Protein 3DRW (pdb70)

Radius of gyration: 32.09 Å; Cα contacts (8 Å, |Δi|>4): 1845; chains: 2; bounding box: 100×79×77 Å

InterPro domains:
  IPR007666 ADP-specific phosphofructokinase/glucokinase [PF04587] (7-441)
  IPR007666 ADP-specific phosphofructokinase/glucokinase [PS51255] (1-449)
  IPR007666 ADP-specific phosphofructokinase/glucokinase [PTHR21208] (8-442)
  IPR011790 ADP-specific phosphofructokinase, archaeal [MF_00561] (1-450)
  IPR011790 ADP-specific phosphofructokinase, archaeal [TIGR02045] (7-450)
  IPR015990 ADP-specific phosphofructokinase/glucokinase, archaeal [PIRSF015883] (6-450)
  IPR029056 Ribokinase-like [G3DSA:3.40.1190.20] (10-441)
  IPR029056 Ribokinase-like [SSF53613] (3-449)

Structure (mmCIF, N/CA/C/O backbone):
data_3DRW
#
_entry.id   3DRW
#
_cell.length_a   68.464
_cell.length_b   104.190
_cell.length_c   70.844
_cell.angle_alpha   90.00
_cell.angle_beta   105.09
_cell.angle_gamma   90.00
#
_symmetry.space_group_name_H-M   'P 1 21 1'
#
loop_
_entity.id
_entity.type
_entity.pdbx_description
1 polymer 'ADP-specific phosphofructokinase'
2 non-polymer 'ADENOSINE MONOPHOSPHATE'
3 non-polymer 'SODIUM ION'
4 water water
#
loop_
_atom_site.group_PDB
_atom_site.id
_atom_site.type_symbol
_atom_site.label_atom_id
_atom_site.label_alt_id
_atom_site.label_comp_id
_atom_site.label_asym_id
_atom_site.label_entity_id
_atom_site.label_seq_id
_atom_site.pdbx_PDB_ins_code
_atom_site.Cartn_x
_atom_site.Cartn_y
_atom_site.Cartn_z
_atom_site.occupancy
_atom_site.B_iso_or_equiv
_atom_site.auth_seq_id
_atom_site.auth_comp_id
_atom_site.auth_asym_id
_atom_site.auth_atom_id
_atom_site.pdbx_PDB_model_num
ATOM 1 N N . SER A 1 12 ? 4.931 12.030 11.608 1.00 53.64 -10 SER A N 1
ATOM 2 C CA . SER A 1 12 ? 4.732 12.193 10.138 1.00 53.92 -10 SER A CA 1
ATOM 3 C C . SER A 1 12 ? 4.776 13.676 9.761 1.00 53.38 -10 SER A C 1
ATOM 4 O O . SER A 1 12 ? 4.172 14.513 10.434 1.00 53.07 -10 SER A O 1
ATOM 7 N N . GLY A 1 13 ? 5.511 13.988 8.692 1.00 52.85 -9 GLY A N 1
ATOM 8 C CA . GLY A 1 13 ? 5.644 15.366 8.199 1.00 51.72 -9 GLY A CA 1
ATOM 9 C C . GLY A 1 13 ? 4.285 15.944 7.848 1.00 50.59 -9 GLY A C 1
ATOM 10 O O . GLY A 1 13 ? 4.004 17.109 8.145 1.00 49.84 -9 GLY A O 1
ATOM 11 N N . ARG A 1 14 ? 3.448 15.081 7.262 1.00 49.42 -8 ARG A N 1
ATOM 12 C CA . ARG A 1 14 ? 2.132 15.415 6.668 1.00 48.66 -8 ARG A CA 1
ATOM 13 C C . ARG A 1 14 ? 2.190 15.939 5.241 1.00 47.62 -8 ARG A C 1
ATOM 14 O O . ARG A 1 14 ? 1.153 16.334 4.673 1.00 47.26 -8 ARG A O 1
ATOM 16 N N . GLU A 1 15 ? 3.381 15.926 4.645 1.00 46.20 -7 GLU A N 1
ATOM 17 C CA . GLU A 1 15 ? 3.477 16.183 3.217 1.00 45.51 -7 GLU A CA 1
ATOM 18 C C . GLU A 1 15 ? 3.092 14.956 2.369 1.00 44.37 -7 GLU A C 1
ATOM 19 O O . GLU A 1 15 ? 3.169 15.016 1.141 1.00 43.24 -7 GLU A O 1
ATOM 25 N N . ASN A 1 16 ? 2.671 13.865 3.041 1.00 42.98 -6 ASN A N 1
ATOM 26 C CA . ASN A 1 16 ? 2.319 12.579 2.419 1.00 42.55 -6 ASN A CA 1
ATOM 27 C C . ASN A 1 16 ? 1.140 12.734 1.477 1.00 40.44 -6 ASN A C 1
ATOM 28 O O . ASN A 1 16 ? 0.085 13.228 1.881 1.00 39.03 -6 ASN A O 1
ATOM 33 N N . LEU A 1 17 ? 1.303 12.310 0.226 1.00 38.74 -5 LEU A N 1
ATOM 34 C CA . LEU A 1 17 ? 0.213 12.469 -0.740 1.00 37.26 -5 LEU A CA 1
ATOM 35 C C . LEU A 1 17 ? -0.255 11.116 -1.295 1.00 37.31 -5 LEU A C 1
ATOM 36 O O . LEU A 1 17 ? 0.543 10.381 -1.876 1.00 35.75 -5 LEU A O 1
ATOM 41 N N . TYR A 1 18 ? -1.534 10.799 -1.103 1.00 37.42 -4 TYR A N 1
ATOM 42 C CA . TYR A 1 18 ? -2.098 9.562 -1.656 1.00 38.92 -4 TYR A CA 1
ATOM 43 C C . TYR A 1 18 ? -1.853 9.421 -3.153 1.00 39.88 -4 TYR A C 1
ATOM 44 O O . TYR A 1 18 ? -1.510 8.325 -3.611 1.00 40.03 -4 TYR A O 1
ATOM 46 N N . PHE A 1 19 ? -1.980 10.516 -3.921 1.00 39.49 -3 PHE A N 1
ATOM 47 C CA . PHE A 1 19 ? -1.809 10.414 -5.381 1.00 39.62 -3 PHE A CA 1
ATOM 48 C C . PHE A 1 19 ? -0.340 10.220 -5.814 1.00 39.94 -3 PHE A C 1
ATOM 49 O O . PHE A 1 19 ? -0.089 9.766 -6.913 1.00 38.57 -3 PHE A O 1
ATOM 57 N N . GLN A 1 20 ? 0.619 10.593 -4.959 1.00 40.95 -2 GLN A N 1
ATOM 58 C CA . GLN A 1 20 ? 2.041 10.659 -5.327 1.00 42.53 -2 GLN A CA 1
ATOM 59 C C . GLN A 1 20 ? 2.919 9.561 -4.697 1.00 44.58 -2 GLN A C 1
ATOM 60 O O . GLN A 1 20 ? 4.055 9.312 -5.156 1.00 44.94 -2 GLN A O 1
ATOM 66 N N . GLY A 1 21 ? 2.417 8.894 -3.664 1.00 45.42 -1 GLY A N 1
ATOM 67 C CA . GLY A 1 21 ? 3.270 7.953 -2.944 1.00 47.50 -1 GLY A CA 1
ATOM 68 C C . GLY A 1 21 ? 2.489 7.019 -2.055 1.00 48.95 -1 GLY A C 1
ATOM 69 O O . GLY A 1 21 ? 1.273 7.192 -1.890 1.00 50.70 -1 GLY A O 1
ATOM 70 N N . MET A 1 23 ? 3.552 3.337 -3.825 1.00 46.66 1 MET A N 1
ATOM 71 C CA . MET A 1 23 ? 3.571 1.849 -3.889 1.00 46.69 1 MET A CA 1
ATOM 72 C C . MET A 1 23 ? 4.685 1.151 -3.046 1.00 44.88 1 MET A C 1
ATOM 73 O O . MET A 1 23 ? 4.488 0.042 -2.527 1.00 45.69 1 MET A O 1
ATOM 78 N N . ILE A 1 24 ? 5.833 1.799 -2.897 1.00 42.01 2 ILE A N 1
ATOM 79 C CA . ILE A 1 24 ? 6.821 1.382 -1.900 1.00 39.64 2 ILE A CA 1
ATOM 80 C C . ILE A 1 24 ? 6.333 1.698 -0.471 1.00 38.62 2 ILE A C 1
ATOM 81 O O . ILE A 1 24 ? 6.060 2.863 -0.161 1.00 36.81 2 ILE A O 1
ATOM 86 N N . PRO A 1 25 ? 6.235 0.667 0.405 1.00 37.51 3 PRO A N 1
ATOM 87 C CA . PRO A 1 25 ? 5.873 0.786 1.829 1.00 37.18 3 PRO A CA 1
ATOM 88 C C . PRO A 1 25 ? 6.964 1.448 2.742 1.00 36.39 3 PRO A C 1
ATOM 89 O O . PRO A 1 25 ? 7.619 0.790 3.583 1.00 35.13 3 PRO A O 1
ATOM 93 N N . GLU A 1 26 ? 7.107 2.754 2.584 1.00 35.00 4 GLU A N 1
ATOM 94 C CA . GLU A 1 26 ? 8.180 3.507 3.193 1.00 34.26 4 GLU A CA 1
ATOM 95 C C . GLU A 1 26 ? 8.121 3.461 4.697 1.00 32.69 4 GLU A C 1
ATOM 96 O O . GLU A 1 26 ? 9.130 3.639 5.334 1.00 32.89 4 GLU A O 1
ATOM 102 N N . HIS A 1 27 ? 6.943 3.274 5.276 1.00 31.44 5 HIS A N 1
ATOM 103 C CA . HIS A 1 27 ? 6.790 3.470 6.720 1.00 32.28 5 HIS A CA 1
ATOM 104 C C . HIS A 1 27 ? 7.133 2.208 7.547 1.00 30.79 5 HIS A C 1
ATOM 105 O O . HIS A 1 27 ? 7.103 2.238 8.765 1.00 31.70 5 HIS A O 1
ATOM 112 N N . LEU A 1 28 ? 7.485 1.120 6.879 1.00 27.72 6 LEU A N 1
ATOM 113 C CA . LEU A 1 28 ? 7.701 -0.158 7.572 1.00 26.03 6 LEU A CA 1
ATOM 114 C C . LEU A 1 28 ? 9.106 -0.305 8.130 1.00 24.31 6 LEU A C 1
ATOM 115 O O . LEU A 1 28 ? 10.088 0.216 7.565 1.00 21.52 6 LEU A O 1
ATOM 120 N N . SER A 1 29 ? 9.208 -1.052 9.240 1.00 23.09 7 SER A N 1
ATOM 121 C CA . SER A 1 29 ? 10.486 -1.384 9.840 1.00 22.14 7 SER A CA 1
ATOM 122 C C . SER A 1 29 ? 10.604 -2.919 9.825 1.00 21.02 7 SER A C 1
ATOM 123 O O . SER A 1 29 ? 9.679 -3.582 10.227 1.00 20.48 7 SER A O 1
ATOM 126 N N . ILE A 1 30 ? 11.766 -3.405 9.427 1.00 20.30 8 ILE A N 1
ATOM 127 C CA . ILE A 1 30 ? 11.965 -4.837 9.148 1.00 19.72 8 ILE A CA 1
ATOM 128 C C . ILE A 1 30 ? 13.275 -5.339 9.744 1.00 18.97 8 ILE A C 1
ATOM 129 O O . ILE A 1 30 ? 14.323 -4.696 9.609 1.00 18.48 8 ILE A O 1
ATOM 134 N N . TYR A 1 31 ? 13.215 -6.559 10.310 1.00 17.42 9 TYR A N 1
ATOM 135 C CA . TYR A 1 31 ? 14.356 -7.205 10.884 1.00 17.70 9 TYR A CA 1
ATOM 136 C C . TYR A 1 31 ? 14.637 -8.382 9.948 1.00 18.03 9 TYR A C 1
ATOM 137 O O . TYR A 1 31 ? 13.674 -9.052 9.561 1.00 18.00 9 TYR A O 1
ATOM 146 N N . THR A 1 32 ? 15.903 -8.621 9.634 1.00 18.63 10 THR A N 1
ATOM 147 C CA . THR A 1 32 ? 16.302 -9.805 8.790 1.00 19.32 10 THR A CA 1
ATOM 148 C C . THR A 1 32 ? 17.371 -10.608 9.515 1.00 19.70 10 THR A C 1
ATOM 149 O O . THR A 1 32 ? 18.224 -10.050 10.186 1.00 20.74 10 THR A O 1
ATOM 153 N N . ALA A 1 33 ? 17.372 -11.927 9.344 1.00 17.96 11 ALA A N 1
ATOM 154 C CA . ALA A 1 33 ? 18.357 -12.797 9.970 1.00 18.59 11 ALA A CA 1
ATOM 155 C C . ALA A 1 33 ? 18.270 -14.119 9.151 1.00 17.95 11 ALA A C 1
ATOM 156 O O . ALA A 1 33 ? 17.246 -14.335 8.530 1.00 17.74 11 ALA A O 1
ATOM 158 N N . TYR A 1 34 ? 19.273 -14.982 9.144 1.00 19.62 12 TYR A N 1
ATOM 159 C CA . TYR A 1 34 ? 20.464 -14.956 9.992 1.00 20.54 12 TYR A CA 1
ATOM 160 C C . TYR A 1 34 ? 21.689 -14.964 9.127 1.00 22.10 12 TYR A C 1
ATOM 161 O O . TYR A 1 34 ? 22.821 -14.930 9.654 1.00 22.31 12 TYR A O 1
ATOM 170 N N . ASN A 1 35 ? 21.511 -15.066 7.824 1.00 20.99 13 ASN A N 1
ATOM 171 C CA . ASN A 1 35 ? 22.640 -15.384 6.964 1.00 21.41 13 ASN A CA 1
ATOM 172 C C . ASN A 1 35 ? 23.162 -14.240 6.077 1.00 21.51 13 ASN A C 1
ATOM 173 O O . ASN A 1 35 ? 22.425 -13.691 5.261 1.00 21.38 13 ASN A O 1
ATOM 178 N N . ALA A 1 36 ? 24.441 -13.888 6.271 1.00 21.72 14 ALA A N 1
ATOM 179 C CA . ALA A 1 36 ? 25.100 -12.863 5.471 1.00 22.84 14 ALA A CA 1
ATOM 180 C C . ALA A 1 36 ? 26.545 -13.335 5.296 1.00 22.88 14 ALA A C 1
ATOM 181 O O . ALA A 1 36 ? 27.145 -13.946 6.240 1.00 23.50 14 ALA A O 1
ATOM 183 N N . ASN A 1 37 ? 27.085 -13.171 4.103 1.00 21.30 15 ASN A N 1
ATOM 184 C CA . ASN A 1 37 ? 28.456 -13.625 3.900 1.00 24.03 15 ASN A CA 1
ATOM 185 C C . ASN A 1 37 ? 29.127 -12.771 2.847 1.00 23.94 15 ASN A C 1
ATOM 186 O O . ASN A 1 37 ? 28.481 -11.879 2.270 1.00 23.25 15 ASN A O 1
ATOM 191 N N . ILE A 1 38 ? 30.417 -13.041 2.596 1.00 24.00 16 ILE A N 1
ATOM 192 C CA . ILE A 1 38 ? 31.142 -12.342 1.526 1.00 26.13 16 ILE A CA 1
ATOM 193 C C . ILE A 1 38 ? 31.123 -13.224 0.291 1.00 26.56 16 ILE A C 1
ATOM 194 O O . ILE A 1 38 ? 31.383 -14.418 0.419 1.00 26.31 16 ILE A O 1
ATOM 199 N N . ALA A 1 39 ? 30.780 -12.647 -0.874 1.00 26.43 17 ALA A N 1
ATOM 200 C CA . ALA A 1 39 ? 30.869 -13.311 -2.164 1.00 28.09 17 ALA A CA 1
ATOM 201 C C . ALA A 1 39 ? 32.048 -12.664 -2.882 1.00 29.87 17 ALA A C 1
ATOM 202 O O . ALA A 1 39 ? 32.024 -11.432 -3.208 1.00 28.38 17 ALA A O 1
ATOM 204 N N . ALA A 1 40 ? 33.117 -13.451 -3.062 1.00 28.42 18 ALA A N 1
ATOM 205 C CA . ALA A 1 40 ? 34.334 -12.896 -3.624 1.00 30.26 18 ALA A CA 1
ATOM 206 C C . ALA A 1 40 ? 34.638 -13.549 -4.961 1.00 30.72 18 ALA A C 1
ATOM 207 O O . ALA A 1 40 ? 34.290 -14.728 -5.174 1.00 31.21 18 ALA A O 1
ATOM 209 N N . ILE A 1 41 ? 35.181 -12.771 -5.893 1.00 30.17 19 ILE A N 1
ATOM 210 C CA . ILE A 1 41 ? 35.443 -13.318 -7.231 1.00 31.42 19 ILE A CA 1
ATOM 211 C C . ILE A 1 41 ? 36.929 -13.181 -7.505 1.00 30.10 19 ILE A C 1
ATOM 212 O O . ILE A 1 41 ? 37.526 -12.178 -7.172 1.00 29.19 19 ILE A O 1
ATOM 217 N N . VAL A 1 42 ? 37.506 -14.216 -8.109 1.00 29.56 20 VAL A N 1
ATOM 218 C CA . VAL A 1 42 ? 38.912 -14.200 -8.501 1.00 28.14 20 VAL A CA 1
ATOM 219 C C . VAL A 1 42 ? 38.946 -14.490 -9.990 1.00 28.74 20 VAL A C 1
ATOM 220 O O . VAL A 1 42 ? 38.364 -15.475 -10.438 1.00 27.86 20 VAL A O 1
ATOM 224 N N . LYS A 1 43 ? 39.617 -13.620 -10.744 1.00 29.12 21 LYS A N 1
ATOM 225 C CA . LYS A 1 43 ? 39.871 -13.844 -12.196 1.00 31.43 21 LYS A CA 1
ATOM 226 C C . LYS A 1 43 ? 41.131 -14.642 -12.358 1.00 30.60 21 LYS A C 1
ATOM 227 O O . LYS A 1 43 ? 42.201 -14.181 -11.993 1.00 32.77 21 LYS A O 1
ATOM 233 N N . LEU A 1 44 ? 41.008 -15.830 -12.915 1.00 30.51 22 LEU A N 1
ATOM 234 C CA . LEU A 1 44 ? 42.167 -16.701 -13.147 1.00 30.22 22 LEU A CA 1
ATOM 235 C C . LEU A 1 44 ? 42.786 -16.448 -14.508 1.00 30.91 22 LEU A C 1
ATOM 236 O O . LEU A 1 44 ? 42.425 -17.090 -15.498 1.00 32.08 22 LEU A O 1
ATOM 241 N N . ASN A 1 45 ? 43.733 -15.535 -14.573 1.00 30.34 23 ASN A N 1
ATOM 242 C CA . ASN A 1 45 ? 44.433 -15.381 -15.818 1.00 31.15 23 ASN A CA 1
ATOM 243 C C . ASN A 1 45 ? 45.634 -16.324 -15.870 1.00 30.48 23 ASN A C 1
ATOM 244 O O . ASN A 1 45 ? 45.887 -17.076 -14.914 1.00 29.28 23 ASN A O 1
ATOM 249 N N . GLN A 1 46 ? 46.377 -16.271 -16.963 1.00 30.06 24 GLN A N 1
ATOM 250 C CA . GLN A 1 46 ? 47.517 -17.159 -17.162 1.00 31.04 24 GLN A CA 1
ATOM 251 C C . GLN A 1 46 ? 48.565 -17.119 -16.047 1.00 29.91 24 GLN A C 1
ATOM 252 O O . GLN A 1 46 ? 48.978 -18.167 -15.569 1.00 30.60 24 GLN A O 1
ATOM 258 N N . GLU A 1 47 ? 48.990 -15.930 -15.633 1.00 29.12 25 GLU A N 1
ATOM 259 C CA . GLU A 1 47 ? 50.023 -15.828 -14.612 1.00 29.63 25 GLU A CA 1
ATOM 260 C C . GLU A 1 47 ? 49.528 -16.378 -13.273 1.00 27.99 25 GLU A C 1
ATOM 261 O O . GLU A 1 47 ? 50.292 -17.011 -12.542 1.00 28.17 25 GLU A O 1
ATOM 267 N N . THR A 1 48 ? 48.257 -16.127 -12.964 1.00 26.49 26 THR A N 1
ATOM 268 C CA . THR A 1 48 ? 47.635 -16.551 -11.697 1.00 25.46 26 THR A CA 1
ATOM 269 C C . THR A 1 48 ? 47.635 -18.082 -11.587 1.00 24.02 26 THR A C 1
ATOM 270 O O . THR A 1 48 ? 47.986 -18.663 -10.555 1.00 23.08 26 THR A O 1
ATOM 274 N N . ILE A 1 49 ? 47.172 -18.714 -12.654 1.00 22.04 27 ILE A N 1
ATOM 275 C CA . ILE A 1 49 ? 47.083 -20.158 -12.677 1.00 22.59 27 ILE A CA 1
ATOM 276 C C . ILE A 1 49 ? 48.463 -20.810 -12.631 1.00 21.06 27 ILE A C 1
ATOM 277 O O . ILE A 1 49 ? 48.674 -21.782 -11.881 1.00 21.82 27 ILE A O 1
ATOM 282 N N . GLN A 1 50 ? 49.387 -20.304 -13.445 1.00 20.48 28 GLN A N 1
ATOM 283 C CA . GLN A 1 50 ? 50.719 -20.935 -13.506 1.00 20.52 28 GLN A CA 1
ATOM 284 C C . GLN A 1 50 ? 51.438 -20.800 -12.131 1.00 21.66 28 GLN A C 1
ATOM 285 O O . GLN A 1 50 ? 52.059 -21.767 -11.620 1.00 20.52 28 GLN A O 1
ATOM 291 N N . ASN A 1 51 ? 51.332 -19.617 -11.527 1.00 21.62 29 ASN A N 1
ATOM 292 C CA . ASN A 1 51 ? 51.949 -19.412 -10.232 1.00 22.78 29 ASN A CA 1
ATOM 293 C C . ASN A 1 51 ? 51.322 -20.296 -9.173 1.00 21.70 29 ASN A C 1
ATOM 294 O O . ASN A 1 51 ? 52.012 -20.791 -8.310 1.00 23.25 29 ASN A O 1
ATOM 299 N N . LEU A 1 52 ? 50.012 -20.521 -9.242 1.00 21.29 30 LEU A N 1
ATOM 300 C CA . LEU A 1 52 ? 49.370 -21.413 -8.297 1.00 21.81 30 LEU A CA 1
ATOM 301 C C . LEU A 1 52 ? 49.894 -22.833 -8.488 1.00 22.13 30 LEU A C 1
ATOM 302 O O . LEU A 1 52 ? 50.304 -23.477 -7.508 1.00 22.53 30 LEU A O 1
ATOM 307 N N . ILE A 1 53 ? 49.860 -23.301 -9.733 1.00 20.98 31 ILE A N 1
ATOM 308 C CA . ILE A 1 53 ? 50.297 -24.665 -10.092 1.00 22.82 31 ILE A CA 1
ATOM 309 C C . ILE A 1 53 ? 51.771 -24.869 -9.703 1.00 21.46 31 ILE A C 1
ATOM 310 O O . ILE A 1 53 ? 52.141 -25.915 -9.160 1.00 22.60 31 ILE A O 1
ATOM 315 N N . ASN A 1 54 ? 52.597 -23.864 -9.966 1.00 19.23 32 ASN A N 1
ATOM 316 C CA . ASN A 1 54 ? 54.049 -23.984 -9.748 1.00 19.20 32 ASN A CA 1
ATOM 317 C C . ASN A 1 54 ? 54.447 -24.260 -8.293 1.00 19.66 32 ASN A C 1
ATOM 318 O O . ASN A 1 54 ? 55.514 -24.819 -8.036 1.00 18.39 32 ASN A O 1
ATOM 323 N N . ALA A 1 55 ? 53.555 -23.904 -7.368 1.00 20.80 33 ALA A N 1
ATOM 324 C CA . ALA A 1 55 ? 53.818 -24.050 -5.949 1.00 22.43 33 ALA A CA 1
ATOM 325 C C . ALA A 1 55 ? 53.828 -25.526 -5.583 1.00 23.28 33 ALA A C 1
ATOM 326 O O . ALA A 1 55 ? 54.427 -25.885 -4.585 1.00 24.45 33 ALA A O 1
ATOM 328 N N . PHE A 1 56 ? 53.237 -26.369 -6.431 1.00 23.83 34 PHE A N 1
ATOM 329 C CA . PHE A 1 56 ? 53.000 -27.789 -6.118 1.00 25.09 34 PHE A CA 1
ATOM 330 C C . PHE A 1 56 ? 53.776 -28.718 -7.043 1.00 26.45 34 PHE A C 1
ATOM 331 O O . PHE A 1 56 ? 54.037 -28.375 -8.197 1.00 26.25 34 PHE A O 1
ATOM 339 N N . ASP A 1 57 ? 54.160 -29.891 -6.545 1.00 27.66 35 ASP A N 1
ATOM 340 C CA . ASP A 1 57 ? 54.782 -30.894 -7.410 1.00 29.49 35 ASP A CA 1
ATOM 341 C C . ASP A 1 57 ? 53.708 -31.413 -8.408 1.00 29.75 35 ASP A C 1
ATOM 342 O O . ASP A 1 57 ? 52.622 -31.813 -7.963 1.00 28.29 35 ASP A O 1
ATOM 347 N N . PRO A 1 58 ? 54.001 -31.392 -9.741 1.00 29.84 36 PRO A N 1
ATOM 348 C CA . PRO A 1 58 ? 52.998 -31.789 -10.743 1.00 30.53 36 PRO A CA 1
ATOM 349 C C . PRO A 1 58 ? 52.543 -33.245 -10.585 1.00 30.44 36 PRO A C 1
ATOM 350 O O . PRO A 1 58 ? 51.366 -33.553 -10.773 1.00 29.53 36 PRO A O 1
ATOM 354 N N . ASP A 1 59 ? 53.460 -34.126 -10.227 1.00 31.14 37 ASP A N 1
ATOM 355 C CA . ASP A 1 59 ? 53.061 -35.511 -9.960 1.00 31.89 37 ASP A CA 1
ATOM 356 C C . ASP A 1 59 ? 52.121 -35.590 -8.760 1.00 31.20 37 ASP A C 1
ATOM 357 O O . ASP A 1 59 ? 51.170 -36.348 -8.801 1.00 30.75 37 ASP A O 1
ATOM 362 N N . GLU A 1 60 ? 52.386 -34.818 -7.704 1.00 30.59 38 GLU A N 1
ATOM 363 C CA . GLU A 1 60 ? 51.495 -34.789 -6.535 1.00 31.14 38 GLU A CA 1
ATOM 364 C C . GLU A 1 60 ? 50.079 -34.273 -6.891 1.00 30.50 38 GLU A C 1
ATOM 365 O O . GLU A 1 60 ? 49.062 -34.814 -6.392 1.00 29.94 38 GLU A O 1
ATOM 371 N N . VAL A 1 61 ? 49.996 -33.273 -7.777 1.00 28.03 39 VAL A N 1
ATOM 372 C CA . VAL A 1 61 ? 48.702 -32.786 -8.245 1.00 27.76 39 VAL A CA 1
ATOM 373 C C . VAL A 1 61 ? 47.989 -33.860 -9.065 1.00 28.43 39 VAL A C 1
ATOM 374 O O . VAL A 1 61 ? 46.812 -34.125 -8.855 1.00 28.46 39 VAL A O 1
ATOM 378 N N . LYS A 1 62 ? 48.702 -34.457 -10.001 1.00 28.25 40 LYS A N 1
ATOM 379 C CA . LYS A 1 62 ? 48.115 -35.508 -10.844 1.00 30.78 40 LYS A CA 1
ATOM 380 C C . LYS A 1 62 ? 47.560 -36.680 -10.006 1.00 30.98 40 LYS A C 1
ATOM 381 O O . LYS A 1 62 ? 46.399 -37.073 -10.181 1.00 31.33 40 LYS A O 1
ATOM 387 N N . ARG A 1 63 ? 48.358 -37.188 -9.066 1.00 30.63 41 ARG A N 1
ATOM 388 C CA . ARG A 1 63 ? 47.841 -38.200 -8.137 1.00 32.25 41 ARG A CA 1
ATOM 389 C C . ARG A 1 63 ? 46.580 -37.703 -7.421 1.00 31.60 41 ARG A C 1
ATOM 390 O O . ARG A 1 63 ? 45.566 -38.411 -7.388 1.00 32.01 41 ARG A O 1
ATOM 398 N N . ARG A 1 64 ? 46.602 -36.480 -6.889 1.00 30.29 42 ARG A N 1
ATOM 399 C CA . ARG A 1 64 ? 45.401 -35.974 -6.176 1.00 29.93 42 ARG A CA 1
ATOM 400 C C . ARG A 1 64 ? 44.162 -35.865 -7.069 1.00 30.11 42 ARG A C 1
ATOM 401 O O . ARG A 1 64 ? 43.034 -36.140 -6.615 1.00 29.62 42 ARG A O 1
ATOM 409 N N . ILE A 1 65 ? 44.358 -35.506 -8.334 1.00 30.75 43 ILE A N 1
ATOM 410 C CA . ILE A 1 65 ? 43.248 -35.446 -9.285 1.00 32.56 43 ILE A C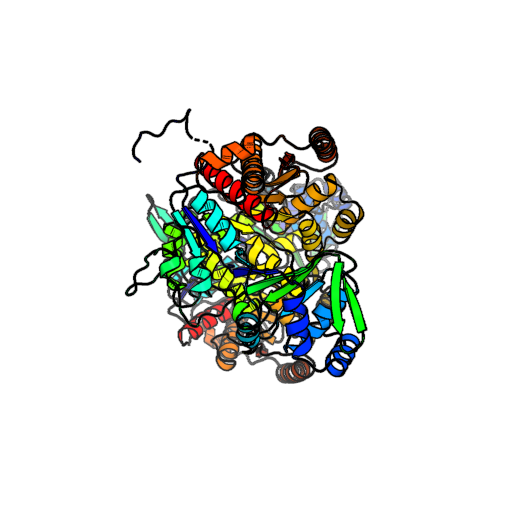A 1
ATOM 411 C C . ILE A 1 65 ? 42.625 -36.826 -9.474 1.00 33.88 43 ILE A C 1
ATOM 412 O O . ILE A 1 65 ? 41.404 -36.953 -9.529 1.00 34.23 43 ILE A O 1
ATOM 417 N N . GLU A 1 66 ? 43.470 -37.840 -9.574 1.00 35.92 44 GLU A N 1
ATOM 418 C CA . GLU A 1 66 ? 43.014 -39.215 -9.686 1.00 38.70 44 GLU A CA 1
ATOM 419 C C . GLU A 1 66 ? 42.245 -39.669 -8.420 1.00 39.61 44 GLU A C 1
ATOM 420 O O . GLU A 1 66 ? 41.229 -40.382 -8.526 1.00 39.80 44 GLU A O 1
ATOM 426 N N . GLU A 1 67 ? 42.709 -39.236 -7.243 1.00 39.99 45 GLU A N 1
ATOM 427 C CA . GLU A 1 67 ? 42.019 -39.518 -5.981 1.00 40.27 45 GLU A CA 1
ATOM 428 C C . GLU A 1 67 ? 40.690 -38.804 -5.902 1.00 40.44 45 GLU A C 1
ATOM 429 O O . GLU A 1 67 ? 39.760 -39.318 -5.280 1.00 41.00 45 GLU A O 1
ATOM 435 N N . TYR A 1 68 ? 40.618 -37.611 -6.509 1.00 39.80 46 TYR A N 1
ATOM 436 C CA . TYR A 1 68 ? 39.379 -36.845 -6.689 1.00 38.69 46 TYR A CA 1
ATOM 437 C C . TYR A 1 68 ? 38.665 -36.363 -5.392 1.00 37.81 46 TYR A C 1
ATOM 438 O O . TYR A 1 68 ? 37.542 -36.795 -5.099 1.00 37.44 46 TYR A O 1
ATOM 447 N N . PRO A 1 69 ? 39.270 -35.395 -4.675 1.00 36.15 47 PRO A N 1
ATOM 448 C CA . PRO A 1 69 ? 38.778 -34.956 -3.378 1.00 35.64 47 PRO A CA 1
ATOM 449 C C . PRO A 1 69 ? 37.393 -34.400 -3.585 1.00 34.41 47 PRO A C 1
ATOM 450 O O . PRO A 1 69 ? 37.160 -33.693 -4.559 1.00 33.75 47 PRO A O 1
ATOM 454 N N . ARG A 1 70 ? 36.476 -34.714 -2.684 1.00 34.21 48 ARG A N 1
ATOM 455 C CA . ARG A 1 70 ? 35.088 -34.262 -2.847 1.00 34.45 48 ARG A CA 1
ATOM 456 C C . ARG A 1 70 ? 34.836 -33.066 -1.959 1.00 33.36 48 ARG A C 1
ATOM 457 O O . ARG A 1 70 ? 33.768 -32.459 -2.014 1.00 33.27 48 ARG A O 1
ATOM 465 N N . GLU A 1 71 ? 35.832 -32.734 -1.147 1.00 31.96 49 GLU A N 1
ATOM 466 C CA . GLU A 1 71 ? 35.815 -31.514 -0.339 1.00 31.23 49 GLU A CA 1
ATOM 467 C C . GLU A 1 71 ? 37.227 -30.963 -0.146 1.00 29.36 49 GLU A C 1
ATOM 468 O O . GLU A 1 71 ? 38.185 -31.681 -0.305 1.00 29.47 49 GLU A O 1
ATOM 474 N N . ILE A 1 72 ? 37.351 -29.697 0.228 1.00 28.12 50 ILE A N 1
ATOM 475 C CA . ILE A 1 72 ? 38.665 -29.088 0.338 1.00 26.57 50 ILE A CA 1
ATOM 476 C C . ILE A 1 72 ? 39.089 -28.953 1.777 1.00 27.02 50 ILE A C 1
ATOM 477 O O . ILE A 1 72 ? 38.544 -28.149 2.533 1.00 25.93 50 ILE A O 1
ATOM 482 N N . ASN A 1 73 ? 40.101 -29.726 2.136 1.00 27.53 51 ASN A N 1
ATOM 483 C CA . ASN A 1 73 ? 40.689 -29.691 3.475 1.00 29.78 51 ASN A CA 1
ATOM 484 C C . ASN A 1 73 ? 42.103 -29.119 3.473 1.00 28.54 51 ASN A C 1
ATOM 485 O O . ASN A 1 73 ? 42.563 -28.612 4.500 1.00 28.87 51 ASN A O 1
ATOM 490 N N . GLU A 1 74 ? 42.798 -29.268 2.343 1.00 27.69 52 GLU A N 1
ATOM 491 C CA . GLU A 1 74 ? 44.177 -28.755 2.169 1.00 27.59 52 GLU A CA 1
ATOM 492 C C . GLU A 1 74 ? 44.300 -28.048 0.813 1.00 26.47 52 GLU A C 1
ATOM 493 O O . GLU A 1 74 ? 43.541 -28.358 -0.103 1.00 25.25 52 GLU A O 1
ATOM 499 N N . PRO A 1 75 ? 45.277 -27.123 0.668 1.00 25.62 53 PRO A N 1
ATOM 500 C CA . PRO A 1 75 ? 45.575 -26.458 -0.624 1.00 24.33 53 PRO A CA 1
ATOM 501 C C . PRO A 1 75 ? 45.669 -27.426 -1.822 1.00 24.58 53 PRO A C 1
ATOM 502 O O . PRO A 1 75 ? 45.012 -27.200 -2.835 1.00 23.28 53 PRO A O 1
ATOM 506 N N . ILE A 1 76 ? 46.371 -28.549 -1.687 1.00 22.93 54 ILE A N 1
ATOM 507 C CA . ILE A 1 76 ? 46.407 -29.494 -2.821 1.00 22.67 54 ILE A CA 1
ATOM 508 C C . ILE A 1 76 ? 45.015 -29.978 -3.342 1.00 20.41 54 ILE A C 1
ATOM 509 O O . ILE A 1 76 ? 44.860 -30.266 -4.528 1.00 20.16 54 ILE A O 1
ATOM 514 N N . ASP A 1 77 ? 44.035 -30.073 -2.448 1.00 19.06 55 ASP A N 1
ATOM 515 C CA . ASP A 1 77 ? 42.684 -30.531 -2.770 1.00 20.57 55 ASP A CA 1
ATOM 516 C C . ASP A 1 77 ? 42.064 -29.527 -3.716 1.00 21.77 55 ASP A C 1
ATOM 517 O O . ASP A 1 77 ? 41.428 -29.880 -4.724 1.00 22.71 55 ASP A O 1
ATOM 522 N N . PHE A 1 78 ? 42.216 -28.264 -3.335 1.00 19.46 56 PHE A N 1
ATOM 523 C CA . PHE A 1 78 ? 41.731 -27.163 -4.161 1.00 20.96 56 PHE A CA 1
ATOM 524 C C . PHE A 1 78 ? 42.431 -27.130 -5.517 1.00 20.11 56 PHE A C 1
ATOM 525 O O . PHE A 1 78 ? 41.758 -27.100 -6.531 1.00 21.51 56 PHE A O 1
ATOM 533 N N . VAL A 1 79 ? 43.766 -27.171 -5.537 1.00 20.12 57 VAL A N 1
ATOM 534 C CA . VAL A 1 79 ? 44.542 -27.196 -6.790 1.00 20.82 57 VAL A CA 1
ATOM 535 C C . VAL A 1 79 ? 44.184 -28.398 -7.695 1.00 21.48 57 VAL A C 1
ATOM 536 O O . VAL A 1 79 ? 43.996 -28.253 -8.926 1.00 21.36 57 VAL A O 1
ATOM 540 N N . ALA A 1 80 ? 44.042 -29.574 -7.101 1.00 21.92 58 ALA A N 1
ATOM 541 C CA . ALA A 1 80 ? 43.724 -30.759 -7.938 1.00 22.29 58 ALA A CA 1
ATOM 542 C C . ALA A 1 80 ? 42.342 -30.592 -8.591 1.00 23.23 58 ALA A C 1
ATOM 543 O O . ALA A 1 80 ? 42.224 -30.729 -9.799 1.00 24.70 58 ALA A O 1
ATOM 545 N N . ARG A 1 81 ? 41.332 -30.197 -7.823 1.00 23.48 59 ARG A N 1
ATOM 546 C CA . ARG A 1 81 ? 39.969 -30.054 -8.345 1.00 24.71 59 ARG A CA 1
ATOM 547 C C . ARG A 1 81 ? 39.866 -28.873 -9.320 1.00 24.79 59 ARG A C 1
ATOM 548 O O . ARG A 1 81 ? 39.217 -28.953 -10.367 1.00 22.66 59 ARG A O 1
ATOM 556 N N . LEU A 1 82 ? 40.559 -27.785 -9.015 1.00 24.13 60 LEU A N 1
ATOM 557 C CA . LEU A 1 82 ? 40.527 -26.676 -9.961 1.00 24.52 60 LEU A CA 1
ATOM 558 C C . LEU A 1 82 ? 41.189 -27.057 -11.318 1.00 24.43 60 LEU A C 1
ATOM 559 O O . LEU A 1 82 ? 40.617 -26.785 -12.382 1.00 25.14 60 LEU A O 1
ATOM 564 N N . VAL A 1 83 ? 42.392 -27.635 -11.285 1.00 24.97 61 VAL A N 1
ATOM 565 C CA . VAL A 1 83 ? 43.095 -28.020 -12.510 1.00 26.43 61 VAL A CA 1
ATOM 566 C C . VAL A 1 83 ? 42.245 -28.969 -13.339 1.00 28.03 61 VAL A C 1
ATOM 567 O O . VAL A 1 83 ? 42.196 -28.828 -14.573 1.00 28.01 61 VAL A O 1
ATOM 571 N N . HIS A 1 84 ? 41.586 -29.924 -12.667 1.00 29.08 62 HIS A N 1
ATOM 572 C CA . HIS A 1 84 ? 40.701 -30.897 -13.352 1.00 30.69 62 HIS A CA 1
ATOM 573 C C . HIS A 1 84 ? 39.581 -30.128 -14.085 1.00 30.33 62 HIS A C 1
ATOM 574 O O . HIS A 1 84 ? 39.307 -30.364 -15.277 1.00 31.56 62 HIS A O 1
ATOM 581 N N . THR A 1 85 ? 38.972 -29.191 -13.370 1.00 29.70 63 THR A N 1
ATOM 582 C CA . THR A 1 85 ? 37.948 -28.309 -13.913 1.00 29.08 63 THR A CA 1
ATOM 583 C C . THR A 1 85 ? 38.423 -27.551 -15.143 1.00 28.81 63 THR A C 1
ATOM 584 O O . THR A 1 85 ? 37.698 -27.498 -16.172 1.00 28.64 63 THR A O 1
ATOM 588 N N . LEU A 1 86 ? 39.621 -26.961 -15.048 1.00 28.30 64 LEU A N 1
ATOM 589 C CA . LEU A 1 86 ? 40.176 -26.108 -16.118 1.00 27.55 64 LEU A CA 1
ATOM 590 C C . LEU A 1 86 ? 40.495 -26.937 -17.373 1.00 30.19 64 LEU A C 1
ATOM 591 O O . LEU A 1 86 ? 40.265 -26.485 -18.484 1.00 31.07 64 LEU A O 1
ATOM 596 N N . LYS A 1 87 ? 41.044 -28.130 -17.181 1.00 30.86 65 LYS A N 1
ATOM 597 C CA . LYS A 1 87 ? 41.385 -29.015 -18.294 1.00 33.33 65 LYS A CA 1
ATOM 598 C C . LYS A 1 87 ? 40.123 -29.507 -19.044 1.00 34.11 65 LYS A C 1
ATOM 599 O O . LYS A 1 87 ? 40.134 -29.688 -20.274 1.00 33.86 65 LYS A O 1
ATOM 605 N N . LEU A 1 88 ? 39.031 -29.702 -18.319 1.00 35.82 66 LEU A N 1
ATOM 606 C CA . LEU A 1 88 ? 37.810 -30.162 -18.959 1.00 37.58 66 LEU A CA 1
ATOM 607 C C . LEU A 1 88 ? 36.905 -29.011 -19.345 1.00 38.54 66 LEU A C 1
ATOM 608 O O . LEU A 1 88 ? 35.974 -29.188 -20.131 1.00 39.30 66 LEU A O 1
ATOM 613 N N . GLY A 1 89 ? 37.150 -27.837 -18.779 1.00 39.22 67 GLY A N 1
ATOM 614 C CA . GLY A 1 89 ? 36.307 -26.668 -19.022 1.00 40.18 67 GLY A CA 1
ATOM 615 C C . GLY A 1 89 ? 34.949 -26.819 -18.364 1.00 42.08 67 GLY A C 1
ATOM 616 O O . GLY A 1 89 ? 33.984 -26.112 -18.713 1.00 41.93 67 GLY A O 1
ATOM 617 N N . LYS A 1 90 ? 34.875 -27.716 -17.375 1.00 42.50 68 LYS A N 1
ATOM 618 C CA . LYS A 1 90 ? 33.598 -27.997 -16.735 1.00 43.53 68 LYS A CA 1
ATOM 619 C C . LYS A 1 90 ? 33.406 -27.289 -15.389 1.00 43.16 68 LYS A C 1
ATOM 620 O O . LYS A 1 90 ? 34.222 -27.473 -14.484 1.00 44.22 68 LYS A O 1
ATOM 626 N N . PRO A 1 91 ? 32.349 -26.445 -15.271 1.00 42.75 69 PRO A N 1
ATOM 627 C CA . PRO A 1 91 ? 32.103 -25.742 -14.016 1.00 41.37 69 PRO A CA 1
ATOM 628 C C . PRO A 1 91 ? 31.873 -26.745 -12.904 1.00 40.52 69 PRO A C 1
ATOM 629 O O . PRO A 1 91 ? 31.373 -27.860 -13.160 1.00 40.30 69 PRO A O 1
ATOM 633 N N . ALA A 1 92 ? 32.247 -26.359 -11.685 1.00 37.70 70 ALA A N 1
ATOM 634 C CA . ALA A 1 92 ? 32.130 -27.257 -10.546 1.00 35.95 70 ALA A CA 1
ATOM 635 C C . ALA A 1 92 ? 32.039 -26.448 -9.257 1.00 34.99 70 ALA A C 1
ATOM 636 O O . ALA A 1 92 ? 32.450 -25.278 -9.217 1.00 33.89 70 ALA A O 1
ATOM 638 N N . ALA A 1 93 ? 31.510 -27.076 -8.205 1.00 33.94 71 ALA A N 1
ATOM 639 C CA . ALA A 1 93 ? 31.389 -26.443 -6.883 1.00 33.60 71 ALA A CA 1
ATOM 640 C C . ALA A 1 93 ? 31.917 -27.443 -5.858 1.00 34.07 71 ALA A C 1
ATOM 641 O O . ALA A 1 93 ? 31.516 -28.624 -5.870 1.00 34.89 71 ALA A O 1
ATOM 643 N N . VAL A 1 94 ? 32.895 -27.015 -5.061 1.00 32.59 72 VAL A N 1
ATOM 644 C CA . VAL A 1 94 ? 33.554 -27.889 -4.072 1.00 33.79 72 VAL A CA 1
ATOM 645 C C . VAL A 1 94 ? 33.576 -27.164 -2.718 1.00 32.70 72 VAL A C 1
ATOM 646 O O . VAL A 1 94 ? 34.041 -26.011 -2.653 1.00 34.40 72 VAL A O 1
ATOM 650 N N . PRO A 1 95 ? 33.035 -27.802 -1.646 1.00 31.56 73 PRO A N 1
ATOM 651 C CA . PRO A 1 95 ? 32.949 -27.159 -0.339 1.00 30.82 73 PRO A CA 1
ATOM 652 C C . PRO A 1 95 ? 34.318 -27.014 0.324 1.00 29.92 73 PRO A C 1
ATOM 653 O O . PRO A 1 95 ? 35.120 -27.890 0.230 1.00 31.43 73 PRO A O 1
ATOM 657 N N . LEU A 1 96 ? 34.572 -25.890 0.972 1.00 30.17 74 LEU A N 1
ATOM 658 C CA . LEU A 1 96 ? 35.722 -25.781 1.839 1.00 29.92 74 LEU A CA 1
ATOM 659 C C . LEU A 1 96 ? 35.274 -26.169 3.220 1.00 29.89 74 LEU A C 1
ATOM 660 O O . LEU A 1 96 ? 34.354 -25.557 3.781 1.00 31.27 74 LEU A O 1
ATOM 665 N N . VAL A 1 97 ? 35.911 -27.181 3.786 1.00 30.20 75 VAL A N 1
ATOM 666 C CA . VAL A 1 97 ? 35.481 -27.716 5.080 1.00 29.68 75 VAL A CA 1
ATOM 667 C C . VAL A 1 97 ? 36.565 -27.470 6.121 1.00 30.63 75 VAL A C 1
ATOM 668 O O . VAL A 1 97 ? 36.506 -28.043 7.202 1.00 31.69 75 VAL A O 1
ATOM 672 N N . ASN A 1 98 ? 37.532 -26.603 5.814 1.00 30.67 76 ASN A N 1
ATOM 673 C CA . ASN A 1 98 ? 38.594 -26.241 6.766 1.00 30.92 76 ASN A CA 1
ATOM 674 C C . ASN A 1 98 ? 38.762 -24.731 6.946 1.00 30.67 76 ASN A C 1
ATOM 675 O O . ASN A 1 98 ? 39.307 -24.050 6.087 1.00 29.39 76 ASN A O 1
ATOM 680 N N . GLU A 1 99 ? 38.316 -24.209 8.087 1.00 31.07 77 GLU A N 1
ATOM 681 C CA . GLU A 1 99 ? 38.359 -22.763 8.308 1.00 31.99 77 GLU A CA 1
ATOM 682 C C . GLU A 1 99 ? 39.773 -22.209 8.193 1.00 32.47 77 GLU A C 1
ATOM 683 O O . GLU A 1 99 ? 39.981 -21.096 7.749 1.00 31.46 77 GLU A O 1
ATOM 689 N N . LYS A 1 100 ? 40.756 -22.982 8.614 1.00 33.30 78 LYS A N 1
ATOM 690 C CA . LYS A 1 100 ? 42.148 -22.455 8.552 1.00 34.73 78 LYS A CA 1
ATOM 691 C C . LYS A 1 100 ? 42.632 -22.043 7.145 1.00 34.93 78 LYS A C 1
ATOM 692 O O . LYS A 1 100 ? 43.546 -21.216 7.011 1.00 35.46 78 LYS A O 1
ATOM 698 N N . MET A 1 101 ? 42.012 -22.607 6.099 1.00 33.68 79 MET A N 1
ATOM 699 C CA . MET A 1 101 ? 42.386 -22.256 4.724 1.00 32.74 79 MET A CA 1
ATOM 700 C C . MET A 1 101 ? 41.928 -20.876 4.253 1.00 31.36 79 MET A C 1
ATOM 701 O O . MET A 1 101 ? 42.406 -20.418 3.246 1.00 30.28 79 MET A O 1
ATOM 706 N N . ASN A 1 102 ? 41.011 -20.221 4.972 1.00 30.86 80 ASN A N 1
ATOM 707 C CA . ASN A 1 102 ? 40.685 -18.817 4.630 1.00 31.02 80 ASN A CA 1
ATOM 708 C C . ASN A 1 102 ? 41.937 -17.969 4.447 1.00 30.92 80 ASN A C 1
ATOM 709 O O . ASN A 1 102 ? 42.037 -17.183 3.513 1.00 31.59 80 ASN A O 1
ATOM 714 N N . GLU A 1 103 ? 42.874 -18.112 5.383 1.00 30.92 81 GLU A N 1
ATOM 715 C CA . GLU A 1 103 ? 44.139 -17.363 5.341 1.00 30.64 81 GLU A CA 1
ATOM 716 C C . GLU A 1 103 ? 44.963 -17.710 4.110 1.00 29.05 81 GLU A C 1
ATOM 717 O O . GLU A 1 103 ? 45.540 -16.824 3.477 1.00 27.32 81 GLU A O 1
ATOM 723 N N . TRP A 1 104 ? 44.980 -19.000 3.758 1.00 27.41 82 TRP A N 1
ATOM 724 C CA . TRP A 1 104 ? 45.671 -19.444 2.540 1.00 26.13 82 TRP A CA 1
ATOM 725 C C . TRP A 1 104 ? 45.065 -18.816 1.286 1.00 24.49 82 TRP A C 1
ATOM 726 O O . TRP A 1 104 ? 45.759 -18.263 0.478 1.00 23.89 82 TRP A O 1
ATOM 737 N N . PHE A 1 105 ? 43.760 -18.924 1.121 1.00 24.68 83 PHE A N 1
ATOM 738 C CA . PHE A 1 105 ? 43.120 -18.325 -0.021 1.00 24.48 83 PHE A CA 1
ATOM 739 C C . PHE A 1 105 ? 43.441 -16.843 -0.073 1.00 24.79 83 PHE A C 1
ATOM 740 O O . PHE A 1 105 ? 43.768 -16.319 -1.120 1.00 24.68 83 PHE A O 1
ATOM 748 N N . ASP A 1 106 ? 43.324 -16.176 1.067 1.00 27.24 84 ASP A N 1
ATOM 749 C CA . ASP A 1 106 ? 43.489 -14.714 1.096 1.00 28.60 84 ASP A CA 1
ATOM 750 C C . ASP A 1 106 ? 44.929 -14.252 0.820 1.00 29.19 84 ASP A C 1
ATOM 751 O O . ASP A 1 106 ? 45.137 -13.182 0.283 1.00 29.62 84 ASP A O 1
ATOM 756 N N . LYS A 1 107 ? 45.914 -15.059 1.198 1.00 29.05 85 LYS A N 1
ATOM 757 C CA . LYS A 1 107 ? 47.303 -14.721 0.917 1.00 29.84 85 LYS A CA 1
ATOM 758 C C . LYS A 1 107 ? 47.671 -15.100 -0.502 1.00 29.76 85 LYS A C 1
ATOM 759 O O . LYS A 1 107 ? 48.588 -14.512 -1.098 1.00 30.34 85 LYS A O 1
ATOM 765 N N . THR A 1 108 ? 46.952 -16.080 -1.069 1.00 28.15 86 THR A N 1
ATOM 766 C CA . THR A 1 108 ? 47.319 -16.604 -2.375 1.00 26.50 86 THR A CA 1
ATOM 767 C C . THR A 1 108 ? 46.688 -15.796 -3.509 1.00 25.33 86 THR A C 1
ATOM 768 O O . THR A 1 108 ? 47.326 -15.619 -4.531 1.00 24.76 86 THR A O 1
ATOM 772 N N . PHE A 1 109 ? 45.460 -15.292 -3.328 1.00 26.40 87 PHE A N 1
ATOM 773 C CA . PHE A 1 109 ? 44.710 -14.620 -4.433 1.00 26.68 87 PHE A CA 1
ATOM 774 C C . PHE A 1 109 ? 44.347 -13.164 -4.135 1.00 28.90 87 PHE A C 1
ATOM 775 O O . PHE A 1 109 ? 44.196 -12.764 -2.969 1.00 29.47 87 PHE A O 1
ATOM 783 N N . ARG A 1 110 ? 44.210 -12.390 -5.203 1.00 29.63 88 ARG A N 1
ATOM 784 C CA . ARG A 1 110 ? 43.685 -11.040 -5.144 1.00 31.64 88 ARG A CA 1
ATOM 785 C C . ARG A 1 110 ? 42.262 -11.142 -5.645 1.00 32.00 88 ARG A C 1
ATOM 786 O O . ARG A 1 110 ? 42.012 -11.854 -6.630 1.00 32.24 88 ARG A O 1
ATOM 794 N N . TYR A 1 111 ? 41.319 -10.501 -4.955 1.00 30.95 89 TYR A N 1
ATOM 795 C CA . TYR A 1 111 ? 39.917 -10.611 -5.350 1.00 32.58 89 TYR A CA 1
ATOM 796 C C . TYR A 1 111 ? 39.556 -9.488 -6.281 1.00 33.46 89 TYR A C 1
ATOM 797 O O . TYR A 1 111 ? 39.761 -8.349 -5.955 1.00 34.23 89 TYR A O 1
ATOM 806 N N . GLU A 1 112 ? 39.029 -9.829 -7.446 1.00 35.46 90 GLU A N 1
ATOM 807 C CA . GLU A 1 112 ? 38.525 -8.848 -8.391 1.00 37.76 90 GLU A CA 1
ATOM 808 C C . GLU A 1 112 ? 37.492 -7.988 -7.673 1.00 38.15 90 GLU A C 1
ATOM 809 O O . GLU A 1 112 ? 37.622 -6.758 -7.605 1.00 37.47 90 GLU A O 1
ATOM 815 N N . GLU A 1 113 ? 36.482 -8.646 -7.118 1.00 37.97 91 GLU A N 1
ATOM 816 C CA . GLU A 1 113 ? 35.528 -7.948 -6.259 1.00 38.82 91 GLU A CA 1
ATOM 817 C C . GLU A 1 113 ? 34.998 -8.784 -5.092 1.00 37.46 91 GLU A C 1
ATOM 818 O O . GLU A 1 113 ? 35.067 -10.023 -5.091 1.00 35.39 91 GLU A O 1
ATOM 824 N N . GLU A 1 114 ? 34.511 -8.062 -4.090 1.00 36.16 92 GLU A N 1
ATOM 825 C CA . GLU A 1 114 ? 33.900 -8.656 -2.914 1.00 34.77 92 GLU A CA 1
ATOM 826 C C . GLU A 1 114 ? 32.517 -8.002 -2.740 1.00 33.42 92 GLU A C 1
ATOM 827 O O . GLU A 1 114 ? 32.425 -6.788 -2.679 1.00 32.68 92 GLU A O 1
ATOM 833 N N . ARG A 1 115 ? 31.460 -8.808 -2.683 1.00 31.20 93 ARG A N 1
ATOM 834 C CA . ARG A 1 115 ? 30.085 -8.297 -2.564 1.00 30.59 93 ARG A CA 1
ATOM 835 C C . ARG A 1 115 ? 29.424 -8.959 -1.367 1.00 28.59 93 ARG A C 1
ATOM 836 O O . ARG A 1 115 ? 29.836 -10.048 -0.997 1.00 26.48 93 ARG A O 1
ATOM 844 N N . LEU A 1 116 ? 28.396 -8.336 -0.790 1.00 26.64 94 LEU A N 1
ATOM 845 C CA . LEU A 1 116 ? 27.587 -9.038 0.222 1.00 25.99 94 LEU A CA 1
ATOM 846 C C . LEU A 1 116 ? 26.800 -10.160 -0.420 1.00 25.60 94 LEU A C 1
ATOM 847 O O . LEU A 1 116 ? 26.291 -10.039 -1.529 1.00 24.30 94 LEU A O 1
ATOM 852 N N . GLY A 1 117 ? 26.710 -11.282 0.271 1.00 25.11 95 GLY A N 1
ATOM 853 C CA . GLY A 1 117 ? 25.832 -12.342 -0.162 1.00 25.89 95 GLY A CA 1
ATOM 854 C C . GLY A 1 117 ? 25.079 -12.884 1.046 1.00 25.04 95 GLY A C 1
ATOM 855 O O . GLY A 1 117 ? 25.231 -12.367 2.169 1.00 24.80 95 GLY A O 1
ATOM 856 N N . GLY A 1 118 ? 24.309 -13.935 0.798 1.00 24.70 96 GLY A N 1
ATOM 857 C CA . GLY A 1 118 ? 23.417 -14.528 1.809 1.00 24.94 96 GLY A CA 1
ATOM 858 C C . GLY A 1 118 ? 22.057 -13.829 1.853 1.00 24.20 96 GLY A C 1
ATOM 859 O O . GLY A 1 118 ? 21.986 -12.595 1.794 1.00 23.79 96 GLY A O 1
ATOM 860 N N . GLN A 1 119 ? 20.994 -14.598 2.020 1.00 22.18 97 GLN A N 1
ATOM 861 C CA . GLN A 1 119 ? 19.629 -14.067 1.913 1.00 23.39 97 GLN A CA 1
ATOM 862 C C . GLN A 1 119 ? 19.355 -12.846 2.826 1.00 23.01 97 GLN A C 1
ATOM 863 O O . GLN A 1 119 ? 18.931 -11.811 2.314 1.00 22.33 97 GLN A O 1
ATOM 869 N N . ALA A 1 120 ? 19.629 -12.962 4.122 1.00 21.40 98 ALA A N 1
ATOM 870 C CA . ALA A 1 120 ? 19.405 -11.841 5.081 1.00 23.07 98 ALA A CA 1
ATOM 871 C C . ALA A 1 120 ? 20.203 -10.600 4.718 1.00 23.71 98 ALA A C 1
ATOM 872 O O . ALA A 1 120 ? 19.715 -9.438 4.894 1.00 24.92 98 ALA A O 1
ATOM 874 N N . GLY A 1 121 ? 21.431 -10.809 4.243 1.00 22.76 99 GLY A N 1
ATOM 875 C CA . GLY A 1 121 ? 22.307 -9.702 3.924 1.00 23.64 99 GLY A CA 1
ATOM 876 C C . GLY A 1 121 ? 21.853 -9.002 2.638 1.00 23.83 99 GLY A C 1
ATOM 877 O O . GLY A 1 121 ? 21.721 -7.792 2.617 1.00 24.55 99 GLY A O 1
ATOM 878 N N . ILE A 1 122 ? 21.563 -9.766 1.584 1.00 21.88 100 ILE A N 1
ATOM 879 C CA . ILE A 1 122 ? 21.061 -9.196 0.332 1.00 23.72 100 ILE A CA 1
ATOM 880 C C . ILE A 1 122 ? 19.684 -8.549 0.500 1.00 23.04 100 ILE A C 1
ATOM 881 O O . ILE A 1 122 ? 19.443 -7.445 -0.059 1.00 22.21 100 ILE A O 1
ATOM 886 N N . ILE A 1 123 ? 18.814 -9.156 1.305 1.00 20.28 101 ILE A N 1
ATOM 887 C CA . ILE A 1 123 ? 17.504 -8.518 1.556 1.00 20.55 101 ILE A CA 1
ATOM 888 C C . ILE A 1 123 ? 17.697 -7.233 2.364 1.00 20.74 101 ILE A C 1
ATOM 889 O O . ILE A 1 123 ? 17.100 -6.207 2.025 1.00 20.15 101 ILE A O 1
ATOM 894 N N . ALA A 1 124 ? 18.559 -7.262 3.390 1.00 19.50 102 ALA A N 1
ATOM 895 C CA . ALA A 1 124 ? 18.818 -6.009 4.164 1.00 20.39 102 ALA A CA 1
ATOM 896 C C . ALA A 1 124 ? 19.276 -4.882 3.262 1.00 20.00 102 ALA A C 1
ATOM 897 O O . ALA A 1 124 ? 18.781 -3.734 3.381 1.00 20.81 102 ALA A O 1
ATOM 899 N N . ASN A 1 125 ? 20.207 -5.169 2.361 1.00 20.05 103 ASN A N 1
ATOM 900 C CA . ASN A 1 125 ? 20.713 -4.126 1.473 1.00 21.24 103 ASN A CA 1
ATOM 901 C C . ASN A 1 125 ? 19.646 -3.570 0.529 1.00 21.17 103 ASN A C 1
ATOM 902 O O . ASN A 1 125 ? 19.547 -2.352 0.352 1.00 22.28 103 ASN A O 1
ATOM 907 N N . THR A 1 126 ? 18.825 -4.439 -0.038 1.00 21.13 104 THR A N 1
ATOM 908 C CA . THR A 1 126 ? 17.709 -3.971 -0.880 1.00 21.05 104 THR A CA 1
ATOM 909 C C . THR A 1 126 ? 16.740 -3.041 -0.136 1.00 21.07 104 THR A C 1
ATOM 910 O O . THR A 1 126 ? 16.393 -1.933 -0.637 1.00 20.44 104 THR A O 1
ATOM 914 N N . LEU A 1 127 ? 16.341 -3.437 1.062 1.00 21.09 105 LEU A N 1
ATOM 915 C CA . LEU A 1 127 ? 15.392 -2.609 1.841 1.00 21.55 105 LEU A CA 1
ATOM 916 C C . LEU A 1 127 ? 15.970 -1.246 2.268 1.00 21.57 105 LEU A C 1
ATOM 917 O O . LEU A 1 127 ? 15.242 -0.236 2.297 1.00 21.96 105 LEU A O 1
ATOM 922 N N . ALA A 1 128 ? 17.260 -1.218 2.583 1.00 21.53 106 ALA A N 1
ATOM 923 C CA . ALA A 1 128 ? 17.963 0.058 2.907 1.00 22.15 106 ALA A CA 1
ATOM 924 C C . ALA A 1 128 ? 17.998 0.891 1.612 1.00 21.86 106 ALA A C 1
ATOM 925 O O . ALA A 1 128 ? 17.865 2.131 1.634 1.00 19.68 106 ALA A O 1
ATOM 927 N N . GLY A 1 129 ? 18.124 0.208 0.471 1.00 20.46 107 GLY A N 1
ATOM 928 C CA . GLY A 1 129 ? 18.114 0.928 -0.838 1.00 20.68 107 GLY A CA 1
ATOM 929 C C . GLY A 1 129 ? 16.783 1.554 -1.122 1.00 21.31 107 GLY A C 1
ATOM 930 O O . GLY A 1 129 ? 16.689 2.657 -1.706 1.00 22.71 107 GLY A O 1
ATOM 931 N N . LEU A 1 130 ? 15.714 0.871 -0.722 1.00 20.84 108 LEU A N 1
ATOM 932 C CA . LEU A 1 130 ? 14.385 1.395 -0.856 1.00 20.81 108 LEU A CA 1
ATOM 933 C C . LEU A 1 130 ? 14.088 2.522 0.163 1.00 21.18 108 LEU A C 1
ATOM 934 O O . LEU A 1 130 ? 13.071 3.155 0.062 1.00 20.71 108 LEU A O 1
ATOM 939 N N . LYS A 1 131 ? 14.960 2.713 1.148 1.00 21.56 109 LYS A N 1
ATOM 940 C CA . LYS A 1 131 ? 14.764 3.749 2.161 1.00 22.74 109 LYS A CA 1
ATOM 941 C C . LYS A 1 131 ? 13.452 3.565 2.989 1.00 22.66 109 LYS A C 1
ATOM 942 O O . LYS A 1 131 ? 12.755 4.529 3.294 1.00 20.84 109 LYS A O 1
ATOM 948 N N . ILE A 1 132 ? 13.122 2.322 3.384 1.00 21.88 110 ILE A N 1
ATOM 949 C CA . ILE A 1 132 ? 12.034 2.143 4.306 1.00 21.94 110 ILE A CA 1
ATOM 950 C C . ILE A 1 132 ? 12.455 2.727 5.675 1.00 22.46 110 ILE A C 1
ATOM 951 O O . ILE A 1 132 ? 13.617 3.052 5.880 1.00 22.08 110 ILE A O 1
ATOM 956 N N . ARG A 1 133 ? 11.533 2.828 6.611 1.00 22.69 111 ARG A N 1
ATOM 957 C CA . ARG A 1 133 ? 11.826 3.533 7.868 1.00 23.41 111 ARG A CA 1
ATOM 958 C C . ARG A 1 133 ? 13.045 2.992 8.635 1.00 22.99 111 ARG A C 1
ATOM 959 O O . ARG A 1 133 ? 13.892 3.740 9.129 1.00 20.19 111 ARG A O 1
ATOM 967 N N . LYS A 1 134 ? 13.137 1.668 8.773 1.00 20.33 112 LYS A N 1
ATOM 968 C CA . LYS A 1 134 ? 14.247 1.108 9.544 1.00 21.60 112 LYS A CA 1
ATOM 969 C C . LYS A 1 134 ? 14.499 -0.304 9.009 1.00 20.67 112 LYS A C 1
ATOM 970 O O . LYS A 1 134 ? 13.525 -1.020 8.717 1.00 20.56 112 LYS A O 1
ATOM 976 N N . VAL A 1 135 ? 15.775 -0.629 8.798 1.00 20.24 113 VAL A N 1
ATOM 977 C CA . VAL A 1 135 ? 16.202 -2.012 8.456 1.00 21.15 113 VAL A CA 1
ATOM 978 C C . VAL A 1 135 ? 17.276 -2.428 9.487 1.00 21.63 113 VAL A C 1
ATOM 979 O O . VAL A 1 135 ? 18.313 -1.747 9.678 1.00 20.97 113 VAL A O 1
ATOM 983 N N . ILE A 1 136 ? 17.023 -3.552 10.132 1.00 20.49 114 ILE A N 1
ATOM 984 C CA . ILE A 1 136 ? 17.942 -4.060 11.111 1.00 21.45 114 ILE A CA 1
ATOM 985 C C . ILE A 1 136 ? 18.297 -5.486 10.659 1.00 21.23 114 ILE A C 1
ATOM 986 O O . ILE A 1 136 ? 17.401 -6.270 10.410 1.00 20.28 114 ILE A O 1
ATOM 991 N N . ALA A 1 137 ? 19.584 -5.769 10.489 1.00 21.32 115 ALA A N 1
ATOM 992 C CA . ALA A 1 137 ? 20.024 -7.120 10.054 1.00 21.03 115 ALA A CA 1
ATOM 993 C C . ALA A 1 137 ? 20.736 -7.792 11.208 1.00 21.46 115 ALA A C 1
ATOM 994 O O . ALA A 1 137 ? 21.424 -7.116 11.984 1.00 20.77 115 ALA A O 1
ATOM 996 N N . TYR A 1 138 ? 20.588 -9.119 11.359 1.00 20.07 116 TYR A N 1
ATOM 997 C CA . TYR A 1 138 ? 21.316 -9.786 12.392 1.00 20.19 116 TYR A CA 1
ATOM 998 C C . TYR A 1 138 ? 21.977 -11.018 11.784 1.00 21.77 116 TYR A C 1
ATOM 999 O O . TYR A 1 138 ? 21.343 -11.739 11.045 1.00 19.66 116 TYR A O 1
ATOM 1008 N N . THR A 1 139 ? 23.249 -11.203 12.104 1.00 22.52 117 THR A N 1
ATOM 1009 C CA . THR A 1 139 ? 23.993 -12.417 11.819 1.00 23.85 117 THR A CA 1
ATOM 1010 C C . THR A 1 139 ? 24.878 -12.684 13.047 1.00 22.85 117 THR A C 1
ATOM 1011 O O . THR A 1 139 ? 25.429 -11.730 13.650 1.00 22.20 117 THR A O 1
ATOM 1015 N N . PRO A 1 140 ? 24.960 -13.969 13.502 1.00 21.11 118 PRO A N 1
ATOM 1016 C CA . PRO A 1 140 ? 25.816 -14.224 14.652 1.00 21.02 118 PRO A CA 1
ATOM 1017 C C . PRO A 1 140 ? 27.312 -14.026 14.395 1.00 21.43 118 PRO A C 1
ATOM 1018 O O . PRO A 1 140 ? 28.063 -13.925 15.367 1.00 22.60 118 PRO A O 1
ATOM 1022 N N . PHE A 1 141 ? 27.745 -13.936 13.139 1.00 20.43 119 PHE A N 1
ATOM 1023 C CA . PHE A 1 141 ? 29.166 -13.823 12.825 1.00 22.57 119 PHE A CA 1
ATOM 1024 C C . PHE A 1 141 ? 29.303 -12.511 12.101 1.00 22.90 119 PHE A C 1
ATOM 1025 O O . PHE A 1 141 ? 28.805 -12.375 10.998 1.00 24.51 119 PHE A O 1
ATOM 1033 N N . LEU A 1 142 ? 29.985 -11.553 12.690 1.00 23.17 120 LEU A N 1
ATOM 1034 C CA . LEU A 1 142 ? 30.085 -10.248 11.977 1.00 23.24 120 LEU A CA 1
ATOM 1035 C C . LEU A 1 142 ? 31.499 -9.731 12.069 1.00 23.70 120 LEU A C 1
ATOM 1036 O O . LEU A 1 142 ? 31.764 -8.820 12.874 1.00 23.49 120 LEU A O 1
ATOM 1041 N N . PRO A 1 143 ? 32.406 -10.296 11.259 1.00 22.51 121 PRO A N 1
ATOM 1042 C CA . PRO A 1 143 ? 33.763 -9.751 11.252 1.00 22.86 121 PRO A CA 1
ATOM 1043 C C . PRO A 1 143 ? 33.720 -8.403 10.514 1.00 23.65 121 PRO A C 1
ATOM 1044 O O . PRO A 1 143 ? 32.698 -8.075 9.851 1.00 21.68 121 PRO A O 1
ATOM 1048 N N . LYS A 1 144 ? 34.793 -7.626 10.625 1.00 23.98 122 LYS A N 1
ATOM 1049 C CA . LYS A 1 144 ? 34.806 -6.277 9.999 1.00 25.01 122 LYS A CA 1
ATOM 1050 C C . LYS A 1 144 ? 34.664 -6.305 8.460 1.00 25.03 122 LYS A C 1
ATOM 1051 O O . LYS A 1 144 ? 33.940 -5.503 7.854 1.00 24.73 122 LYS A O 1
ATOM 1057 N N . ARG A 1 145 ? 35.305 -7.278 7.814 1.00 24.68 123 ARG A N 1
ATOM 1058 C CA . ARG A 1 145 ? 35.226 -7.451 6.370 1.00 25.24 123 ARG A CA 1
ATOM 1059 C C . ARG A 1 145 ? 33.785 -7.678 5.847 1.00 25.15 123 ARG A C 1
ATOM 1060 O O . ARG A 1 145 ? 33.414 -7.201 4.745 1.00 23.80 123 ARG A O 1
ATOM 1068 N N . LEU A 1 146 ? 32.977 -8.381 6.630 1.00 22.40 124 LEU A N 1
ATOM 1069 C CA . LEU A 1 146 ? 31.570 -8.572 6.263 1.00 23.43 124 LEU A CA 1
ATOM 1070 C C . LEU A 1 146 ? 30.739 -7.281 6.575 1.00 22.76 124 LEU A C 1
ATOM 1071 O O . LEU A 1 146 ? 30.023 -6.740 5.717 1.00 23.17 124 LEU A O 1
ATOM 1076 N N . ALA A 1 147 ? 30.873 -6.770 7.783 1.00 22.89 125 ALA A N 1
ATOM 1077 C CA . ALA A 1 147 ? 30.097 -5.593 8.214 1.00 22.42 125 ALA A CA 1
ATOM 1078 C C . ALA A 1 147 ? 30.237 -4.433 7.214 1.00 22.98 125 ALA A C 1
ATOM 1079 O O . ALA A 1 147 ? 29.259 -3.763 6.890 1.00 21.91 125 ALA A O 1
ATOM 1081 N N . GLU A 1 148 ? 31.413 -4.307 6.623 1.00 23.76 126 GLU A N 1
ATOM 1082 C CA . GLU A 1 148 ? 31.655 -3.210 5.680 1.00 26.31 126 GLU A CA 1
ATOM 1083 C C . GLU A 1 148 ? 30.947 -3.371 4.317 1.00 27.09 126 GLU A C 1
ATOM 1084 O O . GLU A 1 148 ? 30.876 -2.433 3.528 1.00 27.67 126 GLU A O 1
ATOM 1090 N N . LEU A 1 149 ? 30.416 -4.564 4.040 1.00 25.53 127 LEU A N 1
ATOM 1091 C CA . LEU A 1 149 ? 29.761 -4.782 2.777 1.00 25.12 127 LEU A CA 1
ATOM 1092 C C . LEU A 1 149 ? 28.265 -4.472 2.798 1.00 24.20 127 LEU A C 1
ATOM 1093 O O . LEU A 1 149 ? 27.629 -4.501 1.768 1.00 25.81 127 LEU A O 1
ATOM 1098 N N . PHE A 1 150 ? 27.703 -4.249 3.969 1.00 24.34 128 PHE A N 1
ATOM 1099 C CA . PHE A 1 150 ? 26.340 -3.707 4.114 1.00 24.59 128 PHE A CA 1
ATOM 1100 C C . PHE A 1 150 ? 26.236 -2.257 3.661 1.00 24.76 128 PHE A C 1
ATOM 1101 O O . PHE A 1 150 ? 27.156 -1.468 3.875 1.00 25.45 128 PHE A O 1
ATOM 1109 N N . LYS A 1 151 ? 25.113 -1.944 3.029 1.00 25.23 129 LYS A N 1
ATOM 1110 C CA . LYS A 1 151 ? 24.788 -0.595 2.577 1.00 26.95 129 LYS A CA 1
ATOM 1111 C C . LYS A 1 151 ? 24.515 0.357 3.719 1.00 26.04 129 LYS A C 1
ATOM 1112 O O . LYS A 1 151 ? 24.155 -0.055 4.820 1.00 25.66 129 LYS A O 1
ATOM 1118 N N . LYS A 1 152 ? 24.684 1.660 3.478 1.00 25.85 130 LYS A N 1
ATOM 1119 C CA . LYS A 1 152 ? 24.351 2.612 4.522 1.00 26.85 130 LYS A CA 1
ATOM 1120 C C . LYS A 1 152 ? 22.860 2.508 4.790 1.00 26.89 130 LYS A C 1
ATOM 1121 O O . LYS A 1 152 ? 22.059 2.338 3.843 1.00 28.15 130 LYS A O 1
ATOM 1127 N N . GLY A 1 153 ? 22.499 2.574 6.076 1.00 26.75 131 GLY A N 1
ATOM 1128 C CA . GLY A 1 153 ? 21.107 2.506 6.506 1.00 26.15 131 GLY A CA 1
ATOM 1129 C C . GLY A 1 153 ? 20.780 1.160 7.183 1.00 26.32 131 GLY A C 1
ATOM 1130 O O . GLY A 1 153 ? 19.757 1.036 7.894 1.00 27.29 131 GLY A O 1
ATOM 1131 N N . VAL A 1 154 ? 21.614 0.144 6.963 1.00 23.88 132 VAL A N 1
ATOM 1132 C CA . VAL A 1 154 ? 21.424 -1.099 7.719 1.00 22.39 132 VAL A CA 1
ATOM 1133 C C . VAL A 1 154 ? 21.908 -0.983 9.168 1.00 21.72 132 VAL A C 1
ATOM 1134 O O . VAL A 1 154 ? 23.072 -0.661 9.382 1.00 22.00 132 VAL A O 1
ATOM 1138 N N . LEU A 1 155 ? 21.032 -1.332 10.141 1.00 21.59 133 LEU A N 1
ATOM 1139 C CA . LEU A 1 155 ? 21.322 -1.295 11.565 1.00 21.88 133 LEU A CA 1
ATOM 1140 C C . LEU A 1 155 ? 21.589 -2.703 12.093 1.00 22.77 133 LEU A C 1
ATOM 1141 O O . LEU A 1 155 ? 21.291 -3.637 11.413 1.00 21.40 133 LEU A O 1
ATOM 1146 N N . TYR A 1 156 ? 22.154 -2.803 13.290 1.00 22.62 134 TYR A N 1
ATOM 1147 C CA . TYR A 1 156 ? 22.484 -4.088 13.958 1.00 23.07 134 TYR A CA 1
ATOM 1148 C C . TYR A 1 156 ? 22.180 -3.875 15.451 1.00 23.02 134 TYR A C 1
ATOM 1149 O O . TYR A 1 156 ? 22.430 -2.764 15.994 1.00 23.83 134 TYR A O 1
ATOM 1158 N N . PRO A 1 157 ? 21.627 -4.894 16.137 1.00 23.79 135 PRO A N 1
ATOM 1159 C CA . PRO A 1 157 ? 21.299 -4.736 17.548 1.00 24.84 135 PRO A CA 1
ATOM 1160 C C . PRO A 1 157 ? 22.565 -4.764 18.422 1.00 27.72 135 PRO A C 1
ATOM 1161 O O . PRO A 1 157 ? 23.412 -5.640 18.258 1.00 27.83 135 PRO A O 1
ATOM 1165 N N A VAL A 1 158 ? 22.688 -3.787 19.312 0.70 29.64 136 VAL A N 1
ATOM 1166 N N B VAL A 1 158 ? 22.669 -3.814 19.352 0.30 29.27 136 VAL A N 1
ATOM 1167 C CA A VAL A 1 158 ? 23.784 -3.772 20.265 0.70 31.95 136 VAL A CA 1
ATOM 1168 C CA B VAL A 1 158 ? 23.842 -3.676 20.228 0.30 31.14 136 VAL A CA 1
ATOM 1169 C C A VAL A 1 158 ? 23.250 -3.582 21.688 0.70 33.45 136 VAL A C 1
ATOM 1170 C C B VAL A 1 158 ? 23.412 -3.410 21.682 0.30 32.97 136 VAL A C 1
ATOM 1171 O O A VAL A 1 158 ? 22.236 -2.917 21.927 0.70 33.93 136 VAL A O 1
ATOM 1172 O O B VAL A 1 158 ? 22.609 -2.507 21.932 0.30 33.06 136 VAL A O 1
ATOM 1179 N N . VAL A 1 159 ? 23.952 -4.191 22.623 1.00 34.82 137 VAL A N 1
ATOM 1180 C CA . VAL A 1 159 ? 23.661 -4.043 24.046 1.00 38.53 137 VAL A CA 1
ATOM 1181 C C . VAL A 1 159 ? 24.669 -3.060 24.605 1.00 42.02 137 VAL A C 1
ATOM 1182 O O . VAL A 1 159 ? 25.884 -3.315 24.568 1.00 43.21 137 VAL A O 1
ATOM 1186 N N . GLU A 1 160 ? 24.183 -1.918 25.067 1.00 45.98 138 GLU A N 1
ATOM 1187 C CA . GLU A 1 160 ? 25.080 -0.910 25.619 1.00 49.44 138 GLU A CA 1
ATOM 1188 C C . GLU A 1 160 ? 24.680 -0.719 27.045 1.00 50.96 138 GLU A C 1
ATOM 1189 O O . GLU A 1 160 ? 23.800 0.115 27.343 1.00 51.91 138 GLU A O 1
ATOM 1195 N N . ASN A 1 161 ? 25.292 -1.513 27.925 1.00 52.59 139 ASN A N 1
ATOM 1196 C CA . ASN A 1 161 ? 25.036 -1.415 29.368 1.00 53.83 139 ASN A CA 1
ATOM 1197 C C . ASN A 1 161 ? 23.640 -1.936 29.726 1.00 53.44 139 ASN A C 1
ATOM 1198 O O . ASN A 1 161 ? 22.839 -1.210 30.332 1.00 53.77 139 ASN A O 1
ATOM 1203 N N . GLY A 1 162 ? 23.343 -3.175 29.320 1.00 53.07 140 GLY A N 1
ATOM 1204 C CA . GLY A 1 162 ? 22.050 -3.814 29.608 1.00 51.92 140 GLY A CA 1
ATOM 1205 C C . GLY A 1 162 ? 20.843 -3.148 28.967 1.00 51.61 140 GLY A C 1
ATOM 1206 O O . GLY A 1 162 ? 19.703 -3.462 29.299 1.00 51.83 140 GLY A O 1
ATOM 1207 N N . GLU A 1 163 ? 21.090 -2.234 28.031 1.00 50.57 141 GLU A N 1
ATOM 1208 C CA . GLU A 1 163 ? 20.014 -1.600 27.266 1.00 49.42 141 GLU A CA 1
ATOM 1209 C C . GLU A 1 163 ? 20.175 -1.822 25.727 1.00 48.17 141 GLU A C 1
ATOM 1210 O O . GLU A 1 163 ? 21.279 -1.779 25.187 1.00 47.99 141 GLU A O 1
ATOM 1216 N N . LEU A 1 164 ? 19.076 -2.092 25.037 1.00 46.61 142 LEU A N 1
ATOM 1217 C CA . LEU A 1 164 ? 19.154 -2.371 23.606 1.00 44.99 142 LEU A CA 1
ATOM 1218 C C . LEU A 1 164 ? 19.221 -1.108 22.731 1.00 44.35 142 LEU A C 1
ATOM 1219 O O . LEU A 1 164 ? 18.312 -0.251 22.769 1.00 44.51 142 LEU A O 1
ATOM 1224 N N . GLN A 1 165 ? 20.288 -1.008 21.942 1.00 43.17 143 GLN A N 1
ATOM 1225 C CA . GLN A 1 165 ? 20.417 0.037 20.925 1.00 43.08 143 GLN A CA 1
ATOM 1226 C C . GLN A 1 165 ? 20.535 -0.596 19.532 1.00 41.72 143 GLN A C 1
ATOM 1227 O O . GLN A 1 165 ? 20.872 -1.770 19.419 1.00 41.79 143 GLN A O 1
ATOM 1233 N N . PHE A 1 166 ? 20.225 0.169 18.489 1.00 39.64 144 PHE A N 1
ATOM 1234 C CA . PHE A 1 166 ? 20.542 -0.239 17.118 1.00 37.60 144 PHE A CA 1
ATOM 1235 C C . PHE A 1 166 ? 21.624 0.688 16.616 1.00 37.43 144 PHE A C 1
ATOM 1236 O O . PHE A 1 166 ? 21.518 1.914 16.787 1.00 38.13 144 PHE A O 1
ATOM 1244 N N . LYS A 1 167 ? 22.706 0.124 16.103 1.00 34.33 145 LYS A N 1
ATOM 1245 C CA . LYS A 1 167 ? 23.824 0.951 15.621 1.00 32.86 145 LYS A CA 1
ATOM 1246 C C . LYS A 1 167 ? 24.072 0.689 14.139 1.00 30.09 145 LYS A C 1
ATOM 1247 O O . LYS A 1 167 ? 23.710 -0.379 13.668 1.00 30.18 145 LYS A O 1
ATOM 1253 N N . PRO A 1 168 ? 24.710 1.634 13.402 1.00 28.04 146 PRO A N 1
ATOM 1254 C CA . PRO A 1 168 ? 25.053 1.281 12.013 1.00 26.14 146 PRO A CA 1
ATOM 1255 C C . PRO A 1 168 ? 25.837 -0.048 11.968 1.00 24.71 146 PRO A C 1
ATOM 1256 O O . PRO A 1 168 ? 26.802 -0.207 12.713 1.00 23.74 146 PRO A O 1
ATOM 1260 N N . ILE A 1 169 ? 25.450 -0.984 11.099 1.00 23.49 147 ILE A N 1
ATOM 1261 C CA . ILE A 1 169 ? 26.078 -2.299 11.133 1.00 22.32 147 ILE A CA 1
ATOM 1262 C C . ILE A 1 169 ? 27.597 -2.288 10.826 1.00 23.14 147 ILE A C 1
ATOM 1263 O O . ILE A 1 169 ? 28.338 -3.137 11.299 1.00 23.90 147 ILE A O 1
ATOM 1268 N N . GLN A 1 170 ? 28.049 -1.307 10.044 1.00 25.11 148 GLN A N 1
ATOM 1269 C CA . GLN A 1 170 ? 29.475 -1.140 9.691 1.00 25.92 148 GLN A CA 1
ATOM 1270 C C . GLN A 1 170 ? 30.345 -0.891 10.909 1.00 27.51 148 GLN A C 1
ATOM 1271 O O . GLN A 1 170 ? 31.560 -1.077 10.849 1.00 29.67 148 GLN A O 1
ATOM 1277 N N . GLU A 1 171 ? 29.735 -0.433 12.000 1.00 29.24 149 GLU A N 1
ATOM 1278 C CA . GLU A 1 171 ? 30.454 -0.089 13.248 1.00 30.91 149 GLU A CA 1
ATOM 1279 C C . GLU A 1 171 ? 30.332 -1.183 14.305 1.00 30.69 149 GLU A C 1
ATOM 1280 O O . GLU A 1 171 ? 31.027 -1.145 15.322 1.00 32.08 149 GLU A O 1
ATOM 1286 N N . ALA A 1 172 ? 29.448 -2.146 14.080 1.00 30.16 150 ALA A N 1
ATOM 1287 C CA . ALA A 1 172 ? 29.113 -3.177 15.089 1.00 29.59 150 ALA A CA 1
ATOM 1288 C C . ALA A 1 172 ? 29.907 -4.478 15.049 1.00 29.88 150 ALA A C 1
ATOM 1289 O O . ALA A 1 172 ? 29.565 -5.434 15.750 1.00 29.66 150 ALA A O 1
ATOM 1291 N N . TYR A 1 173 ? 30.933 -4.563 14.212 1.00 30.29 151 TYR A N 1
ATOM 1292 C CA . TYR A 1 173 ? 31.611 -5.850 14.006 1.00 30.16 151 TYR A CA 1
ATOM 1293 C C . TYR A 1 173 ? 32.414 -6.304 15.225 1.00 31.34 151 TYR A C 1
ATOM 1294 O O . TYR A 1 173 ? 32.714 -5.515 16.123 1.00 29.84 151 TYR A O 1
ATOM 1303 N N . ARG A 1 174 ? 32.740 -7.593 15.256 1.00 31.71 152 ARG A N 1
ATOM 1304 C CA . ARG A 1 174 ? 33.623 -8.173 16.275 1.00 32.43 152 ARG A CA 1
ATOM 1305 C C . ARG A 1 174 ? 34.845 -8.749 15.579 1.00 33.30 152 ARG A C 1
ATOM 1306 O O . ARG A 1 174 ? 34.738 -9.716 14.788 1.00 31.82 152 ARG A O 1
ATOM 1314 N N . GLU A 1 175 ? 36.033 -8.234 15.854 1.00 34.67 153 GLU A N 1
ATOM 1315 C CA . GLU A 1 175 ? 37.115 -8.915 15.187 1.00 36.91 153 GLU A CA 1
ATOM 1316 C C . GLU A 1 175 ? 37.319 -10.278 15.791 1.00 36.18 153 GLU A C 1
ATOM 1317 O O . GLU A 1 175 ? 37.009 -10.527 16.938 1.00 37.25 153 GLU A O 1
ATOM 1323 N N . GLY A 1 176 ? 37.755 -11.200 14.979 1.00 35.91 154 GLY A N 1
ATOM 1324 C CA . GLY A 1 176 ? 37.870 -12.541 15.486 1.00 34.74 154 GLY A CA 1
ATOM 1325 C C . GLY A 1 176 ? 36.691 -13.378 15.065 1.00 33.40 154 GLY A C 1
ATOM 1326 O O . GLY A 1 176 ? 36.823 -14.588 15.072 1.00 33.58 154 GLY A O 1
ATOM 1327 N N . ASP A 1 177 ? 35.551 -12.759 14.717 1.00 31.55 155 ASP A N 1
ATOM 1328 C CA . ASP A 1 177 ? 34.345 -13.538 14.329 1.00 30.68 155 ASP A CA 1
ATOM 1329 C C . ASP A 1 177 ? 34.625 -14.401 13.122 1.00 29.80 155 ASP A C 1
ATOM 1330 O O . ASP A 1 177 ? 35.359 -13.960 12.267 1.00 29.07 155 ASP A O 1
ATOM 1335 N N . PRO A 1 178 ? 34.046 -15.629 13.043 1.00 29.88 156 PRO A N 1
ATOM 1336 C CA . PRO A 1 178 ? 34.362 -16.376 11.842 1.00 30.43 156 PRO A CA 1
ATOM 1337 C C . PRO A 1 178 ? 33.874 -15.646 10.588 1.00 30.76 156 PRO A C 1
ATOM 1338 O O . PRO A 1 178 ? 32.881 -14.881 10.614 1.00 29.92 156 PRO A O 1
ATOM 1342 N N . LEU A 1 179 ? 34.610 -15.888 9.518 1.00 30.31 157 LEU A N 1
ATOM 1343 C CA . LEU A 1 179 ? 34.482 -15.241 8.256 1.00 31.58 157 LEU A CA 1
ATOM 1344 C C . LEU A 1 179 ? 33.942 -16.245 7.235 1.00 30.69 157 LEU A C 1
ATOM 1345 O O . LEU A 1 179 ? 34.679 -17.111 6.777 1.00 30.30 157 LEU A O 1
ATOM 1350 N N . LYS A 1 180 ? 32.671 -16.130 6.887 1.00 29.53 158 LYS A N 1
ATOM 1351 C CA . LYS A 1 180 ? 32.098 -16.961 5.825 1.00 28.71 158 LYS A CA 1
ATOM 1352 C C . LYS A 1 180 ? 32.310 -16.284 4.474 1.00 28.32 158 LYS A C 1
ATOM 1353 O O . LYS A 1 180 ? 31.722 -15.228 4.221 1.00 28.34 158 LYS A O 1
ATOM 1359 N N . ILE A 1 181 ? 33.209 -16.847 3.646 1.00 26.91 159 ILE A N 1
ATOM 1360 C CA . ILE A 1 181 ? 33.551 -16.258 2.337 1.00 26.73 159 ILE A CA 1
ATOM 1361 C C . ILE A 1 181 ? 33.338 -17.350 1.289 1.00 26.45 159 ILE A C 1
ATOM 1362 O O . ILE A 1 181 ? 33.959 -18.408 1.391 1.00 23.62 159 ILE A O 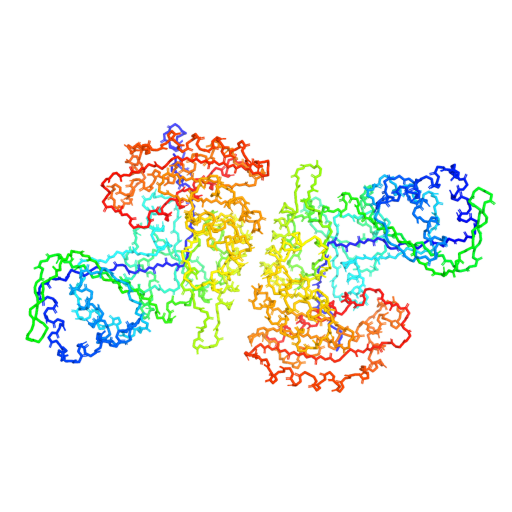1
ATOM 1367 N N . ASN A 1 182 ? 32.450 -17.096 0.334 1.00 23.86 160 ASN A N 1
ATOM 1368 C CA . ASN A 1 182 ? 32.264 -18.009 -0.805 1.00 25.70 160 ASN A CA 1
ATOM 1369 C C . ASN A 1 182 ? 33.108 -17.392 -1.952 1.00 26.00 160 ASN A C 1
ATOM 1370 O O . ASN A 1 182 ? 33.025 -16.155 -2.229 1.00 27.13 160 ASN A O 1
ATOM 1375 N N . ARG A 1 183 ? 33.936 -18.218 -2.586 1.00 24.68 161 ARG A N 1
ATOM 1376 C CA . ARG A 1 183 ? 34.884 -17.750 -3.591 1.00 24.49 161 ARG A CA 1
ATOM 1377 C C . ARG A 1 183 ? 34.524 -18.302 -4.975 1.00 25.60 161 ARG A C 1
ATOM 1378 O O . ARG A 1 183 ? 34.288 -19.511 -5.110 1.00 25.91 161 ARG A O 1
ATOM 1386 N N . ILE A 1 184 ? 34.408 -17.434 -5.984 1.00 25.77 162 ILE A N 1
ATOM 1387 C CA . ILE A 1 184 ? 34.126 -17.921 -7.368 1.00 27.08 162 ILE A CA 1
ATOM 1388 C C . ILE A 1 184 ? 35.335 -17.686 -8.189 1.00 25.98 162 ILE A C 1
ATOM 1389 O O . ILE A 1 184 ? 35.794 -16.539 -8.281 1.00 26.10 162 ILE A O 1
ATOM 1394 N N . PHE A 1 185 ? 35.862 -18.743 -8.806 1.00 24.77 163 PHE A N 1
ATOM 1395 C CA . PHE A 1 185 ? 37.052 -18.595 -9.607 1.00 25.30 163 PHE A CA 1
ATOM 1396 C C . PHE A 1 185 ? 36.607 -18.624 -11.059 1.00 26.65 163 PHE A C 1
ATOM 1397 O O . PHE A 1 185 ? 36.092 -19.623 -11.528 1.00 27.45 163 PHE A O 1
ATOM 1405 N N . GLU A 1 186 ? 36.769 -17.498 -11.747 1.00 27.51 164 GLU A N 1
ATOM 1406 C CA . GLU A 1 186 ? 36.360 -17.387 -13.139 1.00 28.06 164 GLU A CA 1
ATOM 1407 C C . GLU A 1 186 ? 37.508 -17.700 -14.084 1.00 27.78 164 GLU A C 1
ATOM 1408 O O . GLU A 1 186 ? 38.621 -17.224 -13.915 1.00 26.34 164 GLU A O 1
ATOM 1414 N N . PHE A 1 187 ? 37.238 -18.541 -15.084 1.00 27.53 165 PHE A N 1
ATOM 1415 C CA . PHE A 1 187 ? 38.250 -18.824 -16.078 1.00 28.01 165 PHE A CA 1
ATOM 1416 C C . PHE A 1 187 ? 37.703 -18.574 -17.485 1.00 29.11 165 PHE A C 1
ATOM 1417 O O . PHE A 1 187 ? 36.504 -18.688 -17.705 1.00 29.42 165 PHE A O 1
ATOM 1425 N N . ARG A 1 188 ? 38.593 -18.263 -18.425 1.00 29.52 166 ARG A N 1
ATOM 1426 C CA . ARG A 1 188 ? 38.182 -18.003 -19.794 1.00 30.84 166 ARG A CA 1
ATOM 1427 C C . ARG A 1 188 ? 38.636 -19.088 -20.767 1.00 30.60 166 ARG A C 1
ATOM 1428 O O . ARG A 1 188 ? 39.770 -19.628 -20.671 1.00 30.47 166 ARG A O 1
ATOM 1436 N N . LYS A 1 189 ? 37.799 -19.331 -21.770 1.00 29.34 167 LYS A N 1
ATOM 1437 C CA . LYS A 1 189 ? 38.228 -20.118 -22.897 1.00 29.14 167 LYS A CA 1
ATOM 1438 C C . LYS A 1 189 ? 39.568 -19.650 -23.471 1.00 29.44 167 LYS A C 1
ATOM 1439 O O . LYS A 1 189 ? 39.789 -18.445 -23.675 1.00 29.67 167 LYS A O 1
ATOM 1445 N N . GLY A 1 190 ? 40.446 -20.590 -23.764 1.00 28.23 168 GLY A N 1
ATOM 1446 C CA . GLY A 1 190 ? 41.630 -20.249 -24.513 1.00 30.42 168 GLY A CA 1
ATOM 1447 C C . GLY A 1 190 ? 42.896 -20.036 -23.697 1.00 30.65 168 GLY A C 1
ATOM 1448 O O . GLY A 1 190 ? 43.975 -20.008 -24.259 1.00 31.14 168 GLY A O 1
ATOM 1449 N N . LEU A 1 191 ? 42.776 -19.873 -22.379 1.00 31.61 169 LEU A N 1
ATOM 1450 C CA . LEU A 1 191 ? 43.977 -19.701 -21.557 1.00 32.19 169 LEU A CA 1
ATOM 1451 C C . LEU A 1 191 ? 44.776 -20.985 -21.527 1.00 31.54 169 LEU A C 1
ATOM 1452 O O . LEU A 1 191 ? 44.209 -22.081 -21.546 1.00 30.63 169 LEU A O 1
ATOM 1457 N N . LYS A 1 192 ? 46.097 -20.831 -21.508 1.00 31.19 170 LYS A N 1
ATOM 1458 C CA . LYS A 1 192 ? 47.030 -21.941 -21.548 1.00 31.53 170 LYS A CA 1
ATOM 1459 C C . LYS A 1 192 ? 47.926 -21.911 -20.300 1.00 31.81 170 LYS A C 1
ATOM 1460 O O . LYS A 1 192 ? 48.316 -20.830 -19.840 1.00 29.75 170 LYS A O 1
ATOM 1466 N N . PHE A 1 193 ? 48.246 -23.095 -19.781 1.00 30.90 171 PHE A N 1
ATOM 1467 C CA . PHE A 1 193 ? 49.186 -23.218 -18.667 1.00 30.99 171 PHE A CA 1
ATOM 1468 C C . PHE A 1 193 ? 49.861 -24.567 -18.785 1.00 31.36 171 PHE A C 1
ATOM 1469 O O . PHE A 1 193 ? 49.455 -25.376 -19.615 1.00 31.63 171 PHE A O 1
ATOM 1477 N N . LYS A 1 194 ? 50.902 -24.790 -17.996 1.00 31.81 172 LYS A N 1
ATOM 1478 C CA . LYS A 1 194 ? 51.691 -26.016 -18.064 1.00 32.90 172 LYS A CA 1
ATOM 1479 C C . LYS A 1 194 ? 51.495 -26.767 -16.762 1.00 33.42 172 LYS A C 1
ATOM 1480 O O . LYS A 1 194 ? 51.719 -26.203 -15.683 1.00 32.49 172 LYS A O 1
ATOM 1486 N N . LEU A 1 195 ? 51.067 -28.024 -16.850 1.00 34.38 173 LEU A N 1
ATOM 1487 C CA . LEU A 1 195 ? 51.129 -28.928 -15.693 1.00 35.48 173 LEU A CA 1
ATOM 1488 C C . LEU A 1 195 ? 52.342 -29.872 -15.821 1.00 36.86 173 LEU A C 1
ATOM 1489 O O . LEU A 1 195 ? 52.287 -30.903 -16.501 1.00 37.18 173 LEU A O 1
ATOM 1494 N N . GLY A 1 196 ? 53.435 -29.483 -15.172 1.00 38.62 174 GLY A N 1
ATOM 1495 C CA . GLY A 1 196 ? 54.740 -30.099 -15.376 1.00 41.05 174 GLY A CA 1
ATOM 1496 C C . GLY A 1 196 ? 55.263 -29.850 -16.782 1.00 43.09 174 GLY A C 1
ATOM 1497 O O . GLY A 1 196 ? 55.696 -28.729 -17.101 1.00 43.71 174 GLY A O 1
ATOM 1498 N N . ASP A 1 197 ? 55.226 -30.903 -17.601 1.00 44.16 175 ASP A N 1
ATOM 1499 C CA . ASP A 1 197 ? 55.630 -30.863 -19.006 1.00 45.65 175 ASP A CA 1
ATOM 1500 C C . ASP A 1 197 ? 54.421 -31.218 -19.891 1.00 45.75 175 ASP A C 1
ATOM 1501 O O . ASP A 1 197 ? 54.496 -32.111 -20.746 1.00 46.25 175 ASP A O 1
ATOM 1506 N N . GLU A 1 198 ? 53.302 -30.526 -19.667 1.00 45.51 176 GLU A N 1
ATOM 1507 C CA . GLU A 1 198 ? 52.087 -30.698 -20.473 1.00 44.66 176 GLU A CA 1
ATOM 1508 C C . GLU A 1 198 ? 51.295 -29.387 -20.601 1.00 43.53 176 GLU A C 1
ATOM 1509 O O . GLU A 1 198 ? 50.844 -28.820 -19.594 1.00 43.46 176 GLU A O 1
ATOM 1515 N N . THR A 1 199 ? 51.132 -28.902 -21.830 1.00 41.39 177 THR A N 1
ATOM 1516 C CA . THR A 1 199 ? 50.390 -27.662 -22.051 1.00 39.55 177 THR A CA 1
ATOM 1517 C C . THR A 1 199 ? 48.885 -27.939 -22.020 1.00 38.28 177 THR A C 1
ATOM 1518 O O . THR A 1 199 ? 48.417 -28.896 -22.617 1.00 38.23 177 THR A O 1
ATOM 1522 N N . ILE A 1 200 ? 48.138 -27.127 -21.281 1.00 36.17 178 ILE A N 1
ATOM 1523 C CA . ILE A 1 200 ? 46.687 -27.287 -21.205 1.00 35.08 178 ILE A CA 1
ATOM 1524 C C . ILE A 1 200 ? 46.038 -26.013 -21.723 1.00 35.19 178 ILE A C 1
ATOM 1525 O O . ILE A 1 200 ? 46.442 -24.894 -21.368 1.00 34.05 178 ILE A O 1
ATOM 1530 N N . GLU A 1 201 ? 45.060 -26.191 -22.601 1.00 34.32 179 GLU A N 1
ATOM 1531 C CA . GLU A 1 201 ? 44.321 -25.069 -23.136 1.00 33.87 179 GLU A CA 1
ATOM 1532 C C . GLU A 1 201 ? 42.890 -25.206 -22.677 1.00 32.54 179 GLU A C 1
ATOM 1533 O O . GLU A 1 201 ? 42.230 -26.185 -22.991 1.00 31.65 179 GLU A O 1
ATOM 1539 N N . ILE A 1 202 ? 42.411 -24.224 -21.911 1.00 30.72 180 ILE A N 1
ATOM 1540 C CA . ILE A 1 202 ? 41.081 -24.315 -21.331 1.00 30.60 180 ILE A CA 1
ATOM 1541 C C . ILE A 1 202 ? 40.093 -24.331 -22.508 1.00 31.52 180 ILE A C 1
ATOM 1542 O O . ILE A 1 202 ? 40.110 -23.388 -23.315 1.00 30.40 180 ILE A O 1
ATOM 1547 N N . PRO A 1 203 ? 39.244 -25.384 -22.600 1.00 32.49 181 PRO A N 1
ATOM 1548 C CA . PRO A 1 203 ? 38.356 -25.526 -23.770 1.00 34.05 181 PRO A CA 1
ATOM 1549 C C . PRO A 1 203 ? 37.165 -24.585 -23.793 1.00 34.36 181 PRO A C 1
ATOM 1550 O O . PRO A 1 203 ? 36.700 -24.236 -24.878 1.00 35.44 181 PRO A O 1
ATOM 1554 N N . ASN A 1 204 ? 36.669 -24.167 -22.635 1.00 35.23 182 ASN A N 1
ATOM 1555 C CA . ASN A 1 204 ? 35.626 -23.130 -22.583 1.00 34.70 182 ASN A CA 1
ATOM 1556 C C . ASN A 1 204 ? 35.619 -22.343 -21.284 1.00 33.96 182 ASN A C 1
ATOM 1557 O O . ASN A 1 204 ? 36.249 -22.736 -20.296 1.00 32.18 182 ASN A O 1
ATOM 1562 N N . SER A 1 205 ? 34.925 -21.206 -21.305 1.00 32.74 183 SER A N 1
ATOM 1563 C CA . SER A 1 205 ? 34.785 -20.363 -20.111 1.00 31.92 183 SER A CA 1
ATOM 1564 C C . SER A 1 205 ? 33.883 -21.040 -19.080 1.00 31.90 183 SER A C 1
ATOM 1565 O O . SER A 1 205 ? 33.023 -21.871 -19.430 1.00 31.11 183 SER A O 1
ATOM 1568 N N . GLY A 1 206 ? 34.106 -20.717 -17.811 1.00 29.98 184 GLY A N 1
ATOM 1569 C CA . GLY A 1 206 ? 33.237 -21.182 -16.750 1.00 29.88 184 GLY A CA 1
ATOM 1570 C C . GLY A 1 206 ? 33.710 -20.702 -15.388 1.00 29.86 184 GLY A C 1
ATOM 1571 O O . GLY A 1 206 ? 34.523 -19.811 -15.289 1.00 28.99 184 GLY A O 1
ATOM 1572 N N . ARG A 1 207 ? 33.160 -21.279 -14.336 1.00 30.38 185 ARG A N 1
ATOM 1573 C CA . ARG A 1 207 ? 33.533 -20.892 -12.988 1.00 30.81 185 ARG A CA 1
ATOM 1574 C C . ARG A 1 207 ? 33.733 -22.120 -12.132 1.00 29.28 185 ARG A C 1
ATOM 1575 O O . ARG A 1 207 ? 33.069 -23.139 -12.328 1.00 29.01 185 ARG A O 1
ATOM 1583 N N . PHE A 1 208 ? 34.679 -22.021 -11.200 1.00 28.15 186 PHE A N 1
ATOM 1584 C CA . PHE A 1 208 ? 34.893 -23.042 -10.155 1.00 26.69 186 PHE A CA 1
ATOM 1585 C C . PHE A 1 208 ? 34.538 -22.402 -8.804 1.00 27.05 186 PHE A C 1
ATOM 1586 O O . PHE A 1 208 ? 35.142 -21.384 -8.439 1.00 26.94 186 PHE A O 1
ATOM 1594 N N . ILE A 1 209 ? 33.603 -22.988 -8.051 1.00 27.13 187 ILE A N 1
ATOM 1595 C CA . ILE A 1 209 ? 33.095 -22.346 -6.839 1.00 28.63 187 ILE A CA 1
ATOM 1596 C C . ILE A 1 209 ? 33.551 -23.086 -5.603 1.00 28.04 187 ILE A C 1
ATOM 1597 O O . ILE A 1 209 ? 33.377 -24.312 -5.474 1.00 28.42 187 ILE A O 1
ATOM 1602 N N . VAL A 1 210 ? 34.115 -22.338 -4.676 1.00 27.05 188 VAL A N 1
ATOM 1603 C CA . VAL A 1 210 ? 34.458 -22.922 -3.386 1.00 26.63 188 VAL A CA 1
ATOM 1604 C C . VAL A 1 210 ? 33.626 -22.280 -2.288 1.00 26.63 188 VAL A C 1
ATOM 1605 O O . VAL A 1 210 ? 33.906 -21.149 -1.876 1.00 24.93 188 VAL A O 1
ATOM 1609 N N . SER A 1 211 ? 32.630 -23.019 -1.793 1.00 27.46 189 SER A N 1
ATOM 1610 C CA . SER A 1 211 ? 31.721 -22.534 -0.758 1.00 29.01 189 SER A CA 1
ATOM 1611 C C . SER A 1 211 ? 32.248 -22.841 0.645 1.00 29.72 189 SER A C 1
ATOM 1612 O O . SER A 1 211 ? 32.728 -23.957 0.879 1.00 28.57 189 SER A O 1
ATOM 1615 N N . ALA A 1 212 ? 32.103 -21.874 1.562 1.00 28.54 190 ALA A N 1
ATOM 1616 C CA . ALA A 1 212 ? 32.439 -22.034 2.970 1.00 29.91 190 ALA A CA 1
ATOM 1617 C C . ALA A 1 212 ? 31.461 -22.999 3.660 1.00 30.38 190 ALA A C 1
ATOM 1618 O O . ALA A 1 212 ? 30.259 -22.755 3.709 1.00 30.70 190 ALA A O 1
ATOM 1620 N N . ARG A 1 213 ? 31.974 -24.112 4.161 1.00 31.05 191 ARG A N 1
ATOM 1621 C CA . ARG A 1 213 ? 31.137 -25.126 4.735 1.00 29.62 191 ARG A CA 1
ATOM 1622 C C . ARG A 1 213 ? 31.889 -25.775 5.888 1.00 30.04 191 ARG A C 1
ATOM 1623 O O . ARG A 1 213 ? 31.803 -26.994 6.081 1.00 29.63 191 ARG A O 1
ATOM 1631 N N . PHE A 1 214 ? 32.614 -24.955 6.648 1.00 27.55 192 PHE A N 1
ATOM 1632 C CA . PHE A 1 214 ? 33.307 -25.404 7.874 1.00 28.09 192 PHE A CA 1
ATOM 1633 C C . PHE A 1 214 ? 32.386 -25.232 9.082 1.00 26.78 192 PHE A C 1
ATOM 1634 O O . PHE A 1 214 ? 31.365 -24.582 8.985 1.00 27.64 192 PHE A O 1
ATOM 1642 N N . GLU A 1 215 ? 32.768 -25.777 10.231 1.00 26.49 193 GLU A N 1
ATOM 1643 C CA . GLU A 1 215 ? 31.829 -25.854 11.365 1.00 25.57 193 GLU A CA 1
ATOM 1644 C C . GLU A 1 215 ? 31.408 -24.516 11.954 1.00 25.10 193 GLU A C 1
ATOM 1645 O O . GLU A 1 215 ? 30.225 -24.319 12.248 1.00 24.38 193 GLU A O 1
ATOM 1651 N N . SER A 1 216 ? 32.352 -23.605 12.148 1.00 25.78 194 SER A N 1
ATOM 1652 C CA . SER A 1 216 ? 32.061 -22.414 12.956 1.00 26.99 194 SER A CA 1
ATOM 1653 C C . SER A 1 216 ? 30.869 -21.620 12.421 1.00 27.04 194 SER A C 1
ATOM 1654 O O . SER A 1 216 ? 30.070 -21.077 13.204 1.00 28.96 194 SER A O 1
ATOM 1657 N N . ILE A 1 217 ? 30.737 -21.557 11.108 1.00 26.66 195 ILE A N 1
ATOM 1658 C CA . ILE A 1 217 ? 29.691 -20.726 10.491 1.00 26.33 195 ILE A CA 1
ATOM 1659 C C . ILE A 1 217 ? 28.340 -21.455 10.371 1.00 25.69 195 ILE A C 1
ATOM 1660 O O . ILE A 1 217 ? 27.368 -20.902 9.815 1.00 25.86 195 ILE A O 1
ATOM 1665 N N . SER A 1 218 ? 28.267 -22.703 10.836 1.00 22.91 196 SER A N 1
ATOM 1666 C CA . SER A 1 218 ? 27.008 -23.442 10.807 1.00 22.18 196 SER A CA 1
ATOM 1667 C C . SER A 1 218 ? 26.237 -23.388 12.103 1.00 22.00 196 SER A C 1
ATOM 1668 O O . SER A 1 218 ? 25.139 -23.985 12.219 1.00 22.14 196 SER A O 1
ATOM 1671 N N . ARG A 1 219 ? 26.783 -22.699 13.101 1.00 23.00 197 ARG A N 1
ATOM 1672 C CA . ARG A 1 219 ? 26.085 -22.519 14.386 1.00 22.55 197 ARG A CA 1
ATOM 1673 C C . ARG A 1 219 ? 25.094 -21.382 14.278 1.00 24.89 197 ARG A C 1
ATOM 1674 O O . ARG A 1 219 ? 25.327 -20.289 14.844 1.00 24.00 197 ARG A O 1
ATOM 1682 N N . ILE A 1 220 ? 24.009 -21.612 13.528 1.00 24.30 198 ILE A N 1
ATOM 1683 C CA . ILE A 1 220 ? 23.094 -20.473 13.152 1.00 24.01 198 ILE A CA 1
ATOM 1684 C C . ILE A 1 220 ? 22.101 -20.234 14.271 1.00 22.70 198 ILE A C 1
ATOM 1685 O O . ILE A 1 220 ? 21.277 -21.109 14.579 1.00 20.95 198 ILE A O 1
ATOM 1690 N N . GLU A 1 221 ? 22.185 -19.059 14.929 1.00 21.49 199 GLU A N 1
ATOM 1691 C CA . GLU A 1 221 ? 21.308 -18.795 16.063 1.00 23.15 199 GLU A CA 1
ATOM 1692 C C . GLU A 1 221 ? 21.404 -17.340 16.366 1.00 22.71 199 GLU A C 1
ATOM 1693 O O . GLU A 1 221 ? 22.287 -16.696 15.832 1.00 24.39 199 GLU A O 1
ATOM 1699 N N . THR A 1 222 ? 20.524 -16.843 17.231 1.00 24.14 200 THR A N 1
ATOM 1700 C CA . THR A 1 222 ? 20.771 -15.552 17.908 1.00 23.05 200 THR A CA 1
ATOM 1701 C C . THR A 1 222 ? 21.716 -15.863 19.087 1.00 23.26 200 THR A C 1
ATOM 1702 O O . THR A 1 222 ? 21.376 -16.623 19.954 1.00 22.35 200 THR A O 1
ATOM 1706 N N . ARG A 1 223 ? 22.869 -15.218 19.138 1.00 24.13 201 ARG A N 1
ATOM 1707 C CA . ARG A 1 223 ? 23.802 -15.475 20.232 1.00 26.40 201 ARG A CA 1
ATOM 1708 C C . ARG A 1 223 ? 23.301 -14.988 21.577 1.00 26.83 201 ARG A C 1
ATOM 1709 O O . ARG A 1 223 ? 22.332 -14.229 21.641 1.00 26.70 201 ARG A O 1
ATOM 1717 N N . GLU A 1 224 ? 23.956 -15.437 22.657 1.00 26.94 202 GLU A N 1
ATOM 1718 C CA . GLU A 1 224 ? 23.388 -15.352 23.988 1.00 29.43 202 GLU A CA 1
ATOM 1719 C C . GLU A 1 224 ? 23.334 -13.910 24.513 1.00 29.29 202 GLU A C 1
ATOM 1720 O O . GLU A 1 224 ? 22.488 -13.585 25.329 1.00 29.62 202 GLU A O 1
ATOM 1726 N N . ASP A 1 225 ? 24.191 -13.056 23.975 1.00 29.33 203 ASP A N 1
ATOM 1727 C CA . ASP A 1 225 ? 24.207 -11.614 24.315 1.00 29.82 203 ASP A CA 1
ATOM 1728 C C . ASP A 1 225 ? 22.947 -10.854 23.830 1.00 28.75 203 ASP A C 1
ATOM 1729 O O . ASP A 1 225 ? 22.360 -10.077 24.573 1.00 29.31 203 ASP A O 1
ATOM 1734 N N . ILE A 1 226 ? 22.492 -11.135 22.620 1.00 27.22 204 ILE A N 1
ATOM 1735 C CA . ILE A 1 226 ? 21.313 -10.491 22.053 1.00 27.21 204 ILE A CA 1
ATOM 1736 C C . ILE A 1 226 ? 19.995 -11.201 22.373 1.00 26.72 204 ILE A C 1
ATOM 1737 O O . ILE A 1 226 ? 18.931 -10.590 22.433 1.00 25.39 204 ILE A O 1
ATOM 1742 N N . LYS A 1 227 ? 20.054 -12.514 22.545 1.00 25.90 205 LYS A N 1
ATOM 1743 C CA . LYS A 1 227 ? 18.833 -13.296 22.789 1.00 26.82 205 LYS A CA 1
ATOM 1744 C C . LYS A 1 227 ? 17.838 -12.697 23.816 1.00 26.75 205 LYS A C 1
ATOM 1745 O O . LYS A 1 227 ? 16.675 -12.656 23.543 1.00 26.63 205 LYS A O 1
ATOM 1751 N N . PRO A 1 228 ? 18.296 -12.261 25.010 1.00 26.37 206 PRO A N 1
ATOM 1752 C CA . PRO A 1 228 ? 17.297 -11.767 25.967 1.00 27.00 206 PRO A CA 1
ATOM 1753 C C . PRO A 1 228 ? 16.554 -10.512 25.494 1.00 27.26 206 PRO A C 1
ATOM 1754 O O . PRO A 1 228 ? 15.563 -10.143 26.110 1.00 27.05 206 PRO A O 1
ATOM 1758 N N . PHE A 1 229 ? 17.041 -9.875 24.416 1.00 25.23 207 PHE A N 1
ATOM 1759 C CA . PHE A 1 229 ? 16.498 -8.613 23.915 1.00 26.02 207 PHE A CA 1
ATOM 1760 C C . PHE A 1 229 ? 15.640 -8.753 22.660 1.00 24.78 207 PHE A C 1
ATOM 1761 O O . PHE A 1 229 ? 15.208 -7.742 22.060 1.00 23.58 207 PHE A O 1
ATOM 1769 N N . LEU A 1 230 ? 15.364 -9.994 22.243 1.00 23.98 208 LEU A N 1
ATOM 1770 C CA . LEU A 1 230 ? 14.611 -10.146 20.993 1.00 23.50 208 LEU A CA 1
ATOM 1771 C C . LEU A 1 230 ? 13.238 -9.542 21.071 1.00 24.31 208 LEU A C 1
ATOM 1772 O O . LEU A 1 230 ? 12.739 -8.996 20.083 1.00 25.00 208 LEU A O 1
ATOM 1777 N N . GLY A 1 231 ? 12.614 -9.625 22.240 1.00 23.92 209 GLY A N 1
ATOM 1778 C CA . GLY A 1 231 ? 11.301 -9.004 22.432 1.00 24.99 209 GLY A CA 1
ATOM 1779 C C . GLY A 1 231 ? 11.326 -7.493 22.225 1.00 24.65 209 GLY A C 1
ATOM 1780 O O . GLY A 1 231 ? 10.409 -6.917 21.624 1.00 23.30 209 GLY A O 1
ATOM 1781 N N . GLU A 1 232 ? 12.375 -6.856 22.736 1.00 26.04 210 GLU A N 1
ATOM 1782 C CA . GLU A 1 232 ? 12.563 -5.403 22.586 1.00 27.57 210 GLU A CA 1
ATOM 1783 C C . GLU A 1 232 ? 12.808 -5.000 21.107 1.00 26.83 210 GLU A C 1
ATOM 1784 O O . GLU A 1 232 ? 12.267 -3.982 20.630 1.00 26.39 210 GLU A O 1
ATOM 1790 N N . ILE A 1 233 ? 13.540 -5.827 20.346 1.00 25.49 211 ILE A N 1
ATOM 1791 C CA . ILE A 1 233 ? 13.557 -5.669 18.903 1.00 25.96 211 ILE A CA 1
ATOM 1792 C C . ILE A 1 233 ? 12.179 -5.842 18.265 1.00 25.53 211 ILE A C 1
ATOM 1793 O O . ILE A 1 233 ? 11.813 -5.083 17.360 1.00 26.34 211 ILE A O 1
ATOM 1798 N N . GLY A 1 234 ? 11.429 -6.867 18.677 1.00 24.57 212 GLY A N 1
ATOM 1799 C CA . GLY A 1 234 ? 10.076 -7.085 18.167 1.00 23.31 212 GLY A CA 1
ATOM 1800 C C . GLY A 1 234 ? 9.182 -5.868 18.307 1.00 24.11 212 GLY A C 1
ATOM 1801 O O . GLY A 1 234 ? 8.415 -5.550 17.426 1.00 23.82 212 GLY A O 1
ATOM 1802 N N . LYS A 1 235 ? 9.286 -5.163 19.423 1.00 25.07 213 LYS A N 1
ATOM 1803 C CA . LYS A 1 235 ? 8.505 -3.947 19.589 1.00 26.39 213 LYS A CA 1
ATOM 1804 C C . LYS A 1 235 ? 8.827 -2.900 18.511 1.00 27.07 213 LYS A C 1
ATOM 1805 O O . LYS A 1 235 ? 8.008 -2.057 18.254 1.00 27.86 213 LYS A O 1
ATOM 1811 N N . GLU A 1 236 ? 10.023 -2.933 17.943 1.00 27.31 214 GLU A N 1
ATOM 1812 C CA . GLU A 1 236 ? 10.456 -1.950 16.930 1.00 28.93 214 GLU A CA 1
ATOM 1813 C C . GLU A 1 236 ? 10.064 -2.234 15.484 1.00 27.79 214 GLU A C 1
ATOM 1814 O O . GLU A 1 236 ? 10.093 -1.308 14.646 1.00 28.46 214 GLU A O 1
ATOM 1820 N N . VAL A 1 237 ? 9.767 -3.495 15.174 1.00 25.36 215 VAL A N 1
ATOM 1821 C CA . VAL A 1 237 ? 9.643 -3.888 13.775 1.00 23.83 215 VAL A CA 1
ATOM 1822 C C . VAL A 1 237 ? 8.208 -4.345 13.427 1.00 23.43 215 VAL A C 1
ATOM 1823 O O . VAL A 1 237 ? 7.461 -4.760 14.323 1.00 25.03 215 VAL A O 1
ATOM 1827 N N . ASP A 1 238 ? 7.819 -4.234 12.162 1.00 22.04 216 ASP A N 1
ATOM 1828 C CA . ASP A 1 238 ? 6.489 -4.671 11.730 1.00 21.18 216 ASP A CA 1
ATOM 1829 C C . ASP A 1 238 ? 6.611 -6.098 11.226 1.00 20.43 216 ASP A C 1
ATOM 1830 O O . ASP A 1 238 ? 5.634 -6.815 11.215 1.00 20.93 216 ASP A O 1
ATOM 1835 N N . GLY A 1 239 ? 7.792 -6.438 10.745 1.00 19.52 217 GLY A N 1
ATOM 1836 C CA . GLY A 1 239 ? 8.019 -7.787 10.079 1.00 20.25 217 GLY A CA 1
ATOM 1837 C C . GLY A 1 239 ? 9.426 -8.275 10.324 1.00 20.64 217 GLY A C 1
ATOM 1838 O O . GLY A 1 239 ? 10.358 -7.478 10.590 1.00 18.86 217 GLY A O 1
ATOM 1839 N N . ALA A 1 240 ? 9.612 -9.604 10.215 1.00 20.32 218 ALA A N 1
ATOM 1840 C CA . ALA A 1 240 ? 10.944 -10.203 10.372 1.00 20.62 218 ALA A CA 1
ATOM 1841 C C . ALA A 1 240 ? 11.044 -11.185 9.210 1.00 19.47 218 ALA A C 1
ATOM 1842 O O . ALA A 1 240 ? 10.032 -11.700 8.819 1.00 19.54 218 ALA A O 1
ATOM 1844 N N . ILE A 1 241 ? 12.202 -11.260 8.561 1.00 18.61 219 ILE A N 1
ATOM 1845 C CA . ILE A 1 241 ? 12.382 -12.151 7.395 1.00 19.83 219 ILE A CA 1
ATOM 1846 C C . ILE A 1 241 ? 13.528 -13.034 7.860 1.00 20.31 219 ILE A C 1
ATOM 1847 O O . ILE A 1 241 ? 14.647 -12.529 8.156 1.00 18.76 219 ILE A O 1
ATOM 1852 N N . PHE A 1 242 ? 13.253 -14.334 7.970 1.00 20.47 220 PHE A N 1
ATOM 1853 C CA . PHE A 1 242 ? 14.226 -15.250 8.498 1.00 20.17 220 PHE A CA 1
ATOM 1854 C C . PHE A 1 242 ? 14.622 -16.280 7.419 1.00 19.86 220 PHE A C 1
ATOM 1855 O O . PHE A 1 242 ? 13.749 -16.778 6.663 1.00 18.91 220 PHE A O 1
ATOM 1863 N N . SER A 1 243 ? 15.922 -16.597 7.371 1.00 19.46 221 SER A N 1
ATOM 1864 C CA . SER A 1 243 ? 16.525 -17.588 6.410 1.00 22.38 221 SER A CA 1
ATOM 1865 C C . SER A 1 243 ? 17.866 -17.986 6.988 1.00 22.04 221 SER A C 1
ATOM 1866 O O . SER A 1 243 ? 18.347 -17.368 7.992 1.00 23.47 221 SER A O 1
ATOM 1869 N N . GLY A 1 244 ? 18.504 -18.960 6.345 1.00 20.34 222 GLY A N 1
ATOM 1870 C CA . GLY A 1 244 ? 19.813 -19.339 6.789 1.00 21.33 222 GLY A CA 1
ATOM 1871 C C . GLY A 1 244 ? 19.821 -20.696 7.473 1.00 20.97 222 GLY A C 1
ATOM 1872 O O . GLY A 1 244 ? 20.903 -21.211 7.705 1.00 23.23 222 GLY A O 1
ATOM 1873 N N . TYR A 1 245 ? 18.624 -21.266 7.733 1.00 21.00 223 TYR A N 1
ATOM 1874 C CA . TYR A 1 245 ? 18.497 -22.604 8.399 1.00 20.22 223 TYR A CA 1
ATOM 1875 C C . TYR A 1 245 ? 19.215 -23.691 7.594 1.00 21.08 223 TYR A C 1
ATOM 1876 O O . TYR A 1 245 ? 19.728 -24.671 8.167 1.00 20.87 223 TYR A O 1
ATOM 1885 N N . GLN A 1 246 ? 19.310 -23.487 6.293 1.00 21.40 224 GLN A N 1
ATOM 1886 C CA . GLN A 1 246 ? 20.001 -24.424 5.390 1.00 22.50 224 GLN A CA 1
ATOM 1887 C C . GLN A 1 246 ? 21.514 -24.556 5.710 1.00 24.57 224 GLN A C 1
ATOM 1888 O O . GLN A 1 246 ? 22.150 -25.511 5.257 1.00 25.57 224 GLN A O 1
ATOM 1894 N N . GLY A 1 247 ? 22.064 -23.622 6.461 1.00 22.67 225 GLY A N 1
ATOM 1895 C CA . GLY A 1 247 ? 23.480 -23.670 6.849 1.00 24.02 225 GLY A CA 1
ATOM 1896 C C . GLY A 1 247 ? 23.788 -24.512 8.081 1.00 24.09 225 GLY A C 1
ATOM 1897 O O . GLY A 1 247 ? 24.965 -24.663 8.441 1.00 22.57 225 GLY A O 1
ATOM 1898 N N . LEU A 1 248 ? 22.737 -25.058 8.713 1.00 23.22 226 LEU A N 1
ATOM 1899 C CA . LEU A 1 248 ? 22.894 -25.892 9.890 1.00 22.25 226 LEU A CA 1
ATOM 1900 C C . LEU A 1 248 ? 23.507 -27.267 9.506 1.00 23.42 226 LEU A C 1
ATOM 1901 O O . LEU A 1 248 ? 23.397 -27.680 8.357 1.00 22.93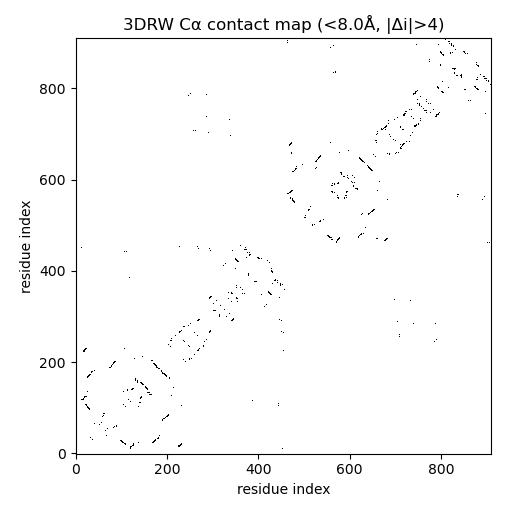 226 LEU A O 1
ATOM 1906 N N . ARG A 1 249 ? 24.153 -27.924 10.471 1.00 23.05 227 ARG A N 1
ATOM 1907 C CA . ARG A 1 249 ? 24.710 -29.269 10.270 1.00 25.82 227 ARG A CA 1
ATOM 1908 C C . ARG A 1 249 ? 23.884 -30.228 11.092 1.00 25.34 227 ARG A C 1
ATOM 1909 O O . ARG A 1 249 ? 23.225 -29.826 12.028 1.00 26.61 227 ARG A O 1
ATOM 1917 N N . THR A 1 250 ? 23.917 -31.505 10.747 1.00 25.10 228 THR A N 1
ATOM 1918 C CA . THR A 1 250 ? 23.123 -32.425 11.535 1.00 26.90 228 THR A CA 1
ATOM 1919 C C . THR A 1 250 ? 23.851 -32.725 12.828 1.00 25.98 228 THR A C 1
ATOM 1920 O O . THR A 1 250 ? 23.204 -32.997 13.808 1.00 26.46 228 THR A O 1
ATOM 1924 N N . LYS A 1 251 ? 25.180 -32.660 12.858 1.00 26.18 229 LYS A N 1
ATOM 1925 C CA . LYS A 1 251 ? 25.906 -32.951 14.114 1.00 27.67 229 LYS A CA 1
ATOM 1926 C C . LYS A 1 251 ? 27.069 -31.997 14.321 1.00 26.67 229 LYS A C 1
ATOM 1927 O O . LYS A 1 251 ? 27.711 -31.619 13.338 1.00 27.96 229 LYS A O 1
ATOM 1933 N N . TYR A 1 252 ? 27.356 -31.625 15.572 1.00 25.27 230 TYR A N 1
ATOM 1934 C CA . TYR A 1 252 ? 28.411 -30.667 15.893 1.00 25.91 230 TYR A CA 1
ATOM 1935 C C . TYR A 1 252 ? 29.465 -31.335 16.775 1.00 27.88 230 TYR A C 1
ATOM 1936 O O . TYR A 1 252 ? 29.183 -32.318 17.474 1.00 27.61 230 TYR A O 1
ATOM 1945 N N . SER A 1 253 ? 30.661 -30.757 16.743 1.00 29.54 231 SER A N 1
ATOM 1946 C CA . SER A 1 253 ? 31.848 -31.308 17.430 1.00 32.25 231 SER A CA 1
ATOM 1947 C C . SER A 1 253 ? 31.762 -31.256 18.936 1.00 32.72 231 SER A C 1
ATOM 1948 O O . SER A 1 253 ? 32.568 -31.896 19.624 1.00 33.37 231 SER A O 1
ATOM 1951 N N . ASP A 1 254 ? 30.839 -30.456 19.459 1.00 31.93 232 ASP A N 1
ATOM 1952 C CA . ASP A 1 254 ? 30.610 -30.436 20.894 1.00 32.47 232 ASP A CA 1
ATOM 1953 C C . ASP A 1 254 ? 29.385 -31.240 21.346 1.00 31.62 232 ASP A C 1
ATOM 1954 O O . ASP A 1 254 ? 28.879 -31.009 22.442 1.00 31.85 232 ASP A O 1
ATOM 1959 N N . GLY A 1 255 ? 28.904 -32.154 20.509 1.00 29.75 233 GLY A N 1
ATOM 1960 C CA . GLY A 1 255 ? 27.725 -32.958 20.859 1.00 28.86 233 GLY A CA 1
ATOM 1961 C C . GLY A 1 255 ? 26.378 -32.319 20.548 1.00 28.94 233 GLY A C 1
ATOM 1962 O O . GLY A 1 255 ? 25.328 -32.961 20.729 1.00 28.33 233 GLY A O 1
ATOM 1963 N N . LYS A 1 256 ? 26.376 -31.044 20.123 1.00 26.67 234 LYS A N 1
ATOM 1964 C CA . LYS A 1 256 ? 25.119 -30.427 19.695 1.00 26.00 234 LYS A CA 1
ATOM 1965 C C . LYS A 1 256 ? 24.671 -31.044 18.376 1.00 25.02 234 LYS A C 1
ATOM 1966 O O . LYS A 1 256 ? 25.461 -31.685 17.697 1.00 23.05 234 LYS A O 1
ATOM 1972 N N . ASP A 1 257 ? 23.389 -30.866 18.026 1.00 24.22 235 ASP A N 1
ATOM 1973 C CA . ASP A 1 257 ? 22.851 -31.325 16.742 1.00 24.46 235 ASP A CA 1
ATOM 1974 C C . ASP A 1 257 ? 21.966 -30.212 16.122 1.00 23.06 235 ASP A C 1
ATOM 1975 O O . ASP A 1 257 ? 21.764 -29.190 16.777 1.00 20.48 235 ASP A O 1
ATOM 1980 N N . ALA A 1 258 ? 21.405 -30.436 14.933 1.00 21.56 236 ALA A N 1
ATOM 1981 C CA . ALA A 1 258 ? 20.533 -29.448 14.302 1.00 21.83 236 ALA A CA 1
ATOM 1982 C C . ALA A 1 258 ? 19.343 -29.171 15.173 1.00 21.71 236 ALA A C 1
ATOM 1983 O O . ALA A 1 258 ? 18.923 -27.994 15.262 1.00 20.94 236 ALA A O 1
ATOM 1985 N N . ASN A 1 259 ? 18.862 -30.202 15.873 1.00 18.55 237 ASN A N 1
ATOM 1986 C CA . ASN A 1 259 ? 17.677 -29.999 16.752 1.00 19.70 237 ASN A CA 1
ATOM 1987 C C . ASN A 1 259 ? 17.973 -28.925 17.812 1.00 19.27 237 ASN A C 1
ATOM 1988 O O . ASN A 1 259 ? 17.074 -28.209 18.168 1.00 18.48 237 ASN A O 1
ATOM 1993 N N . TYR A 1 260 ? 19.183 -28.940 18.401 1.00 19.60 238 TYR A N 1
ATOM 1994 C CA . TYR A 1 260 ? 19.554 -27.995 19.430 1.00 19.39 238 TYR A CA 1
ATOM 1995 C C . TYR A 1 260 ? 19.334 -26.563 18.888 1.00 19.00 238 TYR A C 1
ATOM 1996 O O . TYR A 1 260 ? 18.722 -25.727 19.539 1.00 19.91 238 TYR A O 1
ATOM 2005 N N . TYR A 1 261 ? 19.827 -26.321 17.685 1.00 17.97 239 TYR A N 1
ATOM 2006 C CA . TYR A 1 261 ? 19.710 -24.973 17.056 1.00 18.18 239 TYR A CA 1
ATOM 2007 C C . TYR A 1 261 ? 18.278 -24.659 16.659 1.00 18.87 239 TYR A C 1
ATOM 2008 O O . TYR A 1 261 ? 17.840 -23.496 16.689 1.00 19.08 239 TYR A O 1
ATOM 2017 N N . LEU A 1 262 ? 17.527 -25.678 16.283 1.00 18.19 240 LEU A N 1
ATOM 2018 C CA . LEU A 1 262 ? 16.120 -25.439 15.868 1.00 18.33 240 LEU A CA 1
ATOM 2019 C C . LEU A 1 262 ? 15.246 -25.105 17.100 1.00 19.36 240 LEU A C 1
ATOM 2020 O O . LEU A 1 262 ? 14.261 -24.340 16.982 1.00 18.16 240 LEU A O 1
ATOM 2025 N N . ARG A 1 263 ? 15.554 -25.727 18.276 1.00 19.78 241 ARG A N 1
ATOM 2026 C CA . ARG A 1 263 ? 14.832 -25.305 19.486 1.00 19.76 241 ARG A CA 1
ATOM 2027 C C . ARG A 1 263 ? 15.112 -23.823 19.744 1.00 20.04 241 ARG A C 1
ATOM 2028 O O . ARG A 1 263 ? 14.190 -23.062 20.106 1.00 18.63 241 ARG A O 1
ATOM 2036 N N . ARG A 1 264 ? 16.359 -23.399 19.565 1.00 18.97 242 ARG A N 1
ATOM 2037 C CA . ARG A 1 264 ? 16.662 -21.935 19.756 1.00 19.86 242 ARG A CA 1
ATOM 2038 C C . ARG A 1 264 ? 15.950 -21.078 18.696 1.00 20.18 242 ARG A C 1
ATOM 2039 O O . ARG A 1 264 ? 15.454 -19.988 18.983 1.00 19.83 242 ARG A O 1
ATOM 2047 N N . ALA A 1 265 ? 15.878 -21.575 17.458 1.00 18.52 243 ALA A N 1
ATOM 2048 C CA . ALA A 1 265 ? 15.162 -20.844 16.401 1.00 19.46 243 ALA A CA 1
ATOM 2049 C C . ALA A 1 265 ? 13.669 -20.749 16.735 1.00 19.78 243 ALA A C 1
ATOM 2050 O O . ALA A 1 265 ? 13.041 -19.731 16.457 1.00 20.04 243 ALA A O 1
ATOM 2052 N N . LYS A 1 266 ? 13.057 -21.790 17.322 1.00 18.81 244 LYS A N 1
ATOM 2053 C CA . LYS A 1 266 ? 11.621 -21.685 17.683 1.00 17.80 244 LYS A CA 1
ATOM 2054 C C . LYS A 1 266 ? 11.453 -20.646 18.840 1.00 18.13 244 LYS A C 1
ATOM 2055 O O . LYS A 1 266 ? 10.424 -19.943 18.903 1.00 17.98 244 LYS A O 1
ATOM 2061 N N . GLU A 1 267 ? 12.451 -20.541 19.717 1.00 17.53 245 GLU A N 1
ATOM 2062 C CA . GLU A 1 267 ? 12.350 -19.571 20.830 1.00 18.12 245 GLU A CA 1
ATOM 2063 C C . GLU A 1 267 ? 12.313 -18.177 20.185 1.00 18.85 245 GLU A C 1
ATOM 2064 O O . GLU A 1 267 ? 11.529 -17.336 20.628 1.00 20.43 245 GLU A O 1
ATOM 2070 N N . ASP A 1 268 ? 13.146 -17.949 19.185 1.00 18.55 246 ASP A N 1
ATOM 2071 C CA . ASP A 1 268 ? 13.229 -16.616 18.513 1.00 21.10 246 ASP A CA 1
ATOM 2072 C C . ASP A 1 268 ? 11.882 -16.247 17.881 1.00 20.93 246 ASP A C 1
ATOM 2073 O O . ASP A 1 268 ? 11.396 -15.131 18.014 1.00 21.79 246 ASP A O 1
ATOM 2078 N N . ILE A 1 269 ? 11.263 -17.207 17.212 1.00 20.39 247 ILE A N 1
ATOM 2079 C CA . ILE A 1 269 ? 9.956 -17.010 16.561 1.00 20.10 247 ILE A CA 1
ATOM 2080 C C . ILE A 1 269 ? 8.871 -16.617 17.578 1.00 20.11 247 ILE A C 1
ATOM 2081 O O . ILE A 1 269 ? 8.037 -15.747 17.303 1.00 21.35 247 ILE A O 1
ATOM 2086 N N . ILE A 1 270 ? 8.888 -17.269 18.747 1.00 19.78 248 ILE A N 1
ATOM 2087 C CA . ILE A 1 270 ? 7.903 -17.014 19.778 1.00 20.24 248 ILE A CA 1
ATOM 2088 C C . ILE A 1 270 ? 8.055 -15.552 20.259 1.00 20.46 248 ILE A C 1
ATOM 2089 O O . ILE A 1 270 ? 7.040 -14.867 20.490 1.00 19.91 248 ILE A O 1
ATOM 2094 N N . GLU A 1 271 ? 9.293 -15.090 20.393 1.00 20.10 249 GLU A N 1
ATOM 2095 C CA . GLU A 1 271 ? 9.534 -13.733 20.915 1.00 21.74 249 GLU A CA 1
ATOM 2096 C C . GLU A 1 271 ? 9.002 -12.703 19.932 1.00 22.23 249 GLU A C 1
ATOM 2097 O O . GLU A 1 271 ? 8.412 -11.695 20.358 1.00 23.19 249 GLU A O 1
ATOM 2103 N N . PHE A 1 272 ? 9.250 -12.905 18.634 1.00 21.42 250 PHE A N 1
ATOM 2104 C CA . PHE A 1 272 ? 8.681 -11.966 17.630 1.00 21.83 250 PHE A CA 1
ATOM 2105 C C . PHE A 1 272 ? 7.178 -12.032 17.501 1.00 22.03 250 PHE A C 1
ATOM 2106 O O . PHE A 1 272 ? 6.509 -10.983 17.466 1.00 21.00 250 PHE A O 1
ATOM 2114 N N . LYS A 1 273 ? 6.622 -13.252 17.460 1.00 20.55 251 LYS A N 1
ATOM 2115 C CA . LYS A 1 273 ? 5.157 -13.401 17.275 1.00 19.83 251 LYS A CA 1
ATOM 2116 C C . LYS A 1 273 ? 4.352 -12.841 18.438 1.00 20.51 251 LYS A C 1
ATOM 2117 O O . LYS A 1 273 ? 3.276 -12.255 18.211 1.00 19.60 251 LYS A O 1
ATOM 2123 N N . GLU A 1 274 ? 4.843 -13.008 19.674 1.00 18.68 252 GLU A N 1
ATOM 2124 C CA . GLU A 1 274 ? 4.110 -12.486 20.791 1.00 19.92 252 GLU A CA 1
ATOM 2125 C C . GLU A 1 274 ? 4.043 -10.940 20.702 1.00 20.07 252 GLU A C 1
ATOM 2126 O O . GLU A 1 274 ? 3.114 -10.314 21.228 1.00 19.82 252 GLU A O 1
ATOM 2132 N N . LYS A 1 275 ? 5.047 -10.345 20.082 1.00 19.79 253 LYS A N 1
ATOM 2133 C CA . LYS A 1 275 ? 5.071 -8.867 19.905 1.00 21.05 253 LYS A CA 1
ATOM 2134 C C . LYS A 1 275 ? 4.312 -8.436 18.666 1.00 21.93 253 LYS A C 1
ATOM 2135 O O . LYS A 1 275 ? 4.443 -7.295 18.218 1.00 23.11 253 LYS A O 1
ATOM 2141 N N . ASP A 1 276 ? 3.526 -9.354 18.095 1.00 22.78 254 ASP A N 1
ATOM 2142 C CA . ASP A 1 276 ? 2.730 -9.110 16.917 1.00 24.72 254 ASP A CA 1
ATOM 2143 C C . ASP A 1 276 ? 3.525 -8.774 15.658 1.00 24.24 254 ASP A C 1
ATOM 2144 O O . ASP A 1 276 ? 3.064 -7.987 14.814 1.00 25.20 254 ASP A O 1
ATOM 2149 N N . VAL A 1 277 ? 4.709 -9.325 15.536 1.00 22.46 255 VAL A N 1
ATOM 2150 C CA . VAL A 1 277 ? 5.521 -9.203 14.344 1.00 21.74 255 VAL A CA 1
ATOM 2151 C C . VAL A 1 277 ? 5.096 -10.320 13.385 1.00 22.26 255 VAL A C 1
ATOM 2152 O O . VAL A 1 277 ? 5.022 -11.524 13.804 1.00 23.65 255 VAL A O 1
ATOM 2156 N N . LYS A 1 278 ? 4.814 -9.967 12.118 1.00 21.91 256 LYS A N 1
ATOM 2157 C CA . LYS A 1 278 ? 4.641 -10.995 11.100 1.00 21.48 256 LYS A CA 1
ATOM 2158 C C . LYS A 1 278 ? 5.972 -11.554 10.660 1.00 20.79 256 LYS A C 1
ATOM 2159 O O . LYS A 1 278 ? 6.911 -10.802 10.463 1.00 18.69 256 LYS A O 1
ATOM 2165 N N . ILE A 1 279 ? 6.085 -12.888 10.485 1.00 19.04 257 ILE A N 1
ATOM 2166 C CA . ILE A 1 279 ? 7.394 -13.476 10.145 1.00 19.50 257 ILE A CA 1
ATOM 2167 C C . ILE A 1 279 ? 7.306 -14.189 8.789 1.00 19.30 257 ILE A C 1
ATOM 2168 O O . ILE A 1 279 ? 6.371 -14.957 8.578 1.00 18.68 257 ILE A O 1
ATOM 2173 N N . HIS A 1 280 ? 8.253 -13.875 7.900 1.00 18.66 258 HIS A N 1
ATOM 2174 C CA . HIS A 1 280 ? 8.410 -14.540 6.606 1.00 20.16 258 HIS A CA 1
ATOM 2175 C C . HIS A 1 280 ? 9.624 -15.425 6.689 1.00 20.57 258 HIS A C 1
ATOM 2176 O O . HIS A 1 280 ? 10.646 -14.988 7.137 1.00 22.28 258 HIS A O 1
ATOM 2183 N N . VAL A 1 281 ? 9.555 -16.664 6.194 1.00 20.59 259 VAL A N 1
ATOM 2184 C CA . VAL A 1 281 ? 10.756 -17.462 6.058 1.00 20.49 259 VAL A CA 1
ATOM 2185 C C . VAL A 1 281 ? 11.009 -17.682 4.573 1.00 20.94 259 VAL A C 1
ATOM 2186 O O . VAL A 1 281 ? 10.099 -18.069 3.814 1.00 19.80 259 VAL A O 1
ATOM 2190 N N . GLU A 1 282 ? 12.248 -17.476 4.155 1.00 21.79 260 GLU A N 1
ATOM 2191 C CA . GLU A 1 282 ? 12.617 -17.721 2.789 1.00 22.63 260 GLU A CA 1
ATOM 2192 C C . GLU A 1 282 ? 13.289 -19.052 2.835 1.00 23.46 260 GLU A C 1
ATOM 2193 O O . GLU A 1 282 ? 14.384 -19.194 3.420 1.00 22.52 260 GLU A O 1
ATOM 2199 N N . PHE A 1 283 ? 12.624 -20.046 2.278 1.00 23.85 261 PHE A N 1
ATOM 2200 C CA . PHE A 1 283 ? 13.136 -21.407 2.241 1.00 26.70 261 PHE A CA 1
ATOM 2201 C C . PHE A 1 283 ? 14.317 -21.540 1.220 1.00 28.91 261 PHE A C 1
ATOM 2202 O O . PHE A 1 283 ? 14.656 -20.604 0.502 1.00 31.13 261 PHE A O 1
ATOM 2210 N N . ALA A 1 284 ? 15.068 -22.627 1.225 1.00 30.01 262 ALA A N 1
ATOM 2211 C CA . ALA A 1 284 ? 16.192 -22.671 0.305 1.00 30.74 262 ALA A CA 1
ATOM 2212 C C . ALA A 1 284 ? 16.328 -24.106 -0.045 1.00 32.45 262 ALA A C 1
ATOM 2213 O O . ALA A 1 284 ? 15.699 -24.970 0.582 1.00 34.06 262 ALA A O 1
ATOM 2215 N N . SER A 1 285 ? 17.117 -24.370 -1.071 1.00 32.76 263 SER A N 1
ATOM 2216 C CA . SER A 1 285 ? 17.463 -25.734 -1.405 1.00 34.92 263 SER A CA 1
ATOM 2217 C C . SER A 1 285 ? 18.246 -26.340 -0.221 1.00 34.14 263 SER A C 1
ATOM 2218 O O . SER A 1 285 ? 19.251 -25.775 0.236 1.00 33.27 263 SER A O 1
ATOM 2221 N N . VAL A 1 286 ? 17.741 -27.458 0.298 1.00 33.54 264 VAL A N 1
ATOM 2222 C CA . VAL A 1 286 ? 18.399 -28.164 1.366 1.00 33.76 264 VAL A CA 1
ATOM 2223 C C . VAL A 1 286 ? 18.739 -29.587 0.827 1.00 34.99 264 VAL A C 1
ATOM 2224 O O . VAL A 1 286 ? 17.890 -30.446 0.678 1.00 34.87 264 VAL A O 1
ATOM 2228 N N . GLN A 1 287 ? 19.994 -29.682 0.425 1.00 37.48 265 GLN A N 1
ATOM 2229 C CA . GLN A 1 287 ? 20.791 -30.864 0.180 1.00 39.89 265 GLN A CA 1
ATOM 2230 C C . GLN A 1 287 ? 20.355 -32.092 0.980 1.00 38.02 265 GLN A C 1
ATOM 2231 O O . GLN A 1 287 ? 19.744 -33.032 0.454 1.00 39.40 265 GLN A O 1
ATOM 2237 N N . ASP A 1 288 ? 20.670 -32.038 2.262 1.00 36.89 266 ASP A N 1
ATOM 2238 C CA . ASP A 1 288 ? 20.446 -33.133 3.193 1.00 34.98 266 ASP A CA 1
ATOM 2239 C C . ASP A 1 288 ? 18.956 -33.292 3.444 1.00 33.33 266 ASP A C 1
ATOM 2240 O O . ASP A 1 288 ? 18.344 -32.417 4.072 1.00 31.20 266 ASP A O 1
ATOM 2245 N N . ARG A 1 289 ? 18.376 -34.400 2.992 1.00 30.93 267 ARG A N 1
ATOM 2246 C CA . ARG A 1 289 ? 16.962 -34.670 3.231 1.00 30.88 267 ARG A CA 1
ATOM 2247 C C . ARG A 1 289 ? 16.567 -34.686 4.720 1.00 28.47 267 ARG A C 1
ATOM 2248 O O . ARG A 1 289 ? 15.445 -34.322 5.065 1.00 26.62 267 ARG A O 1
ATOM 2256 N N . LYS A 1 290 ? 17.478 -35.162 5.577 1.00 27.77 268 LYS A N 1
ATOM 2257 C CA . LYS A 1 290 ? 17.227 -35.252 7.027 1.00 28.67 268 LYS A CA 1
ATOM 2258 C C . LYS A 1 290 ? 17.127 -33.829 7.609 1.00 26.61 268 LYS A C 1
ATOM 2259 O O . LYS A 1 290 ? 16.220 -33.520 8.377 1.00 25.93 268 LYS A O 1
ATOM 2265 N N . LEU A 1 291 ? 18.023 -32.956 7.202 1.00 26.07 269 LEU A N 1
ATOM 2266 C CA . LEU A 1 291 ? 17.936 -31.540 7.710 1.00 25.79 269 LEU A CA 1
ATOM 2267 C C . LEU A 1 291 ? 16.746 -30.825 7.105 1.00 24.51 269 LEU A C 1
ATOM 2268 O O . LEU A 1 291 ? 16.117 -30.026 7.761 1.00 21.95 269 LEU A O 1
ATOM 2273 N N . ARG A 1 292 ? 16.444 -31.119 5.834 1.00 23.40 270 ARG A N 1
ATOM 2274 C CA . ARG A 1 292 ? 15.354 -30.460 5.131 1.00 22.22 270 ARG A CA 1
ATOM 2275 C C . ARG A 1 292 ? 14.077 -30.731 5.913 1.00 21.42 270 ARG A C 1
ATOM 2276 O O . ARG A 1 292 ? 13.292 -29.814 6.193 1.00 20.61 270 ARG A O 1
ATOM 2284 N N . LYS A 1 293 ? 13.851 -32.017 6.262 1.00 19.53 271 LYS A N 1
ATOM 2285 C CA . LYS A 1 293 ? 12.653 -32.355 6.944 1.00 19.42 271 LYS A CA 1
ATOM 2286 C C . LYS A 1 293 ? 12.595 -31.643 8.307 1.00 17.94 271 LYS A C 1
ATOM 2287 O O . LYS A 1 293 ? 11.527 -31.280 8.803 1.00 19.19 271 LYS A O 1
ATOM 2293 N N . LYS A 1 294 ? 13.713 -31.570 9.014 1.00 20.14 272 LYS A N 1
ATOM 2294 C CA . LYS A 1 294 ? 13.695 -30.878 10.359 1.00 18.97 272 LYS A CA 1
ATOM 2295 C C . LYS A 1 294 ? 13.343 -29.386 10.251 1.00 20.58 272 LYS A C 1
ATOM 2296 O O . LYS A 1 294 ? 12.556 -28.837 11.066 1.00 19.82 272 LYS A O 1
ATOM 2302 N N . ILE A 1 295 ? 13.820 -28.738 9.193 1.00 20.71 273 ILE A N 1
ATOM 2303 C CA . ILE A 1 295 ? 13.517 -27.316 9.029 1.00 21.75 273 ILE A CA 1
ATOM 2304 C C . ILE A 1 295 ? 12.012 -27.128 8.750 1.00 22.42 273 ILE A C 1
ATOM 2305 O O . ILE A 1 295 ? 11.355 -26.221 9.290 1.00 22.33 273 ILE A O 1
ATOM 2310 N N . ILE A 1 296 ? 11.484 -27.948 7.840 1.00 21.60 274 ILE A N 1
ATOM 2311 C CA . ILE A 1 296 ? 10.062 -27.933 7.524 1.00 21.55 274 ILE A CA 1
ATOM 2312 C C . ILE A 1 296 ? 9.268 -28.198 8.790 1.00 21.52 274 ILE A C 1
ATOM 2313 O O . ILE A 1 296 ? 8.293 -27.486 9.051 1.00 22.32 274 ILE A O 1
ATOM 2318 N N . THR A 1 297 ? 9.621 -29.243 9.574 1.00 18.45 275 THR A N 1
ATOM 2319 C CA . THR A 1 297 ? 8.867 -29.511 10.836 1.00 18.45 275 THR A CA 1
ATOM 2320 C C . THR A 1 297 ? 8.935 -28.417 11.897 1.00 17.95 275 THR A C 1
ATOM 2321 O O . THR A 1 297 ? 7.939 -28.143 12.556 1.00 18.30 275 THR A O 1
ATOM 2325 N N . ASN A 1 298 ? 10.137 -27.863 12.138 1.00 17.27 276 ASN A N 1
ATOM 2326 C CA . ASN A 1 298 ? 10.337 -26.985 13.275 1.00 17.08 276 ASN A CA 1
ATOM 2327 C C . ASN A 1 298 ? 10.004 -25.530 13.011 1.00 17.61 276 ASN A C 1
ATOM 2328 O O . ASN A 1 298 ? 9.751 -24.775 13.931 1.00 18.10 276 ASN A O 1
ATOM 2333 N N . ILE A 1 299 ? 10.043 -25.153 11.761 1.00 17.08 277 ILE A N 1
ATOM 2334 C CA . ILE A 1 299 ? 10.004 -23.718 11.437 1.00 17.82 277 ILE A CA 1
ATOM 2335 C C . ILE A 1 299 ? 8.692 -23.387 10.744 1.00 19.14 277 ILE A C 1
ATOM 2336 O O . ILE A 1 299 ? 7.913 -22.525 11.206 1.00 20.01 277 ILE A O 1
ATOM 2341 N N . LEU A 1 300 ? 8.418 -24.064 9.637 1.00 18.33 278 LEU A N 1
ATOM 2342 C CA . LEU A 1 300 ? 7.361 -23.540 8.732 1.00 17.94 278 LEU A CA 1
ATOM 2343 C C . LEU A 1 300 ? 5.966 -23.417 9.323 1.00 19.62 278 LEU A C 1
ATOM 2344 O O . LEU A 1 300 ? 5.294 -22.402 9.058 1.00 21.31 278 LEU A O 1
ATOM 2349 N N . PRO A 1 301 ? 5.515 -24.372 10.170 1.00 18.80 279 PRO A N 1
ATOM 2350 C CA . PRO A 1 301 ? 4.210 -24.166 10.801 1.00 19.54 279 PRO A CA 1
ATOM 2351 C C . PRO A 1 301 ? 4.065 -22.967 11.735 1.00 19.16 279 PRO A C 1
ATOM 2352 O O . PRO A 1 301 ? 2.931 -22.661 12.141 1.00 20.73 279 PRO A O 1
ATOM 2356 N N . PHE A 1 302 ? 5.172 -22.362 12.139 1.00 20.10 280 PHE A N 1
ATOM 2357 C CA . PHE A 1 302 ? 5.110 -21.436 13.277 1.00 20.93 280 PHE A CA 1
ATOM 2358 C C . PHE A 1 302 ? 5.305 -20.031 12.821 1.00 21.10 280 PHE A C 1
ATOM 2359 O O . PHE A 1 302 ? 5.303 -19.095 13.634 1.00 20.42 280 PHE A O 1
ATOM 2367 N N . VAL A 1 303 ? 5.414 -19.867 11.506 1.00 20.48 281 VAL A N 1
ATOM 2368 C CA . VAL A 1 303 ? 5.624 -18.508 10.903 1.00 21.31 281 VAL A CA 1
ATOM 2369 C C . VAL A 1 303 ? 4.421 -18.093 10.067 1.00 22.14 281 VAL A C 1
ATOM 2370 O O . VAL A 1 303 ? 3.402 -18.793 10.066 1.00 21.92 281 VAL A O 1
ATOM 2374 N N . ASP A 1 304 ? 4.450 -16.884 9.497 1.00 22.89 282 ASP A N 1
ATOM 2375 C CA . ASP A 1 304 ? 3.255 -16.400 8.754 1.00 23.55 282 ASP A CA 1
ATOM 2376 C C . ASP A 1 304 ? 3.373 -16.656 7.256 1.00 22.53 282 ASP A C 1
ATOM 2377 O O . ASP A 1 304 ? 2.487 -17.240 6.614 1.00 22.82 282 ASP A O 1
ATOM 2382 N N . SER A 1 305 ? 4.458 -16.197 6.690 1.00 21.16 283 SER A N 1
ATOM 2383 C CA . SER A 1 305 ? 4.629 -16.210 5.220 1.00 19.99 283 SER A CA 1
ATOM 2384 C C . SER A 1 305 ? 5.848 -17.045 4.878 1.00 20.90 283 SER A C 1
ATOM 2385 O O . SER A 1 305 ? 6.863 -17.017 5.605 1.00 22.51 283 SER A O 1
ATOM 2388 N N . VAL A 1 306 ? 5.785 -17.826 3.808 1.00 19.17 284 VAL A N 1
ATOM 2389 C CA . VAL A 1 306 ? 6.903 -18.671 3.395 1.00 19.55 284 VAL A CA 1
ATOM 2390 C C . VAL A 1 306 ? 7.093 -18.484 1.902 1.00 19.56 284 VAL A C 1
ATOM 2391 O O . VAL A 1 306 ? 6.121 -18.473 1.115 1.00 21.39 284 VAL A O 1
ATOM 2395 N N . GLY A 1 307 ? 8.326 -18.298 1.521 1.00 19.77 285 GLY A N 1
ATOM 2396 C CA . GLY A 1 307 ? 8.700 -18.010 0.152 1.00 20.35 285 GLY A CA 1
ATOM 2397 C C . GLY A 1 307 ? 9.507 -19.175 -0.374 1.00 21.68 285 GLY A C 1
ATOM 2398 O O . GLY A 1 307 ? 10.570 -19.521 0.190 1.00 21.31 285 GLY A O 1
ATOM 2399 N N . ILE A 1 308 ? 9.012 -19.755 -1.463 1.00 22.31 286 ILE A N 1
ATOM 2400 C CA . ILE A 1 308 ? 9.761 -20.847 -2.133 1.00 23.48 286 ILE A CA 1
ATOM 2401 C C . ILE A 1 308 ? 9.826 -20.708 -3.657 1.00 25.32 286 ILE A C 1
ATOM 2402 O O . ILE A 1 308 ? 8.968 -20.066 -4.288 1.00 23.86 286 ILE A O 1
ATOM 2407 N N . ASP A 1 309 ? 10.817 -21.367 -4.243 1.00 27.70 287 ASP A N 1
ATOM 2408 C CA . ASP A 1 309 ? 10.714 -21.668 -5.664 1.00 28.27 287 ASP A CA 1
ATOM 2409 C C . ASP A 1 309 ? 10.065 -22.976 -6.065 1.00 29.25 287 ASP A C 1
ATOM 2410 O O . ASP A 1 309 ? 9.617 -23.803 -5.242 1.00 27.77 287 ASP A O 1
ATOM 2415 N N . GLU A 1 310 ? 9.966 -23.142 -7.375 1.00 30.35 288 GLU A N 1
ATOM 2416 C CA . GLU A 1 310 ? 9.253 -24.262 -7.930 1.00 32.73 288 GLU A CA 1
ATOM 2417 C C . GLU A 1 310 ? 9.847 -25.582 -7.518 1.00 31.44 288 GLU A C 1
ATOM 2418 O O . GLU A 1 310 ? 9.103 -26.490 -7.173 1.00 33.40 288 GLU A O 1
ATOM 2424 N N . ALA A 1 311 ? 11.171 -25.719 -7.591 1.00 30.45 289 ALA A N 1
ATOM 2425 C CA . ALA A 1 311 ? 11.834 -26.997 -7.229 1.00 29.96 289 ALA A CA 1
ATOM 2426 C C . ALA A 1 311 ? 11.545 -27.366 -5.781 1.00 29.64 289 ALA A C 1
ATOM 2427 O O . ALA A 1 311 ? 11.575 -28.569 -5.381 1.00 27.16 289 ALA A O 1
ATOM 2429 N N . GLU A 1 312 ? 11.344 -26.323 -4.962 1.00 26.54 290 GLU A N 1
ATOM 2430 C CA . GLU A 1 312 ? 11.140 -26.553 -3.531 1.00 26.68 290 GLU A CA 1
ATOM 2431 C C . GLU A 1 312 ? 9.752 -27.082 -3.206 1.00 25.48 290 GLU A C 1
ATOM 2432 O O . GLU A 1 312 ? 9.576 -27.747 -2.165 1.00 26.41 290 GLU A O 1
ATOM 2438 N N . ILE A 1 313 ? 8.759 -26.864 -4.073 1.00 24.73 291 ILE A N 1
ATOM 2439 C CA . ILE A 1 313 ? 7.419 -27.447 -3.839 1.00 25.21 291 ILE A CA 1
ATOM 2440 C C . ILE A 1 313 ? 7.550 -28.955 -3.804 1.00 25.26 291 ILE A C 1
ATOM 2441 O O . ILE A 1 313 ? 7.070 -29.634 -2.892 1.00 24.40 291 ILE A O 1
ATOM 2446 N N . ALA A 1 314 ? 8.225 -29.497 -4.806 1.00 26.09 292 ALA A N 1
ATOM 2447 C CA . ALA A 1 314 ? 8.390 -30.960 -4.870 1.00 26.48 292 ALA A CA 1
ATOM 2448 C C . ALA A 1 314 ? 9.208 -31.522 -3.671 1.00 26.95 292 ALA A C 1
ATOM 2449 O O . ALA A 1 314 ? 8.866 -32.558 -3.119 1.00 26.71 292 ALA A O 1
ATOM 2451 N N . GLN A 1 315 ? 10.271 -30.822 -3.298 1.00 27.73 293 GLN A N 1
ATOM 2452 C CA . GLN A 1 315 ? 11.133 -31.262 -2.190 1.00 28.66 293 GLN A CA 1
ATOM 2453 C C . GLN A 1 315 ? 10.356 -31.279 -0.879 1.00 26.86 293 GLN A C 1
ATOM 2454 O O . GLN A 1 315 ? 10.457 -32.242 -0.109 1.00 26.36 293 GLN A O 1
ATOM 2460 N N . ILE A 1 316 ? 9.529 -30.261 -0.653 1.00 25.97 294 ILE A N 1
ATOM 2461 C CA . ILE A 1 316 ? 8.677 -30.234 0.564 1.00 23.82 294 ILE A CA 1
ATOM 2462 C C . ILE A 1 316 ? 7.589 -31.299 0.521 1.00 24.37 294 ILE A C 1
ATOM 2463 O O . ILE A 1 316 ? 7.395 -32.050 1.501 1.00 22.38 294 ILE A O 1
ATOM 2468 N N . LEU A 1 317 ? 6.863 -31.399 -0.600 1.00 23.82 295 LEU A N 1
ATOM 2469 C CA . LEU A 1 317 ? 5.855 -32.487 -0.763 1.00 24.45 295 LEU A CA 1
ATOM 2470 C C . LEU A 1 317 ? 6.427 -33.842 -0.434 1.00 25.48 295 LEU A C 1
ATOM 2471 O O . LEU A 1 317 ? 5.807 -34.667 0.253 1.00 23.13 295 LEU A O 1
ATOM 2476 N N . SER A 1 318 ? 7.622 -34.052 -0.932 1.00 26.96 296 SER A N 1
ATOM 2477 C CA . SER A 1 318 ? 8.229 -35.346 -0.773 1.00 29.12 296 SER A CA 1
ATOM 2478 C C . SER A 1 318 ? 8.406 -35.692 0.723 1.00 29.13 296 SER A C 1
ATOM 2479 O O . SER A 1 318 ? 7.958 -36.773 1.207 1.00 28.64 296 SER A O 1
ATOM 2482 N N . VAL A 1 319 ? 8.963 -34.759 1.492 1.00 28.59 297 VAL A N 1
ATOM 2483 C CA . VAL A 1 319 ? 9.100 -35.035 2.918 1.00 28.99 297 VAL A CA 1
ATOM 2484 C C . VAL A 1 319 ? 7.791 -35.105 3.685 1.00 27.96 297 VAL A C 1
ATOM 2485 O O . VAL A 1 319 ? 7.726 -35.767 4.724 1.00 26.53 297 VAL A O 1
ATOM 2489 N N . LEU A 1 320 ? 6.729 -34.510 3.154 1.00 25.93 298 LEU A N 1
ATOM 2490 C CA . LEU A 1 320 ? 5.410 -34.600 3.813 1.00 26.89 298 LEU A CA 1
ATOM 2491 C C . LEU A 1 320 ? 4.605 -35.852 3.447 1.00 26.82 298 LEU A C 1
ATOM 2492 O O . LEU A 1 320 ? 3.486 -36.050 3.919 1.00 27.59 298 LEU A O 1
ATOM 2497 N N . GLY A 1 321 ? 5.161 -36.678 2.584 1.00 28.10 299 GLY A N 1
ATOM 2498 C CA . GLY A 1 321 ? 4.465 -37.946 2.215 1.00 27.06 299 GLY A CA 1
ATOM 2499 C C . GLY A 1 321 ? 3.727 -37.926 0.884 1.00 28.64 299 GLY A C 1
ATOM 2500 O O . GLY A 1 321 ? 3.211 -38.953 0.424 1.00 27.13 299 GLY A O 1
ATOM 2501 N N . TYR A 1 322 ? 3.712 -36.782 0.220 1.00 28.37 300 TYR A N 1
ATOM 2502 C CA . TYR A 1 322 ? 3.081 -36.687 -1.104 1.00 29.09 300 TYR A CA 1
ATOM 2503 C C . TYR A 1 322 ? 4.064 -37.040 -2.222 1.00 29.53 300 TYR A C 1
ATOM 2504 O O . TYR A 1 322 ? 4.510 -36.184 -3.005 1.00 28.91 300 TYR A O 1
ATOM 2513 N N . ARG A 1 323 ? 4.370 -38.338 -2.325 1.00 29.72 301 ARG A N 1
ATOM 2514 C CA . ARG A 1 323 ? 5.407 -38.770 -3.221 1.00 30.75 301 ARG A CA 1
ATOM 2515 C C . ARG A 1 323 ? 4.916 -38.743 -4.685 1.00 29.30 301 ARG A C 1
ATOM 2516 O O . ARG A 1 323 ? 5.657 -38.331 -5.553 1.00 28.83 301 ARG A O 1
ATOM 2524 N N . GLU A 1 324 ? 3.687 -39.203 -4.935 1.00 29.47 302 GLU A N 1
ATOM 2525 C CA . GLU A 1 324 ? 3.107 -39.239 -6.297 1.00 30.30 302 GLU A CA 1
ATOM 2526 C C . GLU A 1 324 ? 3.167 -37.816 -6.890 1.00 29.06 302 GLU A C 1
ATOM 2527 O O . GLU A 1 324 ? 3.720 -37.589 -7.973 1.00 28.42 302 GLU A O 1
ATOM 2533 N N . LEU A 1 325 ? 2.647 -36.840 -6.144 1.00 28.03 303 LEU A N 1
ATOM 2534 C CA . LEU A 1 325 ? 2.649 -35.471 -6.644 1.00 26.56 303 LEU A CA 1
ATOM 2535 C C . LEU A 1 325 ? 4.043 -34.923 -6.822 1.00 26.52 303 LEU A C 1
ATOM 2536 O O . LEU A 1 325 ? 4.298 -34.227 -7.800 1.00 26.35 303 LEU A O 1
ATOM 2541 N N . ALA A 1 326 ? 4.968 -35.201 -5.889 1.00 26.93 304 ALA A N 1
ATOM 2542 C CA . ALA A 1 326 ? 6.338 -34.664 -6.015 1.00 27.63 304 ALA A CA 1
ATOM 2543 C C . ALA A 1 326 ? 6.965 -35.175 -7.320 1.00 28.98 304 ALA A C 1
ATOM 2544 O O . ALA A 1 326 ? 7.589 -34.422 -8.056 1.00 29.45 304 ALA A O 1
ATOM 2546 N N . ASP A 1 327 ? 6.791 -36.472 -7.578 1.00 30.13 305 ASP A N 1
ATOM 2547 C CA . ASP A 1 327 ? 7.292 -37.073 -8.820 1.00 31.93 305 ASP A CA 1
ATOM 2548 C C . ASP A 1 327 ? 6.712 -36.374 -10.050 1.00 31.42 305 ASP A C 1
ATOM 2549 O O . ASP A 1 327 ? 7.428 -36.035 -10.973 1.00 32.45 305 ASP A O 1
ATOM 2554 N N . ARG A 1 328 ? 5.417 -36.099 -10.012 1.00 32.34 306 ARG A N 1
ATOM 2555 C CA . ARG A 1 328 ? 4.719 -35.493 -11.147 1.00 32.94 306 ARG A CA 1
ATOM 2556 C C . ARG A 1 328 ? 5.169 -34.071 -11.429 1.00 33.05 306 ARG A C 1
ATOM 2557 O O . ARG A 1 328 ? 5.371 -33.715 -12.587 1.00 32.89 306 ARG A O 1
ATOM 2565 N N . ILE A 1 329 ? 5.347 -33.266 -10.374 1.00 33.00 307 ILE A N 1
ATOM 2566 C CA . ILE A 1 329 ? 5.879 -31.943 -10.520 1.00 34.08 307 ILE A CA 1
ATOM 2567 C C . ILE A 1 329 ? 7.287 -31.999 -11.056 1.00 36.08 307 ILE A C 1
ATOM 2568 O O . ILE A 1 329 ? 7.664 -31.186 -11.924 1.00 35.20 307 ILE A O 1
ATOM 2573 N N . PHE A 1 330 ? 8.076 -32.937 -10.521 1.00 37.66 308 PHE A N 1
ATOM 2574 C CA . PHE A 1 330 ? 9.427 -33.072 -11.026 1.00 40.06 308 PHE A CA 1
ATOM 2575 C C . PHE A 1 330 ? 9.424 -33.503 -12.499 1.00 39.97 308 PHE A C 1
ATOM 2576 O O . PHE A 1 330 ? 10.053 -32.851 -13.308 1.00 40.69 308 PHE A O 1
ATOM 2584 N N . THR A 1 331 ? 8.675 -34.545 -12.849 1.00 40.82 309 THR A N 1
ATOM 2585 C CA . THR A 1 331 ? 8.678 -35.038 -14.225 1.00 40.52 309 THR A CA 1
ATOM 2586 C C . THR A 1 331 ? 8.121 -33.976 -15.204 1.00 40.14 309 THR A C 1
ATOM 2587 O O . THR A 1 331 ? 8.833 -33.540 -16.128 1.00 40.35 309 THR A O 1
ATOM 2591 N N . TYR A 1 332 ? 6.874 -33.534 -15.007 1.00 38.39 310 TYR A N 1
ATOM 2592 C CA . TYR A 1 332 ? 6.240 -32.631 -15.986 1.00 37.35 310 TYR A CA 1
ATOM 2593 C C . TYR A 1 332 ? 6.246 -31.126 -15.755 1.00 36.57 310 TYR A C 1
ATOM 2594 O O . TYR A 1 332 ? 5.977 -30.371 -16.679 1.00 35.44 310 TYR A O 1
ATOM 2603 N N . ASN A 1 333 ? 6.485 -30.671 -14.529 1.00 36.15 311 ASN A N 1
ATOM 2604 C CA . ASN A 1 333 ? 6.337 -29.239 -14.211 1.00 35.62 311 ASN A CA 1
ATOM 2605 C C . ASN A 1 333 ? 5.039 -28.516 -14.659 1.00 33.70 311 ASN A C 1
ATOM 2606 O O . ASN A 1 333 ? 5.108 -27.352 -15.057 1.00 32.94 311 ASN A O 1
ATOM 2611 N N . ARG A 1 334 ? 3.887 -29.169 -14.550 1.00 32.06 312 ARG A N 1
ATOM 2612 C CA . ARG A 1 334 ? 2.604 -28.540 -14.869 1.00 30.44 312 ARG A CA 1
ATOM 2613 C C . ARG A 1 334 ? 2.193 -27.481 -13.819 1.00 29.26 312 ARG A C 1
ATOM 2614 O O . ARG A 1 334 ? 2.262 -27.747 -12.595 1.00 25.98 312 ARG A O 1
ATOM 2622 N N . LEU A 1 335 ? 1.794 -26.293 -14.294 1.00 27.23 313 LEU A N 1
ATOM 2623 C CA . LEU A 1 335 ? 1.214 -25.229 -13.400 1.00 26.63 313 LEU A CA 1
ATOM 2624 C C . LEU A 1 335 ? 0.088 -25.755 -12.501 1.00 25.48 313 LEU A C 1
ATOM 2625 O O . LEU A 1 335 ? 0.043 -25.474 -11.319 1.00 24.43 313 LEU A O 1
ATOM 2630 N N . GLU A 1 336 ? -0.825 -26.532 -13.057 1.00 24.21 314 GLU A N 1
ATOM 2631 C CA . GLU A 1 336 ? -1.868 -27.156 -12.218 1.00 24.80 314 GLU A CA 1
ATOM 2632 C C . GLU A 1 336 ? -1.280 -27.921 -11.030 1.00 24.35 314 GLU A C 1
ATOM 2633 O O . GLU A 1 336 ? -1.782 -27.828 -9.908 1.00 23.43 314 GLU A O 1
ATOM 2639 N N . ASP A 1 337 ? -0.181 -28.636 -11.243 1.00 23.63 315 ASP A N 1
ATOM 2640 C CA . ASP A 1 337 ? 0.409 -29.460 -10.149 1.00 23.71 315 ASP A CA 1
ATOM 2641 C C . ASP A 1 337 ? 1.149 -28.577 -9.122 1.00 23.23 315 ASP A C 1
ATOM 2642 O O . ASP A 1 337 ? 1.141 -28.875 -7.926 1.00 22.95 315 ASP A O 1
ATOM 2647 N N . SER A 1 338 ? 1.770 -27.490 -9.569 1.00 23.18 316 SER A N 1
ATOM 2648 C CA . SER A 1 338 ? 2.395 -26.519 -8.660 1.00 23.22 316 SER A CA 1
ATOM 2649 C C . SER A 1 338 ? 1.362 -25.863 -7.768 1.00 22.67 316 SER A C 1
ATOM 2650 O O . SER A 1 338 ? 1.626 -25.689 -6.572 1.00 22.82 316 SER A O 1
ATOM 2653 N N . ILE A 1 339 ? 0.188 -25.500 -8.331 1.00 21.14 317 ILE A N 1
ATOM 2654 C CA . ILE A 1 339 ? -0.903 -24.899 -7.542 1.00 20.35 317 ILE A CA 1
ATOM 2655 C C . ILE A 1 339 ? -1.393 -25.993 -6.562 1.00 21.74 317 ILE A C 1
ATOM 2656 O O . ILE A 1 339 ? -1.522 -25.753 -5.355 1.00 19.06 317 ILE A O 1
ATOM 2661 N N . LEU A 1 340 ? -1.592 -27.217 -7.060 1.00 18.07 318 LEU A N 1
ATOM 2662 C CA . LEU A 1 340 ? -2.036 -28.257 -6.090 1.00 18.70 318 LEU A CA 1
ATOM 2663 C C . LEU A 1 340 ? -1.013 -28.491 -5.000 1.00 17.60 318 LEU A C 1
ATOM 2664 O O . LEU A 1 340 ? -1.394 -28.605 -3.865 1.00 18.80 318 LEU A O 1
ATOM 2669 N N . GLY A 1 341 ? 0.275 -28.590 -5.344 1.00 19.22 319 GLY A N 1
ATOM 2670 C CA . GLY A 1 341 ? 1.318 -28.811 -4.345 1.00 20.37 319 GLY A CA 1
ATOM 2671 C C . GLY A 1 341 ? 1.385 -27.652 -3.344 1.00 20.49 319 GLY A C 1
ATOM 2672 O O . GLY A 1 341 ? 1.517 -27.865 -2.135 1.00 18.33 319 GLY A O 1
ATOM 2673 N N . GLY A 1 342 ? 1.270 -26.416 -3.829 1.00 19.50 320 GLY A N 1
ATOM 2674 C CA . GLY A 1 342 ? 1.145 -25.274 -2.862 1.00 19.90 320 GLY A CA 1
ATOM 2675 C C . GLY A 1 342 ? -0.041 -25.320 -1.882 1.00 19.60 320 GLY A C 1
ATOM 2676 O O . GLY A 1 342 ? 0.100 -24.997 -0.665 1.00 20.37 320 GLY A O 1
ATOM 2677 N N . MET A 1 343 ? -1.198 -25.728 -2.392 1.00 19.54 321 MET A N 1
ATOM 2678 C CA . MET A 1 343 ? -2.360 -25.898 -1.578 1.00 18.64 321 MET A CA 1
ATOM 2679 C C . MET A 1 343 ? -2.161 -26.940 -0.487 1.00 19.71 321 MET A C 1
ATOM 2680 O O . MET A 1 343 ? -2.605 -26.741 0.658 1.00 18.39 321 MET A O 1
ATOM 2685 N N . ILE A 1 344 ? -1.566 -28.064 -0.875 1.00 18.17 322 ILE A N 1
ATOM 2686 C CA . ILE A 1 344 ? -1.288 -29.171 0.070 1.00 19.75 322 ILE A CA 1
ATOM 2687 C C . ILE A 1 344 ? -0.261 -28.760 1.143 1.00 19.82 322 ILE A C 1
ATOM 2688 O O . ILE A 1 344 ? -0.404 -29.118 2.319 1.00 20.90 322 ILE A O 1
ATOM 2693 N N . ILE A 1 345 ? 0.792 -28.055 0.726 1.00 19.83 323 ILE A N 1
ATOM 2694 C CA . ILE A 1 345 ? 1.837 -27.626 1.657 1.00 20.17 323 ILE A CA 1
ATOM 2695 C C . ILE A 1 345 ? 1.176 -26.672 2.673 1.00 20.93 323 ILE A C 1
ATOM 2696 O O . ILE A 1 345 ? 1.428 -26.749 3.895 1.00 20.65 323 ILE A O 1
ATOM 2701 N N . LEU A 1 346 ? 0.313 -25.786 2.179 1.00 20.70 324 LEU A N 1
ATOM 2702 C CA . LEU A 1 346 ? -0.321 -24.782 3.093 1.00 21.45 324 LEU A CA 1
ATOM 2703 C C . LEU A 1 346 ? -1.275 -25.533 4.055 1.00 21.93 324 LEU A C 1
ATOM 2704 O O . LEU A 1 346 ? -1.404 -25.189 5.219 1.00 22.11 324 LEU A O 1
ATOM 2709 N N . ASP A 1 347 ? -1.971 -26.538 3.525 1.00 22.96 325 ASP A N 1
ATOM 2710 C CA . ASP A 1 347 ? -2.946 -27.322 4.279 1.00 22.79 325 ASP A CA 1
ATOM 2711 C C . ASP A 1 347 ? -2.213 -28.102 5.352 1.00 21.44 325 ASP A C 1
ATOM 2712 O O . ASP A 1 347 ? -2.728 -28.239 6.475 1.00 20.25 325 ASP A O 1
ATOM 2717 N N . GLU A 1 348 ? -1.054 -28.654 5.004 1.00 21.74 326 GLU A N 1
ATOM 2718 C CA . GLU A 1 348 ? -0.342 -29.544 5.947 1.00 23.18 326 GLU A CA 1
ATOM 2719 C C . GLU A 1 348 ? 0.323 -28.772 7.082 1.00 22.35 326 GLU A C 1
ATOM 2720 O O . GLU A 1 348 ? 0.291 -29.225 8.234 1.00 22.50 326 GLU A O 1
ATOM 2726 N N . LEU A 1 349 ? 0.969 -27.660 6.722 1.00 20.04 327 LEU A N 1
ATOM 2727 C CA . LEU A 1 349 ? 1.866 -26.916 7.640 1.00 19.63 327 LEU A CA 1
ATOM 2728 C C . LEU A 1 349 ? 1.164 -25.764 8.280 1.00 19.29 327 LEU A C 1
ATOM 2729 O O . LEU A 1 349 ? 1.499 -25.406 9.403 1.00 19.32 327 LEU A O 1
ATOM 2734 N N . ASN A 1 350 ? 0.135 -25.233 7.614 1.00 18.29 328 ASN A N 1
ATOM 2735 C CA . ASN A 1 350 ? -0.847 -24.352 8.275 1.00 19.01 328 ASN A CA 1
ATOM 2736 C C . ASN A 1 350 ? -0.198 -23.062 8.805 1.00 19.79 328 ASN A C 1
ATOM 2737 O O . ASN A 1 350 ? -0.577 -22.508 9.894 1.00 18.46 328 ASN A O 1
ATOM 2742 N N . PHE A 1 351 ? 0.761 -22.581 8.032 1.00 21.32 329 PHE A N 1
ATOM 2743 C CA . PHE A 1 351 ? 1.166 -21.166 8.158 1.00 20.74 329 PHE A CA 1
ATOM 2744 C C . PHE A 1 351 ? 0.113 -20.317 7.466 1.00 22.38 329 PHE A C 1
ATOM 2745 O O . PHE A 1 351 ? -0.972 -20.813 7.175 1.00 23.32 329 PHE A O 1
ATOM 2753 N N . GLU A 1 352 ? 0.373 -19.028 7.217 1.00 21.25 330 GLU A N 1
ATOM 2754 C CA . GLU A 1 352 ? -0.683 -18.121 6.732 1.00 21.28 330 GLU A CA 1
ATOM 2755 C C . GLU A 1 352 ? -0.744 -17.946 5.207 1.00 20.51 330 GLU A C 1
ATOM 2756 O O . GLU A 1 352 ? -1.829 -17.958 4.633 1.00 21.59 330 GLU A O 1
ATOM 2762 N N . ILE A 1 353 ? 0.391 -17.740 4.562 1.00 19.65 331 ILE A N 1
ATOM 2763 C CA . ILE A 1 353 ? 0.429 -17.507 3.126 1.00 19.01 331 ILE A CA 1
ATOM 2764 C C . ILE A 1 353 ? 1.702 -18.079 2.532 1.00 19.78 331 ILE A C 1
ATOM 2765 O O . ILE A 1 353 ? 2.835 -17.950 3.120 1.00 19.70 331 ILE A O 1
ATOM 2770 N N . LEU A 1 354 ? 1.538 -18.762 1.382 1.00 19.11 332 LEU A N 1
ATOM 2771 C CA . LEU A 1 354 ? 2.672 -19.271 0.634 1.00 18.61 332 LEU A CA 1
ATOM 2772 C C . LEU A 1 354 ? 2.888 -18.432 -0.628 1.00 19.77 332 LEU A C 1
ATOM 2773 O O . LEU A 1 354 ? 1.944 -18.159 -1.362 1.00 20.20 332 LEU A O 1
ATOM 2778 N N . GLN A 1 355 ? 4.135 -18.083 -0.901 1.00 18.85 333 GLN A N 1
ATOM 2779 C CA . GLN A 1 355 ? 4.462 -17.438 -2.158 1.00 20.06 333 GLN A CA 1
ATOM 2780 C C . GLN A 1 355 ? 5.437 -18.371 -2.881 1.00 21.28 333 GLN A C 1
ATOM 2781 O O . GLN A 1 355 ? 6.414 -18.842 -2.278 1.00 20.93 333 GLN A O 1
ATOM 2787 N N . VAL A 1 356 ? 5.194 -18.596 -4.176 1.00 19.44 334 VAL A N 1
ATOM 2788 C CA . VAL A 1 356 ? 6.029 -19.409 -4.990 1.00 21.36 334 VAL A CA 1
ATOM 2789 C C . VAL A 1 356 ? 6.498 -18.555 -6.107 1.00 21.06 334 VAL A C 1
ATOM 2790 O O . VAL A 1 356 ? 5.711 -17.840 -6.735 1.00 21.74 334 VAL A O 1
ATOM 2794 N N . HIS A 1 357 ? 7.789 -18.583 -6.348 1.00 20.72 335 HIS A N 1
ATOM 2795 C CA . HIS A 1 357 ? 8.339 -17.863 -7.550 1.00 22.87 335 HIS A CA 1
ATOM 2796 C C . HIS A 1 357 ? 8.971 -18.831 -8.523 1.00 22.84 335 HIS A C 1
ATOM 2797 O O . HIS A 1 357 ? 9.686 -19.774 -8.126 1.00 23.71 335 HIS A O 1
ATOM 2804 N N . THR A 1 358 ? 8.709 -18.595 -9.819 1.00 22.75 336 THR A N 1
ATOM 2805 C CA . THR A 1 358 ? 9.241 -19.414 -10.873 1.00 23.75 336 THR A CA 1
ATOM 2806 C C . THR A 1 358 ? 9.694 -18.467 -12.008 1.00 23.10 336 THR A C 1
ATOM 2807 O O . THR A 1 358 ? 9.466 -17.271 -11.941 1.00 22.09 336 THR A O 1
ATOM 2811 N N . THR A 1 359 ? 10.328 -18.998 -13.039 1.00 21.97 337 THR A N 1
ATOM 2812 C CA . THR A 1 359 ? 10.870 -18.156 -14.118 1.00 22.00 337 THR A CA 1
ATOM 2813 C C . THR A 1 359 ? 9.778 -17.294 -14.693 1.00 21.43 337 THR A C 1
ATOM 2814 O O . THR A 1 359 ? 9.965 -16.068 -14.848 1.00 19.95 337 THR A O 1
ATOM 2818 N N . TYR A 1 360 ? 8.634 -17.904 -15.033 1.00 21.06 338 TYR A N 1
ATOM 2819 C CA . TYR A 1 360 ? 7.586 -17.137 -15.779 1.00 20.98 338 TYR A CA 1
ATOM 2820 C C . TYR A 1 360 ? 6.360 -16.650 -15.040 1.00 20.24 338 TYR A C 1
ATOM 2821 O O . TYR A 1 360 ? 5.563 -15.917 -15.624 1.00 20.68 338 TYR A O 1
ATOM 2830 N N . TYR A 1 361 ? 6.146 -17.097 -13.787 1.00 20.05 339 TYR A N 1
ATOM 2831 C CA . TYR A 1 361 ? 5.023 -16.696 -12.987 1.00 19.09 339 TYR A CA 1
ATOM 2832 C C . TYR A 1 361 ? 5.385 -16.749 -11.509 1.00 19.48 339 TYR A C 1
ATOM 2833 O O . TYR A 1 361 ? 6.294 -17.558 -11.071 1.00 19.56 339 TYR A O 1
ATOM 2842 N N . LEU A 1 362 ? 4.674 -15.899 -10.756 1.00 20.02 340 LEU A N 1
ATOM 2843 C CA . LEU A 1 362 ? 4.662 -15.853 -9.282 1.00 21.02 340 LEU A CA 1
ATOM 2844 C C . LEU A 1 362 ? 3.283 -16.230 -8.830 1.00 20.32 340 LEU A C 1
ATOM 2845 O O . LEU A 1 362 ? 2.297 -15.954 -9.537 1.00 20.69 340 LEU A O 1
ATOM 2850 N N . MET A 1 363 ? 3.179 -16.780 -7.618 1.00 17.92 341 MET A N 1
ATOM 2851 C CA . MET A 1 363 ? 1.895 -17.232 -7.094 1.00 19.72 341 MET A CA 1
ATOM 2852 C C . MET A 1 363 ? 1.819 -17.034 -5.607 1.00 19.35 341 MET A C 1
ATOM 2853 O O . MET A 1 363 ? 2.813 -17.265 -4.882 1.00 19.67 341 MET A O 1
ATOM 2858 N N . TYR A 1 364 ? 0.629 -16.657 -5.158 1.00 20.71 342 TYR A N 1
ATOM 2859 C CA . TYR A 1 364 ? 0.274 -16.694 -3.747 1.00 20.31 342 TYR A CA 1
ATOM 2860 C C . TYR A 1 364 ? -0.845 -17.723 -3.552 1.00 21.86 342 TYR A C 1
ATOM 2861 O O . TYR A 1 364 ? -1.803 -17.811 -4.374 1.00 20.62 342 TYR A O 1
ATOM 2870 N N . ILE A 1 365 ? -0.732 -18.455 -2.443 1.00 21.05 343 ILE A N 1
ATOM 2871 C CA . ILE A 1 365 ? -1.775 -19.342 -1.978 1.00 22.43 343 ILE A CA 1
ATOM 2872 C C . ILE A 1 365 ? -2.001 -19.037 -0.501 1.00 22.63 343 ILE A C 1
ATOM 2873 O O . ILE A 1 365 ? -1.053 -19.126 0.314 1.00 21.54 343 ILE A O 1
ATOM 2878 N N . THR A 1 366 ? -3.235 -18.632 -0.178 1.00 22.26 344 THR A N 1
ATOM 2879 C CA . THR A 1 366 ? -3.649 -18.231 1.190 1.00 24.14 344 THR A CA 1
ATOM 2880 C C . THR A 1 366 ? -4.888 -19.015 1.605 1.00 24.90 344 THR A C 1
ATOM 2881 O O . THR A 1 366 ? -5.511 -19.771 0.800 1.00 24.95 344 THR A O 1
ATOM 2885 N N . HIS A 1 367 ? -5.223 -18.889 2.889 1.00 26.58 345 HIS A N 1
ATOM 2886 C CA . HIS A 1 367 ? -6.451 -19.492 3.428 1.00 28.67 345 HIS A CA 1
ATOM 2887 C C . HIS A 1 367 ? -7.633 -18.677 2.952 1.00 28.88 345 HIS A C 1
ATOM 2888 O O . HIS A 1 367 ? -7.499 -17.496 2.649 1.00 28.55 345 HIS A O 1
ATOM 2895 N N . ARG A 1 368 ? -8.810 -19.306 2.905 1.00 31.54 346 ARG A N 1
ATOM 2896 C CA . ARG A 1 368 ? -10.010 -18.603 2.450 1.00 31.32 346 ARG A CA 1
ATOM 2897 C C . ARG A 1 368 ? -10.298 -17.348 3.288 1.00 31.25 346 ARG A C 1
ATOM 2898 O O . ARG A 1 368 ? -10.925 -16.415 2.778 1.00 30.88 346 ARG A O 1
ATOM 2906 N N . ASP A 1 369 ? -9.823 -17.308 4.539 1.00 30.05 347 ASP A N 1
ATOM 2907 C CA . ASP A 1 369 ? -10.063 -16.130 5.406 1.00 30.90 347 ASP A CA 1
ATOM 2908 C C . ASP A 1 369 ? -8.977 -15.054 5.454 1.00 30.30 347 ASP A C 1
ATOM 2909 O O . ASP A 1 369 ? -9.039 -14.137 6.287 1.00 31.07 347 ASP A O 1
ATOM 2914 N N . ASN A 1 370 ? -7.993 -15.153 4.565 1.00 28.11 348 ASN A N 1
ATOM 2915 C CA . ASN A 1 370 ? -6.969 -14.129 4.510 1.00 28.03 348 ASN A CA 1
ATOM 2916 C C . ASN A 1 370 ? -7.666 -12.774 4.302 1.00 27.75 348 ASN A C 1
ATOM 2917 O O . ASN A 1 370 ? -8.606 -12.681 3.534 1.00 27.55 348 ASN A O 1
ATOM 2922 N N . PRO A 1 371 ? -7.221 -11.750 5.020 1.00 28.60 349 PRO A N 1
ATOM 2923 C CA . PRO A 1 371 ? -7.810 -10.393 4.914 1.00 28.29 349 PRO A CA 1
ATOM 2924 C C . PRO A 1 371 ? -7.640 -9.713 3.551 1.00 28.16 349 PRO A C 1
ATOM 2925 O O . PRO A 1 371 ? -8.400 -8.789 3.234 1.00 26.56 349 PRO A O 1
ATOM 2929 N N . LEU A 1 372 ? -6.623 -10.090 2.784 1.00 25.88 350 LEU A N 1
ATOM 2930 C CA . LEU A 1 372 ? -6.356 -9.398 1.518 1.00 26.55 350 LEU A CA 1
ATOM 2931 C C . LEU A 1 372 ? -7.296 -9.876 0.412 1.00 25.78 350 LEU A C 1
ATOM 2932 O O . LEU A 1 372 ? -7.628 -11.034 0.378 1.00 26.74 350 LEU A O 1
ATOM 2937 N N . SER A 1 373 ? -7.703 -8.972 -0.472 1.00 25.74 351 SER A N 1
ATOM 2938 C CA . SER A 1 373 ? -8.401 -9.332 -1.693 1.00 25.67 351 SER A CA 1
ATOM 2939 C C . SER A 1 373 ? -7.446 -9.938 -2.706 1.00 25.56 351 SER A C 1
ATOM 2940 O O . SER A 1 373 ? -6.229 -9.785 -2.625 1.00 24.67 351 SER A O 1
ATOM 2943 N N . GLU A 1 374 ? -7.994 -10.600 -3.712 1.00 26.44 352 GLU A N 1
ATOM 2944 C CA . GLU A 1 374 ? -7.177 -11.116 -4.793 1.00 27.54 352 GLU A CA 1
ATOM 2945 C C . GLU A 1 374 ? -6.457 -9.991 -5.550 1.00 27.12 352 GLU A C 1
ATOM 2946 O O . GLU A 1 374 ? -5.342 -10.177 -6.052 1.00 25.78 352 GLU A O 1
ATOM 2952 N N . GLU A 1 375 ? -7.078 -8.818 -5.604 1.00 26.80 353 GLU A N 1
ATOM 2953 C CA . GLU A 1 375 ? -6.411 -7.669 -6.200 1.00 27.24 353 GLU A CA 1
ATOM 2954 C C . GLU A 1 375 ? -5.166 -7.223 -5.380 1.00 26.05 353 GLU A C 1
ATOM 2955 O O . GLU A 1 375 ? -4.114 -6.934 -5.955 1.00 25.52 353 GLU A O 1
ATOM 2961 N N . GLU A 1 376 ? -5.288 -7.158 -4.063 1.00 24.66 354 GLU A N 1
ATOM 2962 C CA . GLU A 1 376 ? -4.150 -6.826 -3.210 1.00 25.06 354 GLU A CA 1
ATOM 2963 C C . GLU A 1 376 ? -3.050 -7.845 -3.279 1.00 24.43 354 GLU A C 1
ATOM 2964 O O . GLU A 1 376 ? -1.891 -7.478 -3.311 1.00 25.73 354 GLU A O 1
ATOM 2970 N N . LEU A 1 377 ? -3.417 -9.128 -3.299 1.00 22.41 355 LEU A N 1
ATOM 2971 C CA . LEU A 1 377 ? -2.467 -10.189 -3.437 1.00 22.61 355 LEU A CA 1
ATOM 2972 C C . LEU A 1 377 ? -1.718 -10.071 -4.764 1.00 22.59 355 LEU A C 1
ATOM 2973 O O . LEU A 1 377 ? -0.494 -10.257 -4.798 1.00 21.20 355 LEU A O 1
ATOM 2978 N N . ALA A 1 378 ? -2.452 -9.810 -5.856 1.00 21.10 356 ALA A N 1
ATOM 2979 C CA . ALA A 1 378 ? -1.795 -9.562 -7.181 1.00 20.99 356 ALA A CA 1
ATOM 2980 C C . ALA A 1 378 ? -0.837 -8.374 -7.116 1.00 20.79 356 ALA A C 1
ATOM 2981 O O . ALA A 1 378 ? 0.266 -8.442 -7.645 1.00 19.89 356 ALA A O 1
ATOM 2983 N N . LYS A 1 379 ? -1.245 -7.275 -6.485 1.00 19.92 357 LYS A N 1
ATOM 2984 C CA . LYS A 1 379 ? -0.334 -6.131 -6.483 1.00 22.30 357 LYS A CA 1
ATOM 2985 C C . LYS A 1 379 ? 0.965 -6.384 -5.665 1.00 20.61 357 LYS A C 1
ATOM 2986 O O . LYS A 1 379 ? 2.053 -5.886 -6.017 1.00 20.82 357 LYS A O 1
ATOM 2992 N N . SER A 1 380 ? 0.833 -7.163 -4.610 1.00 21.28 358 SER A N 1
ATOM 2993 C CA . SER A 1 380 ? 1.997 -7.523 -3.757 1.00 20.21 358 SER A CA 1
ATOM 2994 C C . SER A 1 380 ? 2.941 -8.379 -4.613 1.00 19.57 358 SER A C 1
ATOM 2995 O O . SER A 1 380 ? 4.132 -8.173 -4.624 1.00 18.02 358 SER A O 1
ATOM 2998 N N . LEU A 1 381 ? 2.390 -9.378 -5.320 1.00 19.70 359 LEU A N 1
ATOM 2999 C CA . LEU A 1 381 ? 3.222 -10.171 -6.272 1.00 19.74 359 LEU A CA 1
ATOM 3000 C C . LEU A 1 381 ? 3.809 -9.299 -7.345 1.00 18.85 359 LEU A C 1
ATOM 3001 O O . LEU A 1 381 ? 5.015 -9.412 -7.678 1.00 20.06 359 LEU A O 1
ATOM 3006 N N . GLU A 1 382 ? 2.972 -8.420 -7.907 1.00 19.61 360 GLU A N 1
ATOM 3007 C CA . GLU A 1 382 ? 3.535 -7.533 -8.907 1.00 19.96 360 GLU A CA 1
ATOM 3008 C C . GLU A 1 382 ? 4.703 -6.727 -8.379 1.00 19.02 360 GLU A C 1
ATOM 3009 O O . GLU A 1 382 ? 5.667 -6.463 -9.093 1.00 19.33 360 GLU A O 1
ATOM 3015 N N . PHE A 1 383 ? 4.599 -6.280 -7.142 1.00 20.25 361 PHE A N 1
ATOM 3016 C CA . PHE A 1 383 ? 5.676 -5.439 -6.587 1.00 19.85 361 PHE A CA 1
ATOM 3017 C C . PHE A 1 383 ? 6.947 -6.285 -6.450 1.00 19.63 361 PHE A C 1
ATOM 3018 O O . PHE A 1 383 ? 8.073 -5.829 -6.698 1.00 20.29 361 PHE A O 1
ATOM 3026 N N . GLY A 1 384 ? 6.797 -7.552 -6.047 1.00 19.94 362 GLY A N 1
ATOM 3027 C CA . GLY A 1 384 ? 7.969 -8.432 -5.942 1.00 18.24 362 GLY A CA 1
ATOM 3028 C C . GLY A 1 384 ? 8.677 -8.609 -7.272 1.00 19.02 362 GLY A C 1
ATOM 3029 O O . GLY A 1 384 ? 9.914 -8.464 -7.364 1.00 19.33 362 GLY A O 1
ATOM 3030 N N . THR A 1 385 ? 7.937 -8.919 -8.347 1.00 17.73 363 THR A N 1
ATOM 3031 C CA . THR A 1 385 ? 8.643 -9.219 -9.600 1.00 18.52 363 THR A CA 1
ATOM 3032 C C . THR A 1 385 ? 9.200 -7.891 -10.198 1.00 18.13 363 THR A C 1
ATOM 3033 O O . THR A 1 385 ? 10.272 -7.866 -10.833 1.00 17.15 363 THR A O 1
ATOM 3037 N N . THR A 1 386 ? 8.506 -6.806 -9.910 1.00 18.09 364 THR A N 1
ATOM 3038 C CA . THR A 1 386 ? 8.938 -5.488 -10.460 1.00 19.69 364 THR A CA 1
ATOM 3039 C C . THR A 1 386 ? 10.237 -5.032 -9.769 1.00 19.48 364 THR A C 1
ATOM 3040 O O . THR A 1 386 ? 11.155 -4.491 -10.410 1.00 19.06 364 THR A O 1
ATOM 3044 N N . LEU A 1 387 ? 10.324 -5.303 -8.481 1.00 20.19 365 LEU A N 1
ATOM 3045 C CA . LEU A 1 387 ? 11.539 -4.966 -7.718 1.00 19.95 365 LEU A CA 1
ATOM 3046 C C . LEU A 1 387 ? 12.694 -5.819 -8.201 1.00 19.35 365 LEU A C 1
ATOM 3047 O O . LEU A 1 387 ? 13.788 -5.322 -8.404 1.00 17.75 365 LEU A O 1
ATOM 3052 N N . ALA A 1 388 ? 12.458 -7.125 -8.364 1.00 20.07 366 ALA A N 1
ATOM 3053 C CA . ALA A 1 388 ? 13.490 -7.976 -8.976 1.00 21.30 366 ALA A CA 1
ATOM 3054 C C . ALA A 1 388 ? 13.871 -7.431 -10.346 1.00 20.63 366 ALA A C 1
ATOM 3055 O O . ALA A 1 388 ? 15.054 -7.410 -10.645 1.00 21.99 366 ALA A O 1
ATOM 3057 N N . ALA A 1 389 ? 12.902 -7.059 -11.199 1.00 20.89 367 ALA A N 1
ATOM 3058 C CA . ALA A 1 389 ? 13.229 -6.576 -12.555 1.00 21.07 367 ALA A CA 1
ATOM 3059 C C . ALA A 1 389 ? 14.144 -5.337 -12.453 1.00 21.57 367 ALA A C 1
ATOM 3060 O O . ALA A 1 389 ? 15.129 -5.199 -13.185 1.00 22.87 367 ALA A O 1
ATOM 3062 N N . ALA A 1 390 ? 13.802 -4.432 -11.539 1.00 21.15 368 ALA A N 1
ATOM 3063 C CA . ALA A 1 390 ? 14.642 -3.248 -11.289 1.00 19.89 368 ALA A CA 1
ATOM 3064 C C . ALA A 1 390 ? 16.050 -3.618 -10.868 1.00 19.72 368 ALA A C 1
ATOM 3065 O O . ALA A 1 390 ? 17.031 -3.150 -11.441 1.00 21.30 368 ALA A O 1
ATOM 3067 N N . ARG A 1 391 ? 16.152 -4.527 -9.904 1.00 19.55 369 ARG A N 1
ATOM 3068 C CA . ARG A 1 391 ? 17.430 -4.946 -9.404 1.00 20.48 369 ARG A CA 1
ATOM 3069 C C . ARG A 1 391 ? 18.274 -5.655 -10.489 1.00 20.43 369 ARG A C 1
ATOM 3070 O O . ARG A 1 391 ? 19.517 -5.432 -10.586 1.00 18.84 369 ARG A O 1
ATOM 3078 N N . ALA A 1 392 ? 17.597 -6.478 -11.301 1.00 18.86 370 ALA A N 1
ATOM 3079 C CA . ALA A 1 392 ? 18.246 -7.186 -12.416 1.00 20.58 370 ALA A CA 1
ATOM 3080 C C . ALA A 1 392 ? 18.726 -6.197 -13.468 1.00 22.01 370 ALA A C 1
ATOM 3081 O O . ALA A 1 392 ? 19.727 -6.429 -14.126 1.00 23.71 370 ALA A O 1
ATOM 3083 N N . SER A 1 393 ? 18.009 -5.096 -13.609 1.00 21.11 371 SER A N 1
ATOM 3084 C CA . SER A 1 393 ? 18.331 -4.106 -14.641 1.00 21.74 371 SER A CA 1
ATOM 3085 C C . SER A 1 393 ? 19.451 -3.150 -14.197 1.00 23.13 371 SER A C 1
ATOM 3086 O O . SER A 1 393 ? 20.264 -2.742 -15.030 1.00 23.28 371 SER A O 1
ATOM 3089 N N . LEU A 1 394 ? 19.477 -2.809 -12.896 1.00 23.18 372 LEU A N 1
ATOM 3090 C CA . LEU A 1 394 ? 20.414 -1.821 -12.319 1.00 24.30 372 LEU A CA 1
ATOM 3091 C C . LEU A 1 394 ? 21.610 -2.396 -11.579 1.00 24.24 372 LEU A C 1
ATOM 3092 O O . LEU A 1 394 ? 22.625 -1.707 -11.413 1.00 25.47 372 LEU A O 1
ATOM 3097 N N . GLY A 1 395 ? 21.500 -3.617 -11.066 1.00 23.15 373 GLY A N 1
ATOM 3098 C CA . GLY A 1 395 ? 22.579 -4.196 -10.271 1.00 22.79 373 GLY A CA 1
ATOM 3099 C C . GLY A 1 395 ? 22.478 -3.997 -8.757 1.00 24.34 373 GLY A C 1
ATOM 3100 O O . GLY A 1 395 ? 22.887 -4.880 -7.952 1.00 24.05 373 GLY A O 1
ATOM 3101 N N . ASP A 1 396 ? 21.964 -2.843 -8.352 1.00 23.90 374 ASP A N 1
ATOM 3102 C CA . ASP A 1 396 ? 21.701 -2.533 -6.964 1.00 24.75 374 ASP A CA 1
ATOM 3103 C C . ASP A 1 396 ? 20.669 -1.413 -6.821 1.00 24.46 374 ASP A C 1
ATOM 3104 O O . ASP A 1 396 ? 20.647 -0.462 -7.629 1.00 23.76 374 ASP A O 1
ATOM 3109 N N . ILE A 1 397 ? 19.844 -1.518 -5.787 1.00 22.86 375 ILE A N 1
ATOM 3110 C CA . ILE A 1 397 ? 18.752 -0.572 -5.553 1.00 21.06 375 ILE A CA 1
ATOM 3111 C C . ILE A 1 397 ? 19.361 0.501 -4.653 1.00 22.26 375 ILE A C 1
ATOM 3112 O O . ILE A 1 397 ? 19.899 0.195 -3.585 1.00 22.72 375 ILE A O 1
ATOM 3117 N N . ARG A 1 398 ? 19.264 1.739 -5.086 1.00 22.51 376 ARG A N 1
ATOM 3118 C CA . ARG A 1 398 ? 19.915 2.849 -4.378 1.00 21.74 376 ARG A CA 1
ATOM 3119 C C . ARG A 1 398 ? 18.949 3.862 -3.816 1.00 22.39 376 ARG A C 1
ATOM 3120 O O . ARG A 1 398 ? 19.296 4.586 -2.884 1.00 22.03 376 ARG A O 1
ATOM 3128 N N . GLY A 1 399 ? 17.749 3.905 -4.363 1.00 20.69 377 GLY A N 1
ATOM 3129 C CA . GLY A 1 399 ? 16.726 4.821 -3.866 1.00 22.06 377 GLY A CA 1
ATOM 3130 C C . GLY A 1 399 ? 15.396 4.266 -4.332 1.00 22.68 377 GLY A C 1
ATOM 3131 O O . GLY A 1 399 ? 15.369 3.432 -5.259 1.00 22.66 377 GLY A O 1
ATOM 3132 N N . PRO A 1 400 ? 14.283 4.712 -3.718 1.00 23.25 378 PRO A N 1
ATOM 3133 C CA . PRO A 1 400 ? 12.943 4.263 -4.147 1.00 23.64 378 PRO A CA 1
ATOM 3134 C C . PRO A 1 400 ? 12.570 4.529 -5.626 1.00 23.60 378 PRO A C 1
ATOM 3135 O O . PRO A 1 400 ? 11.842 3.721 -6.240 1.00 23.61 378 PRO A O 1
ATOM 3139 N N . ASP A 1 401 ? 13.090 5.609 -6.230 1.00 23.34 379 ASP A N 1
ATOM 3140 C CA . ASP A 1 401 ? 12.878 5.831 -7.649 1.00 22.75 379 ASP A CA 1
ATOM 3141 C C . ASP A 1 401 ? 13.359 4.672 -8.549 1.00 22.70 379 ASP A C 1
ATOM 3142 O O . ASP A 1 401 ? 12.872 4.528 -9.654 1.00 21.58 379 ASP A O 1
ATOM 3147 N N . ASP A 1 402 ? 14.296 3.840 -8.081 1.00 22.72 380 ASP A N 1
ATOM 3148 C CA . ASP A 1 402 ? 14.790 2.712 -8.898 1.00 23.40 380 ASP A CA 1
ATOM 3149 C C . ASP A 1 402 ? 13.677 1.697 -9.233 1.00 23.14 380 ASP A C 1
ATOM 3150 O O . ASP A 1 402 ? 13.717 1.016 -10.282 1.00 23.34 380 ASP A O 1
ATOM 3155 N N . TYR A 1 403 ? 12.689 1.575 -8.351 1.00 24.54 381 TYR A N 1
ATOM 3156 C CA . TYR A 1 403 ? 11.500 0.716 -8.598 1.00 24.60 381 TYR A CA 1
ATOM 3157 C C . TYR A 1 403 ? 10.896 0.998 -9.970 1.00 25.57 381 TYR A C 1
ATOM 3158 O O . TYR A 1 403 ? 10.463 0.083 -10.669 1.00 25.04 381 TYR A O 1
ATOM 3167 N N . LYS A 1 404 ? 10.898 2.271 -10.376 1.00 24.48 382 LYS A N 1
ATOM 3168 C CA . LYS A 1 404 ? 10.279 2.659 -11.650 1.00 25.42 382 LYS A CA 1
ATOM 3169 C C . LYS A 1 404 ? 10.993 2.057 -12.858 1.00 25.21 382 LYS A C 1
ATOM 3170 O O . LYS A 1 404 ? 10.380 1.819 -13.888 1.00 24.51 382 LYS A O 1
ATOM 3176 N N . VAL A 1 405 ? 12.283 1.787 -12.712 1.00 25.00 383 VAL A N 1
ATOM 3177 C CA . VAL A 1 405 ? 13.031 1.103 -13.749 1.00 25.19 383 VAL A CA 1
ATOM 3178 C C . VAL A 1 405 ? 12.384 -0.263 -14.036 1.00 24.75 383 VAL A C 1
ATOM 3179 O O . VAL A 1 405 ? 12.249 -0.636 -15.215 1.00 24.77 383 VAL A O 1
ATOM 3183 N N . GLY A 1 406 ? 11.961 -0.967 -12.974 1.00 23.05 384 GLY A N 1
ATOM 3184 C CA . GLY A 1 406 ? 11.302 -2.256 -13.092 1.00 22.95 384 GLY A CA 1
ATOM 3185 C C . GLY A 1 406 ? 9.968 -2.170 -13.848 1.00 23.79 384 GLY A C 1
ATOM 3186 O O . GLY A 1 406 ? 9.615 -3.083 -14.596 1.00 23.20 384 GLY A O 1
ATOM 3187 N N . LEU A 1 407 ? 9.229 -1.078 -13.659 1.00 23.39 385 LEU A N 1
ATOM 3188 C CA . LEU A 1 407 ? 7.924 -0.866 -14.324 1.00 24.73 385 LEU A CA 1
ATOM 3189 C C . LEU A 1 407 ? 8.021 -0.798 -15.834 1.00 25.03 385 LEU A C 1
ATOM 3190 O O . LEU A 1 407 ? 7.011 -0.987 -16.554 1.00 26.65 385 LEU A O 1
ATOM 3195 N N . LYS A 1 408 ? 9.221 -0.502 -16.318 1.00 24.84 386 LYS A N 1
ATOM 3196 C CA . LYS A 1 408 ? 9.481 -0.361 -17.737 1.00 26.09 386 LYS A CA 1
ATOM 3197 C C . LYS A 1 408 ? 9.742 -1.718 -18.341 1.00 25.61 386 LYS A C 1
ATOM 3198 O O . LYS A 1 408 ? 9.941 -1.807 -19.527 1.00 25.73 386 LYS A O 1
ATOM 3204 N N . VAL A 1 409 ? 9.837 -2.760 -17.521 1.00 24.12 387 VAL A N 1
ATOM 3205 C CA . VAL A 1 409 ? 10.134 -4.096 -18.077 1.00 24.50 387 VAL A CA 1
ATOM 3206 C C . VAL A 1 409 ? 8.789 -4.798 -18.293 1.00 24.05 387 VAL A C 1
ATOM 3207 O O . VAL A 1 409 ? 8.028 -4.909 -17.339 1.00 24.45 387 VAL A O 1
ATOM 3211 N N . PRO A 1 410 ? 8.478 -5.258 -19.539 1.00 23.62 388 PRO A N 1
ATOM 3212 C CA . PRO A 1 410 ? 7.126 -5.772 -19.729 1.00 23.57 388 PRO A CA 1
ATOM 3213 C C . PRO A 1 410 ? 6.957 -7.137 -19.009 1.00 22.62 388 PRO A C 1
ATOM 3214 O O . PRO A 1 410 ? 7.962 -7.776 -18.686 1.00 22.38 388 PRO A O 1
ATOM 3218 N N . PHE A 1 411 ? 5.718 -7.531 -18.765 1.00 21.24 389 PHE A N 1
ATOM 3219 C CA . PHE A 1 411 ? 5.428 -8.903 -18.359 1.00 22.25 389 PHE A CA 1
ATOM 3220 C C . PHE A 1 411 ? 5.855 -9.844 -19.503 1.00 21.05 389 PHE A C 1
ATOM 3221 O O . PHE A 1 411 ? 5.791 -9.469 -20.700 1.00 19.02 389 PHE A O 1
ATOM 3229 N N . ASN A 1 412 ? 6.327 -11.038 -19.161 1.00 20.79 390 ASN A N 1
ATOM 3230 C CA . ASN A 1 412 ? 7.029 -11.833 -20.168 1.00 20.49 390 ASN A CA 1
ATOM 3231 C C . ASN A 1 412 ? 6.119 -12.349 -21.273 1.00 20.91 390 ASN A C 1
ATOM 3232 O O . ASN A 1 412 ? 4.893 -12.244 -21.152 1.00 20.30 390 ASN A O 1
ATOM 3237 N N . GLU A 1 413 ? 6.717 -12.898 -22.344 1.00 21.93 391 GLU A N 1
ATOM 3238 C CA . GLU A 1 413 ? 5.942 -13.361 -23.520 1.00 24.53 391 GLU A CA 1
ATOM 3239 C C . GLU A 1 413 ? 4.926 -14.459 -23.225 1.00 23.60 391 GLU A C 1
ATOM 3240 O O . GLU A 1 413 ? 4.008 -14.676 -24.023 1.00 22.91 391 GLU A O 1
ATOM 3246 N N . ARG A 1 414 ? 5.123 -15.173 -22.112 1.00 22.31 392 ARG A N 1
ATOM 3247 C CA . ARG A 1 414 ? 4.259 -16.300 -21.769 1.00 22.09 392 ARG A CA 1
ATOM 3248 C C . ARG A 1 414 ? 3.055 -15.929 -20.924 1.00 22.04 392 ARG A C 1
ATOM 3249 O O . ARG A 1 414 ? 2.376 -16.810 -20.392 1.00 21.64 392 ARG A O 1
ATOM 3257 N N . SER A 1 415 ? 2.810 -14.632 -20.763 1.00 19.76 393 SER A N 1
ATOM 3258 C CA . SER A 1 415 ? 1.787 -14.118 -19.876 1.00 19.94 393 SER A CA 1
ATOM 3259 C C . SER A 1 415 ? 0.401 -14.647 -20.222 1.00 20.79 393 SER A C 1
ATOM 3260 O O . SER A 1 415 ? -0.289 -15.183 -19.336 1.00 18.98 393 SER A O 1
ATOM 3263 N N . GLU A 1 416 ? -0.005 -14.520 -21.494 1.00 20.08 394 GLU A N 1
ATOM 3264 C CA . GLU A 1 416 ? -1.308 -15.064 -21.910 1.00 22.58 394 GLU A CA 1
ATOM 3265 C C . GLU A 1 416 ? -1.404 -16.547 -21.627 1.00 21.83 394 GLU A C 1
ATOM 3266 O O . GLU A 1 416 ? -2.421 -17.022 -21.113 1.00 20.89 394 GLU A O 1
ATOM 3272 N N . TYR A 1 417 ? -0.333 -17.265 -21.946 1.00 21.26 395 TYR A N 1
ATOM 3273 C CA . TYR A 1 417 ? -0.309 -18.726 -21.810 1.00 21.48 395 TYR A CA 1
ATOM 3274 C C . TYR A 1 417 ? -0.407 -19.095 -20.320 1.00 21.71 395 TYR A C 1
ATOM 3275 O O . TYR A 1 417 ? -1.222 -19.960 -19.951 1.00 19.44 395 TYR A O 1
ATOM 3284 N N . VAL A 1 418 ? 0.329 -18.358 -19.450 1.00 19.94 396 VAL A N 1
ATOM 3285 C CA . VAL A 1 418 ? 0.236 -18.614 -18.017 1.00 21.06 396 VAL A CA 1
ATOM 3286 C C . VAL A 1 418 ? -1.211 -18.428 -17.517 1.00 21.93 396 VAL A C 1
ATOM 3287 O O . VAL A 1 418 ? -1.729 -19.254 -16.743 1.00 20.19 396 VAL A O 1
ATOM 3291 N N . LYS A 1 419 ? -1.868 -17.347 -17.950 1.00 22.32 397 LYS A N 1
ATOM 3292 C CA . LYS A 1 419 ? -3.223 -17.066 -17.485 1.00 24.49 397 LYS A CA 1
ATOM 3293 C C . LYS A 1 419 ? -4.239 -18.087 -17.968 1.00 23.19 397 LYS A C 1
ATOM 3294 O O . LYS A 1 419 ? -5.154 -18.466 -17.237 1.00 23.23 397 LYS A O 1
ATOM 3300 N N . LEU A 1 420 ? -4.095 -18.519 -19.210 1.00 22.62 398 LEU A N 1
ATOM 3301 C CA . LEU A 1 420 ? -4.948 -19.565 -19.721 1.00 21.81 398 LEU A CA 1
ATOM 3302 C C . LEU A 1 420 ? -4.812 -20.860 -18.921 1.00 21.11 398 LEU A C 1
ATOM 3303 O O . LEU A 1 420 ? -5.825 -21.474 -18.586 1.00 18.60 398 LEU A O 1
ATOM 3308 N N . ARG A 1 421 ? -3.575 -21.298 -18.657 1.00 20.38 399 ARG A N 1
ATOM 3309 C CA . ARG A 1 421 ? -3.347 -22.534 -17.904 1.00 21.51 399 ARG A CA 1
ATOM 3310 C C . ARG A 1 421 ? -3.876 -22.376 -16.472 1.00 20.93 399 ARG A C 1
ATOM 3311 O O . ARG A 1 421 ? -4.341 -23.339 -15.854 1.00 20.97 399 ARG A O 1
ATOM 3319 N N . PHE A 1 422 ? -3.780 -21.159 -15.927 1.00 20.72 400 PHE A N 1
ATOM 3320 C CA . PHE A 1 422 ? -4.305 -20.883 -14.582 1.00 20.79 400 PHE A CA 1
ATOM 3321 C C . PHE A 1 422 ? -5.855 -21.046 -14.544 1.00 19.79 400 PHE A C 1
ATOM 3322 O O . PHE A 1 422 ? -6.396 -21.729 -13.660 1.00 20.81 400 PHE A O 1
ATOM 3330 N N . GLU A 1 423 ? -6.556 -20.530 -15.535 1.00 18.93 401 GLU A N 1
ATOM 3331 C CA . GLU A 1 423 ? -8.015 -20.670 -15.563 1.00 20.71 401 GLU A CA 1
ATOM 3332 C C . GLU A 1 423 ? -8.377 -22.198 -15.684 1.00 20.90 401 GLU A C 1
ATOM 3333 O O . GLU A 1 423 ? -9.302 -22.686 -15.044 1.00 21.61 401 GLU A O 1
ATOM 3339 N N . GLU A 1 424 ? -7.661 -22.921 -16.535 1.00 20.98 402 GLU A N 1
ATOM 3340 C CA . GLU A 1 424 ? -7.876 -24.365 -16.707 1.00 23.00 402 GLU A CA 1
ATOM 3341 C C . GLU A 1 424 ? -7.657 -25.100 -15.400 1.00 22.25 402 GLU A C 1
ATOM 3342 O O . GLU A 1 424 ? -8.419 -26.001 -15.058 1.00 23.68 402 GLU A O 1
ATOM 3348 N N . ALA A 1 425 ? -6.647 -24.686 -14.641 1.00 22.22 403 ALA A N 1
ATOM 3349 C CA . ALA A 1 425 ? -6.310 -25.345 -13.390 1.00 21.94 403 ALA A CA 1
ATOM 3350 C C . ALA A 1 425 ? -7.426 -25.144 -12.387 1.00 22.20 403 ALA A C 1
ATOM 3351 O O . ALA A 1 425 ? -7.777 -26.098 -11.687 1.00 21.30 403 ALA A O 1
ATOM 3353 N N . LYS A 1 426 ? -7.965 -23.910 -12.306 1.00 21.81 404 LYS A N 1
ATOM 3354 C CA . LYS A 1 426 ? -9.145 -23.586 -11.465 1.00 22.86 404 LYS A CA 1
ATOM 3355 C C . LYS A 1 426 ? -10.377 -24.443 -11.709 1.00 22.94 404 LYS A C 1
ATOM 3356 O O . LYS A 1 426 ? -11.047 -24.861 -10.745 1.00 23.43 404 LYS A O 1
ATOM 3362 N N . SER A 1 427 ? -10.646 -24.740 -12.978 1.00 22.33 405 SER A N 1
ATOM 3363 C CA . SER A 1 427 ? -11.730 -25.616 -13.360 1.00 24.32 405 SER A CA 1
ATOM 3364 C C . SER A 1 427 ? -11.492 -27.072 -12.926 1.00 24.52 405 SER A C 1
ATOM 3365 O O . SER A 1 427 ? -12.441 -27.866 -12.811 1.00 25.38 405 SER A O 1
ATOM 3368 N N . ARG A 1 428 ? -10.224 -27.434 -12.746 1.00 24.60 406 ARG A N 1
ATOM 3369 C CA . ARG A 1 428 ? -9.878 -28.808 -12.451 1.00 25.74 406 ARG A CA 1
ATOM 3370 C C . ARG A 1 428 ? -9.641 -29.023 -10.958 1.00 25.48 406 ARG A C 1
ATOM 3371 O O . ARG A 1 428 ? -9.851 -30.116 -10.478 1.00 24.88 406 ARG A O 1
ATOM 3379 N N . LEU A 1 429 ? -9.180 -28.005 -10.240 1.00 23.95 407 LEU A N 1
ATOM 3380 C CA . LEU A 1 429 ? -8.900 -28.197 -8.827 1.00 25.35 407 LEU A CA 1
ATOM 3381 C C . LEU A 1 429 ? -9.989 -27.646 -7.901 1.00 26.48 407 LEU A C 1
ATOM 3382 O O . LEU A 1 429 ? -10.634 -26.632 -8.210 1.00 26.03 407 LEU A O 1
ATOM 3387 N N . ARG A 1 430 ? -10.125 -28.277 -6.734 1.00 27.25 408 ARG A N 1
ATOM 3388 C CA . ARG A 1 430 ? -11.025 -27.772 -5.705 1.00 29.38 408 ARG A CA 1
ATOM 3389 C C . ARG A 1 430 ? -10.472 -26.458 -5.149 1.00 28.79 408 ARG A C 1
ATOM 3390 O O . ARG A 1 430 ? -9.491 -26.464 -4.427 1.00 29.39 408 ARG A O 1
ATOM 3398 N N . MET A 1 431 ? -11.088 -25.321 -5.490 1.00 29.73 409 MET A N 1
ATOM 3399 C CA . MET A 1 431 ? -10.535 -24.008 -5.075 1.00 29.27 409 MET A CA 1
ATOM 3400 C C . MET A 1 431 ? -11.009 -23.469 -3.713 1.00 30.13 409 MET A C 1
ATOM 3401 O O . MET A 1 431 ? -10.377 -22.534 -3.176 1.00 29.78 409 MET A O 1
ATOM 3406 N N . ARG A 1 432 ? -12.102 -24.027 -3.158 1.00 29.80 410 ARG A N 1
ATOM 3407 C CA . ARG A 1 432 ? -12.862 -23.334 -2.112 1.00 30.13 410 ARG A CA 1
ATOM 3408 C C . ARG A 1 432 ? -12.127 -22.996 -0.812 1.00 30.16 410 ARG A C 1
ATOM 3409 O O . ARG A 1 432 ? -12.463 -22.022 -0.154 1.00 30.11 410 ARG A O 1
ATOM 3417 N N . GLU A 1 433 ? -11.181 -23.818 -0.415 1.00 29.34 411 GLU A N 1
ATOM 3418 C CA . GLU A 1 433 ? -10.488 -23.572 0.839 1.00 31.11 411 GLU A CA 1
ATOM 3419 C C . GLU A 1 433 ? -9.367 -22.517 0.736 1.00 31.22 411 GLU A C 1
ATOM 3420 O O . GLU A 1 433 ? -8.644 -22.290 1.729 1.00 29.74 411 GLU A O 1
ATOM 3426 N N . TYR A 1 434 ? -9.239 -21.843 -0.426 1.00 29.87 412 TYR A N 1
ATOM 3427 C CA . TYR A 1 434 ? -8.060 -21.020 -0.687 1.00 29.84 412 TYR A CA 1
ATOM 3428 C C . TYR A 1 434 ? -8.342 -19.755 -1.469 1.00 28.94 412 TYR A C 1
ATOM 3429 O O . TYR A 1 434 ? -9.345 -19.676 -2.209 1.00 27.91 412 TYR A O 1
ATOM 3438 N N . LYS A 1 435 ? -7.462 -18.775 -1.327 1.00 26.65 413 LYS A N 1
ATOM 3439 C CA . LYS A 1 435 ? -7.296 -17.755 -2.394 1.00 27.27 413 LYS A CA 1
ATOM 3440 C C . LYS A 1 435 ? -5.997 -18.049 -3.134 1.00 26.62 413 LYS A C 1
ATOM 3441 O O . LYS A 1 435 ? -4.942 -18.264 -2.499 1.00 26.67 413 LYS A O 1
ATOM 3447 N N . VAL A 1 436 ? -6.062 -18.109 -4.466 1.00 23.74 414 VAL A N 1
ATOM 3448 C CA . VAL A 1 436 ? -4.876 -18.371 -5.289 1.00 22.75 414 VAL A CA 1
ATOM 3449 C C . VAL A 1 436 ? -4.790 -17.273 -6.329 1.00 21.56 414 VAL A C 1
ATOM 3450 O O . VAL A 1 436 ? -5.797 -16.924 -6.992 1.00 20.68 414 VAL A O 1
ATOM 3454 N N . VAL A 1 437 ? -3.618 -16.704 -6.440 1.00 21.16 415 VAL A N 1
ATOM 3455 C CA . VAL A 1 437 ? -3.376 -15.641 -7.401 1.00 21.71 415 VAL A CA 1
ATOM 3456 C C . VAL A 1 437 ? -2.077 -15.952 -8.118 1.00 21.40 415 VAL A C 1
ATOM 3457 O O . VAL A 1 437 ? -1.071 -16.244 -7.474 1.00 22.09 415 VAL A O 1
ATOM 3461 N N . VAL A 1 438 ? -2.089 -15.907 -9.448 1.00 20.49 416 VAL A N 1
ATOM 3462 C CA . VAL A 1 438 ? -0.910 -16.182 -10.230 1.00 20.45 416 VAL A CA 1
ATOM 3463 C C . VAL A 1 438 ? -0.682 -14.994 -11.156 1.00 21.66 416 VAL A C 1
ATOM 3464 O O . VAL A 1 438 ? -1.595 -14.603 -11.920 1.00 19.71 416 VAL A O 1
ATOM 3468 N N . ILE A 1 439 ? 0.520 -14.444 -11.123 1.00 21.04 417 ILE A N 1
ATOM 3469 C CA . ILE A 1 439 ? 0.844 -13.369 -12.078 1.00 23.01 417 ILE A CA 1
ATOM 3470 C C . ILE A 1 439 ? 2.105 -13.713 -12.859 1.00 22.47 417 ILE A C 1
ATOM 3471 O O . ILE A 1 439 ? 3.035 -14.354 -12.316 1.00 24.22 417 ILE A O 1
ATOM 3476 N N . PRO A 1 440 ? 2.186 -13.241 -14.114 1.00 22.45 418 PRO A N 1
ATOM 3477 C CA . PRO A 1 440 ? 3.430 -13.382 -14.869 1.00 21.41 418 PRO A CA 1
ATOM 3478 C C . PRO A 1 440 ? 4.563 -12.538 -14.272 1.00 21.37 418 PRO A C 1
ATOM 3479 O O . PRO A 1 440 ? 4.308 -11.495 -13.653 1.00 22.77 418 PRO A O 1
ATOM 3483 N N . THR A 1 441 ? 5.798 -12.980 -14.489 1.00 21.79 419 THR A N 1
ATOM 3484 C CA . THR A 1 441 ? 6.970 -12.218 -14.071 1.00 20.55 419 THR A CA 1
ATOM 3485 C C . THR A 1 441 ? 7.333 -11.144 -15.147 1.00 21.45 419 THR A C 1
ATOM 3486 O O . THR A 1 441 ? 7.027 -11.285 -16.357 1.00 19.61 419 THR A O 1
ATOM 3490 N N . ARG A 1 442 ? 8.010 -10.105 -14.682 1.00 20.08 420 ARG A N 1
ATOM 3491 C CA . ARG A 1 442 ? 8.675 -9.121 -15.554 1.00 20.76 420 ARG A CA 1
ATOM 3492 C C . ARG A 1 442 ? 10.103 -9.552 -15.754 1.00 20.60 420 ARG A C 1
ATOM 3493 O O . ARG A 1 442 ? 10.933 -9.303 -14.893 1.00 22.61 420 ARG A O 1
ATOM 3501 N N . LEU A 1 443 ? 10.414 -10.214 -16.877 1.00 20.84 421 LEU A N 1
ATOM 3502 C CA . LEU A 1 443 ? 11.737 -10.780 -17.085 1.00 21.06 421 LEU A CA 1
ATOM 3503 C C . LEU A 1 443 ? 12.589 -9.816 -17.865 1.00 21.65 421 LEU A C 1
ATOM 3504 O O . LEU A 1 443 ? 12.180 -9.375 -18.932 1.00 21.55 421 LEU A O 1
ATOM 3509 N N . VAL A 1 444 ? 13.764 -9.496 -17.330 1.00 22.66 422 VAL A N 1
ATOM 3510 C CA . VAL A 1 444 ? 14.736 -8.611 -17.993 1.00 24.76 422 VAL A CA 1
ATOM 3511 C C . VAL A 1 444 ? 15.498 -9.522 -18.929 1.00 27.11 422 VAL A C 1
ATOM 3512 O O . VAL A 1 444 ? 16.091 -10.520 -18.489 1.00 24.72 422 VAL A O 1
ATOM 3516 N N . GLN A 1 445 ? 15.489 -9.151 -20.211 1.00 28.37 423 GLN A N 1
ATOM 3517 C CA . GLN A 1 445 ? 16.082 -9.959 -21.262 1.00 31.25 423 GLN A CA 1
ATOM 3518 C C . GLN A 1 445 ? 17.609 -10.068 -21.105 1.00 31.61 423 GLN A C 1
ATOM 3519 O O . GLN A 1 445 ? 18.172 -11.182 -21.175 1.00 32.90 423 GLN A O 1
ATOM 3525 N N . ASN A 1 446 ? 18.283 -8.948 -20.830 1.00 28.65 424 ASN A N 1
ATOM 3526 C CA . ASN A 1 446 ? 19.758 -9.008 -20.731 1.00 28.37 424 ASN A CA 1
ATOM 3527 C C . ASN A 1 446 ? 20.184 -8.388 -19.410 1.00 26.80 424 ASN A C 1
ATOM 3528 O O . ASN A 1 446 ? 20.546 -7.209 -19.390 1.00 25.87 424 ASN A O 1
ATOM 3533 N N . PRO A 1 447 ? 20.040 -9.130 -18.288 1.00 25.44 425 PRO A N 1
ATOM 3534 C CA . PRO A 1 447 ? 20.202 -8.467 -16.999 1.00 25.21 425 PRO A CA 1
ATOM 3535 C C . PRO A 1 447 ? 21.670 -8.201 -16.597 1.00 26.29 425 PRO A C 1
ATOM 3536 O O . PRO A 1 447 ? 22.604 -8.914 -17.033 1.00 25.25 425 PRO A O 1
ATOM 3540 N N . VAL A 1 448 ? 21.878 -7.140 -15.816 1.00 25.66 426 VAL A N 1
ATOM 3541 C CA . VAL A 1 448 ? 23.216 -6.828 -15.333 1.00 27.70 426 VAL A CA 1
ATOM 3542 C C . VAL A 1 448 ? 23.528 -7.707 -14.128 1.00 28.03 426 VAL A C 1
ATOM 3543 O O . VAL A 1 448 ? 24.698 -7.897 -13.787 1.00 28.53 426 VAL A O 1
ATOM 3547 N N . LEU A 1 449 ? 22.488 -8.231 -13.472 1.00 27.05 427 LEU A N 1
ATOM 3548 C CA . LEU A 1 449 ? 22.669 -9.037 -12.261 1.00 27.27 427 LEU A CA 1
ATOM 3549 C C . LEU A 1 449 ? 21.602 -10.118 -12.202 1.00 27.92 427 LEU A C 1
ATOM 3550 O O . LEU A 1 449 ? 20.440 -9.847 -12.524 1.00 24.45 427 LEU A O 1
ATOM 3555 N N . THR A 1 450 ? 21.961 -11.348 -11.808 1.00 28.72 428 THR A N 1
ATOM 3556 C CA . THR A 1 450 ? 20.899 -12.362 -11.628 1.00 31.75 428 THR A CA 1
ATOM 3557 C C . THR A 1 450 ? 20.959 -13.070 -10.254 1.00 32.56 428 THR A C 1
ATOM 3558 O O . THR A 1 450 ? 19.995 -13.718 -9.859 1.00 34.13 428 THR A O 1
ATOM 3562 N N . VAL A 1 451 ? 22.026 -12.870 -9.494 1.00 31.80 429 VAL A N 1
ATOM 3563 C CA . VAL A 1 451 ? 22.123 -13.562 -8.186 1.00 32.72 429 VAL A CA 1
ATOM 3564 C C . VAL A 1 451 ? 21.129 -13.035 -7.143 1.00 31.19 429 VAL A C 1
ATOM 3565 O O . VAL A 1 451 ? 21.054 -11.828 -6.891 1.00 30.63 429 VAL A O 1
ATOM 3569 N N . GLY A 1 452 ? 20.389 -13.938 -6.517 1.00 28.89 430 GLY A N 1
ATOM 3570 C CA . GLY A 1 452 ? 19.573 -13.511 -5.381 1.00 29.01 430 GLY A CA 1
ATOM 3571 C C . GLY A 1 452 ? 18.237 -12.910 -5.780 1.00 27.43 430 GLY A C 1
ATOM 3572 O O . GLY A 1 452 ? 17.539 -12.380 -4.925 1.00 26.99 430 GLY A O 1
ATOM 3573 N N . LEU A 1 453 ? 17.845 -13.022 -7.060 1.00 25.50 431 LEU A N 1
ATOM 3574 C CA . LEU A 1 453 ? 16.580 -12.375 -7.490 1.00 24.46 431 LEU A CA 1
ATOM 3575 C C . LEU A 1 453 ? 15.362 -12.957 -6.809 1.00 23.89 431 LEU A C 1
ATOM 3576 O O . LEU A 1 453 ? 14.363 -12.267 -6.596 1.00 22.39 431 LEU A O 1
ATOM 3581 N N . GLY A 1 454 ? 15.410 -14.251 -6.472 1.00 23.62 432 GLY A N 1
ATOM 3582 C CA . GLY A 1 454 ? 14.262 -14.843 -5.760 1.00 23.29 432 GLY A CA 1
ATOM 3583 C C . GLY A 1 454 ? 14.118 -14.206 -4.372 1.00 24.87 432 GLY A C 1
ATOM 3584 O O . GLY A 1 454 ? 13.009 -13.953 -3.908 1.00 23.26 432 GLY A O 1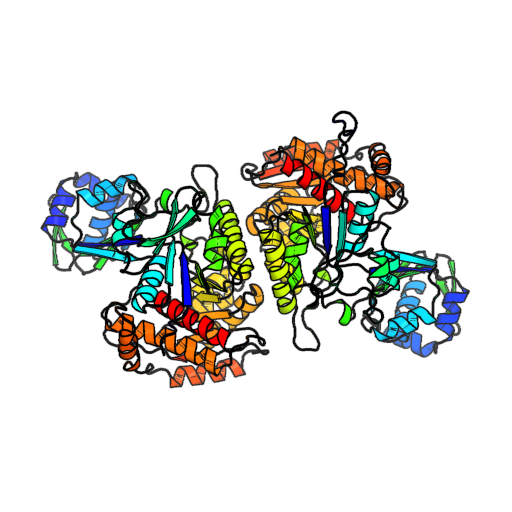
ATOM 3585 N N . ASP A 1 455 ? 15.238 -13.950 -3.687 1.00 23.81 433 ASP A N 1
ATOM 3586 C CA . ASP A 1 455 ? 15.162 -13.273 -2.403 1.00 23.91 433 ASP A CA 1
ATOM 3587 C C . ASP A 1 455 ? 14.578 -11.864 -2.527 1.00 21.56 433 ASP A C 1
ATOM 3588 O O . ASP A 1 455 ? 13.813 -11.435 -1.633 1.00 21.76 433 ASP A O 1
ATOM 3593 N N . THR A 1 456 ? 14.942 -11.185 -3.601 1.00 21.19 434 THR A N 1
ATOM 3594 C CA . THR A 1 456 ? 14.410 -9.822 -3.878 1.00 20.10 434 THR A CA 1
ATOM 3595 C C . THR A 1 456 ? 12.915 -9.882 -4.091 1.00 20.60 434 THR A C 1
ATOM 3596 O O . THR A 1 456 ? 12.156 -9.053 -3.536 1.00 19.69 434 THR A O 1
ATOM 3600 N N . ILE A 1 457 ? 12.445 -10.909 -4.809 1.00 19.31 435 ILE A N 1
ATOM 3601 C CA . ILE A 1 457 ? 11.007 -11.081 -5.051 1.00 21.51 435 ILE A CA 1
ATOM 3602 C C . ILE A 1 457 ? 10.277 -11.288 -3.735 1.00 22.10 435 ILE A C 1
ATOM 3603 O O . ILE A 1 457 ? 9.297 -10.609 -3.448 1.00 21.42 435 ILE A O 1
ATOM 3608 N N . SER A 1 458 ? 10.777 -12.222 -2.928 1.00 22.53 436 SER A N 1
ATOM 3609 C CA . SER A 1 458 ? 10.201 -12.509 -1.632 1.00 22.57 436 SER A CA 1
ATOM 3610 C C . SER A 1 458 ? 10.142 -11.323 -0.658 1.00 23.18 436 SER A C 1
ATOM 3611 O O . SER A 1 458 ? 9.101 -11.118 -0.040 1.00 22.97 436 SER A O 1
ATOM 3614 N N . ALA A 1 459 ? 11.230 -10.549 -0.594 1.00 22.70 437 ALA A N 1
ATOM 3615 C CA . ALA A 1 459 ? 11.320 -9.343 0.243 1.00 22.68 437 ALA A CA 1
ATOM 3616 C C . ALA A 1 459 ? 10.258 -8.346 -0.198 1.00 23.54 437 ALA A C 1
ATOM 3617 O O . ALA A 1 459 ? 9.520 -7.766 0.625 1.00 23.59 437 ALA A O 1
ATOM 3619 N N . GLY A 1 460 ? 10.197 -8.102 -1.510 1.00 23.39 438 GLY A N 1
ATOM 3620 C CA . GLY A 1 460 ? 9.194 -7.137 -2.033 1.00 21.55 438 GLY A CA 1
ATOM 3621 C C . GLY A 1 460 ? 7.751 -7.587 -1.855 1.00 20.79 438 GLY A C 1
ATOM 3622 O O . GLY A 1 460 ? 6.867 -6.777 -1.503 1.00 18.89 438 GLY A O 1
ATOM 3623 N N . ALA A 1 461 ? 7.440 -8.854 -2.165 1.00 18.73 439 ALA A N 1
ATOM 3624 C CA . ALA A 1 461 ? 6.062 -9.307 -1.917 1.00 18.49 439 ALA A CA 1
ATOM 3625 C C . ALA A 1 461 ? 5.682 -9.257 -0.457 1.00 18.12 439 ALA A C 1
ATOM 3626 O O . ALA A 1 461 ? 4.542 -8.888 -0.117 1.00 19.00 439 ALA A O 1
ATOM 3628 N N . PHE A 1 462 ? 6.614 -9.637 0.431 1.00 18.31 440 PHE A N 1
ATOM 3629 C CA . PHE A 1 462 ? 6.320 -9.710 1.854 1.00 19.05 440 PHE A CA 1
ATOM 3630 C C . PHE A 1 462 ? 6.158 -8.293 2.391 1.00 19.78 440 PHE A C 1
ATOM 3631 O O . PHE A 1 462 ? 5.246 -7.990 3.168 1.00 20.00 440 PHE A O 1
ATOM 3639 N N . LEU A 1 463 ? 7.025 -7.397 1.967 1.00 21.54 441 LEU A N 1
ATOM 3640 C CA . LEU A 1 463 ? 6.864 -5.981 2.465 1.00 21.51 441 LEU A CA 1
ATOM 3641 C C . LEU A 1 463 ? 5.480 -5.334 2.117 1.00 22.35 441 LEU A C 1
ATOM 3642 O O . LEU A 1 463 ? 4.837 -4.624 2.964 1.00 21.71 441 LEU A O 1
ATOM 3647 N N . THR A 1 464 ? 5.060 -5.506 0.858 1.00 21.14 442 THR A N 1
ATOM 3648 C CA . THR A 1 464 ? 3.751 -5.027 0.402 1.00 21.32 442 THR A CA 1
ATOM 3649 C C . THR A 1 464 ? 2.592 -5.794 1.062 1.00 21.99 442 THR A C 1
ATOM 3650 O O . THR A 1 464 ? 1.540 -5.227 1.320 1.00 22.09 442 THR A O 1
ATOM 3654 N N . TYR A 1 465 ? 2.781 -7.084 1.315 1.00 21.45 443 TYR A N 1
ATOM 3655 C CA . TYR A 1 465 ? 1.791 -7.864 2.066 1.00 22.79 443 TYR A CA 1
ATOM 3656 C C . TYR A 1 465 ? 1.519 -7.208 3.430 1.00 22.25 443 TYR A C 1
ATOM 3657 O O . TYR A 1 465 ? 0.347 -7.026 3.877 1.00 22.89 443 TYR A O 1
ATOM 3666 N N . LEU A 1 466 ? 2.610 -6.886 4.119 1.00 22.73 444 LEU A N 1
ATOM 3667 C CA . LEU A 1 466 ? 2.523 -6.219 5.415 1.00 23.53 444 LEU A CA 1
ATOM 3668 C C . LEU A 1 466 ? 1.735 -4.916 5.370 1.00 24.46 444 LEU A C 1
ATOM 3669 O O . LEU A 1 466 ? 0.859 -4.637 6.234 1.00 25.48 444 LEU A O 1
ATOM 3674 N N . GLU A 1 467 ? 2.062 -4.105 4.387 1.00 24.84 445 GLU A N 1
ATOM 3675 C CA . GLU A 1 467 ? 1.385 -2.828 4.188 1.00 25.41 445 GLU A CA 1
ATOM 3676 C C . GLU A 1 467 ? -0.125 -3.006 3.919 1.00 26.24 445 GLU A C 1
ATOM 3677 O O . GLU A 1 467 ? -0.963 -2.272 4.450 1.00 24.14 445 GLU A O 1
ATOM 3683 N N . PHE A 1 468 ? -0.474 -3.978 3.090 1.00 26.16 446 PHE A N 1
ATOM 3684 C CA . PHE A 1 468 ? -1.895 -4.237 2.834 1.00 27.10 446 PHE A CA 1
ATOM 3685 C C . PHE A 1 468 ? -2.615 -4.735 4.090 1.00 27.89 446 PHE A C 1
ATOM 3686 O O . PHE A 1 468 ? -3.761 -4.354 4.339 1.00 28.79 446 PHE A O 1
ATOM 3694 N N . LEU A 1 469 ? -1.949 -5.538 4.903 1.00 28.90 447 LEU A N 1
ATOM 3695 C CA . LEU A 1 469 ? -2.571 -6.008 6.146 1.00 31.77 447 LEU A CA 1
ATOM 3696 C C . LEU A 1 469 ? -2.952 -4.831 7.058 1.00 34.34 447 LEU A C 1
ATOM 3697 O O . LEU A 1 469 ? -3.902 -4.931 7.838 1.00 35.40 447 LEU A O 1
ATOM 3702 N N . LYS A 1 470 ? -2.202 -3.740 6.952 1.00 36.64 448 LYS A N 1
ATOM 3703 C CA . LYS A 1 470 ? -2.460 -2.525 7.762 1.00 39.57 448 LYS A CA 1
ATOM 3704 C C . LYS A 1 470 ? -3.707 -1.773 7.355 1.00 40.94 448 LYS A C 1
ATOM 3705 O O . LYS A 1 470 ? -4.157 -0.867 8.056 1.00 42.14 448 LYS A O 1
ATOM 3711 N N . ARG A 1 471 ? -4.304 -2.139 6.242 1.00 42.37 449 ARG A N 1
ATOM 3712 C CA . ARG A 1 471 ? -5.537 -1.479 5.863 1.00 43.62 449 ARG A CA 1
ATOM 3713 C C . ARG A 1 471 ? -6.761 -2.349 6.134 1.00 43.86 449 ARG A C 1
ATOM 3714 O O . ARG A 1 471 ? -7.857 -2.054 5.661 1.00 44.05 449 ARG A O 1
ATOM 3722 N N . HIS A 1 472 ? -6.574 -3.414 6.906 1.00 43.34 450 HIS A N 1
ATOM 3723 C CA . HIS A 1 472 ? -7.675 -4.303 7.250 1.00 44.36 450 HIS A CA 1
ATOM 3724 C C . HIS A 1 472 ? -7.882 -4.408 8.763 1.00 45.06 450 HIS A C 1
ATOM 3725 O O . HIS A 1 472 ? -7.075 -3.938 9.567 1.00 45.46 450 HIS A O 1
ATOM 3732 N N . MET B 1 23 ? 8.115 -34.701 49.062 1.00 58.92 1 MET B N 1
ATOM 3733 C CA . MET B 1 23 ? 6.983 -33.802 49.437 1.00 58.87 1 MET B CA 1
ATOM 3734 C C . MET B 1 23 ? 6.020 -33.606 48.242 1.00 57.47 1 MET B C 1
ATOM 3735 O O . MET B 1 23 ? 6.273 -34.101 47.138 1.00 58.02 1 MET B O 1
ATOM 3740 N N . ILE B 1 24 ? 4.907 -32.913 48.475 1.00 55.49 2 ILE B N 1
ATOM 3741 C CA . ILE B 1 24 ? 4.021 -32.436 47.406 1.00 52.95 2 ILE B CA 1
ATOM 3742 C C . ILE B 1 24 ? 4.551 -31.065 46.966 1.00 50.74 2 ILE B C 1
ATOM 3743 O O . ILE B 1 24 ? 4.726 -30.183 47.797 1.00 49.70 2 ILE B O 1
ATOM 3748 N N . PRO B 1 25 ? 4.810 -30.876 45.659 1.00 48.84 3 PRO B N 1
ATOM 3749 C CA . PRO B 1 25 ? 5.111 -29.493 45.295 1.00 48.15 3 PRO B CA 1
ATOM 3750 C C . PRO B 1 25 ? 3.868 -28.671 45.635 1.00 47.06 3 PRO B C 1
ATOM 3751 O O . PRO B 1 25 ? 2.750 -29.120 45.395 1.00 48.12 3 PRO B O 1
ATOM 3755 N N . GLU B 1 26 ? 4.021 -27.529 46.268 1.00 44.96 4 GLU B N 1
ATOM 3756 C CA . GLU B 1 26 ? 2.821 -26.808 46.634 1.00 43.82 4 GLU B CA 1
ATOM 3757 C C . GLU B 1 26 ? 2.853 -25.468 45.933 1.00 41.35 4 GLU B C 1
ATOM 3758 O O . GLU B 1 26 ? 1.819 -24.975 45.473 1.00 39.52 4 GLU B O 1
ATOM 3764 N N . HIS B 1 27 ? 4.075 -24.933 45.827 1.00 38.48 5 HIS B N 1
ATOM 3765 C CA . HIS B 1 27 ? 4.355 -23.570 45.399 1.00 37.59 5 HIS B CA 1
ATOM 3766 C C . HIS B 1 27 ? 4.355 -23.492 43.863 1.00 35.33 5 HIS B C 1
ATOM 3767 O O . HIS B 1 27 ? 5.372 -23.113 43.256 1.00 34.63 5 HIS B O 1
ATOM 3774 N N . LEU B 1 28 ? 3.256 -23.908 43.234 1.00 31.11 6 LEU B N 1
ATOM 3775 C CA . LEU B 1 28 ? 3.180 -23.897 41.746 1.00 27.95 6 LEU B CA 1
ATOM 3776 C C . LEU B 1 28 ? 1.771 -23.541 41.367 1.00 24.36 6 LEU B C 1
ATOM 3777 O O . LEU B 1 28 ? 0.869 -23.858 42.117 1.00 23.62 6 LEU B O 1
ATOM 3782 N N . SER B 1 29 ? 1.596 -22.834 40.252 1.00 23.42 7 SER B N 1
ATOM 3783 C CA . SER B 1 29 ? 0.277 -22.429 39.743 1.00 22.25 7 SER B CA 1
ATOM 3784 C C . SER B 1 29 ? 0.199 -22.959 38.332 1.00 19.96 7 SER B C 1
ATOM 3785 O O . SER B 1 29 ? 1.153 -22.828 37.578 1.00 21.06 7 SER B O 1
ATOM 3788 N N . ILE B 1 30 ? -0.921 -23.597 37.991 1.00 19.21 8 ILE B N 1
ATOM 3789 C CA . ILE B 1 30 ? -1.041 -24.303 36.759 1.00 19.05 8 ILE B CA 1
ATOM 3790 C C . ILE B 1 30 ? -2.348 -23.893 36.096 1.00 19.13 8 ILE B C 1
ATOM 3791 O O . ILE B 1 30 ? -3.365 -23.732 36.771 1.00 19.61 8 ILE B O 1
ATOM 3796 N N . TYR B 1 31 ? -2.288 -23.710 34.777 1.00 17.54 9 TYR B N 1
ATOM 3797 C CA . TYR B 1 31 ? -3.454 -23.465 33.953 1.00 18.68 9 TYR B CA 1
ATOM 3798 C C . TYR B 1 31 ? -3.701 -24.742 33.153 1.00 19.18 9 TYR B C 1
ATOM 3799 O O . TYR B 1 31 ? -2.732 -25.300 32.613 1.00 19.41 9 TYR B O 1
ATOM 3808 N N . THR B 1 32 ? -4.964 -25.182 33.015 1.00 20.52 10 THR B N 1
ATOM 3809 C CA . THR B 1 32 ? -5.227 -26.404 32.225 1.00 21.89 10 THR B CA 1
ATOM 3810 C C . THR B 1 32 ? -6.351 -26.052 31.269 1.00 22.29 10 THR B C 1
ATOM 3811 O O . THR B 1 32 ? -7.250 -25.298 31.641 1.00 22.52 10 THR B O 1
ATOM 3815 N N . ALA B 1 33 ? -6.325 -26.599 30.055 1.00 20.25 11 ALA B N 1
ATOM 3816 C CA . ALA B 1 33 ? -7.379 -26.333 29.075 1.00 18.84 11 ALA B CA 1
ATOM 3817 C C . ALA B 1 33 ? -7.251 -27.488 28.121 1.00 19.15 11 ALA B C 1
ATOM 3818 O O . ALA B 1 33 ? -6.134 -28.049 28.038 1.00 20.68 11 ALA B O 1
ATOM 3820 N N . TYR B 1 34 ? -8.264 -27.804 27.314 1.00 18.55 12 TYR B N 1
ATOM 3821 C CA . TYR B 1 34 ? -9.494 -27.072 27.005 1.00 18.02 12 TYR B CA 1
ATOM 3822 C C . TYR B 1 34 ? -10.721 -27.966 27.223 1.00 19.69 12 TYR B C 1
ATOM 3823 O O . TYR B 1 34 ? -11.849 -27.489 27.118 1.00 20.57 12 TYR B O 1
ATOM 3832 N N . ASN B 1 35 ? -10.513 -29.266 27.481 1.00 19.61 13 ASN B N 1
ATOM 3833 C CA . ASN B 1 35 ? -11.612 -30.247 27.448 1.00 20.99 13 ASN B CA 1
ATOM 3834 C C . ASN B 1 35 ? -12.112 -30.672 28.824 1.00 21.35 13 ASN B C 1
ATOM 3835 O O . ASN B 1 35 ? -11.363 -31.278 29.636 1.00 22.50 13 ASN B O 1
ATOM 3840 N N . ALA B 1 36 ? -13.378 -30.373 29.086 1.00 20.40 14 ALA B N 1
ATOM 3841 C CA . ALA B 1 36 ? -14.040 -30.888 30.304 1.00 22.13 14 ALA B CA 1
ATOM 3842 C C . ALA B 1 36 ? -15.444 -31.298 29.911 1.00 22.16 14 ALA B C 1
ATOM 3843 O O . ALA B 1 36 ? -16.078 -30.676 29.066 1.00 22.21 14 ALA B O 1
ATOM 3845 N N . ASN B 1 37 ? -15.956 -32.352 30.508 1.00 21.01 15 ASN B N 1
ATOM 3846 C CA . ASN B 1 37 ? -17.276 -32.762 30.084 1.00 22.90 15 ASN B CA 1
ATOM 3847 C C . ASN B 1 37 ? -17.965 -33.420 31.289 1.00 22.82 15 ASN B C 1
ATOM 3848 O O . ASN B 1 37 ? -17.318 -33.621 32.343 1.00 22.31 15 ASN B O 1
ATOM 3853 N N . ILE B 1 38 ? -19.231 -33.794 31.128 1.00 23.11 16 ILE B N 1
ATOM 3854 C CA . ILE B 1 38 ? -19.902 -34.635 32.166 1.00 24.02 16 ILE B CA 1
ATOM 3855 C C . ILE B 1 38 ? -19.908 -36.114 31.753 1.00 24.38 16 ILE B C 1
ATOM 3856 O O . ILE B 1 38 ? -20.200 -36.399 30.612 1.00 23.75 16 ILE B O 1
ATOM 3861 N N . ALA B 1 39 ? -19.580 -37.040 32.660 1.00 24.32 17 ALA B N 1
ATOM 3862 C CA . ALA B 1 39 ? -19.798 -38.448 32.412 1.00 25.53 17 ALA B CA 1
ATOM 3863 C C . ALA B 1 39 ? -20.972 -38.826 33.299 1.00 25.79 17 ALA B C 1
ATOM 3864 O O . ALA B 1 39 ? -20.884 -38.748 34.543 1.00 25.64 17 ALA B O 1
ATOM 3866 N N . ALA B 1 40 ? -22.092 -39.168 32.678 1.00 24.55 18 ALA B N 1
ATOM 3867 C CA . ALA B 1 40 ? -23.316 -39.438 33.423 1.00 25.61 18 ALA B CA 1
ATOM 3868 C C . ALA B 1 40 ? -23.663 -40.914 33.276 1.00 27.23 18 ALA B C 1
ATOM 3869 O O . ALA B 1 40 ? -23.338 -41.506 32.251 1.00 28.98 18 ALA B O 1
ATOM 3871 N N . ILE B 1 41 ? -24.210 -41.521 34.322 1.00 27.02 19 ILE B N 1
ATOM 3872 C CA . ILE B 1 41 ? -24.576 -42.966 34.265 1.00 27.77 19 ILE B CA 1
ATOM 3873 C C . ILE B 1 41 ? -26.078 -43.075 34.378 1.00 26.59 19 ILE B C 1
ATOM 3874 O O . ILE B 1 41 ? -26.675 -42.357 35.200 1.00 26.13 19 ILE B O 1
ATOM 3879 N N . VAL B 1 42 ? -26.697 -43.919 33.537 1.00 24.94 20 VAL B N 1
ATOM 3880 C CA . VAL B 1 42 ? -28.125 -44.205 33.659 1.00 23.74 20 VAL B CA 1
ATOM 3881 C C . VAL B 1 42 ? -28.230 -45.699 33.954 1.00 25.58 20 VAL B C 1
ATOM 3882 O O . VAL B 1 42 ? -27.560 -46.506 33.299 1.00 25.07 20 VAL B O 1
ATOM 3886 N N . LYS B 1 43 ? -29.073 -46.032 34.921 1.00 26.64 21 LYS B N 1
ATOM 3887 C CA . LYS B 1 43 ? -29.356 -47.447 35.265 1.00 28.30 21 LYS B CA 1
ATOM 3888 C C . LYS B 1 43 ? -30.570 -47.934 34.506 1.00 26.90 21 LYS B C 1
ATOM 3889 O O . LYS B 1 43 ? -31.700 -47.463 34.696 1.00 27.31 21 LYS B O 1
ATOM 3895 N N . LEU B 1 44 ? -30.310 -48.824 33.558 1.00 26.83 22 LEU B N 1
ATOM 3896 C CA . LEU B 1 44 ? -31.391 -49.376 32.762 1.00 26.76 22 LEU B CA 1
ATOM 3897 C C . LEU B 1 44 ? -32.029 -50.534 33.496 1.00 29.07 22 LEU B C 1
ATOM 3898 O O . LEU B 1 44 ? -31.702 -51.700 33.209 1.00 30.58 22 LEU B O 1
ATOM 3903 N N . ASN B 1 45 ? -32.979 -50.248 34.372 1.00 28.18 23 ASN B N 1
ATOM 3904 C CA . ASN B 1 45 ? -33.714 -51.332 34.996 1.00 28.50 23 ASN B CA 1
ATOM 3905 C C . ASN B 1 45 ? -34.910 -51.701 34.110 1.00 29.02 23 ASN B C 1
ATOM 3906 O O . ASN B 1 45 ? -35.199 -50.985 33.133 1.00 27.61 23 ASN B O 1
ATOM 3911 N N . GLN B 1 46 ? -35.618 -52.792 34.433 1.00 28.02 24 GLN B N 1
ATOM 3912 C CA . GLN B 1 46 ? -36.705 -53.277 33.549 1.00 28.24 24 GLN B CA 1
ATOM 3913 C C . GLN B 1 46 ? -37.725 -52.216 33.191 1.00 27.94 24 GLN B C 1
ATOM 3914 O O . GLN B 1 46 ? -38.151 -52.136 32.059 1.00 28.47 24 GLN B O 1
ATOM 3920 N N . GLU B 1 47 ? -38.125 -51.410 34.160 1.00 27.01 25 GLU B N 1
ATOM 3921 C CA . GLU B 1 47 ? -39.116 -50.365 33.945 1.00 28.15 25 GLU B CA 1
ATOM 3922 C C . GLU B 1 47 ? -38.597 -49.202 33.056 1.00 26.31 25 GLU B C 1
ATOM 3923 O O . GLU B 1 47 ? -39.355 -48.686 32.221 1.00 24.15 25 GLU B O 1
ATOM 3929 N N . THR B 1 48 ? -37.329 -48.814 33.245 1.00 23.89 26 THR B N 1
ATOM 3930 C CA . THR B 1 48 ? -36.713 -47.762 32.416 1.00 25.06 26 THR B CA 1
ATOM 3931 C C . THR B 1 48 ? -36.679 -48.226 30.971 1.00 24.99 26 THR B C 1
ATOM 3932 O O . THR B 1 48 ? -37.082 -47.496 30.061 1.00 24.96 26 THR B O 1
ATOM 3936 N N . ILE B 1 49 ? -36.234 -49.460 30.770 1.00 24.55 27 ILE B N 1
ATOM 3937 C CA . ILE B 1 49 ? -36.160 -50.013 29.417 1.00 24.95 27 ILE B CA 1
ATOM 3938 C C . ILE B 1 49 ? -37.563 -50.131 28.782 1.00 24.96 27 ILE B C 1
ATOM 3939 O O . ILE B 1 49 ? -37.756 -49.749 27.646 1.00 25.32 27 ILE B O 1
ATOM 3944 N N . GLN B 1 50 ? -38.522 -50.662 29.527 1.00 24.25 28 GLN B N 1
ATOM 3945 C CA . GLN B 1 50 ? -39.841 -50.889 28.961 1.00 24.28 28 GLN B CA 1
ATOM 3946 C C . GLN B 1 50 ? -40.559 -49.579 28.672 1.00 24.15 28 GLN B C 1
ATOM 3947 O O . GLN B 1 50 ? -41.144 -49.451 27.615 1.00 24.20 28 GLN B O 1
ATOM 3953 N N . ASN B 1 51 ? -40.492 -48.599 29.582 1.00 24.14 29 ASN B N 1
ATOM 3954 C CA . ASN B 1 51 ? -41.134 -47.311 29.305 1.00 24.19 29 ASN B CA 1
ATOM 3955 C C . ASN B 1 51 ? -40.490 -46.623 28.104 1.00 22.61 29 ASN B C 1
ATOM 3956 O O . ASN B 1 51 ? -41.148 -45.919 27.368 1.00 23.56 29 ASN B O 1
ATOM 3961 N N . LEU B 1 52 ? -39.191 -46.801 27.922 1.00 22.39 30 LEU B N 1
ATOM 3962 C CA . LEU B 1 52 ? -38.523 -46.193 26.781 1.00 22.38 30 LEU B CA 1
ATOM 3963 C C . LEU B 1 52 ? -39.036 -46.745 25.446 1.00 22.62 30 LEU B C 1
ATOM 3964 O O . LEU B 1 52 ? -39.412 -45.998 24.545 1.00 22.10 30 LEU B O 1
ATOM 3969 N N . ILE B 1 53 ? -39.008 -48.088 25.349 1.00 21.53 31 ILE B N 1
ATOM 3970 C CA . ILE B 1 53 ? -39.407 -48.865 24.204 1.00 22.68 31 ILE B CA 1
ATOM 3971 C C . ILE B 1 53 ? -40.887 -48.638 23.897 1.00 20.32 31 ILE B C 1
ATOM 3972 O O . ILE B 1 53 ? -41.272 -48.583 22.710 1.00 22.16 31 ILE B O 1
ATOM 3977 N N . ASN B 1 54 ? -41.711 -48.527 24.941 1.00 19.33 32 ASN B N 1
ATOM 3978 C CA . ASN B 1 54 ? -43.182 -48.433 24.772 1.00 19.61 32 ASN B CA 1
ATOM 3979 C C . ASN B 1 54 ? -43.634 -47.198 23.968 1.00 19.52 32 ASN B C 1
ATOM 3980 O O . ASN B 1 54 ? -44.688 -47.183 23.336 1.00 22.22 32 ASN B O 1
ATOM 3985 N N . ALA B 1 55 ? -42.786 -46.201 23.959 1.00 20.11 33 ALA B N 1
ATOM 3986 C CA . ALA B 1 55 ? -43.035 -44.951 23.226 1.00 20.66 33 ALA B CA 1
ATOM 3987 C C . ALA B 1 55 ? -42.996 -45.176 21.718 1.00 22.83 33 ALA B C 1
ATOM 3988 O O . ALA B 1 55 ? -43.596 -44.389 20.952 1.00 26.39 33 ALA B O 1
ATOM 3990 N N . PHE B 1 56 ? -42.394 -46.279 21.273 1.00 23.08 34 PHE B N 1
ATOM 3991 C CA . PHE B 1 56 ? -42.133 -46.482 19.837 1.00 24.13 34 PHE B CA 1
ATOM 3992 C C . PHE B 1 56 ? -42.938 -47.609 19.198 1.00 25.04 34 PHE B C 1
ATOM 3993 O O . PHE B 1 56 ? -43.346 -48.534 19.882 1.00 24.65 34 PHE B O 1
ATOM 4001 N N . ASP B 1 57 ? -43.190 -47.515 17.899 1.00 25.29 35 ASP B N 1
ATOM 4002 C CA . ASP B 1 57 ? -43.844 -48.617 17.178 1.00 27.50 35 ASP B CA 1
ATOM 4003 C C . ASP B 1 57 ? -42.805 -49.751 17.113 1.00 26.52 35 ASP B C 1
ATOM 4004 O O . ASP B 1 57 ? -41.716 -49.549 16.593 1.00 26.35 35 ASP B O 1
ATOM 4009 N N . PRO B 1 58 ? -43.124 -50.926 17.691 1.00 26.52 36 PRO B N 1
ATOM 4010 C CA . PRO B 1 58 ? -42.109 -51.991 17.701 1.00 25.36 36 PRO B CA 1
ATOM 4011 C C . PRO B 1 58 ? -41.629 -52.382 16.293 1.00 25.23 36 PRO B C 1
ATOM 4012 O O . PRO B 1 58 ? -40.485 -52.711 16.133 1.00 23.51 36 PRO B O 1
ATOM 4016 N N . ASP B 1 59 ? -42.501 -52.321 15.282 1.00 25.07 37 ASP B N 1
ATOM 4017 C CA . ASP B 1 59 ? -42.089 -52.633 13.901 1.00 25.70 37 ASP B CA 1
ATOM 4018 C C . ASP B 1 59 ? -41.115 -51.588 13.334 1.00 24.03 37 ASP B C 1
ATOM 4019 O O . ASP B 1 59 ? -40.173 -51.881 12.600 1.00 22.52 37 ASP B O 1
ATOM 4024 N N . GLU B 1 60 ? -41.294 -50.362 13.758 1.00 23.39 38 GLU B N 1
ATOM 4025 C CA . GLU B 1 60 ? -40.415 -49.309 13.291 1.00 24.71 38 GLU B CA 1
ATOM 4026 C C . GLU B 1 60 ? -39.066 -49.438 13.993 1.00 23.65 38 GLU B C 1
ATOM 4027 O O . GLU B 1 60 ? -38.003 -49.130 13.438 1.00 25.36 38 GLU B O 1
ATOM 4033 N N . VAL B 1 61 ? -39.101 -49.917 15.227 1.00 22.71 39 VAL B N 1
ATOM 4034 C CA . VAL B 1 61 ? -37.861 -50.204 15.960 1.00 20.99 39 VAL B CA 1
ATOM 4035 C C . VAL B 1 61 ? -37.106 -51.325 15.243 1.00 20.79 39 VAL B C 1
ATOM 4036 O O . VAL B 1 61 ? -35.918 -51.193 14.915 1.00 20.91 39 VAL B O 1
ATOM 4040 N N . LYS B 1 62 ? -37.802 -52.407 14.940 1.00 22.87 40 LYS B N 1
ATOM 4041 C CA . LYS B 1 62 ? -37.142 -53.483 14.222 1.00 22.80 40 LYS B CA 1
ATOM 4042 C C . LYS B 1 62 ? -36.565 -53.039 12.870 1.00 22.86 40 LYS B C 1
ATOM 4043 O O . LYS B 1 62 ? -35.433 -53.377 12.518 1.00 23.15 40 LYS B O 1
ATOM 4049 N N . ARG B 1 63 ? -37.322 -52.275 12.102 1.00 23.09 41 ARG B N 1
ATOM 4050 C CA . ARG B 1 63 ? -36.817 -51.756 10.848 1.00 22.68 41 ARG B CA 1
ATOM 4051 C C . ARG B 1 63 ? -35.545 -50.909 11.008 1.00 22.03 41 ARG B C 1
ATOM 4052 O O . ARG B 1 63 ? -34.599 -51.043 10.235 1.00 21.15 41 ARG B O 1
ATOM 4060 N N . ARG B 1 64 ? -35.525 -50.013 11.987 1.00 20.93 42 ARG B N 1
ATOM 4061 C CA . ARG B 1 64 ? -34.310 -49.174 12.221 1.00 21.00 42 ARG B CA 1
ATOM 4062 C C . ARG B 1 64 ? -33.124 -50.025 12.620 1.00 20.37 42 ARG B C 1
ATOM 4063 O O . ARG B 1 64 ? -31.971 -49.793 12.196 1.00 21.47 42 ARG B O 1
ATOM 4071 N N . ILE B 1 65 ? -33.408 -51.090 13.377 1.00 22.28 43 ILE B N 1
ATOM 4072 C CA . ILE B 1 65 ? -32.336 -52.023 13.738 1.00 21.81 43 ILE B CA 1
ATOM 4073 C C . ILE B 1 65 ? -31.725 -52.680 12.482 1.00 22.02 43 ILE B C 1
ATOM 4074 O O . ILE B 1 65 ? -30.508 -52.714 12.352 1.00 19.21 43 ILE B O 1
ATOM 4079 N N . GLU B 1 66 ? -32.576 -53.137 11.553 1.00 24.40 44 GLU B N 1
ATOM 4080 C CA . GLU B 1 66 ? -32.130 -53.651 10.247 1.00 25.79 44 GLU B CA 1
ATOM 4081 C C . GLU B 1 66 ? -31.268 -52.633 9.469 1.00 26.48 44 GLU B C 1
ATOM 4082 O O . GLU B 1 66 ? -30.216 -52.994 8.926 1.00 27.08 44 GLU B O 1
ATOM 4088 N N . GLU B 1 67 ? -31.672 -51.363 9.460 1.00 24.80 45 GLU B N 1
ATOM 4089 C CA . GLU B 1 67 ? -30.868 -50.293 8.846 1.00 25.95 45 GLU B CA 1
ATOM 4090 C C . GLU B 1 67 ? -29.535 -50.037 9.535 1.00 25.05 45 GLU B C 1
ATOM 4091 O O . GLU B 1 67 ? -28.526 -49.823 8.875 1.00 25.82 45 GLU B O 1
ATOM 4097 N N . TYR B 1 68 ? -29.548 -50.160 10.854 1.00 24.36 46 TYR B N 1
ATOM 4098 C CA . TYR B 1 68 ? -28.383 -50.134 11.703 1.00 23.87 46 TYR B CA 1
ATOM 4099 C C . TYR B 1 68 ? -27.607 -48.814 11.614 1.00 23.58 46 TYR B C 1
ATOM 4100 O O . TYR B 1 68 ? -26.510 -48.784 11.092 1.00 22.22 46 TYR B O 1
ATOM 4109 N N . PRO B 1 69 ? -28.163 -47.751 12.221 1.00 23.63 47 PRO B N 1
ATOM 4110 C CA . PRO B 1 69 ? -27.561 -46.420 12.169 1.00 23.54 47 PRO B CA 1
ATOM 4111 C C . PRO B 1 69 ? -26.204 -46.423 12.886 1.00 22.59 47 PRO B C 1
ATOM 4112 O O . PRO B 1 69 ? -26.093 -46.981 13.991 1.00 23.53 47 PRO B O 1
ATOM 4116 N N . ARG B 1 70 ? -25.191 -45.814 12.291 1.00 21.40 48 ARG B N 1
ATOM 4117 C CA . ARG B 1 70 ? -23.897 -45.725 12.956 1.00 21.51 48 ARG B CA 1
ATOM 4118 C C . ARG B 1 70 ? -23.769 -44.544 13.893 1.00 22.80 48 ARG B C 1
ATOM 4119 O O . ARG B 1 70 ? -22.770 -44.423 14.575 1.00 21.78 48 ARG B O 1
ATOM 4127 N N . GLU B 1 71 ? -24.747 -43.658 13.852 1.00 23.00 49 GLU B N 1
ATOM 4128 C CA . GLU B 1 71 ? -24.703 -42.443 14.717 1.00 23.85 49 GLU B CA 1
ATOM 4129 C C . GLU B 1 71 ? -26.126 -42.095 15.130 1.00 22.19 49 GLU B C 1
ATOM 4130 O O . GLU B 1 71 ? -27.101 -42.490 14.445 1.00 22.08 49 GLU B O 1
ATOM 4136 N N . ILE B 1 72 ? -26.278 -41.361 16.237 1.00 20.68 50 ILE B N 1
ATOM 4137 C CA . ILE B 1 72 ? -27.640 -41.048 16.750 1.00 20.30 50 ILE B CA 1
ATOM 4138 C C . ILE B 1 72 ? -28.018 -39.630 16.383 1.00 21.33 50 ILE B C 1
ATOM 4139 O O . ILE B 1 72 ? -27.363 -38.728 16.824 1.00 20.18 50 ILE B O 1
ATOM 4144 N N . ASN B 1 73 ? -29.069 -39.471 15.564 1.00 22.07 51 ASN B N 1
ATOM 4145 C CA . ASN B 1 73 ? -29.563 -38.167 15.130 1.00 24.36 51 ASN B CA 1
ATOM 4146 C C . ASN B 1 73 ? -30.965 -37.924 15.651 1.00 24.69 51 ASN B C 1
ATOM 4147 O O . ASN B 1 73 ? -31.387 -36.760 15.775 1.00 24.89 51 ASN B O 1
ATOM 4152 N N . GLU B 1 74 ? -31.673 -39.010 15.947 1.00 22.66 52 GLU B N 1
ATOM 4153 C CA . GLU B 1 74 ? -33.073 -39.011 16.346 1.00 23.61 52 GLU B CA 1
ATOM 4154 C C . GLU B 1 74 ? -33.285 -40.076 17.454 1.00 21.81 52 GLU B C 1
ATOM 4155 O O . GLU B 1 74 ? -32.520 -41.047 17.500 1.00 22.26 52 GLU B O 1
ATOM 4161 N N . PRO B 1 75 ? -34.285 -39.881 18.346 1.00 21.48 53 PRO B N 1
ATOM 4162 C CA . PRO B 1 75 ? -34.529 -40.850 19.430 1.00 19.16 53 PRO B CA 1
ATOM 4163 C C . PRO B 1 75 ? -34.634 -42.297 18.944 1.00 20.92 53 PRO B C 1
ATOM 4164 O O . PRO B 1 75 ? -34.129 -43.174 19.623 1.00 20.20 53 PRO B O 1
ATOM 4168 N N . ILE B 1 76 ? -35.262 -42.538 17.796 1.00 19.46 54 ILE B N 1
ATOM 4169 C CA . ILE B 1 76 ? -35.327 -43.920 17.260 1.00 21.19 54 ILE B CA 1
ATOM 4170 C C . ILE B 1 76 ? -33.980 -44.626 16.928 1.00 20.37 54 ILE B C 1
ATOM 4171 O O . ILE B 1 76 ? -33.878 -45.879 17.050 1.00 22.72 54 ILE B O 1
ATOM 4176 N N . ASP B 1 77 ? -32.972 -43.868 16.496 1.00 19.08 55 ASP B N 1
ATOM 4177 C CA . ASP B 1 77 ? -31.612 -44.368 16.274 1.00 20.10 55 ASP B CA 1
ATOM 4178 C C . ASP B 1 77 ? -31.064 -44.906 17.584 1.00 19.80 55 ASP B C 1
ATOM 4179 O O . ASP B 1 77 ? -30.414 -45.958 17.611 1.00 20.76 55 ASP B O 1
ATOM 4184 N N . PHE B 1 78 ? -31.274 -44.161 18.672 1.00 18.67 56 PHE B N 1
ATOM 4185 C CA . PHE B 1 78 ? -30.757 -44.555 19.988 1.00 18.41 56 PHE B CA 1
ATOM 4186 C C . PHE B 1 78 ? -31.488 -45.787 20.475 1.00 18.97 56 PHE B C 1
ATOM 4187 O O . PHE B 1 78 ? -30.845 -46.773 20.886 1.00 21.14 56 PHE B O 1
ATOM 4195 N N . VAL B 1 79 ? -32.827 -45.759 20.431 1.00 19.51 57 VAL B N 1
ATOM 4196 C CA . VAL B 1 79 ? -33.577 -46.953 20.875 1.00 19.53 57 VAL B CA 1
ATOM 4197 C C . VAL B 1 79 ? -33.199 -48.187 20.047 1.00 21.55 57 VAL B C 1
ATOM 4198 O O . VAL B 1 79 ? -33.065 -49.298 20.617 1.00 19.24 57 VAL B O 1
ATOM 4202 N N . ALA B 1 80 ? -33.101 -48.011 18.724 1.00 20.97 58 ALA B N 1
ATOM 4203 C CA . ALA B 1 80 ? -32.748 -49.133 17.836 1.00 21.89 58 ALA B CA 1
ATOM 4204 C C . ALA B 1 80 ? -31.389 -49.746 18.237 1.00 22.32 58 ALA B C 1
ATOM 4205 O O . ALA B 1 80 ? -31.277 -50.987 18.437 1.00 22.19 58 ALA B O 1
ATOM 4207 N N . ARG B 1 81 ? -30.357 -48.913 18.356 1.00 21.85 59 ARG B N 1
ATOM 4208 C CA . ARG B 1 81 ? -29.028 -49.455 18.673 1.00 22.13 59 ARG B CA 1
ATOM 4209 C C . ARG B 1 81 ? -28.981 -50.067 20.090 1.00 21.29 59 ARG B C 1
ATOM 4210 O O . ARG B 1 81 ? -28.315 -51.084 20.339 1.00 19.37 59 ARG B O 1
ATOM 4218 N N . LEU B 1 82 ? -29.657 -49.402 21.027 1.00 20.60 60 LEU B N 1
ATOM 4219 C CA . LEU B 1 82 ? -29.732 -49.873 22.390 1.00 20.87 60 LEU B CA 1
ATOM 4220 C C . LEU B 1 82 ? -30.428 -51.244 22.445 1.00 19.58 60 LEU B C 1
ATOM 4221 O O . LEU B 1 82 ? -29.863 -52.154 23.009 1.00 19.64 60 LEU B O 1
ATOM 4226 N N . VAL B 1 83 ? -31.604 -51.400 21.825 1.00 18.97 61 VAL B N 1
ATOM 4227 C CA . VAL B 1 83 ? -32.330 -52.677 21.903 1.00 20.43 61 VAL B CA 1
ATOM 4228 C C . VAL B 1 83 ? -31.495 -53.795 21.264 1.00 21.29 61 VAL B C 1
ATOM 4229 O O . VAL B 1 83 ? -31.525 -54.910 21.739 1.00 22.68 61 VAL B O 1
ATOM 4233 N N . HIS B 1 84 ? -30.819 -53.480 20.169 1.00 21.30 62 HIS B N 1
ATOM 4234 C CA . HIS B 1 84 ? -29.950 -54.437 19.515 1.00 22.10 62 HIS B CA 1
ATOM 4235 C C . HIS B 1 84 ? -28.793 -54.846 20.451 1.00 22.14 62 HIS B C 1
ATOM 4236 O O . HIS B 1 84 ? -28.515 -56.041 20.552 1.00 20.94 62 HIS B O 1
ATOM 4243 N N . THR B 1 85 ? -28.109 -53.892 21.120 1.00 22.30 63 THR B N 1
ATOM 4244 C CA . THR B 1 85 ? -27.087 -54.319 22.101 1.00 24.87 63 THR B CA 1
ATOM 4245 C C . THR B 1 85 ? -27.671 -55.109 23.297 1.00 24.22 63 THR B C 1
ATOM 4246 O O . THR B 1 85 ? -27.012 -56.060 23.759 1.00 25.27 63 THR B O 1
ATOM 4250 N N . LEU B 1 86 ? -28.895 -54.772 23.755 1.00 21.92 64 LEU B N 1
ATOM 4251 C CA . LEU B 1 86 ? -29.477 -55.488 24.908 1.00 21.44 64 LEU B CA 1
ATOM 4252 C C . LEU B 1 86 ? -29.764 -56.941 24.532 1.00 21.72 64 LEU B C 1
ATOM 4253 O O . LEU B 1 86 ? -29.652 -57.841 25.356 1.00 22.06 64 LEU B O 1
ATOM 4258 N N . LYS B 1 87 ? -30.269 -57.151 23.327 1.00 22.50 65 LYS B N 1
ATOM 4259 C CA . LYS B 1 87 ? -30.546 -58.512 22.880 1.00 25.28 65 LYS B CA 1
ATOM 4260 C C . LYS B 1 87 ? -29.270 -59.333 22.749 1.00 25.95 65 LYS B C 1
ATOM 4261 O O . LYS B 1 87 ? -29.249 -60.530 23.038 1.00 24.37 65 LYS B O 1
ATOM 4267 N N . LEU B 1 88 ? -28.219 -58.698 22.276 1.00 26.28 66 LEU B N 1
ATOM 4268 C CA . LEU B 1 88 ? -26.940 -59.399 22.126 1.00 29.06 66 LEU B CA 1
ATOM 4269 C C . LEU B 1 88 ? -26.154 -59.442 23.438 1.00 29.42 66 LEU B C 1
ATOM 4270 O O . LEU B 1 88 ? -25.177 -60.193 23.556 1.00 29.81 66 LEU B O 1
ATOM 4275 N N . GLY B 1 89 ? -26.540 -58.609 24.410 1.00 29.34 67 GLY B N 1
ATOM 4276 C CA . GLY B 1 89 ? -25.680 -58.401 25.603 1.00 29.88 67 GLY B CA 1
ATOM 4277 C C . GLY B 1 89 ? -24.292 -57.842 25.276 1.00 29.89 67 GLY B C 1
ATOM 4278 O O . GLY B 1 89 ? -23.299 -58.206 25.922 1.00 29.83 67 GLY B O 1
ATOM 4279 N N . LYS B 1 90 ? -24.220 -56.928 24.303 1.00 28.64 68 LYS B N 1
ATOM 4280 C CA . LYS B 1 90 ? -22.943 -56.554 23.706 1.00 28.61 68 LYS B CA 1
ATOM 4281 C C . LYS B 1 90 ? -22.593 -55.123 24.080 1.00 28.07 68 LYS B C 1
ATOM 4282 O O . LYS B 1 90 ? -23.358 -54.247 23.737 1.00 27.35 68 LYS B O 1
ATOM 4288 N N . PRO B 1 91 ? -21.441 -54.878 24.745 1.00 27.62 69 PRO B N 1
ATOM 4289 C CA . PRO B 1 91 ? -21.080 -53.464 25.000 1.00 26.49 69 PRO B CA 1
ATOM 4290 C C . PRO B 1 91 ? -20.854 -52.699 23.685 1.00 26.43 69 PRO B C 1
ATOM 4291 O O . PRO B 1 91 ? -20.403 -53.275 22.684 1.00 23.74 69 PRO B O 1
ATOM 4295 N N . ALA B 1 92 ? -21.237 -51.427 23.633 1.00 24.39 70 ALA B N 1
ATOM 4296 C CA . ALA B 1 92 ? -21.112 -50.707 22.370 1.00 24.96 70 ALA B CA 1
ATOM 4297 C C . ALA B 1 92 ? -21.002 -49.249 22.718 1.00 24.71 70 ALA B C 1
ATOM 4298 O O . ALA B 1 92 ? -21.384 -48.849 23.824 1.00 25.10 70 ALA B O 1
ATOM 4300 N N . ALA B 1 93 ? -20.461 -48.477 21.780 1.00 25.48 71 ALA B N 1
ATOM 4301 C CA . ALA B 1 93 ? -20.418 -47.018 21.934 1.00 25.54 71 ALA B CA 1
ATOM 4302 C C . ALA B 1 93 ? -20.922 -46.457 20.606 1.00 26.14 71 ALA B C 1
ATOM 4303 O O . ALA B 1 93 ? -20.506 -46.952 19.524 1.00 25.09 71 ALA B O 1
ATOM 4305 N N . VAL B 1 94 ? -21.887 -45.532 20.681 1.00 23.70 72 VAL B N 1
ATOM 4306 C CA . VAL B 1 94 ? -22.489 -44.922 19.467 1.00 24.03 72 VAL B CA 1
ATOM 4307 C C . VAL B 1 94 ? -22.464 -43.409 19.673 1.00 25.40 72 VAL B C 1
ATOM 4308 O O . VAL B 1 94 ? -22.857 -42.946 20.742 1.00 26.60 72 VAL B O 1
ATOM 4312 N N . PRO B 1 95 ? -21.959 -42.630 18.693 1.00 25.48 73 PRO B N 1
ATOM 4313 C CA . PRO B 1 95 ? -21.982 -41.153 18.914 1.00 23.37 73 PRO B CA 1
ATOM 4314 C C . PRO B 1 95 ? -23.330 -40.427 18.732 1.00 23.58 73 PRO B C 1
ATOM 4315 O O . PRO B 1 95 ? -24.064 -40.742 17.784 1.00 21.76 73 PRO B O 1
ATOM 4319 N N . LEU B 1 96 ? -23.611 -39.459 19.630 1.00 21.94 74 LEU B N 1
ATOM 4320 C CA . LEU B 1 96 ? -24.674 -38.502 19.465 1.00 21.97 74 LEU B CA 1
ATOM 4321 C C . LEU B 1 96 ? -24.213 -37.352 18.582 1.00 22.19 74 LEU B C 1
ATOM 4322 O O . LEU B 1 96 ? -23.231 -36.672 18.913 1.00 24.42 74 LEU B O 1
ATOM 4327 N N . VAL B 1 97 ? -24.906 -37.095 17.473 1.00 21.66 75 VAL B N 1
ATOM 4328 C CA . VAL B 1 97 ? -24.397 -36.102 16.524 1.00 23.24 75 VAL B CA 1
ATOM 4329 C C . VAL B 1 97 ? -25.390 -34.934 16.401 1.00 23.31 75 VAL B C 1
ATOM 4330 O O . VAL B 1 97 ? -25.226 -34.037 15.586 1.00 24.14 75 VAL B O 1
ATOM 4334 N N . ASN B 1 98 ? -26.409 -35.007 17.253 1.00 24.40 76 ASN B N 1
ATOM 4335 C CA . ASN B 1 98 ? -27.520 -34.073 17.304 1.00 25.14 76 ASN B CA 1
ATOM 4336 C C . ASN B 1 98 ? -27.643 -33.405 18.655 1.00 24.65 76 ASN B C 1
ATOM 4337 O O . ASN B 1 98 ? -28.150 -33.974 19.600 1.00 23.89 76 ASN B O 1
ATOM 4342 N N . GLU B 1 99 ? -27.179 -32.160 18.747 1.00 25.13 77 GLU B N 1
ATOM 4343 C CA . GLU B 1 99 ? -27.174 -31.459 20.035 1.00 25.32 77 GLU B CA 1
ATOM 4344 C C . GLU B 1 99 ? -28.598 -31.312 20.583 1.00 25.08 77 GLU B C 1
ATOM 4345 O O . GLU B 1 99 ? -28.828 -31.277 21.780 1.00 25.00 77 GLU B O 1
ATOM 4351 N N . LYS B 1 100 ? -29.555 -31.173 19.683 1.00 25.07 78 LYS B N 1
ATOM 4352 C CA . LYS B 1 100 ? -30.943 -30.983 20.070 1.00 27.11 78 LYS B CA 1
ATOM 4353 C C . LYS B 1 100 ? -31.468 -32.141 20.917 1.00 27.47 78 LYS B C 1
ATOM 4354 O O . LYS B 1 100 ? -32.383 -31.956 21.730 1.00 28.33 78 LYS B O 1
ATOM 4360 N N . MET B 1 101 ? -30.891 -33.340 20.755 1.00 24.20 79 MET B N 1
ATOM 4361 C CA . MET B 1 101 ? -31.273 -34.467 21.607 1.00 24.44 79 MET B CA 1
ATOM 4362 C C . MET B 1 101 ? -30.773 -34.443 23.029 1.00 24.98 79 MET B C 1
ATOM 4363 O O . MET B 1 101 ? -31.204 -35.291 23.797 1.00 25.16 79 MET B O 1
ATOM 4368 N N . ASN B 1 102 ? -29.892 -33.502 23.426 1.00 25.19 80 ASN B N 1
ATOM 4369 C CA . ASN B 1 102 ? -29.554 -33.450 24.836 1.00 25.66 80 ASN B CA 1
ATOM 4370 C C . ASN B 1 102 ? -30.811 -33.359 25.705 1.00 26.92 80 ASN B C 1
ATOM 4371 O O . ASN B 1 102 ? -30.978 -34.086 26.699 1.00 26.52 80 ASN B O 1
ATOM 4376 N N . GLU B 1 103 ? -31.695 -32.445 25.326 1.00 26.16 81 GLU B N 1
ATOM 4377 C CA . GLU B 1 103 ? -32.964 -32.232 26.008 1.00 27.95 81 GLU B CA 1
ATOM 4378 C C . GLU B 1 103 ? -33.796 -33.492 26.100 1.00 25.99 81 GLU B C 1
ATOM 4379 O O . GLU B 1 103 ? -34.360 -33.762 27.163 1.00 24.85 81 GLU B O 1
ATOM 4385 N N . TRP B 1 104 ? -33.877 -34.247 24.994 1.00 25.19 82 TRP B N 1
ATOM 4386 C CA . TRP B 1 104 ? -34.610 -35.510 24.988 1.00 23.63 82 TRP B CA 1
ATOM 4387 C C . TRP B 1 104 ? -33.992 -36.471 26.012 1.00 23.86 82 TRP B C 1
ATOM 4388 O O . TRP B 1 104 ? -34.697 -37.001 26.842 1.00 26.40 82 TRP B O 1
ATOM 4399 N N . PHE B 1 105 ? -32.675 -36.682 25.980 1.00 23.64 83 PHE B N 1
ATOM 4400 C CA . PHE B 1 105 ? -32.064 -37.584 26.974 1.00 23.06 83 PHE B CA 1
ATOM 4401 C C . PHE B 1 105 ? -32.383 -37.137 28.384 1.00 23.91 83 PHE B C 1
ATOM 4402 O O . PHE B 1 105 ? -32.709 -37.945 29.244 1.00 23.64 83 PHE B O 1
ATOM 4410 N N . ASP B 1 106 ? -32.257 -35.838 28.631 1.00 23.46 84 ASP B N 1
ATOM 4411 C CA . ASP B 1 106 ? -32.376 -35.362 30.016 1.00 25.93 84 ASP B CA 1
ATOM 4412 C C . ASP B 1 106 ? -33.816 -35.480 30.535 1.00 25.91 84 ASP B C 1
ATOM 4413 O O . ASP B 1 106 ? -34.028 -35.759 31.714 1.00 25.89 84 ASP B O 1
ATOM 4418 N N . LYS B 1 107 ? -34.794 -35.299 29.644 1.00 26.78 85 LYS B N 1
ATOM 4419 C CA . LYS B 1 107 ? -36.187 -35.433 30.032 1.00 27.71 85 LYS B CA 1
ATOM 4420 C C . LYS B 1 107 ? -36.594 -36.912 30.182 1.00 27.69 85 LYS B C 1
ATOM 4421 O O . LYS B 1 107 ? -37.458 -37.264 30.971 1.00 28.02 85 LYS B O 1
ATOM 4427 N N . THR B 1 108 ? -35.938 -37.793 29.455 1.00 26.90 86 THR B N 1
ATOM 4428 C CA . THR B 1 108 ? -36.364 -39.180 29.420 1.00 25.80 86 THR B CA 1
ATOM 4429 C C . THR B 1 108 ? -35.769 -39.957 30.577 1.00 25.98 86 THR B C 1
ATOM 4430 O O . THR B 1 108 ? -36.423 -40.835 31.120 1.00 24.69 86 THR B O 1
ATOM 4434 N N . PHE B 1 109 ? -34.542 -39.625 30.974 1.00 25.22 87 PHE B N 1
ATOM 4435 C CA . PHE B 1 109 ? -33.799 -40.440 31.942 1.00 26.32 87 PHE B CA 1
ATOM 4436 C C . PHE B 1 109 ? -33.407 -39.670 33.203 1.00 27.18 87 PHE B C 1
ATOM 4437 O O . PHE B 1 109 ? -33.179 -38.436 33.170 1.00 27.94 87 PHE B O 1
ATOM 4445 N N . ARG B 1 110 ? -33.276 -40.420 34.284 1.00 28.29 88 ARG B N 1
ATOM 4446 C CA . ARG B 1 110 ? -32.721 -39.923 35.539 1.00 30.79 88 ARG B CA 1
ATOM 4447 C C . ARG B 1 110 ? -31.298 -40.453 35.594 1.00 30.58 88 ARG B C 1
ATOM 4448 O O . ARG B 1 110 ? -31.050 -41.602 35.190 1.00 29.89 88 ARG B O 1
ATOM 4456 N N . TYR B 1 111 ? -30.352 -39.616 36.038 1.00 29.78 89 TYR B N 1
ATOM 4457 C CA . TYR B 1 111 ? -28.946 -40.019 36.130 1.00 29.38 89 TYR B CA 1
ATOM 4458 C C . TYR B 1 111 ? -28.618 -40.542 37.540 1.00 30.43 89 TYR B C 1
ATOM 4459 O O . TYR B 1 111 ? -28.968 -39.925 38.549 1.00 29.59 89 TYR B O 1
ATOM 4468 N N . GLU B 1 112 ? -28.010 -41.712 37.614 1.00 31.37 90 GLU B N 1
ATOM 4469 C CA . GLU B 1 112 ? -27.603 -42.267 38.913 1.00 33.09 90 GLU B CA 1
ATOM 4470 C C . GLU B 1 112 ? -26.435 -41.473 39.479 1.00 33.51 90 GLU B C 1
ATOM 4471 O O . GLU B 1 112 ? -26.290 -41.330 40.714 1.00 32.36 90 GLU B O 1
ATOM 4477 N N . GLU B 1 113 ? -25.635 -40.927 38.565 1.00 33.16 91 GLU B N 1
ATOM 4478 C CA . GLU B 1 113 ? -24.385 -40.291 38.916 1.00 33.84 91 GLU B CA 1
ATOM 4479 C C . GLU B 1 113 ? -23.970 -39.399 37.754 1.00 33.08 91 GLU B C 1
ATOM 4480 O O . GLU B 1 113 ? -24.141 -39.792 36.580 1.00 29.27 91 GLU B O 1
ATOM 4486 N N . GLU B 1 114 ? -23.471 -38.194 38.082 1.00 31.45 92 GLU B N 1
ATOM 4487 C CA . GLU B 1 114 ? -22.799 -37.318 37.108 1.00 30.89 92 GLU B CA 1
ATOM 4488 C C . GLU B 1 114 ? -21.442 -36.896 37.736 1.00 30.94 92 GLU B C 1
ATOM 4489 O O . GLU B 1 114 ? -21.403 -36.485 38.923 1.00 30.34 92 GLU B O 1
ATOM 4495 N N . ARG B 1 115 ? -20.351 -37.024 36.973 1.00 28.46 93 ARG B N 1
ATOM 4496 C CA . ARG B 1 115 ? -19.004 -36.688 37.461 1.00 28.35 93 ARG B CA 1
ATOM 4497 C C . ARG B 1 115 ? -18.280 -35.933 36.355 1.00 27.36 93 ARG B C 1
ATOM 4498 O O . ARG B 1 115 ? -18.658 -36.050 35.173 1.00 25.72 93 ARG B O 1
ATOM 4506 N N . LEU B 1 116 ? -17.227 -35.199 36.707 1.00 24.90 94 LEU B N 1
ATOM 4507 C CA . LEU B 1 116 ? -16.461 -34.470 35.707 1.00 25.66 94 LEU B CA 1
ATOM 4508 C C . LEU B 1 116 ? -15.634 -35.452 34.920 1.00 26.20 94 LEU B C 1
ATOM 4509 O O . LEU B 1 116 ? -15.077 -36.405 35.516 1.00 27.29 94 LEU B O 1
ATOM 4514 N N . GLY B 1 117 ? -15.497 -35.235 33.611 1.00 24.00 95 GLY B N 1
ATOM 4515 C CA . GLY B 1 117 ? -14.558 -36.011 32.797 1.00 25.12 95 GLY B CA 1
ATOM 4516 C C . GLY B 1 117 ? -13.817 -35.077 31.856 1.00 25.71 95 GLY B C 1
ATOM 4517 O O . GLY B 1 117 ? -13.972 -33.852 31.946 1.00 24.18 95 GLY B O 1
ATOM 4518 N N . GLY B 1 118 ? -13.062 -35.656 30.936 1.00 24.96 96 GLY B N 1
ATOM 4519 C CA . GLY B 1 118 ? -12.264 -34.897 30.004 1.00 26.26 96 GLY B CA 1
ATOM 4520 C C . GLY B 1 118 ? -10.909 -34.632 30.643 1.00 26.17 96 GLY B C 1
ATOM 4521 O O . GLY B 1 118 ? -10.832 -34.353 31.837 1.00 26.62 96 GLY B O 1
ATOM 4522 N N . GLN B 1 119 ? -9.841 -34.703 29.847 1.00 26.22 97 GLN B N 1
ATOM 4523 C CA . GLN B 1 119 ? -8.508 -34.554 30.410 1.00 24.67 97 GLN B CA 1
ATOM 4524 C C . GLN B 1 119 ? -8.287 -33.292 31.237 1.00 24.25 97 GLN B C 1
ATOM 4525 O O . GLN B 1 119 ? -7.757 -33.380 32.325 1.00 23.29 97 GLN B O 1
ATOM 4531 N N . ALA B 1 120 ? -8.668 -32.127 30.735 1.00 23.18 98 ALA B N 1
ATOM 4532 C CA . ALA B 1 120 ? -8.355 -30.900 31.454 1.00 22.61 98 ALA B CA 1
ATOM 4533 C C . ALA B 1 120 ? -9.210 -30.798 32.690 1.00 22.74 98 ALA B C 1
ATOM 4534 O O . ALA B 1 120 ? -8.748 -30.297 33.724 1.00 24.92 98 ALA B O 1
ATOM 4536 N N . GLY B 1 121 ? -10.440 -31.298 32.642 1.00 23.41 99 GLY B N 1
ATOM 4537 C CA . GLY B 1 121 ? -11.253 -31.374 33.883 1.00 23.60 99 GLY B CA 1
ATOM 4538 C C . GLY B 1 121 ? -10.636 -32.281 34.942 1.00 24.60 99 GLY B C 1
ATOM 4539 O O . GLY B 1 121 ? -10.428 -31.851 36.071 1.00 24.71 99 GLY B O 1
ATOM 4540 N N . ILE B 1 122 ? -10.347 -33.539 34.585 1.00 23.40 100 ILE B N 1
ATOM 4541 C CA . ILE B 1 122 ? -9.735 -34.469 35.509 1.00 24.69 100 ILE B CA 1
ATOM 4542 C C . ILE B 1 122 ? -8.395 -33.939 36.098 1.00 22.67 100 ILE B C 1
ATOM 4543 O O . ILE B 1 122 ? -8.123 -34.091 37.296 1.00 22.66 100 ILE B O 1
ATOM 4548 N N . ILE B 1 123 ? -7.586 -33.322 35.269 1.00 23.72 101 ILE B N 1
ATOM 4549 C CA . ILE B 1 123 ? -6.309 -32.754 35.744 1.00 23.77 101 ILE B CA 1
ATOM 4550 C C . ILE B 1 123 ? -6.584 -31.575 36.679 1.00 23.21 101 ILE B C 1
ATOM 4551 O O . ILE B 1 123 ? -5.957 -31.450 37.765 1.00 22.04 101 ILE B O 1
ATOM 4556 N N . ALA B 1 124 ? -7.538 -30.726 36.306 1.00 21.79 102 ALA B N 1
ATOM 4557 C CA . ALA B 1 124 ? -7.852 -29.592 37.212 1.00 22.26 102 ALA B CA 1
ATOM 4558 C C . ALA B 1 124 ? -8.245 -30.104 38.588 1.00 22.51 102 ALA B C 1
ATOM 4559 O O . ALA B 1 124 ? -7.800 -29.575 39.635 1.00 22.82 102 ALA B O 1
ATOM 4561 N N . ASN B 1 125 ? -9.113 -31.123 38.607 1.00 22.00 103 ASN B N 1
ATOM 4562 C CA . ASN B 1 125 ? -9.613 -31.607 39.884 1.00 23.85 103 ASN B CA 1
ATOM 4563 C C . ASN B 1 125 ? -8.518 -32.268 40.687 1.00 24.26 103 ASN B C 1
ATOM 4564 O O . ASN B 1 125 ? -8.521 -32.166 41.906 1.00 24.44 103 ASN B O 1
ATOM 4569 N N . THR B 1 126 ? -7.575 -32.924 40.002 1.00 25.62 104 THR B N 1
ATOM 4570 C CA . THR B 1 126 ? -6.423 -33.565 40.681 1.00 25.93 104 THR B CA 1
ATOM 4571 C C . THR B 1 126 ? -5.516 -32.543 41.372 1.00 24.80 104 THR B C 1
ATOM 4572 O O . THR B 1 126 ? -5.127 -32.701 42.537 1.00 22.24 104 THR B O 1
ATOM 4576 N N . LEU B 1 127 ? -5.182 -31.487 40.635 1.00 24.88 105 LEU B N 1
ATOM 4577 C CA . LEU B 1 127 ? -4.293 -30.456 41.147 1.00 24.56 105 LEU B CA 1
ATOM 4578 C C . LEU B 1 127 ? -4.968 -29.681 42.292 1.00 24.49 105 LEU B C 1
ATOM 4579 O O . LEU B 1 127 ? -4.315 -29.216 43.231 1.00 25.23 105 LEU B O 1
ATOM 4584 N N . ALA B 1 128 ? -6.282 -29.496 42.204 1.00 24.55 106 ALA B N 1
ATOM 4585 C CA . ALA B 1 128 ? -7.008 -28.780 43.274 1.00 24.52 106 ALA B CA 1
ATOM 4586 C C . ALA B 1 128 ? -7.031 -29.668 44.537 1.00 25.75 106 ALA B C 1
ATOM 4587 O O . ALA B 1 128 ? -6.981 -29.157 45.661 1.00 24.80 106 ALA B O 1
ATOM 4589 N N . GLY B 1 129 ? -7.131 -30.984 44.323 1.00 25.77 107 GLY B N 1
ATOM 4590 C CA . GLY B 1 129 ? -7.076 -31.950 45.413 1.00 26.38 107 GLY B CA 1
ATOM 4591 C C . GLY B 1 129 ? -5.719 -31.943 46.086 1.00 27.03 107 GLY B C 1
ATOM 4592 O O . GLY B 1 129 ? -5.642 -32.104 47.315 1.00 29.57 107 GLY B O 1
ATOM 4593 N N . LEU B 1 130 ? -4.640 -31.761 45.326 1.00 26.52 108 LEU B N 1
ATOM 4594 C CA . LEU B 1 130 ? -3.310 -31.598 45.908 1.00 26.92 108 LEU B CA 1
ATOM 4595 C C . LEU B 1 130 ? -3.068 -30.254 46.602 1.00 26.79 108 LEU B C 1
ATOM 4596 O O . LEU B 1 130 ? -1.998 -30.048 47.222 1.00 26.85 108 LEU B O 1
ATOM 4601 N N . LYS B 1 131 ? -4.042 -29.352 46.489 1.00 25.99 109 LYS B N 1
ATOM 4602 C CA . LYS B 1 131 ? -4.000 -27.986 47.069 1.00 26.11 109 LYS B CA 1
ATOM 4603 C C . LYS B 1 131 ? -2.720 -27.258 46.645 1.00 26.68 109 LYS B C 1
ATOM 4604 O O . LYS B 1 131 ? -2.033 -26.624 47.478 1.00 26.99 109 LYS B O 1
ATOM 4610 N N . ILE B 1 132 ? -2.383 -27.337 45.366 1.00 24.92 110 ILE B N 1
ATOM 4611 C CA . ILE B 1 132 ? -1.273 -26.539 44.892 1.00 25.53 110 ILE B CA 1
ATOM 4612 C C . ILE B 1 132 ? -1.691 -25.058 45.007 1.00 24.71 110 ILE B C 1
ATOM 4613 O O . ILE B 1 132 ? -2.863 -24.767 45.262 1.00 23.97 110 ILE B O 1
ATOM 4618 N N . ARG B 1 133 ? -0.757 -24.146 44.814 1.00 23.84 111 ARG B N 1
ATOM 4619 C CA . ARG B 1 133 ? -0.999 -22.709 45.103 1.00 24.25 111 ARG B CA 1
ATOM 4620 C C . ARG B 1 133 ? -2.196 -22.132 44.290 1.00 24.80 111 ARG B C 1
ATOM 4621 O O . ARG B 1 133 ? -3.052 -21.416 44.829 1.00 23.99 111 ARG B O 1
ATOM 4629 N N . LYS B 1 134 ? -2.265 -22.464 43.007 1.00 22.99 112 LYS B N 1
ATOM 4630 C CA . LYS B 1 134 ? -3.386 -21.993 42.183 1.00 22.93 112 LYS B CA 1
ATOM 4631 C C . LYS B 1 134 ? -3.638 -22.960 41.038 1.00 21.45 112 LYS B C 1
ATOM 4632 O O . LYS B 1 134 ? -2.708 -23.394 40.372 1.00 21.25 112 LYS B O 1
ATOM 4638 N N . VAL B 1 135 ? -4.908 -23.230 40.780 1.00 20.96 113 VAL B N 1
ATOM 4639 C CA . VAL B 1 135 ? -5.356 -24.108 39.680 1.00 21.04 113 VAL B CA 1
ATOM 4640 C C . VAL B 1 135 ? -6.411 -23.335 38.893 1.00 21.08 113 VAL B C 1
ATOM 4641 O O . VAL B 1 135 ? -7.466 -23.038 39.434 1.00 21.42 113 VAL B O 1
ATOM 4645 N N . ILE B 1 136 ? -6.105 -22.990 37.647 1.00 21.68 114 ILE B N 1
ATOM 4646 C CA . ILE B 1 136 ? -7.041 -22.275 36.830 1.00 21.03 114 ILE B CA 1
ATOM 4647 C C . ILE B 1 136 ? -7.386 -23.227 35.693 1.00 22.01 114 ILE B C 1
ATOM 4648 O O . ILE B 1 136 ? -6.494 -23.733 35.027 1.00 22.90 114 ILE B O 1
ATOM 4653 N N . ALA B 1 137 ? -8.685 -23.475 35.465 1.00 21.16 115 ALA B N 1
ATOM 4654 C CA . ALA B 1 137 ? -9.097 -24.292 34.304 1.00 21.84 115 ALA B CA 1
ATOM 4655 C C . ALA B 1 137 ? -9.792 -23.403 33.282 1.00 22.09 115 ALA B C 1
ATOM 4656 O O . ALA B 1 137 ? -10.434 -22.417 33.662 1.00 22.01 115 ALA B O 1
ATOM 4658 N N . TYR B 1 138 ? -9.662 -23.748 32.005 1.00 20.43 116 TYR B N 1
ATOM 4659 C CA . TYR B 1 138 ? -10.442 -23.113 31.004 1.00 20.59 116 TYR B CA 1
ATOM 4660 C C . TYR B 1 138 ? -11.037 -24.159 30.064 1.00 21.46 116 TYR B C 1
ATOM 4661 O O . TYR B 1 138 ? -10.351 -25.070 29.623 1.00 21.62 116 TYR B O 1
ATOM 4670 N N . THR B 1 139 ? -12.319 -23.996 29.782 1.00 21.12 117 THR B N 1
ATOM 4671 C CA . THR B 1 139 ? -12.984 -24.688 28.697 1.00 22.86 117 THR B CA 1
ATOM 4672 C C . THR B 1 139 ? -13.882 -23.649 28.059 1.00 22.07 117 THR B C 1
ATOM 4673 O O . THR B 1 139 ? -14.473 -22.795 28.785 1.00 21.53 117 THR B O 1
ATOM 4677 N N . PRO B 1 140 ? -13.997 -23.699 26.721 1.00 22.43 118 PRO B N 1
ATOM 4678 C CA . PRO B 1 140 ? -14.808 -22.661 26.066 1.00 21.84 118 PRO B CA 1
ATOM 4679 C C . PRO B 1 140 ? -16.288 -22.883 26.287 1.00 22.59 118 PRO B C 1
ATOM 4680 O O . PRO B 1 140 ? -17.101 -21.984 26.013 1.00 21.74 118 PRO B O 1
ATOM 4684 N N . PHE B 1 141 ? -16.673 -24.068 26.790 1.00 20.60 119 PHE B N 1
ATOM 4685 C CA . PHE B 1 141 ? -18.093 -24.343 27.019 1.00 22.12 119 PHE B CA 1
ATOM 4686 C C . PHE B 1 141 ? -18.290 -24.628 28.501 1.00 23.17 119 PHE B C 1
ATOM 4687 O O . PHE B 1 141 ? -17.890 -25.705 28.977 1.00 25.11 119 PHE B O 1
ATOM 4695 N N . LEU B 1 142 ? -18.909 -23.698 29.227 1.00 22.47 120 LEU B N 1
ATOM 4696 C CA . LEU B 1 142 ? -19.101 -23.896 30.652 1.00 22.81 120 LEU B CA 1
ATOM 4697 C C . LEU B 1 142 ? -20.595 -23.646 31.086 1.00 23.58 120 LEU B C 1
ATOM 4698 O O . LEU B 1 142 ? -20.935 -22.601 31.722 1.00 23.18 120 LEU B O 1
ATOM 4703 N N . PRO B 1 143 ? -21.484 -24.615 30.798 1.00 21.73 121 PRO B N 1
ATOM 4704 C CA . PRO B 1 143 ? -22.844 -24.609 31.343 1.00 22.18 121 PRO B CA 1
ATOM 4705 C C . PRO B 1 143 ? -22.822 -24.844 32.874 1.00 22.89 121 PRO B C 1
ATOM 4706 O O . PRO B 1 143 ? -21.786 -25.304 33.424 1.00 21.52 121 PRO B O 1
ATOM 4710 N N . LYS B 1 144 ? -23.873 -24.422 33.579 1.00 22.69 122 LYS B N 1
ATOM 4711 C CA . LYS B 1 144 ? -23.864 -24.503 35.039 1.00 23.73 122 LYS B CA 1
ATOM 4712 C C . LYS B 1 144 ? -23.664 -25.955 35.510 1.00 23.54 122 LYS B C 1
ATOM 4713 O O . LYS B 1 144 ? -22.973 -26.210 36.486 1.00 21.54 122 LYS B O 1
ATOM 4719 N N . ARG B 1 145 ? -24.279 -26.887 34.808 1.00 23.27 123 ARG B N 1
ATOM 4720 C CA . ARG B 1 145 ? -24.185 -28.288 35.183 1.00 24.20 123 ARG B CA 1
ATOM 4721 C C . ARG B 1 145 ? -22.767 -28.821 35.191 1.00 24.12 123 ARG B C 1
ATOM 4722 O O . ARG B 1 145 ? -22.440 -29.689 36.023 1.00 23.35 123 ARG B O 1
ATOM 4730 N N . LEU B 1 146 ? -21.961 -28.356 34.210 1.00 22.09 124 LEU B N 1
ATOM 4731 C CA . LEU B 1 146 ? -20.512 -28.702 34.144 1.00 22.74 124 LEU B CA 1
ATOM 4732 C C . LEU B 1 146 ? -19.702 -28.020 35.274 1.00 21.76 124 LEU B C 1
ATOM 4733 O O . LEU B 1 146 ? -18.877 -28.648 35.938 1.00 20.87 124 LEU B O 1
ATOM 4738 N N . ALA B 1 147 ? -19.925 -26.717 35.428 1.00 21.21 125 ALA B N 1
ATOM 4739 C CA . ALA B 1 147 ? -19.151 -25.905 36.362 1.00 22.02 125 ALA B CA 1
ATOM 4740 C C . ALA B 1 147 ? -19.253 -26.501 37.738 1.00 22.27 125 ALA B C 1
ATOM 4741 O O . ALA B 1 147 ? -18.280 -26.594 38.462 1.00 21.61 125 ALA B O 1
ATOM 4743 N N . GLU B 1 148 ? -20.446 -26.929 38.097 1.00 22.95 126 GLU B N 1
ATOM 4744 C CA . GLU B 1 148 ? -20.659 -27.536 39.422 1.00 25.54 126 GLU B CA 1
ATOM 4745 C C . GLU B 1 148 ? -19.889 -28.805 39.760 1.00 24.69 126 GLU B C 1
ATOM 4746 O O . GLU B 1 148 ? -19.836 -29.157 40.923 1.00 24.86 126 GLU B O 1
ATOM 4752 N N . LEU B 1 149 ? -19.332 -29.497 38.766 1.00 24.20 127 LEU B N 1
ATOM 4753 C CA . LEU B 1 149 ? -18.633 -30.743 38.989 1.00 23.95 127 LEU B CA 1
ATOM 4754 C C . LEU B 1 149 ? -17.149 -30.524 39.199 1.00 24.37 127 LEU B C 1
ATOM 4755 O O . LEU B 1 149 ? -16.418 -31.468 39.461 1.00 24.92 127 LEU B O 1
ATOM 4760 N N . PHE B 1 150 ? -16.675 -29.285 39.056 1.00 22.83 128 PHE B N 1
ATOM 4761 C CA . PHE B 1 150 ? -15.280 -28.970 39.471 1.00 22.07 128 PHE B CA 1
ATOM 4762 C C . PHE B 1 150 ? -15.081 -28.906 40.993 1.00 22.31 128 PHE B C 1
ATOM 4763 O O . PHE B 1 150 ? -15.976 -28.480 41.757 1.00 21.87 128 PHE B O 1
ATOM 4771 N N . LYS B 1 151 ? -13.895 -29.343 41.434 1.00 23.79 129 LYS B N 1
ATOM 4772 C CA . LYS B 1 151 ? -13.563 -29.424 42.860 1.00 24.46 129 LYS B CA 1
ATOM 4773 C C . LYS B 1 151 ? -13.415 -28.009 43.365 1.00 24.29 129 LYS B C 1
ATOM 4774 O O . LYS B 1 151 ? -12.969 -27.120 42.612 1.00 22.69 129 LYS B O 1
ATOM 4780 N N . LYS B 1 152 ? -13.730 -27.816 44.652 1.00 23.15 130 LYS B N 1
ATOM 4781 C CA . LYS B 1 152 ? -13.488 -26.545 45.316 1.00 23.48 130 LYS B CA 1
ATOM 4782 C C . LYS B 1 152 ? -12.030 -26.198 45.171 1.00 23.94 130 LYS B C 1
ATOM 4783 O O . LYS B 1 152 ? -11.148 -27.041 45.429 1.00 23.22 130 LYS B O 1
ATOM 4789 N N . GLY B 1 153 ? -11.768 -24.969 44.710 1.00 23.82 131 GLY B N 1
ATOM 4790 C CA . GLY B 1 153 ? -10.409 -24.492 44.533 1.00 22.69 131 GLY B CA 1
ATOM 4791 C C . GLY B 1 153 ? -10.068 -24.263 43.066 1.00 21.52 131 GLY B C 1
ATOM 4792 O O . GLY B 1 153 ? -9.154 -23.540 42.760 1.00 21.93 131 GLY B O 1
ATOM 4793 N N . VAL B 1 154 ? -10.761 -24.926 42.138 1.00 20.91 132 VAL B N 1
ATOM 4794 C CA . VAL B 1 154 ? -10.539 -24.646 40.730 1.00 19.69 132 VAL B CA 1
ATOM 4795 C C . VAL B 1 154 ? -11.066 -23.241 40.361 1.00 19.40 132 VAL B C 1
ATOM 4796 O O . VAL B 1 154 ? -12.241 -22.929 40.577 1.00 18.54 132 VAL B O 1
ATOM 4800 N N . LEU B 1 155 ? -10.233 -22.482 39.689 1.00 17.68 133 LEU B N 1
ATOM 4801 C CA . LEU B 1 155 ? -10.606 -21.105 39.285 1.00 19.98 133 LEU B CA 1
ATOM 4802 C C . LEU B 1 155 ? -10.810 -21.028 37.774 1.00 20.20 133 LEU B C 1
ATOM 4803 O O . LEU B 1 155 ? -10.469 -21.951 37.061 1.00 20.77 133 LEU B O 1
ATOM 4808 N N . TYR B 1 156 ? -11.346 -19.917 37.266 1.00 20.19 134 TYR B N 1
ATOM 4809 C CA . TYR B 1 156 ? -11.680 -19.786 35.840 1.00 18.64 134 TYR B CA 1
ATOM 4810 C C . TYR B 1 156 ? -11.409 -18.280 35.524 1.00 19.51 134 TYR B C 1
ATOM 4811 O O . TYR B 1 156 ? -11.680 -17.424 36.360 1.00 20.09 134 TYR B O 1
ATOM 4820 N N . PRO B 1 157 ? -10.864 -17.981 34.346 1.00 20.50 135 PRO B N 1
ATOM 4821 C CA . PRO B 1 157 ? -10.575 -16.584 34.058 1.00 21.52 135 PRO B CA 1
ATOM 4822 C C . PRO B 1 157 ? -11.874 -15.867 33.738 1.00 22.34 135 PRO B C 1
ATOM 4823 O O . PRO B 1 157 ? -12.650 -16.352 32.880 1.00 21.76 135 PRO B O 1
ATOM 4827 N N . VAL B 1 158 ? -12.085 -14.701 34.374 1.00 21.04 136 VAL B N 1
ATOM 4828 C CA . VAL B 1 158 ? -13.304 -13.948 34.248 1.00 22.54 136 VAL B CA 1
ATOM 4829 C C . VAL B 1 158 ? -12.904 -12.472 34.016 1.00 23.72 136 VAL B C 1
ATOM 4830 O O . VAL B 1 158 ? -12.089 -11.925 34.747 1.00 22.92 136 VAL B O 1
ATOM 4834 N N . VAL B 1 159 ? -13.490 -11.862 33.007 1.00 24.69 137 VAL B N 1
ATOM 4835 C CA . VAL B 1 159 ? -13.114 -10.482 32.611 1.00 26.91 137 VAL B CA 1
ATOM 4836 C C . VAL B 1 159 ? -14.273 -9.572 32.960 1.00 28.83 137 VAL B C 1
ATOM 4837 O O . VAL B 1 159 ? -15.385 -9.770 32.459 1.00 30.66 137 VAL B O 1
ATOM 4841 N N . GLU B 1 160 ? -14.022 -8.622 33.847 1.00 29.89 138 GLU B N 1
ATOM 4842 C CA . GLU B 1 160 ? -15.033 -7.638 34.225 1.00 32.75 138 GLU B CA 1
ATOM 4843 C C . GLU B 1 160 ? -14.529 -6.206 33.936 1.00 31.30 138 GLU B C 1
ATOM 4844 O O . GLU B 1 160 ? -13.491 -5.794 34.435 1.00 31.90 138 GLU B O 1
ATOM 4850 N N . ASN B 1 161 ? -15.276 -5.486 33.109 1.00 31.11 139 ASN B N 1
ATOM 4851 C CA . ASN B 1 161 ? -14.912 -4.141 32.634 1.00 30.50 139 ASN B CA 1
ATOM 4852 C C . ASN B 1 161 ? -13.422 -4.093 32.241 1.00 29.85 139 ASN B C 1
ATOM 4853 O O . ASN B 1 161 ? -12.641 -3.301 32.761 1.00 28.76 139 ASN B O 1
ATOM 4858 N N . GLY B 1 162 ? -13.036 -4.998 31.342 1.00 30.57 140 GLY B N 1
ATOM 4859 C CA . GLY B 1 162 ? -11.677 -5.016 30.822 1.00 30.24 140 GLY B CA 1
ATOM 4860 C C . GLY B 1 162 ? -10.600 -5.510 31.776 1.00 31.21 140 GLY B C 1
ATOM 4861 O O . GLY B 1 162 ? -9.426 -5.436 31.456 1.00 31.44 140 GLY B O 1
ATOM 4862 N N . GLU B 1 163 ? -10.989 -6.020 32.938 1.00 30.54 141 GLU B N 1
ATOM 4863 C CA . GLU B 1 163 ? -10.035 -6.443 33.931 1.00 31.79 141 GLU B CA 1
ATOM 4864 C C . GLU B 1 163 ? -10.232 -7.954 34.152 1.00 30.48 141 GLU B C 1
ATOM 4865 O O . GLU B 1 163 ? -11.348 -8.418 34.269 1.00 30.83 141 GLU B O 1
ATOM 4871 N N . LEU B 1 164 ? -9.135 -8.685 34.219 1.00 29.27 142 LEU B N 1
ATOM 4872 C CA . LEU B 1 164 ? -9.129 -10.127 34.481 1.00 28.25 142 LEU B CA 1
ATOM 4873 C C . LEU B 1 164 ? -9.057 -10.463 35.965 1.00 27.99 142 LEU B C 1
ATOM 4874 O O . LEU B 1 164 ? -8.273 -9.853 36.723 1.00 27.27 142 LEU B O 1
ATOM 4879 N N . GLN B 1 165 ? -9.880 -11.421 36.375 1.00 26.02 143 GLN B N 1
ATOM 4880 C CA . GLN B 1 165 ? -9.835 -11.993 37.723 1.00 26.83 143 GLN B CA 1
ATOM 4881 C C . GLN B 1 165 ? -9.924 -13.499 37.550 1.00 25.79 143 GLN B C 1
ATOM 4882 O O . GLN B 1 165 ? -10.433 -13.990 36.514 1.00 24.96 143 GLN B O 1
ATOM 4888 N N . PHE B 1 166 ? -9.424 -14.223 38.551 1.00 24.54 144 PHE B N 1
ATOM 4889 C CA . PHE B 1 166 ? -9.592 -15.690 38.616 1.00 23.38 144 PHE B CA 1
ATOM 4890 C C . PHE B 1 166 ? -10.588 -16.065 39.711 1.00 22.84 144 PHE B C 1
ATOM 4891 O O . PHE B 1 166 ? -10.313 -15.878 40.917 1.00 24.67 144 PHE B O 1
ATOM 4899 N N . LYS B 1 167 ? -11.773 -16.492 39.298 1.00 20.97 145 LYS B N 1
ATOM 4900 C CA . LYS B 1 167 ? -12.900 -16.686 40.194 1.00 21.27 145 LYS B CA 1
ATOM 4901 C C . LYS B 1 167 ? -13.240 -18.181 40.306 1.00 20.00 145 LYS B C 1
ATOM 4902 O O . LYS B 1 167 ? -12.976 -18.909 39.355 1.00 19.67 145 LYS B O 1
ATOM 4908 N N . PRO B 1 168 ? -13.906 -18.621 41.410 1.00 20.51 146 PRO B N 1
ATOM 4909 C CA . PRO B 1 168 ? -14.301 -20.058 41.506 1.00 20.49 146 PRO B CA 1
ATOM 4910 C C . PRO B 1 168 ? -15.091 -20.440 40.266 1.00 20.63 146 PRO B C 1
ATOM 4911 O O . PRO B 1 168 ? -16.054 -19.764 39.875 1.00 20.14 146 PRO B O 1
ATOM 4915 N N . ILE B 1 169 ? -14.627 -21.467 39.600 1.00 19.33 147 ILE B N 1
ATOM 4916 C CA . ILE B 1 169 ? -15.267 -21.930 38.380 1.00 18.25 147 ILE B CA 1
ATOM 4917 C C . ILE B 1 169 ? -16.773 -22.239 38.535 1.00 19.51 147 ILE B C 1
ATOM 4918 O O . ILE B 1 169 ? -17.563 -22.031 37.563 1.00 18.49 147 ILE B O 1
ATOM 4923 N N . GLN B 1 170 ? -17.175 -22.748 39.725 1.00 20.10 148 GLN B N 1
ATOM 4924 C CA . GLN B 1 170 ? -18.536 -23.189 39.991 1.00 21.85 148 GLN B CA 1
ATOM 4925 C C . GLN B 1 170 ? -19.570 -22.081 39.781 1.00 23.39 148 GLN B C 1
ATOM 4926 O O . GLN B 1 170 ? -20.715 -22.380 39.455 1.00 24.09 148 GLN B O 1
ATOM 4932 N N . GLU B 1 171 ? -19.168 -20.824 39.989 1.00 23.89 149 GLU B N 1
ATOM 4933 C CA . GLU B 1 171 ? -20.048 -19.684 39.738 1.00 25.16 149 GLU B CA 1
ATOM 4934 C C . GLU B 1 171 ? -19.720 -18.886 38.458 1.00 25.27 149 GLU B C 1
ATOM 4935 O O . GLU B 1 171 ? -20.292 -17.810 38.270 1.00 25.16 149 GLU B O 1
ATOM 4941 N N . ALA B 1 172 ? -18.834 -19.397 37.594 1.00 23.98 150 ALA B N 1
ATOM 4942 C CA . ALA B 1 172 ? -18.407 -18.630 36.405 1.00 23.40 150 ALA B CA 1
ATOM 4943 C C . ALA B 1 172 ? -19.092 -19.088 35.113 1.00 23.87 150 ALA B C 1
ATOM 4944 O O . ALA B 1 172 ? -18.664 -18.690 34.023 1.00 23.20 150 ALA B O 1
ATOM 4946 N N . TYR B 1 173 ? -20.134 -19.904 35.252 1.00 24.84 151 TYR B N 1
ATOM 4947 C CA . TYR B 1 173 ? -20.800 -20.600 34.125 1.00 25.36 151 TYR B CA 1
ATOM 4948 C C . TYR B 1 173 ? -21.568 -19.624 33.251 1.00 27.25 151 TYR B C 1
ATOM 4949 O O . TYR B 1 173 ? -21.924 -18.491 33.694 1.00 24.45 151 TYR B O 1
ATOM 4958 N N . ARG B 1 174 ? -21.832 -20.045 32.016 1.00 26.70 152 ARG B N 1
ATOM 4959 C CA . ARG B 1 174 ? -22.719 -19.272 31.160 1.00 29.81 152 ARG B CA 1
ATOM 4960 C C . ARG B 1 174 ? -23.983 -20.071 30.849 1.00 30.17 152 ARG B C 1
ATOM 4961 O O . ARG B 1 174 ? -23.913 -21.225 30.336 1.00 29.88 152 ARG B O 1
ATOM 4969 N N . GLU B 1 175 ? -25.140 -19.500 31.184 1.00 31.05 153 GLU B N 1
ATOM 4970 C CA . GLU B 1 175 ? -26.359 -20.207 30.899 1.00 33.82 153 GLU B CA 1
ATOM 4971 C C . GLU B 1 175 ? -26.471 -20.283 29.383 1.00 33.00 153 GLU B C 1
ATOM 4972 O O . GLU B 1 175 ? -26.038 -19.364 28.651 1.00 34.52 153 GLU B O 1
ATOM 4978 N N . GLY B 1 176 ? -26.911 -21.429 28.915 1.00 32.44 154 GLY B N 1
ATOM 4979 C CA . GLY B 1 176 ? -26.979 -21.660 27.481 1.00 32.26 154 GLY B CA 1
ATOM 4980 C C . GLY B 1 176 ? -25.770 -22.203 26.720 1.00 31.34 154 GLY B C 1
ATOM 4981 O O . GLY B 1 176 ? -25.873 -22.413 25.491 1.00 30.95 154 GLY B O 1
ATOM 4982 N N . ASP B 1 177 ? -24.636 -22.411 27.401 1.00 28.97 155 ASP B N 1
ATOM 4983 C CA . ASP B 1 177 ? -23.459 -22.925 26.731 1.00 28.41 155 ASP B CA 1
ATOM 4984 C C . ASP B 1 177 ? -23.778 -24.373 26.377 1.00 28.13 155 ASP B C 1
ATOM 4985 O O . ASP B 1 177 ? -24.539 -25.033 27.092 1.00 27.08 155 ASP B O 1
ATOM 4990 N N . PRO B 1 178 ? -23.165 -24.874 25.292 1.00 28.45 156 PRO B N 1
ATOM 4991 C CA . PRO B 1 178 ? -23.331 -26.287 24.912 1.00 28.33 156 PRO B CA 1
ATOM 4992 C C . PRO B 1 178 ? -22.908 -27.217 26.055 1.00 28.00 156 PRO B C 1
ATOM 4993 O O . PRO B 1 178 ? -21.927 -26.954 26.764 1.00 26.94 156 PRO B O 1
ATOM 4997 N N . LEU B 1 179 ? -23.618 -28.324 26.184 1.00 27.99 157 LEU B N 1
ATOM 4998 C CA . LEU B 1 179 ? -23.381 -29.262 27.259 1.00 27.95 157 LEU B CA 1
ATOM 4999 C C . LEU B 1 179 ? -22.793 -30.527 26.666 1.00 27.03 157 LEU B C 1
ATOM 5000 O O . LEU B 1 179 ? -23.509 -31.282 25.980 1.00 25.02 157 LEU B O 1
ATOM 5005 N N . LYS B 1 180 ? -21.501 -30.753 26.906 1.00 25.50 158 LYS B N 1
ATOM 5006 C CA . LYS B 1 180 ? -20.885 -32.009 26.462 1.00 26.23 158 LYS B CA 1
ATOM 5007 C C . LYS B 1 180 ? -21.064 -33.095 27.538 1.00 26.22 158 LYS B C 1
ATOM 5008 O O . LYS B 1 180 ? -20.374 -33.088 28.558 1.00 26.74 158 LYS B O 1
ATOM 5014 N N . ILE B 1 181 ? -22.049 -33.984 27.344 1.00 25.99 159 ILE B N 1
ATOM 5015 C CA . ILE B 1 181 ? -22.338 -35.012 28.304 1.00 26.86 159 ILE B CA 1
ATOM 5016 C C . ILE B 1 181 ? -22.161 -36.331 27.596 1.00 26.98 159 ILE B C 1
ATOM 5017 O O . ILE B 1 181 ? -22.761 -36.531 26.526 1.00 26.65 159 ILE B O 1
ATOM 5022 N N . ASN B 1 182 ? -21.360 -37.219 28.155 1.00 25.83 160 ASN B N 1
ATOM 5023 C CA . ASN B 1 182 ? -21.265 -38.602 27.633 1.00 26.18 160 ASN B CA 1
ATOM 5024 C C . ASN B 1 182 ? -22.138 -39.432 28.559 1.00 25.45 160 ASN B C 1
ATOM 5025 O O . ASN B 1 182 ? -22.093 -39.253 29.784 1.00 25.04 160 ASN B O 1
ATOM 5030 N N . ARG B 1 183 ? -22.977 -40.299 28.006 1.00 23.43 161 ARG B N 1
ATOM 5031 C CA . ARG B 1 183 ? -23.957 -40.995 28.789 1.00 22.79 161 ARG B CA 1
ATOM 5032 C C . ARG B 1 183 ? -23.674 -42.492 28.769 1.00 23.68 161 ARG B C 1
ATOM 5033 O O . ARG B 1 183 ? -23.572 -43.091 27.697 1.00 22.37 161 ARG B O 1
ATOM 5041 N N . ILE B 1 184 ? -23.546 -43.088 29.950 1.00 23.43 162 ILE B N 1
ATOM 5042 C CA . ILE B 1 184 ? -23.255 -44.516 30.043 1.00 23.51 162 ILE B CA 1
ATOM 5043 C C . ILE B 1 184 ? -24.495 -45.202 30.544 1.00 22.26 162 ILE B C 1
ATOM 5044 O O . ILE B 1 184 ? -24.949 -44.967 31.691 1.00 23.29 162 ILE B O 1
ATOM 5049 N N . PHE B 1 185 ? -25.088 -46.043 29.696 1.00 21.93 163 PHE B N 1
ATOM 5050 C CA . PHE B 1 185 ? -26.227 -46.823 30.086 1.00 22.78 163 PHE B CA 1
ATOM 5051 C C . PHE B 1 185 ? -25.803 -48.195 30.538 1.00 24.43 163 PHE B C 1
ATOM 5052 O O . PHE B 1 185 ? -25.378 -49.023 29.734 1.00 25.03 163 PHE B O 1
ATOM 5060 N N . GLU B 1 186 ? -25.956 -48.441 31.825 1.00 24.95 164 GLU B N 1
ATOM 5061 C CA . GLU B 1 186 ? -25.654 -49.767 32.375 1.00 24.66 164 GLU B CA 1
ATOM 5062 C C . GLU B 1 186 ? -26.832 -50.755 32.354 1.00 24.43 164 GLU B C 1
ATOM 5063 O O . GLU B 1 186 ? -27.953 -50.457 32.837 1.00 24.24 164 GLU B O 1
ATOM 5069 N N . PHE B 1 187 ? -26.567 -51.969 31.842 1.00 23.82 165 PHE B N 1
ATOM 5070 C CA . PHE B 1 187 ? -27.575 -53.039 31.810 1.00 24.01 165 PHE B CA 1
ATOM 5071 C C . PHE B 1 187 ? -27.060 -54.324 32.459 1.00 24.87 165 PHE B C 1
ATOM 5072 O O . PHE B 1 187 ? -25.859 -54.593 32.447 1.00 22.76 165 PHE B O 1
ATOM 5080 N N . ARG B 1 188 ? -27.980 -55.110 33.008 1.00 26.76 166 ARG B N 1
ATOM 5081 C CA . ARG B 1 188 ? -27.603 -56.330 33.729 1.00 28.18 166 ARG B CA 1
ATOM 5082 C C . ARG B 1 188 ? -28.135 -57.579 33.040 1.00 26.79 166 ARG B C 1
ATOM 5083 O O . ARG B 1 188 ? -29.220 -57.573 32.515 1.00 26.21 166 ARG B O 1
ATOM 5091 N N . LYS B 1 189 ? -27.349 -58.642 33.048 1.00 26.58 167 LYS B N 1
ATOM 5092 C CA . LYS B 1 189 ? -27.822 -59.972 32.640 1.00 27.52 167 LYS B CA 1
ATOM 5093 C C . LYS B 1 189 ? -29.130 -60.313 33.368 1.00 28.11 167 LYS B C 1
ATOM 5094 O O . LYS B 1 189 ? -29.314 -59.955 34.539 1.00 29.16 167 LYS B O 1
ATOM 5100 N N . GLY B 1 190 ? -30.067 -60.953 32.665 1.00 28.48 168 GLY B N 1
ATOM 5101 C CA . GLY B 1 190 ? -31.266 -61.472 33.284 1.00 28.91 168 GLY B CA 1
ATOM 5102 C C . GLY B 1 190 ? -32.471 -60.572 33.145 1.00 28.85 168 GLY B C 1
ATOM 5103 O O . GLY B 1 190 ? -33.598 -61.046 33.201 1.00 28.47 168 GLY B O 1
ATOM 5104 N N . LEU B 1 191 ? -32.227 -59.279 32.966 1.00 29.23 169 LEU B N 1
ATOM 5105 C CA . LEU B 1 191 ? -33.293 -58.315 32.724 1.00 30.24 169 LEU B CA 1
ATOM 5106 C C . LEU B 1 191 ? -34.155 -58.775 31.549 1.00 29.37 169 LEU B C 1
ATOM 5107 O O . LEU B 1 191 ? -33.635 -59.262 30.544 1.00 29.58 169 LEU B O 1
ATOM 5112 N N . LYS B 1 192 ? -35.464 -58.625 31.673 1.00 28.42 170 LYS B N 1
ATOM 5113 C CA . LYS B 1 192 ? -36.369 -59.023 30.604 1.00 28.37 170 LYS B CA 1
ATOM 5114 C C . LYS B 1 192 ? -37.231 -57.864 30.225 1.00 28.51 170 LYS B C 1
ATOM 5115 O O . LYS B 1 192 ? -37.626 -57.082 31.070 1.00 28.51 170 LYS B O 1
ATOM 5121 N N . PHE B 1 193 ? -37.483 -57.738 28.933 1.00 28.02 171 PHE B N 1
ATOM 5122 C CA . PHE B 1 193 ? -38.388 -56.727 28.448 1.00 28.15 171 PHE B CA 1
ATOM 5123 C C . PHE B 1 193 ? -39.084 -57.225 27.173 1.00 28.20 171 PHE B C 1
ATOM 5124 O O . PHE B 1 193 ? -38.697 -58.252 26.607 1.00 27.51 171 PHE B O 1
ATOM 5132 N N . LYS B 1 194 ? -40.111 -56.500 26.744 1.00 28.21 172 LYS B N 1
ATOM 5133 C CA . LYS B 1 194 ? -40.921 -56.893 25.606 1.00 29.04 172 LYS B CA 1
ATOM 5134 C C . LYS B 1 194 ? -40.694 -55.954 24.453 1.00 29.08 172 LYS B C 1
ATOM 5135 O O . LYS B 1 194 ? -40.844 -54.746 24.614 1.00 27.57 172 LYS B O 1
ATOM 5141 N N . LEU B 1 195 ? -40.312 -56.496 23.304 1.00 29.36 173 LEU B N 1
ATOM 5142 C CA . LEU B 1 195 ? -40.301 -55.699 22.077 1.00 30.83 173 LEU B CA 1
ATOM 5143 C C . LEU B 1 195 ? -41.524 -56.197 21.287 1.00 32.09 173 LEU B C 1
ATOM 5144 O O . LEU B 1 195 ? -41.545 -57.347 20.772 1.00 32.45 173 LEU B O 1
ATOM 5149 N N . GLY B 1 196 ? -42.566 -55.366 21.284 1.00 33.31 174 GLY B N 1
ATOM 5150 C CA . GLY B 1 196 ? -43.942 -55.821 20.946 1.00 34.94 174 GLY B CA 1
ATOM 5151 C C . GLY B 1 196 ? -44.416 -56.974 21.839 1.00 36.22 174 GLY B C 1
ATOM 5152 O O . GLY B 1 196 ? -44.728 -56.794 23.033 1.00 36.13 174 GLY B O 1
ATOM 5153 N N . ASP B 1 197 ? -44.448 -58.161 21.256 1.00 36.58 175 ASP B N 1
ATOM 5154 C CA . ASP B 1 197 ? -44.865 -59.375 21.946 1.00 38.47 175 ASP B CA 1
ATOM 5155 C C . ASP B 1 197 ? -43.675 -60.326 22.178 1.00 38.23 175 ASP B C 1
ATOM 5156 O O . ASP B 1 197 ? -43.832 -61.403 22.730 1.00 38.29 175 ASP B O 1
ATOM 5161 N N . GLU B 1 198 ? -42.491 -59.946 21.730 1.00 37.98 176 GLU B N 1
ATOM 5162 C CA . GLU B 1 198 ? -41.325 -60.791 21.942 1.00 37.52 176 GLU B CA 1
ATOM 5163 C C . GLU B 1 198 ? -40.645 -60.460 23.272 1.00 35.87 176 GLU B C 1
ATOM 5164 O O . GLU B 1 198 ? -40.308 -59.302 23.536 1.00 35.50 176 GLU B O 1
ATOM 5170 N N . THR B 1 199 ? -40.493 -61.459 24.137 1.00 34.08 177 THR B N 1
ATOM 5171 C CA . THR B 1 199 ? -39.712 -61.254 25.365 1.00 33.39 177 THR B CA 1
ATOM 5172 C C . THR B 1 199 ? -38.242 -61.307 25.041 1.00 31.77 177 THR B C 1
ATOM 5173 O O . THR B 1 199 ? -37.799 -62.200 24.372 1.00 31.91 177 THR B O 1
ATOM 5177 N N . ILE B 1 200 ? -37.487 -60.302 25.450 1.00 30.13 178 ILE B N 1
ATOM 5178 C CA . ILE B 1 200 ? -36.033 -60.325 25.287 1.00 29.06 178 ILE B CA 1
ATOM 5179 C C . ILE B 1 200 ? -35.403 -60.424 26.688 1.00 28.62 178 ILE B C 1
ATOM 5180 O O . ILE B 1 200 ? -35.792 -59.691 27.582 1.00 28.94 178 ILE B O 1
ATOM 5185 N N . GLU B 1 201 ? -34.494 -61.375 26.870 1.00 28.69 179 GLU B N 1
ATOM 5186 C CA . GLU B 1 201 ? -33.725 -61.482 28.092 1.00 28.14 179 GLU B CA 1
ATOM 5187 C C . GLU B 1 201 ? -32.273 -61.183 27.780 1.00 27.71 179 GLU B C 1
ATOM 5188 O O . GLU B 1 201 ? -31.688 -61.782 26.855 1.00 26.30 179 GLU B O 1
ATOM 5194 N N . ILE B 1 202 ? -31.705 -60.242 28.547 1.00 24.90 180 ILE B N 1
ATOM 5195 C CA . ILE B 1 202 ? -30.366 -59.766 28.325 1.00 24.52 180 ILE B CA 1
ATOM 5196 C C . ILE B 1 202 ? -29.403 -60.905 28.765 1.00 25.49 180 ILE B C 1
ATOM 5197 O O . ILE B 1 202 ? -29.560 -61.433 29.863 1.00 24.87 180 ILE B O 1
ATOM 5202 N N . PRO B 1 203 ? -28.491 -61.341 27.867 1.00 26.04 181 PRO B N 1
ATOM 5203 C CA . PRO B 1 203 ? -27.663 -62.498 28.175 1.00 26.61 181 PRO B CA 1
ATOM 5204 C C . PRO B 1 203 ? -26.362 -62.182 28.932 1.00 26.88 181 PRO B C 1
ATOM 5205 O O . PRO B 1 203 ? -25.780 -63.081 29.538 1.00 25.46 181 PRO B O 1
ATOM 5209 N N . ASN B 1 204 ? -25.892 -60.941 28.893 1.00 26.97 182 ASN B N 1
ATOM 5210 C CA . ASN B 1 204 ? -24.661 -60.540 29.613 1.00 28.00 182 ASN B CA 1
ATOM 5211 C C . ASN B 1 204 ? -24.894 -59.118 30.130 1.00 27.28 182 ASN B C 1
ATOM 5212 O O . ASN B 1 204 ? -25.639 -58.371 29.495 1.00 26.00 182 ASN B O 1
ATOM 5217 N N . SER B 1 205 ? -24.251 -58.765 31.257 1.00 26.56 183 SER B N 1
ATOM 5218 C CA . SER B 1 205 ? -24.158 -57.351 31.725 1.00 26.32 183 SER B CA 1
ATOM 5219 C C . SER B 1 205 ? -23.202 -56.541 30.857 1.00 25.93 183 SER B C 1
ATOM 5220 O O . SER B 1 205 ? -22.340 -57.089 30.185 1.00 25.65 183 SER B O 1
ATOM 5223 N N . GLY B 1 206 ? -23.343 -55.206 30.859 1.00 25.48 184 GLY B N 1
ATOM 5224 C CA . GLY B 1 206 ? -22.507 -54.401 30.025 1.00 24.45 184 GLY B CA 1
ATOM 5225 C C . GLY B 1 206 ? -22.975 -52.947 30.023 1.00 23.70 184 GLY B C 1
ATOM 5226 O O . GLY B 1 206 ? -23.888 -52.606 30.771 1.00 23.35 184 GLY B O 1
ATOM 5227 N N . ARG B 1 207 ? -22.350 -52.131 29.164 1.00 24.85 185 ARG B N 1
ATOM 5228 C CA . ARG B 1 207 ? -22.636 -50.694 29.025 1.00 25.28 185 ARG B CA 1
ATOM 5229 C C . ARG B 1 207 ? -22.810 -50.312 27.554 1.00 24.67 185 ARG B C 1
ATOM 5230 O O . ARG B 1 207 ? -22.107 -50.827 26.676 1.00 26.04 185 ARG B O 1
ATOM 5238 N N . PHE B 1 208 ? -23.753 -49.404 27.296 1.00 22.62 186 PHE B N 1
ATOM 5239 C CA . PHE B 1 208 ? -23.995 -48.890 25.983 1.00 21.27 186 PHE B CA 1
ATOM 5240 C C . PHE B 1 208 ? -23.670 -47.389 26.168 1.00 20.93 186 PHE B C 1
ATOM 5241 O O . PHE B 1 208 ? -24.290 -46.739 26.994 1.00 22.63 186 PHE B O 1
ATOM 5249 N N . ILE B 1 209 ? -22.705 -46.865 25.443 1.00 22.35 187 ILE B N 1
ATOM 5250 C CA . ILE B 1 209 ? -22.230 -45.512 25.736 1.00 22.61 187 ILE B CA 1
ATOM 5251 C C . ILE B 1 209 ? -22.624 -44.598 24.604 1.00 23.33 187 ILE B C 1
ATOM 5252 O O . ILE B 1 209 ? -22.391 -44.931 23.468 1.00 24.32 187 ILE B O 1
ATOM 5257 N N . VAL B 1 210 ? -23.128 -43.407 24.914 1.00 22.80 188 VAL B N 1
ATOM 5258 C CA . VAL B 1 210 ? -23.522 -42.458 23.873 1.00 23.03 188 VAL B CA 1
ATOM 5259 C C . VAL B 1 210 ? -22.647 -41.242 24.087 1.00 23.57 188 VAL B C 1
ATOM 5260 O O . VAL B 1 210 ? -22.838 -40.545 25.047 1.00 22.81 188 VAL B O 1
ATOM 5264 N N . SER B 1 211 ? -21.665 -41.042 23.226 1.00 24.17 189 SER B N 1
ATOM 5265 C CA . SER B 1 211 ? -20.706 -39.934 23.363 1.00 25.82 189 SER B CA 1
ATOM 5266 C C . SER B 1 211 ? -21.167 -38.705 22.653 1.00 25.67 189 SER B C 1
ATOM 5267 O O . SER B 1 211 ? -21.687 -38.807 21.543 1.00 26.25 189 SER B O 1
ATOM 5270 N N . ALA B 1 212 ? -20.950 -37.538 23.276 1.00 23.56 190 ALA B N 1
ATOM 5271 C CA . ALA B 1 212 ? -21.324 -36.262 22.660 1.00 23.35 190 ALA B CA 1
ATOM 5272 C C . ALA B 1 212 ? -20.373 -35.895 21.517 1.00 22.65 190 ALA B C 1
ATOM 5273 O O . ALA B 1 212 ? -19.180 -35.689 21.722 1.00 22.95 190 ALA B O 1
ATOM 5275 N N . ARG B 1 213 ? -20.883 -35.909 20.295 1.00 22.81 191 ARG B N 1
ATOM 5276 C CA . ARG B 1 213 ? -20.067 -35.765 19.096 1.00 24.36 191 ARG B CA 1
ATOM 5277 C C . ARG B 1 213 ? -20.739 -34.830 18.129 1.00 23.63 191 ARG B C 1
ATOM 5278 O O . ARG B 1 213 ? -20.615 -34.997 16.933 1.00 24.62 191 ARG B O 1
ATOM 5286 N N . PHE B 1 214 ? -21.492 -33.883 18.662 1.00 23.63 192 PHE B N 1
ATOM 5287 C CA . PHE B 1 214 ? -22.112 -32.833 17.826 1.00 24.15 192 PHE B CA 1
ATOM 5288 C C . PHE B 1 214 ? -21.186 -31.622 17.573 1.00 24.15 192 PHE B C 1
ATOM 5289 O O . PHE B 1 214 ? -20.137 -31.460 18.178 1.00 25.25 192 PHE B O 1
ATOM 5297 N N . GLU B 1 215 ? -21.555 -30.799 16.615 1.00 24.00 193 GLU B N 1
ATOM 5298 C CA . GLU B 1 215 ? -20.601 -29.803 16.108 1.00 24.43 193 GLU B CA 1
ATOM 5299 C C . GLU B 1 215 ? -20.172 -28.718 17.125 1.00 23.67 193 GLU B C 1
ATOM 5300 O O . GLU B 1 215 ? -18.983 -28.343 17.175 1.00 23.35 193 GLU B O 1
ATOM 5306 N N . SER B 1 216 ? -21.110 -28.220 17.919 1.00 24.48 194 SER B N 1
ATOM 5307 C CA . SER B 1 216 ? -20.825 -27.012 18.747 1.00 24.11 194 SER B CA 1
ATOM 5308 C C . SER B 1 216 ? -19.639 -27.280 19.726 1.00 24.39 194 SER B C 1
ATOM 5309 O O . SER B 1 216 ? -18.766 -26.398 19.910 1.00 22.93 194 SER B O 1
ATOM 5312 N N . ILE B 1 217 ? -19.546 -28.506 20.272 1.00 21.87 195 ILE B N 1
ATOM 5313 C CA . ILE B 1 217 ? -18.481 -28.868 21.200 1.00 22.38 195 ILE B CA 1
ATOM 5314 C C . ILE B 1 217 ? -17.122 -29.256 20.573 1.00 22.44 195 ILE B C 1
ATOM 5315 O O . ILE B 1 217 ? -16.154 -29.649 21.282 1.00 22.65 195 ILE B O 1
ATOM 5320 N N . SER B 1 218 ? -17.029 -29.149 19.255 1.00 21.87 196 SER B N 1
ATOM 5321 C CA . SER B 1 218 ? -15.785 -29.463 18.550 1.00 22.25 196 SER B CA 1
ATOM 5322 C C . SER B 1 218 ? -15.013 -28.198 18.203 1.00 22.73 196 SER B C 1
ATOM 5323 O O . SER B 1 218 ? -14.013 -28.267 17.567 1.00 21.51 196 SER B O 1
ATOM 5326 N N . ARG B 1 219 ? -15.532 -27.044 18.601 1.00 22.15 197 ARG B N 1
ATOM 5327 C CA . ARG B 1 219 ? -14.922 -25.741 18.303 1.00 24.34 197 ARG B CA 1
ATOM 5328 C C . ARG B 1 219 ? -13.999 -25.391 19.470 1.00 23.57 197 ARG B C 1
ATOM 5329 O O . ARG B 1 219 ? -14.299 -24.509 20.300 1.00 25.35 197 ARG B O 1
ATOM 5337 N N . ILE B 1 220 ? -12.876 -26.101 19.512 1.00 23.56 198 ILE B N 1
ATOM 5338 C CA . ILE B 1 220 ? -11.942 -26.054 20.637 1.00 23.52 198 ILE B CA 1
ATOM 5339 C C . ILE B 1 220 ? -10.971 -24.931 20.446 1.00 23.17 198 ILE B C 1
ATOM 5340 O O . ILE B 1 220 ? -10.178 -24.962 19.514 1.00 22.66 198 ILE B O 1
ATOM 5345 N N . GLU B 1 221 ? -11.058 -23.923 21.327 1.00 22.03 199 GLU B N 1
ATOM 5346 C CA . GLU B 1 221 ? -10.226 -22.761 21.233 1.00 21.77 199 GLU B CA 1
ATOM 5347 C C . GLU B 1 221 ? -10.391 -21.975 22.533 1.00 20.92 199 GLU B C 1
ATOM 5348 O O . GLU B 1 221 ? -11.275 -22.263 23.345 1.00 20.81 199 GLU B O 1
ATOM 5354 N N . THR B 1 222 ? -9.601 -20.913 22.661 1.00 20.85 200 THR B N 1
ATOM 5355 C CA . THR B 1 222 ? -9.881 -19.926 23.650 1.00 19.89 200 THR B CA 1
ATOM 5356 C C . THR B 1 222 ? -10.812 -18.943 22.944 1.00 21.72 200 THR B C 1
ATOM 5357 O O . THR B 1 222 ? -10.462 -18.434 21.865 1.00 20.90 200 THR B O 1
ATOM 5361 N N . ARG B 1 223 ? -11.975 -18.660 23.529 1.00 21.80 201 ARG B N 1
ATOM 5362 C CA . ARG B 1 223 ? -12.961 -17.809 22.812 1.00 23.21 201 ARG B CA 1
ATOM 5363 C C . ARG B 1 223 ? -12.470 -16.356 22.910 1.00 23.51 201 ARG B C 1
ATOM 5364 O O . ARG B 1 223 ? -11.560 -16.057 23.664 1.00 22.54 201 ARG B O 1
ATOM 5372 N N . GLU B 1 224 ? -13.037 -15.486 22.098 1.00 23.52 202 GLU B N 1
ATOM 5373 C CA . GLU B 1 224 ? -12.422 -14.192 21.871 1.00 26.52 202 GLU B CA 1
ATOM 5374 C C . GLU B 1 224 ? -12.503 -13.318 23.110 1.00 25.52 202 GLU B C 1
ATOM 5375 O O . GLU B 1 224 ? -11.701 -12.398 23.269 1.00 26.84 202 GLU B O 1
ATOM 5381 N N . ASP B 1 225 ? -13.447 -13.585 23.998 1.00 24.74 203 ASP B N 1
ATOM 5382 C CA . ASP B 1 225 ? -13.511 -12.765 25.242 1.00 25.74 203 ASP B CA 1
ATOM 5383 C C . ASP B 1 225 ? -12.280 -12.962 26.122 1.00 26.18 203 ASP B C 1
ATOM 5384 O O . ASP B 1 225 ? -11.816 -12.041 26.725 1.00 25.32 203 ASP B O 1
ATOM 5389 N N . ILE B 1 226 ? -11.732 -14.191 26.187 1.00 24.36 204 ILE B N 1
ATOM 5390 C CA . ILE B 1 226 ? -10.550 -14.399 27.051 1.00 24.07 204 ILE B CA 1
ATOM 5391 C C . ILE B 1 226 ? -9.210 -14.327 26.308 1.00 23.28 204 ILE B C 1
ATOM 5392 O O . ILE B 1 226 ? -8.142 -14.098 26.873 1.00 23.14 204 ILE B O 1
ATOM 5397 N N . LYS B 1 227 ? -9.264 -14.535 25.000 1.00 24.02 205 LYS B N 1
ATOM 5398 C CA . LYS B 1 227 ? -8.054 -14.597 24.193 1.00 22.89 205 LYS B CA 1
ATOM 5399 C C . LYS B 1 227 ? -7.078 -13.467 24.432 1.00 22.75 205 LYS B C 1
ATOM 5400 O O . LYS B 1 227 ? -5.900 -13.692 24.647 1.00 21.68 205 LYS B O 1
ATOM 5406 N N . PRO B 1 228 ? -7.547 -12.216 24.415 1.00 22.72 206 PRO B N 1
ATOM 5407 C CA . PRO B 1 228 ? -6.624 -11.121 24.633 1.00 22.49 206 PRO B CA 1
ATOM 5408 C C . PRO B 1 228 ? -5.893 -11.137 25.972 1.00 23.20 206 PRO B C 1
ATOM 5409 O O . PRO B 1 228 ? -4.882 -10.429 26.163 1.00 23.95 206 PRO B O 1
ATOM 5413 N N . PHE B 1 229 ? -6.407 -11.913 26.922 1.00 22.05 207 PHE B N 1
ATOM 5414 C CA . PHE B 1 229 ? -5.860 -11.929 28.259 1.00 21.86 207 PHE B CA 1
ATOM 5415 C C . PHE B 1 229 ? -4.949 -13.093 28.546 1.00 22.19 207 PHE B C 1
ATOM 5416 O O . PHE B 1 229 ? -4.480 -13.169 29.671 1.00 22.62 207 PHE B O 1
ATOM 5424 N N . LEU B 1 230 ? -4.651 -13.974 27.563 1.00 21.47 208 LEU B N 1
ATOM 5425 C CA . LEU B 1 230 ? -3.814 -15.137 27.843 1.00 22.60 208 LEU B CA 1
ATOM 5426 C C . LEU B 1 230 ? -2.442 -14.751 28.331 1.00 23.31 208 LEU B C 1
ATOM 5427 O O . LEU B 1 230 ? -1.923 -15.404 29.196 1.00 22.44 208 LEU B O 1
ATOM 5432 N N . GLY B 1 231 ? -1.862 -13.657 27.816 1.00 22.40 209 GLY B N 1
ATOM 5433 C CA . GLY B 1 231 ? -0.595 -13.183 28.386 1.00 23.24 209 GLY B CA 1
ATOM 5434 C C . GLY B 1 231 ? -0.628 -12.852 29.867 1.00 23.73 209 GLY B C 1
ATOM 5435 O O . GLY B 1 231 ? 0.329 -13.138 30.633 1.00 23.49 209 GLY B O 1
ATOM 5436 N N . GLU B 1 232 ? -1.721 -12.225 30.287 1.00 24.27 210 GLU B N 1
ATOM 5437 C CA . GLU B 1 232 ? -1.903 -11.886 31.702 1.00 25.85 210 GLU B CA 1
ATOM 5438 C C . GLU B 1 232 ? -2.101 -13.149 32.570 1.00 25.87 210 GLU B C 1
ATOM 5439 O O . GLU B 1 232 ? -1.678 -13.195 33.712 1.00 24.24 210 GLU B O 1
ATOM 5445 N N . ILE B 1 233 ? -2.676 -14.196 31.994 1.00 24.43 211 ILE B N 1
ATOM 5446 C CA . ILE B 1 233 ? -2.698 -15.501 32.692 1.00 24.37 211 ILE B CA 1
ATOM 5447 C C . ILE B 1 233 ? -1.295 -16.086 32.769 1.00 24.58 211 ILE B C 1
ATOM 5448 O O . ILE B 1 233 ? -0.883 -16.615 33.791 1.00 25.44 211 ILE B O 1
ATOM 5453 N N . GLY B 1 234 ? -0.549 -15.954 31.676 1.00 24.39 212 GLY B N 1
ATOM 5454 C CA . GLY B 1 234 ? 0.815 -16.436 31.578 1.00 24.14 212 GLY B CA 1
ATOM 5455 C C . GLY B 1 234 ? 1.701 -15.923 32.666 1.00 24.99 212 GLY B C 1
ATOM 5456 O O . GLY B 1 234 ? 2.563 -16.632 33.162 1.00 24.54 212 GLY B O 1
ATOM 5457 N N . LYS B 1 235 ? 1.511 -14.670 33.017 1.00 24.48 213 LYS B N 1
ATOM 5458 C CA . LYS B 1 235 ? 2.258 -14.039 34.092 1.00 26.69 213 LYS B CA 1
ATOM 5459 C C . LYS B 1 235 ? 1.989 -14.694 35.433 1.00 27.30 213 LYS B C 1
ATOM 5460 O O . LYS B 1 235 ? 2.865 -14.671 36.311 1.00 28.40 213 LYS B O 1
ATOM 5466 N N . GLU B 1 236 ? 0.802 -15.272 35.584 1.00 27.24 214 GLU B N 1
ATOM 5467 C CA . GLU B 1 236 ? 0.353 -15.835 36.882 1.00 29.64 214 GLU B CA 1
ATOM 5468 C C . GLU B 1 236 ? 0.712 -17.281 37.098 1.00 28.37 214 GLU B C 1
ATOM 5469 O O . GLU B 1 236 ? 0.607 -17.769 38.232 1.00 29.90 214 GLU B O 1
ATOM 5475 N N . VAL B 1 237 ? 1.058 -17.994 36.031 1.00 25.95 215 VAL B N 1
ATOM 5476 C CA . VAL B 1 237 ? 1.298 -19.438 36.180 1.00 23.72 215 VAL B CA 1
ATOM 5477 C C . VAL B 1 237 ? 2.731 -19.903 35.846 1.00 23.91 215 VAL B C 1
ATOM 5478 O O . VAL B 1 237 ? 3.451 -19.258 35.091 1.00 23.31 215 VAL B O 1
ATOM 5482 N N . ASP B 1 238 ? 3.112 -21.048 36.405 1.00 23.85 216 ASP B N 1
ATOM 5483 C CA . ASP B 1 238 ? 4.405 -21.697 36.148 1.00 24.65 216 ASP B CA 1
ATOM 5484 C C . ASP B 1 238 ? 4.335 -22.693 34.983 1.00 23.72 216 ASP B C 1
ATOM 5485 O O . ASP B 1 238 ? 5.333 -22.886 34.269 1.00 23.42 216 ASP B O 1
ATOM 5490 N N . GLY B 1 239 ? 3.193 -23.366 34.844 1.00 22.10 217 GLY B N 1
ATOM 5491 C CA . GLY B 1 239 ? 3.014 -24.309 33.758 1.00 21.08 217 GLY B CA 1
ATOM 5492 C C . GLY B 1 239 ? 1.602 -24.290 33.211 1.00 21.44 217 GLY B C 1
ATOM 5493 O O . GLY B 1 239 ? 0.696 -23.809 33.878 1.00 20.77 217 GLY B O 1
ATOM 5494 N N . ALA B 1 240 ? 1.402 -24.825 31.997 1.00 20.54 218 ALA B N 1
ATOM 5495 C CA . ALA B 1 240 ? 0.075 -24.974 31.398 1.00 20.22 218 ALA B CA 1
ATOM 5496 C C . ALA B 1 240 ? 0.026 -26.423 30.861 1.00 22.35 218 ALA B C 1
ATOM 5497 O O . ALA B 1 240 ? 1.009 -26.884 30.298 1.00 23.41 218 ALA B O 1
ATOM 5499 N N . ILE B 1 241 ? -1.094 -27.106 31.065 1.00 22.36 219 ILE B N 1
ATOM 5500 C CA . ILE B 1 241 ? -1.364 -28.438 30.513 1.00 21.39 219 ILE B CA 1
ATOM 5501 C C . ILE B 1 241 ? -2.511 -28.264 29.515 1.00 21.51 219 ILE B C 1
ATOM 5502 O O . ILE B 1 241 ? -3.628 -27.839 29.894 1.00 21.09 219 ILE B O 1
ATOM 5507 N N . PHE B 1 242 ? -2.225 -28.589 28.248 1.00 21.30 220 PHE B N 1
ATOM 5508 C CA . PHE B 1 242 ? -3.179 -28.472 27.162 1.00 21.42 220 PHE B CA 1
ATOM 5509 C C . PHE B 1 242 ? -3.569 -29.857 26.652 1.00 22.51 220 PHE B C 1
ATOM 5510 O O . PHE B 1 242 ? -2.693 -30.694 26.394 1.00 20.03 220 PHE B O 1
ATOM 5518 N N . SER B 1 243 ? -4.871 -30.029 26.424 1.00 22.58 221 SER B N 1
ATOM 5519 C CA . SER B 1 243 ? -5.414 -31.248 25.846 1.00 23.89 221 SER B CA 1
ATOM 5520 C C . SER B 1 243 ? -6.750 -30.929 25.178 1.00 23.42 221 SER B C 1
ATOM 5521 O O . SER B 1 243 ? -7.296 -29.827 25.361 1.00 23.04 221 SER B O 1
ATOM 5524 N N . GLY B 1 244 ? -7.282 -31.909 24.455 1.00 22.23 222 GLY B N 1
ATOM 5525 C CA . GLY B 1 244 ? -8.584 -31.779 23.847 1.00 22.05 222 GLY B CA 1
ATOM 5526 C C . GLY B 1 244 ? -8.609 -31.500 22.348 1.00 20.03 222 GLY B C 1
ATOM 5527 O O . GLY B 1 244 ? -9.697 -31.403 21.756 1.00 20.76 222 GLY B O 1
ATOM 5528 N N . TYR B 1 245 ? -7.436 -31.431 21.734 1.00 20.12 223 TYR B N 1
ATOM 5529 C CA . TYR B 1 245 ? -7.305 -31.211 20.309 1.00 20.06 223 TYR B CA 1
ATOM 5530 C C . TYR B 1 245 ? -7.962 -32.381 19.573 1.00 21.01 223 TYR B C 1
ATOM 5531 O O . TYR B 1 245 ? -8.403 -32.224 18.435 1.00 19.73 223 TYR B O 1
ATOM 5540 N N . GLN B 1 246 ? -8.064 -33.553 20.213 1.00 21.12 224 GLN B N 1
ATOM 5541 C CA . GLN B 1 246 ? -8.710 -34.684 19.534 1.00 21.38 224 GLN B CA 1
ATOM 5542 C C . GLN B 1 246 ? -10.213 -34.406 19.303 1.00 23.47 224 GLN B C 1
ATOM 5543 O O . GLN B 1 246 ? -10.859 -35.128 18.560 1.00 25.47 224 GLN B O 1
ATOM 5549 N N . GLY B 1 247 ? -10.769 -33.378 19.958 1.00 21.96 225 GLY B N 1
ATOM 5550 C CA . GLY B 1 247 ? -12.151 -32.997 19.725 1.00 21.95 225 GLY B CA 1
ATOM 5551 C C . GLY B 1 247 ? -12.457 -32.231 18.434 1.00 22.73 225 GLY B C 1
ATOM 5552 O O . GLY B 1 247 ? -13.636 -32.038 18.121 1.00 21.46 225 GLY B O 1
ATOM 5553 N N . LEU B 1 248 ? -11.440 -31.776 17.691 1.00 21.98 226 LEU B N 1
ATOM 5554 C CA . LEU B 1 248 ? -11.659 -30.913 16.481 1.00 21.13 226 LEU B CA 1
ATOM 5555 C C . LEU B 1 248 ? -12.234 -31.774 15.386 1.00 24.36 226 LEU B C 1
ATOM 5556 O O . LEU B 1 248 ? -12.091 -33.020 15.424 1.00 24.05 226 LEU B O 1
ATOM 5561 N N . ARG B 1 249 ? -12.909 -31.142 14.446 1.00 24.19 227 ARG B N 1
ATOM 5562 C CA . ARG B 1 249 ? -13.408 -31.862 13.262 1.00 26.89 227 ARG B CA 1
ATOM 5563 C C . ARG B 1 249 ? -12.620 -31.397 12.077 1.00 26.06 227 ARG B C 1
ATOM 5564 O O . ARG B 1 249 ? -12.035 -30.332 12.129 1.00 26.50 227 ARG B O 1
ATOM 5572 N N A THR B 1 250 ? -12.640 -32.159 10.989 0.70 26.99 228 THR B N 1
ATOM 5573 N N B THR B 1 250 ? -12.624 -32.179 10.997 0.30 26.88 228 THR B N 1
ATOM 5574 C CA A THR B 1 250 ? -11.955 -31.731 9.769 0.70 27.92 228 THR B CA 1
ATOM 5575 C CA B THR B 1 250 ? -11.944 -31.768 9.760 0.30 27.45 228 THR B CA 1
ATOM 5576 C C A THR B 1 250 ? -12.635 -30.515 9.154 0.70 28.64 228 THR B C 1
ATOM 5577 C C B THR B 1 250 ? -12.637 -30.602 9.043 0.30 28.07 228 THR B C 1
ATOM 5578 O O A THR B 1 250 ? -11.957 -29.555 8.756 0.70 29.71 228 THR B O 1
ATOM 5579 O O B THR B 1 250 ? -11.954 -29.761 8.457 0.30 28.58 228 THR B O 1
ATOM 5586 N N . LYS B 1 251 ? -13.970 -30.526 9.120 1.00 28.00 229 LYS B N 1
ATOM 5587 C CA . LYS B 1 251 ? -14.721 -29.393 8.547 1.00 29.84 229 LYS B CA 1
ATOM 5588 C C . LYS B 1 251 ? -15.894 -28.944 9.421 1.00 28.23 229 LYS B C 1
ATOM 5589 O O . LYS B 1 251 ? -16.465 -29.765 10.144 1.00 28.34 229 LYS B O 1
ATOM 5595 N N . TYR B 1 252 ? -16.224 -27.641 9.363 1.00 26.98 230 TYR B N 1
ATOM 5596 C CA . TYR B 1 252 ? -17.296 -27.033 10.138 1.00 26.15 230 TYR B CA 1
ATOM 5597 C C . TYR B 1 252 ? -18.357 -26.440 9.203 1.00 28.37 230 TYR B C 1
ATOM 5598 O O . TYR B 1 252 ? -18.064 -26.071 8.074 1.00 27.99 230 TYR B O 1
ATOM 5607 N N . SER B 1 253 ? -19.569 -26.334 9.702 1.00 30.10 231 SER B N 1
ATOM 5608 C CA . SER B 1 253 ? -20.711 -25.871 8.894 1.00 33.09 231 SER B CA 1
ATOM 5609 C C . SER B 1 253 ? -20.670 -24.395 8.490 1.00 33.85 231 SER B C 1
ATOM 5610 O O . SER B 1 253 ? -21.490 -23.978 7.675 1.00 35.60 231 SER B O 1
ATOM 5613 N N . ASP B 1 254 ? -19.752 -23.607 9.051 1.00 32.97 232 ASP B N 1
ATOM 5614 C CA . ASP B 1 254 ? -19.578 -22.203 8.668 1.00 33.45 232 ASP B CA 1
ATOM 5615 C C . ASP B 1 254 ? -18.330 -21.954 7.825 1.00 33.26 232 ASP B C 1
ATOM 5616 O O . ASP B 1 254 ? -17.874 -20.798 7.678 1.00 35.02 232 ASP B O 1
ATOM 5621 N N . GLY B 1 255 ? -17.785 -23.021 7.243 1.00 32.52 233 GLY B N 1
ATOM 5622 C CA . GLY B 1 255 ? -16.595 -22.927 6.389 1.00 32.29 233 GLY B CA 1
ATOM 5623 C C . GLY B 1 255 ? -15.261 -23.070 7.118 1.00 31.38 233 GLY B C 1
ATOM 5624 O O . GLY B 1 255 ? -14.209 -23.169 6.472 1.00 33.47 233 GLY B O 1
ATOM 5625 N N . LYS B 1 256 ? -15.260 -23.038 8.449 1.00 29.88 234 LYS B N 1
ATOM 5626 C CA . LYS B 1 256 ? -13.996 -23.233 9.153 1.00 28.48 234 LYS B CA 1
ATOM 5627 C C . LYS B 1 256 ? -13.549 -24.692 8.979 1.00 27.83 234 LYS B C 1
ATOM 5628 O O . LYS B 1 256 ? -14.304 -25.488 8.485 1.00 28.92 234 LYS B O 1
ATOM 5634 N N . ASP B 1 257 ? -12.312 -24.999 9.364 1.00 26.04 235 ASP B N 1
ATOM 5635 C CA . ASP B 1 257 ? -11.762 -26.322 9.269 1.00 25.12 235 ASP B CA 1
ATOM 5636 C C . ASP B 1 257 ? -10.824 -26.482 10.480 1.00 24.45 235 ASP B C 1
ATOM 5637 O O . ASP B 1 257 ? -10.647 -25.523 11.278 1.00 22.62 235 ASP B O 1
ATOM 5642 N N . ALA B 1 258 ? -10.348 -27.702 10.703 1.00 22.98 236 ALA B N 1
ATOM 5643 C CA . ALA B 1 258 ? -9.410 -27.982 11.805 1.00 24.23 236 ALA B CA 1
ATOM 5644 C C . ALA B 1 258 ? -8.293 -26.946 11.815 1.00 23.60 236 ALA B C 1
ATOM 5645 O O . ALA B 1 258 ? -7.963 -26.403 12.862 1.00 24.68 236 ALA B O 1
ATOM 5647 N N . ASN B 1 259 ? -7.737 -26.653 10.643 1.00 23.62 237 ASN B N 1
ATOM 5648 C CA . ASN B 1 259 ? -6.637 -25.656 10.544 1.00 24.05 237 ASN B CA 1
ATOM 5649 C C . ASN B 1 259 ? -6.907 -24.294 11.155 1.00 23.82 237 ASN B C 1
ATOM 5650 O O . ASN B 1 259 ? -5.985 -23.681 11.732 1.00 22.75 237 ASN B O 1
ATOM 5655 N N . TYR B 1 260 ? -8.151 -23.830 11.035 1.00 22.63 238 TYR B N 1
ATOM 5656 C CA . TYR B 1 260 ? -8.544 -22.530 11.629 1.00 22.52 238 TYR B CA 1
ATOM 5657 C C . TYR B 1 260 ? -8.336 -22.582 13.149 1.00 21.62 238 TYR B C 1
ATOM 5658 O O . TYR B 1 260 ? -7.732 -21.684 13.732 1.00 23.45 238 TYR B O 1
ATOM 5667 N N . TYR B 1 261 ? -8.843 -23.636 13.792 1.00 20.26 239 TYR B N 1
ATOM 5668 C CA . TYR B 1 261 ? -8.671 -23.811 15.257 1.00 19.80 239 TYR B CA 1
ATOM 5669 C C . TYR B 1 261 ? -7.241 -24.112 15.629 1.00 20.00 239 TYR B C 1
ATOM 5670 O O . TYR B 1 261 ? -6.818 -23.679 16.684 1.00 20.64 239 TYR B O 1
ATOM 5679 N N . LEU B 1 262 ? -6.494 -24.813 14.766 1.00 18.61 240 LEU B N 1
ATOM 5680 C CA . LEU B 1 262 ? -5.081 -25.086 15.054 1.00 19.72 240 LEU B CA 1
ATOM 5681 C C . LEU B 1 262 ? -4.226 -23.778 14.974 1.00 19.56 240 LEU B C 1
ATOM 5682 O O . LEU B 1 262 ? -3.259 -23.628 15.707 1.00 19.14 240 LEU B O 1
ATOM 5687 N N . ARG B 1 263 ? -4.574 -22.843 14.103 1.00 20.33 241 ARG B N 1
ATOM 5688 C CA . ARG B 1 263 ? -3.854 -21.561 14.105 1.00 21.22 241 ARG B CA 1
ATOM 5689 C C . ARG B 1 263 ? -4.087 -20.809 15.391 1.00 20.76 241 ARG B C 1
ATOM 5690 O O . ARG B 1 263 ? -3.156 -20.218 15.933 1.00 19.89 241 ARG B O 1
ATOM 5698 N N . ARG B 1 264 ? -5.319 -20.822 15.870 1.00 20.35 242 ARG B N 1
ATOM 5699 C CA . ARG B 1 264 ? -5.636 -20.204 17.194 1.00 19.86 242 ARG B CA 1
ATOM 5700 C C . ARG B 1 264 ? -4.914 -20.913 18.333 1.00 20.54 242 ARG B C 1
ATOM 5701 O O . ARG B 1 264 ? -4.384 -20.283 19.267 1.00 16.33 242 ARG B O 1
ATOM 5709 N N . ALA B 1 265 ? -4.795 -22.245 18.217 1.00 16.27 243 ALA B N 1
ATOM 5710 C CA . ALA B 1 265 ? -4.123 -22.980 19.252 1.00 18.51 243 ALA B CA 1
ATOM 5711 C C . ALA B 1 265 ? -2.634 -22.642 19.330 1.00 17.78 243 ALA B C 1
ATOM 5712 O O . ALA B 1 265 ? -2.025 -22.637 20.441 1.00 17.99 243 ALA B O 1
ATOM 5714 N N . LYS B 1 266 ? -2.022 -22.380 18.190 1.00 17.78 244 LYS B N 1
ATOM 5715 C CA . LYS B 1 266 ? -0.594 -21.998 18.151 1.00 18.94 244 LYS B CA 1
ATOM 5716 C C . LYS B 1 266 ? -0.395 -20.594 18.738 1.00 19.84 244 LYS B C 1
ATOM 5717 O O . LYS B 1 266 ? 0.601 -20.327 19.389 1.00 19.62 244 LYS B O 1
ATOM 5723 N N . GLU B 1 267 ? -1.327 -19.692 18.453 1.00 21.44 245 GLU B N 1
ATOM 5724 C CA . GLU B 1 267 ? -1.310 -18.345 19.053 1.00 21.75 245 GLU B CA 1
ATOM 5725 C C . GLU B 1 267 ? -1.335 -18.421 20.599 1.00 21.37 245 GLU B C 1
ATOM 5726 O O . GLU B 1 267 ? -0.565 -17.741 21.263 1.00 22.62 245 GLU B O 1
ATOM 5732 N N . ASP B 1 268 ? -2.239 -19.215 21.151 1.00 22.83 246 ASP B N 1
ATOM 5733 C CA . ASP B 1 268 ? -2.271 -19.493 22.618 1.00 24.08 246 ASP B CA 1
ATOM 5734 C C . ASP B 1 268 ? -0.942 -20.018 23.127 1.00 23.41 246 ASP B C 1
ATOM 5735 O O . ASP B 1 268 ? -0.431 -19.544 24.161 1.00 22.20 246 ASP B O 1
ATOM 5740 N N . ILE B 1 269 ? -0.381 -21.043 22.465 1.00 21.78 247 ILE B N 1
ATOM 5741 C CA . ILE B 1 269 ? 0.930 -21.542 22.892 1.00 21.18 247 ILE B CA 1
ATOM 5742 C C . ILE B 1 269 ? 1.995 -20.429 22.902 1.00 21.70 247 ILE B C 1
ATOM 5743 O O . ILE B 1 269 ? 2.746 -20.305 23.838 1.00 21.83 247 ILE B O 1
ATOM 5748 N N . ILE B 1 270 ? 2.047 -19.624 21.864 1.00 20.84 248 ILE B N 1
ATOM 5749 C CA . ILE B 1 270 ? 3.010 -18.536 21.806 1.00 20.59 248 ILE B CA 1
ATOM 5750 C C . ILE B 1 270 ? 2.854 -17.574 23.012 1.00 20.30 248 ILE B C 1
ATOM 5751 O O . ILE B 1 270 ? 3.838 -17.125 23.627 1.00 19.38 248 ILE B O 1
ATOM 5756 N N . GLU B 1 271 ? 1.619 -17.265 23.362 1.00 20.43 249 GLU B N 1
ATOM 5757 C CA . GLU B 1 271 ? 1.371 -16.280 24.440 1.00 20.52 249 GLU B CA 1
ATOM 5758 C C . GLU B 1 271 ? 1.889 -16.799 25.791 1.00 22.18 249 GLU B C 1
ATOM 5759 O O . GLU B 1 271 ? 2.448 -16.019 26.579 1.00 21.79 249 GLU B O 1
ATOM 5765 N N . PHE B 1 272 ? 1.693 -18.103 26.065 1.00 21.82 250 PHE B N 1
ATOM 5766 C CA . PHE B 1 272 ? 2.247 -18.662 27.303 1.00 21.75 250 PHE B CA 1
ATOM 5767 C C . PHE B 1 272 ? 3.753 -18.862 27.255 1.00 20.77 250 PHE B C 1
ATOM 5768 O O . PHE B 1 272 ? 4.431 -18.551 28.248 1.00 21.16 250 PHE B O 1
ATOM 5776 N N . LYS B 1 273 ? 4.309 -19.333 26.132 1.00 18.75 251 LYS B N 1
ATOM 5777 C CA . LYS B 1 273 ? 5.761 -19.576 26.054 1.00 19.79 251 LYS B CA 1
ATOM 5778 C C . LYS B 1 273 ? 6.583 -18.308 26.196 1.00 20.04 251 LYS B C 1
ATOM 5779 O O . LYS B 1 273 ? 7.633 -18.324 26.828 1.00 19.30 251 LYS B O 1
ATOM 5785 N N . GLU B 1 274 ? 6.093 -17.216 25.623 1.00 20.97 252 GLU B N 1
ATOM 5786 C CA . GLU B 1 274 ? 6.811 -15.937 25.792 1.00 22.82 252 GLU B CA 1
ATOM 5787 C C . GLU B 1 274 ? 6.811 -15.476 27.272 1.00 23.62 252 GLU B C 1
ATOM 5788 O O . GLU B 1 274 ? 7.721 -14.730 27.726 1.00 24.92 252 GLU B O 1
ATOM 5794 N N . LYS B 1 275 ? 5.815 -15.899 28.047 1.00 24.18 253 LYS B N 1
ATOM 5795 C CA . LYS B 1 275 ? 5.748 -15.539 29.478 1.00 23.54 253 LYS B CA 1
ATOM 5796 C C . LYS B 1 275 ? 6.537 -16.514 30.324 1.00 24.58 253 LYS B C 1
ATOM 5797 O O . LYS B 1 275 ? 6.466 -16.491 31.557 1.00 25.12 253 LYS B O 1
ATOM 5803 N N . ASP B 1 276 ? 7.312 -17.361 29.666 1.00 25.98 254 ASP B N 1
ATOM 5804 C CA . ASP B 1 276 ? 8.165 -18.383 30.298 1.00 26.99 254 ASP B CA 1
ATOM 5805 C C . ASP B 1 276 ? 7.358 -19.498 30.993 1.00 25.97 254 ASP B C 1
ATOM 5806 O O . ASP B 1 276 ? 7.797 -20.058 31.990 1.00 24.64 254 ASP B O 1
ATOM 5811 N N . VAL B 1 277 ? 6.174 -19.795 30.492 1.00 24.65 255 VAL B N 1
ATOM 5812 C CA . VAL B 1 277 ? 5.377 -20.873 31.080 1.00 23.59 255 VAL B CA 1
ATOM 5813 C C . VAL B 1 277 ? 5.824 -22.185 30.383 1.00 24.05 255 VAL B C 1
ATOM 5814 O O . VAL B 1 277 ? 5.981 -22.183 29.150 1.00 23.00 255 VAL B O 1
ATOM 5818 N N . LYS B 1 278 ? 6.046 -23.273 31.138 1.00 22.00 256 LYS B N 1
ATOM 5819 C CA . LYS B 1 278 ? 6.307 -24.557 30.424 1.00 22.89 256 LYS B CA 1
ATOM 5820 C C . LYS B 1 278 ? 4.962 -25.120 30.061 1.00 21.53 256 LYS B C 1
ATOM 5821 O O . LYS B 1 278 ? 4.007 -25.026 30.865 1.00 22.46 256 LYS B O 1
ATOM 5827 N N . ILE B 1 279 ? 4.864 -25.731 28.892 1.00 20.53 257 ILE B N 1
ATOM 5828 C CA . ILE B 1 279 ? 3.590 -26.279 28.455 1.00 21.24 257 ILE B CA 1
ATOM 5829 C C . ILE B 1 279 ? 3.716 -27.813 28.246 1.00 20.83 257 ILE B C 1
ATOM 5830 O O . ILE B 1 279 ? 4.662 -28.256 27.578 1.00 20.79 257 ILE B O 1
ATOM 5835 N N . HIS B 1 280 ? 2.786 -28.571 28.849 1.00 20.13 258 HIS B N 1
ATOM 5836 C CA . HIS B 1 280 ? 2.669 -30.024 28.639 1.00 19.31 258 HIS B CA 1
ATOM 5837 C C . HIS B 1 280 ? 1.441 -30.217 27.772 1.00 20.21 258 HIS B C 1
ATOM 5838 O O . HIS B 1 280 ? 0.375 -29.654 28.055 1.00 22.37 258 HIS B O 1
ATOM 5845 N N . VAL B 1 281 ? 1.536 -31.076 26.765 1.00 21.00 259 VAL B N 1
ATOM 5846 C CA . VAL B 1 281 ? 0.339 -31.487 26.028 1.00 19.50 259 VAL B CA 1
ATOM 5847 C C . VAL B 1 281 ? 0.059 -32.947 26.402 1.00 21.40 259 VAL B C 1
ATOM 5848 O O . VAL B 1 281 ? 0.971 -33.768 26.297 1.00 19.98 259 VAL B O 1
ATOM 5852 N N . GLU B 1 282 ? -1.184 -33.212 26.793 1.00 21.99 260 GLU B N 1
ATOM 5853 C CA . GLU B 1 282 ? -1.624 -34.569 27.049 1.00 23.36 260 GLU B CA 1
ATOM 5854 C C . GLU B 1 282 ? -2.280 -35.048 25.740 1.00 24.79 260 GLU B C 1
ATOM 5855 O O . GLU B 1 282 ? -3.340 -34.553 25.291 1.00 23.67 260 GLU B O 1
ATOM 5861 N N . PHE B 1 283 ? -1.568 -35.929 25.058 1.00 24.47 261 PHE B N 1
ATOM 5862 C CA . PHE B 1 283 ? -1.973 -36.352 23.721 1.00 28.29 261 PHE B CA 1
ATOM 5863 C C . PHE B 1 283 ? -3.127 -37.361 23.840 1.00 29.85 261 PHE B C 1
ATOM 5864 O O . PHE B 1 283 ? -3.442 -37.830 24.946 1.00 31.65 261 PHE B O 1
ATOM 5872 N N . ALA B 1 284 ? -3.827 -37.625 22.743 1.00 31.40 262 ALA B N 1
ATOM 5873 C CA . ALA B 1 284 ? -4.928 -38.571 22.805 1.00 32.12 262 ALA B CA 1
ATOM 5874 C C . ALA B 1 284 ? -5.098 -39.322 21.477 1.00 34.35 262 ALA B C 1
ATOM 5875 O O . ALA B 1 284 ? -4.486 -38.978 20.475 1.00 34.10 262 ALA B O 1
ATOM 5877 N N . SER B 1 285 ? -5.922 -40.374 21.464 1.00 36.39 263 SER B N 1
ATOM 5878 C CA . SER B 1 285 ? -6.193 -41.091 20.185 1.00 38.26 263 SER B CA 1
ATOM 5879 C C . SER B 1 285 ? -6.984 -40.184 19.201 1.00 38.02 263 SER B C 1
ATOM 5880 O O . SER B 1 285 ? -7.957 -39.555 19.578 1.00 38.22 263 SER B O 1
ATOM 5883 N N . VAL B 1 286 ? -6.501 -40.043 17.968 1.00 36.42 264 VAL B N 1
ATOM 5884 C CA . VAL B 1 286 ? -7.288 -39.473 16.899 1.00 35.19 264 VAL B CA 1
ATOM 5885 C C . VAL B 1 286 ? -7.399 -40.521 15.748 1.00 34.75 264 VAL B C 1
ATOM 5886 O O . VAL B 1 286 ? -6.392 -40.882 15.157 1.00 33.27 264 VAL B O 1
ATOM 5890 N N . GLN B 1 287 ? -8.606 -41.010 15.434 1.00 34.70 265 GLN B N 1
ATOM 5891 C CA . GLN B 1 287 ? -8.756 -42.026 14.349 1.00 35.44 265 GLN B CA 1
ATOM 5892 C C . GLN B 1 287 ? -8.411 -41.589 12.923 1.00 33.94 265 GLN B C 1
ATOM 5893 O O . GLN B 1 287 ? -7.744 -42.310 12.207 1.00 34.73 265 GLN B O 1
ATOM 5899 N N . ASP B 1 288 ? -8.919 -40.438 12.496 1.00 33.47 266 ASP B N 1
ATOM 5900 C CA . ASP B 1 288 ? -8.609 -39.807 11.202 1.00 32.31 266 ASP B CA 1
ATOM 5901 C C . ASP B 1 288 ? -7.083 -39.487 11.155 1.00 30.91 266 ASP B C 1
ATOM 5902 O O . ASP B 1 288 ? -6.610 -38.624 11.890 1.00 29.20 266 ASP B O 1
ATOM 5907 N N . ARG B 1 289 ? -6.337 -40.144 10.271 1.00 29.64 267 ARG B N 1
ATOM 5908 C CA . ARG B 1 289 ? -4.868 -40.039 10.274 1.00 29.66 267 ARG B CA 1
ATOM 5909 C C . ARG B 1 289 ? -4.452 -38.639 9.790 1.00 29.11 267 ARG B C 1
ATOM 5910 O O . ARG B 1 289 ? -3.420 -38.111 10.187 1.00 27.62 267 ARG B O 1
ATOM 5918 N N . LYS B 1 290 ? -5.273 -38.055 8.911 1.00 27.78 268 LYS B N 1
ATOM 5919 C CA . LYS B 1 290 ? -4.916 -36.773 8.323 1.00 27.40 268 LYS B CA 1
ATOM 5920 C C . LYS B 1 290 ? -5.073 -35.683 9.408 1.00 25.83 268 LYS B C 1
ATOM 5921 O O . LYS B 1 290 ? -4.164 -34.894 9.620 1.00 25.78 268 LYS B O 1
ATOM 5927 N N . LEU B 1 291 ? -6.153 -35.744 10.174 1.00 24.79 269 LEU B N 1
ATOM 5928 C CA . LEU B 1 291 ? -6.349 -34.853 11.309 1.00 25.07 269 LEU B CA 1
ATOM 5929 C C . LEU B 1 291 ? -5.325 -35.091 12.425 1.00 23.67 269 LEU B C 1
ATOM 5930 O O . LEU B 1 291 ? -4.834 -34.126 13.064 1.00 21.11 269 LEU B O 1
ATOM 5935 N N . ARG B 1 292 ? -5.032 -36.373 12.700 1.00 20.58 270 ARG B N 1
ATOM 5936 C CA . ARG B 1 292 ? -4.002 -36.719 13.652 1.00 21.63 270 ARG B CA 1
ATOM 5937 C C . ARG B 1 292 ? -2.674 -36.062 13.325 1.00 21.91 270 ARG B C 1
ATOM 5938 O O . ARG B 1 292 ? -1.991 -35.480 14.226 1.00 20.17 270 ARG B O 1
ATOM 5946 N N . LYS B 1 293 ? -2.302 -36.121 12.052 1.00 21.91 271 LYS B N 1
ATOM 5947 C CA . LYS B 1 293 ? -1.054 -35.540 11.601 1.00 23.16 271 LYS B CA 1
ATOM 5948 C C . LYS B 1 293 ? -1.076 -33.987 11.746 1.00 22.60 271 LYS B C 1
ATOM 5949 O O . LYS B 1 293 ? -0.078 -33.413 12.138 1.00 22.57 271 LYS B O 1
ATOM 5955 N N . LYS B 1 294 ? -2.176 -33.337 11.406 1.00 22.27 272 LYS B N 1
ATOM 5956 C CA . LYS B 1 294 ? -2.332 -31.879 11.635 1.00 22.73 272 LYS B CA 1
ATOM 5957 C C . LYS B 1 294 ? -2.095 -31.476 13.102 1.00 22.44 272 LYS B C 1
ATOM 5958 O O . LYS B 1 294 ? -1.377 -30.518 13.372 1.00 23.19 272 LYS B O 1
ATOM 5964 N N . ILE B 1 295 ? -2.671 -32.235 14.039 1.00 22.53 273 ILE B N 1
ATOM 5965 C CA . ILE B 1 295 ? -2.517 -31.979 15.463 1.00 23.08 273 ILE B CA 1
ATOM 5966 C C . ILE B 1 295 ? -1.038 -32.119 15.846 1.00 23.45 273 ILE B C 1
ATOM 5967 O O . ILE B 1 295 ? -0.482 -31.242 16.516 1.00 22.55 273 ILE B O 1
ATOM 5972 N N . ILE B 1 296 ? -0.409 -33.238 15.443 1.00 22.14 274 ILE B N 1
ATOM 5973 C CA . ILE B 1 296 ? 1.036 -33.456 15.700 1.00 21.93 274 ILE B CA 1
ATOM 5974 C C . ILE B 1 296 ? 1.871 -32.282 15.097 1.00 22.66 274 ILE B C 1
ATOM 5975 O O . ILE B 1 296 ? 2.669 -31.648 15.793 1.00 24.91 274 ILE B O 1
ATOM 5980 N N . THR B 1 297 ? 1.656 -31.985 13.827 1.00 19.59 275 THR B N 1
ATOM 5981 C CA . THR B 1 297 ? 2.405 -30.931 13.097 1.00 19.67 275 THR B CA 1
ATOM 5982 C C . THR B 1 297 ? 2.293 -29.577 13.810 1.00 19.14 275 THR B C 1
ATOM 5983 O O . THR B 1 297 ? 3.282 -28.798 13.890 1.00 19.44 275 THR B O 1
ATOM 5987 N N . ASN B 1 298 ? 1.071 -29.237 14.196 1.00 19.04 276 ASN B N 1
ATOM 5988 C CA . ASN B 1 298 ? 0.808 -27.815 14.649 1.00 18.35 276 ASN B CA 1
ATOM 5989 C C . ASN B 1 298 ? 1.128 -27.623 16.110 1.00 18.51 276 ASN B C 1
ATOM 5990 O O . ASN B 1 298 ? 1.357 -26.538 16.583 1.00 19.07 276 ASN B O 1
ATOM 5995 N N . ILE B 1 299 ? 1.058 -28.687 16.894 1.00 17.82 277 ILE B N 1
ATOM 5996 C CA . ILE B 1 299 ? 1.135 -28.539 18.350 1.00 18.90 277 ILE B CA 1
ATOM 5997 C C . ILE B 1 299 ? 2.451 -29.074 18.886 1.00 19.40 277 ILE B C 1
ATOM 5998 O O . ILE B 1 299 ? 3.140 -28.389 19.634 1.00 19.17 277 ILE B O 1
ATOM 6003 N N . LEU B 1 300 ? 2.737 -30.383 18.670 1.00 18.17 278 LEU B N 1
ATOM 6004 C CA . LEU B 1 300 ? 3.815 -30.987 19.442 1.00 19.80 278 LEU B CA 1
ATOM 6005 C C . LEU B 1 300 ? 5.216 -30.404 19.308 1.00 18.79 278 LEU B C 1
ATOM 6006 O O . LEU B 1 300 ? 5.916 -30.368 20.320 1.00 21.33 278 LEU B O 1
ATOM 6011 N N . PRO B 1 301 ? 5.640 -29.934 18.102 1.00 20.83 279 PRO B N 1
ATOM 6012 C CA . PRO B 1 301 ? 6.988 -29.360 18.150 1.00 21.03 279 PRO B CA 1
ATOM 6013 C C . PRO B 1 301 ? 7.042 -28.031 18.946 1.00 22.96 279 PRO B C 1
ATOM 6014 O O . PRO B 1 301 ? 8.134 -27.508 19.217 1.00 23.73 279 PRO B O 1
ATOM 6018 N N . PHE B 1 302 ? 5.894 -27.506 19.319 1.00 22.99 280 PHE B N 1
ATOM 6019 C CA . PHE B 1 302 ? 5.846 -26.084 19.814 1.00 22.50 280 PHE B CA 1
ATOM 6020 C C . PHE B 1 302 ? 5.757 -26.036 21.335 1.00 22.47 280 PHE B C 1
ATOM 6021 O O . PHE B 1 302 ? 5.765 -24.952 21.977 1.00 21.57 280 PHE B O 1
ATOM 6029 N N . VAL B 1 303 ? 5.661 -27.203 21.976 1.00 21.96 281 VAL B N 1
ATOM 6030 C CA . VAL B 1 303 ? 5.448 -27.255 23.417 1.00 22.10 281 VAL B CA 1
ATOM 6031 C C . VAL B 1 303 ? 6.674 -27.867 24.125 1.00 23.51 281 VAL B C 1
ATOM 6032 O O . VAL B 1 303 ? 7.686 -28.142 23.489 1.00 24.40 281 VAL B O 1
ATOM 6036 N N . ASP B 1 304 ? 6.611 -28.047 25.433 1.00 23.25 282 ASP B N 1
ATOM 6037 C CA . ASP B 1 304 ? 7.795 -28.522 26.158 1.00 22.69 282 ASP B CA 1
ATOM 6038 C C . ASP B 1 304 ? 7.647 -30.018 26.448 1.00 21.93 282 ASP B C 1
ATOM 6039 O O . ASP B 1 304 ? 8.461 -30.825 26.009 1.00 22.40 282 ASP B O 1
ATOM 6044 N N . SER B 1 305 ? 6.640 -30.358 27.216 1.00 20.85 283 SER B N 1
ATOM 6045 C CA . SER B 1 305 ? 6.423 -31.728 27.679 1.00 19.83 283 SER B CA 1
ATOM 6046 C C . SER B 1 305 ? 5.242 -32.390 26.931 1.00 20.60 283 SER B C 1
ATOM 6047 O O . SER B 1 305 ? 4.251 -31.759 26.656 1.00 19.74 283 SER B O 1
ATOM 6050 N N . VAL B 1 306 ? 5.330 -33.691 26.624 1.00 19.90 284 VAL B N 1
ATOM 6051 C CA . VAL B 1 306 ? 4.228 -34.346 25.898 1.00 20.32 284 VAL B CA 1
ATOM 6052 C C . VAL B 1 306 ? 4.015 -35.689 26.591 1.00 20.33 284 VAL B C 1
ATOM 6053 O O . VAL B 1 306 ? 4.999 -36.395 26.857 1.00 20.58 284 VAL B O 1
ATOM 6057 N N . GLY B 1 307 ? 2.774 -35.977 26.957 1.00 19.67 285 GLY B N 1
ATOM 6058 C CA . GLY B 1 307 ? 2.463 -37.246 27.677 1.00 19.22 285 GLY B CA 1
ATOM 6059 C C . GLY B 1 307 ? 1.692 -38.149 26.739 1.00 20.75 285 GLY B C 1
ATOM 6060 O O . GLY B 1 307 ? 0.676 -37.713 26.151 1.00 20.45 285 GLY B O 1
ATOM 6061 N N . ILE B 1 308 ? 2.115 -39.430 26.609 1.00 21.12 286 ILE B N 1
ATOM 6062 C CA . ILE B 1 308 ? 1.425 -40.350 25.676 1.00 21.97 286 ILE B CA 1
ATOM 6063 C C . ILE B 1 308 ? 1.394 -41.756 26.297 1.00 23.13 286 ILE B C 1
ATOM 6064 O O . ILE B 1 308 ? 2.197 -42.058 27.150 1.00 22.10 286 ILE B O 1
ATOM 6069 N N . ASP B 1 309 ? 0.485 -42.581 25.847 1.00 24.36 287 ASP B N 1
ATOM 6070 C CA . ASP B 1 309 ? 0.618 -44.004 26.181 1.00 26.43 287 ASP B CA 1
ATOM 6071 C C . ASP B 1 309 ? 1.199 -44.844 25.040 1.00 27.34 287 ASP B C 1
ATOM 6072 O O . ASP B 1 309 ? 1.584 -44.332 23.986 1.00 26.02 287 ASP B O 1
ATOM 6077 N N . GLU B 1 310 ? 1.259 -46.159 25.260 1.00 27.01 288 GLU B N 1
ATOM 6078 C CA . GLU B 1 310 ? 1.932 -47.030 24.323 1.00 28.15 288 GLU B CA 1
ATOM 6079 C C . GLU B 1 310 ? 1.269 -46.998 22.928 1.00 27.51 288 GLU B C 1
ATOM 6080 O O . GLU B 1 310 ? 1.961 -46.881 21.921 1.00 28.40 288 GLU B O 1
ATOM 6086 N N . ALA B 1 311 ? -0.052 -47.032 22.863 1.00 26.14 289 ALA B N 1
ATOM 6087 C CA . ALA B 1 311 ? -0.720 -47.045 21.555 1.00 25.45 289 ALA B CA 1
ATOM 6088 C C . ALA B 1 311 ? -0.515 -45.733 20.857 1.00 25.13 289 ALA B C 1
ATOM 6089 O O . ALA B 1 311 ? -0.462 -45.684 19.613 1.00 24.21 289 ALA B O 1
ATOM 6091 N N . GLU B 1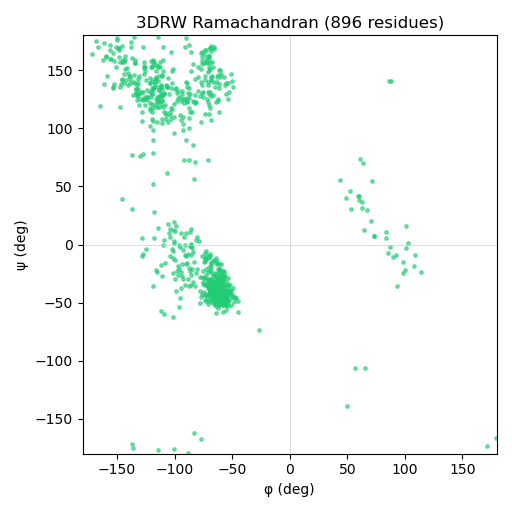 312 ? -0.455 -44.650 21.643 1.00 23.50 290 GLU B N 1
ATOM 6092 C CA . GLU B 1 312 ? -0.209 -43.337 21.001 1.00 24.76 290 GLU B CA 1
ATOM 6093 C C . GLU B 1 312 ? 1.170 -43.231 20.371 1.00 24.39 290 GLU B C 1
ATOM 6094 O O . GLU B 1 312 ? 1.330 -42.549 19.384 1.00 26.30 290 GLU B O 1
ATOM 6100 N N . ILE B 1 313 ? 2.189 -43.893 20.932 1.00 25.50 291 ILE B N 1
ATOM 6101 C CA . ILE B 1 313 ? 3.499 -43.892 20.263 1.00 26.52 291 ILE B CA 1
ATOM 6102 C C . ILE B 1 313 ? 3.365 -44.443 18.856 1.00 26.90 291 ILE B C 1
ATOM 6103 O O . ILE B 1 313 ? 3.866 -43.862 17.901 1.00 25.96 291 ILE B O 1
ATOM 6108 N N . ALA B 1 314 ? 2.673 -45.576 18.730 1.00 26.51 292 ALA B N 1
ATOM 6109 C CA . ALA B 1 314 ? 2.454 -46.178 17.439 1.00 25.75 292 ALA B CA 1
ATOM 6110 C C . ALA B 1 314 ? 1.597 -45.276 16.516 1.00 25.01 292 ALA B C 1
ATOM 6111 O O . ALA B 1 314 ? 1.881 -45.144 15.348 1.00 25.52 292 ALA B O 1
ATOM 6113 N N . GLN B 1 315 ? 0.546 -44.672 17.041 1.00 25.70 293 GLN B N 1
ATOM 6114 C CA . GLN B 1 315 ? -0.290 -43.769 16.210 1.00 24.13 293 GLN B CA 1
ATOM 6115 C C . GLN B 1 315 ? 0.435 -42.575 15.673 1.00 24.17 293 GLN B C 1
ATOM 6116 O O . GLN B 1 315 ? 0.166 -42.157 14.538 1.00 22.52 293 GLN B O 1
ATOM 6122 N N . ILE B 1 316 ? 1.364 -42.031 16.482 1.00 23.33 294 ILE B N 1
ATOM 6123 C CA . ILE B 1 316 ? 2.181 -40.928 16.008 1.00 22.77 294 ILE B CA 1
ATOM 6124 C C . ILE B 1 316 ? 3.153 -41.433 14.975 1.00 22.13 294 ILE B C 1
ATOM 6125 O O . ILE B 1 316 ? 3.290 -40.859 13.917 1.00 21.01 294 ILE B O 1
ATOM 6130 N N . LEU B 1 317 ? 3.884 -42.479 15.296 1.00 22.93 295 LEU B N 1
ATOM 6131 C CA . LEU B 1 317 ? 4.862 -43.047 14.361 1.00 24.29 295 LEU B CA 1
ATOM 6132 C C . LEU B 1 317 ? 4.257 -43.342 13.002 1.00 24.80 295 LEU B C 1
ATOM 6133 O O . LEU B 1 317 ? 4.871 -43.115 11.928 1.00 23.86 295 LEU B O 1
ATOM 6138 N N . SER B 1 318 ? 3.047 -43.845 13.052 1.00 25.80 296 SER B N 1
ATOM 6139 C CA . SER B 1 318 ? 2.361 -44.205 11.819 1.00 26.82 296 SER B CA 1
ATOM 6140 C C . SER B 1 318 ? 2.243 -43.034 10.830 1.00 26.47 296 SER B C 1
ATOM 6141 O O . SER B 1 318 ? 2.485 -43.184 9.637 1.00 25.58 296 SER B O 1
ATOM 6144 N N . VAL B 1 319 ? 1.881 -41.852 11.310 1.00 25.38 297 VAL B N 1
ATOM 6145 C CA . VAL B 1 319 ? 1.681 -40.740 10.371 1.00 25.92 297 VAL B CA 1
ATOM 6146 C C . VAL B 1 319 ? 2.930 -39.911 10.125 1.00 27.06 297 VAL B C 1
ATOM 6147 O O . VAL B 1 319 ? 2.908 -38.938 9.347 1.00 27.09 297 VAL B O 1
ATOM 6151 N N . LEU B 1 320 ? 4.024 -40.300 10.786 1.00 26.94 298 LEU B N 1
ATOM 6152 C CA . LEU B 1 320 ? 5.362 -39.817 10.455 1.00 26.80 298 LEU B CA 1
ATOM 6153 C C . LEU B 1 320 ? 6.076 -40.712 9.443 1.00 27.35 298 LEU B C 1
ATOM 6154 O O . LEU B 1 320 ? 7.170 -40.397 8.957 1.00 26.23 298 LEU B O 1
ATOM 6159 N N . GLY B 1 321 ? 5.475 -41.862 9.156 1.00 26.72 299 GLY B N 1
ATOM 6160 C CA . GLY B 1 321 ? 6.049 -42.751 8.164 1.00 28.26 299 GLY B CA 1
ATOM 6161 C C . GLY B 1 321 ? 6.823 -43.939 8.694 1.00 29.19 299 GLY B C 1
ATOM 6162 O O . GLY B 1 321 ? 7.556 -44.556 7.921 1.00 30.03 299 GLY B O 1
ATOM 6163 N N . TYR B 1 322 ? 6.670 -44.284 9.975 1.00 28.75 300 TYR B N 1
ATOM 6164 C CA . TYR B 1 322 ? 7.363 -45.455 10.574 1.00 29.35 300 TYR B CA 1
ATOM 6165 C C . TYR B 1 322 ? 6.347 -46.557 10.789 1.00 30.05 300 TYR B C 1
ATOM 6166 O O . TYR B 1 322 ? 6.078 -47.006 11.921 1.00 29.40 300 TYR B O 1
ATOM 6175 N N . ARG B 1 323 ? 5.773 -46.990 9.667 1.00 32.12 301 ARG B N 1
ATOM 6176 C CA . ARG B 1 323 ? 4.643 -47.903 9.659 1.00 34.96 301 ARG B CA 1
ATOM 6177 C C . ARG B 1 323 ? 5.021 -49.244 10.316 1.00 34.74 301 ARG B C 1
ATOM 6178 O O . ARG B 1 323 ? 4.251 -49.781 11.119 1.00 34.64 301 ARG B O 1
ATOM 6186 N N . GLU B 1 324 ? 6.216 -49.745 10.010 1.00 35.00 302 GLU B N 1
ATOM 6187 C CA . GLU B 1 324 ? 6.633 -51.090 10.447 1.00 35.16 302 GLU B CA 1
ATOM 6188 C C . GLU B 1 324 ? 6.936 -51.146 11.926 1.00 33.98 302 GLU B C 1
ATOM 6189 O O . GLU B 1 324 ? 6.527 -52.080 12.620 1.00 33.07 302 GLU B O 1
ATOM 6195 N N . LEU B 1 325 ? 7.630 -50.110 12.413 1.00 31.98 303 LEU B N 1
ATOM 6196 C CA . LEU B 1 325 ? 7.791 -49.933 13.842 1.00 30.52 303 LEU B CA 1
ATOM 6197 C C . LEU B 1 325 ? 6.461 -49.764 14.560 1.00 29.59 303 LEU B C 1
ATOM 6198 O O . LEU B 1 325 ? 6.229 -50.429 15.540 1.00 28.50 303 LEU B O 1
ATOM 6203 N N . ALA B 1 326 ? 5.591 -48.869 14.083 1.00 30.29 304 ALA B N 1
ATOM 6204 C CA . ALA B 1 326 ? 4.288 -48.699 14.706 1.00 29.85 304 ALA B CA 1
ATOM 6205 C C . ALA B 1 326 ? 3.524 -50.037 14.829 1.00 30.04 304 ALA B C 1
ATOM 6206 O O . ALA B 1 326 ? 2.916 -50.330 15.870 1.00 29.39 304 ALA B O 1
ATOM 6208 N N . ASP B 1 327 ? 3.572 -50.861 13.789 1.00 31.13 305 ASP B N 1
ATOM 6209 C CA . ASP B 1 327 ? 2.858 -52.158 13.844 1.00 33.52 305 ASP B CA 1
ATOM 6210 C C . ASP B 1 327 ? 3.398 -53.099 14.925 1.00 32.75 305 ASP B C 1
ATOM 6211 O O . ASP B 1 327 ? 2.598 -53.709 15.647 1.00 33.06 305 ASP B O 1
ATOM 6216 N N . ARG B 1 328 ? 4.735 -53.198 15.047 1.00 32.21 306 ARG B N 1
ATOM 6217 C CA . ARG B 1 328 ? 5.357 -53.959 16.138 1.00 31.84 306 ARG B CA 1
ATOM 6218 C C . ARG B 1 328 ? 4.904 -53.502 17.504 1.00 31.62 306 ARG B C 1
ATOM 6219 O O . ARG B 1 328 ? 4.620 -54.306 18.383 1.00 31.18 306 ARG B O 1
ATOM 6227 N N . ILE B 1 329 ? 4.890 -52.191 17.709 1.00 29.57 307 ILE B N 1
ATOM 6228 C CA . ILE B 1 329 ? 4.379 -51.649 18.960 1.00 29.87 307 ILE B CA 1
ATOM 6229 C C . ILE B 1 329 ? 2.913 -52.001 19.240 1.00 30.69 307 ILE B C 1
ATOM 6230 O O . ILE B 1 329 ? 2.607 -52.424 20.352 1.00 31.03 307 ILE B O 1
ATOM 6235 N N . PHE B 1 330 ? 2.020 -51.776 18.258 1.00 30.98 308 PHE B N 1
ATOM 6236 C CA . PHE B 1 330 ? 0.578 -52.136 18.378 1.00 33.37 308 PHE B CA 1
ATOM 6237 C C . PHE B 1 330 ? 0.455 -53.651 18.722 1.00 34.91 308 PHE B C 1
ATOM 6238 O O . PHE B 1 330 ? -0.306 -54.067 19.606 1.00 36.84 308 PHE B O 1
ATOM 6246 N N . THR B 1 331 ? 1.217 -54.465 18.024 1.00 35.62 309 THR B N 1
ATOM 6247 C CA . THR B 1 331 ? 1.120 -55.919 18.197 1.00 36.86 309 THR B CA 1
ATOM 6248 C C . THR B 1 331 ? 1.789 -56.512 19.460 1.00 38.22 309 THR B C 1
ATOM 6249 O O . THR B 1 331 ? 1.184 -57.347 20.138 1.00 39.18 309 THR B O 1
ATOM 6253 N N . TYR B 1 332 ? 3.017 -56.090 19.767 1.00 38.21 310 TYR B N 1
ATOM 6254 C CA . TYR B 1 332 ? 3.866 -56.802 20.746 1.00 39.02 310 TYR B CA 1
ATOM 6255 C C . TYR B 1 332 ? 4.152 -56.085 22.066 1.00 39.74 310 TYR B C 1
ATOM 6256 O O . TYR B 1 332 ? 4.584 -56.725 23.022 1.00 40.95 310 TYR B O 1
ATOM 6265 N N . ASN B 1 333 ? 3.943 -54.773 22.132 1.00 39.62 311 ASN B N 1
ATOM 6266 C CA . ASN B 1 333 ? 4.211 -54.025 23.386 1.00 40.48 311 ASN B CA 1
ATOM 6267 C C . ASN B 1 333 ? 5.626 -54.209 23.993 1.00 38.83 311 ASN B C 1
ATOM 6268 O O . ASN B 1 333 ? 5.800 -54.136 25.215 1.00 40.53 311 ASN B O 1
ATOM 6273 N N . ARG B 1 334 ? 6.633 -54.447 23.165 1.00 36.30 312 ARG B N 1
ATOM 6274 C CA . ARG B 1 334 ? 7.990 -54.684 23.704 1.00 33.16 312 ARG B CA 1
ATOM 6275 C C . ARG B 1 334 ? 8.624 -53.350 24.157 1.00 31.57 312 ARG B C 1
ATOM 6276 O O . ARG B 1 334 ? 8.610 -52.384 23.403 1.00 28.54 312 ARG B O 1
ATOM 6284 N N . LEU B 1 335 ? 9.172 -53.298 25.376 1.00 29.53 313 LEU B N 1
ATOM 6285 C CA . LEU B 1 335 ? 9.835 -52.061 25.826 1.00 29.11 313 LEU B CA 1
ATOM 6286 C C . LEU B 1 335 ? 10.865 -51.524 24.795 1.00 27.17 313 LEU B C 1
ATOM 6287 O O . LEU B 1 335 ? 10.885 -50.312 24.507 1.00 27.52 313 LEU B O 1
ATOM 6292 N N . GLU B 1 336 ? 11.666 -52.413 24.203 1.00 25.83 314 GLU B N 1
ATOM 6293 C CA . GLU B 1 336 ? 12.672 -51.973 23.211 1.00 25.73 314 GLU B CA 1
ATOM 6294 C C . GLU B 1 336 ? 12.099 -51.137 22.052 1.00 25.53 314 GLU B C 1
ATOM 6295 O O . GLU B 1 336 ? 12.718 -50.139 21.654 1.00 24.27 314 GLU B O 1
ATOM 6301 N N . ASP B 1 337 ? 10.941 -51.543 21.515 1.00 24.73 315 ASP B N 1
ATOM 6302 C CA . ASP B 1 337 ? 10.292 -50.786 20.426 1.00 25.68 315 ASP B CA 1
ATOM 6303 C C . ASP B 1 337 ? 9.657 -49.479 20.931 1.00 25.12 315 ASP B C 1
ATOM 6304 O O . ASP B 1 337 ? 9.639 -48.473 20.208 1.00 24.56 315 ASP B O 1
ATOM 6309 N N . SER B 1 338 ? 9.123 -49.494 22.149 1.00 24.87 316 SER B N 1
ATOM 6310 C CA . SER B 1 338 ? 8.611 -48.242 22.742 1.00 26.33 316 SER B CA 1
ATOM 6311 C C . SER B 1 338 ? 9.724 -47.200 22.984 1.00 25.16 316 SER B C 1
ATOM 6312 O O . SER B 1 338 ? 9.544 -46.003 22.722 1.00 25.01 316 SER B O 1
ATOM 6315 N N . ILE B 1 339 ? 10.891 -47.647 23.432 1.00 24.22 317 ILE B N 1
ATOM 6316 C CA . ILE B 1 339 ? 12.071 -46.743 23.569 1.00 23.05 317 ILE B CA 1
ATOM 6317 C C . ILE B 1 339 ? 12.489 -46.182 22.190 1.00 23.11 317 ILE B C 1
ATOM 6318 O O . ILE B 1 339 ? 12.625 -44.958 22.004 1.00 21.06 317 ILE B O 1
ATOM 6323 N N . LEU B 1 340 ? 12.678 -47.070 21.222 1.00 21.53 318 LEU B N 1
ATOM 6324 C CA . LEU B 1 340 ? 13.046 -46.634 19.884 1.00 22.28 318 LEU B CA 1
ATOM 6325 C C . LEU B 1 340 ? 12.007 -45.654 19.320 1.00 22.50 318 LEU B C 1
ATOM 6326 O O . LEU B 1 340 ? 12.351 -44.590 18.765 1.00 22.21 318 LEU B O 1
ATOM 6331 N N . GLY B 1 341 ? 10.732 -46.011 19.471 1.00 21.59 319 GLY B N 1
ATOM 6332 C CA . GLY B 1 341 ? 9.615 -45.168 19.015 1.00 21.78 319 GLY B CA 1
ATOM 6333 C C . GLY B 1 341 ? 9.625 -43.814 19.701 1.00 21.14 319 GLY B C 1
ATOM 6334 O O . GLY B 1 341 ? 9.530 -42.763 19.056 1.00 20.32 319 GLY B O 1
ATOM 6335 N N . GLY B 1 342 ? 9.841 -43.837 21.006 1.00 21.24 320 GLY B N 1
ATOM 6336 C CA . GLY B 1 342 ? 9.975 -42.592 21.782 1.00 21.01 320 GLY B CA 1
ATOM 6337 C C . GLY B 1 342 ? 11.133 -41.701 21.314 1.00 22.44 320 GLY B C 1
ATOM 6338 O O . GLY B 1 342 ? 10.956 -40.460 21.131 1.00 21.00 320 GLY B O 1
ATOM 6339 N N . MET B 1 343 ? 12.331 -42.285 21.136 1.00 21.01 321 MET B N 1
ATOM 6340 C CA . MET B 1 343 ? 13.473 -41.483 20.637 1.00 21.53 321 MET B CA 1
ATOM 6341 C C . MET B 1 343 ? 13.213 -40.915 19.233 1.00 22.09 321 MET B C 1
ATOM 6342 O O . MET B 1 343 ? 13.584 -39.779 18.939 1.00 20.60 321 MET B O 1
ATOM 6347 N N . ILE B 1 344 ? 12.644 -41.740 18.346 1.00 21.15 322 ILE B N 1
ATOM 6348 C CA . ILE B 1 344 ? 12.231 -41.232 17.020 1.00 21.82 322 ILE B CA 1
ATOM 6349 C C . ILE B 1 344 ? 11.263 -40.038 17.124 1.00 21.55 322 ILE B C 1
ATOM 6350 O O . ILE B 1 344 ? 11.428 -39.071 16.367 1.00 22.82 322 ILE B O 1
ATOM 6355 N N . ILE B 1 345 ? 10.263 -40.095 18.010 1.00 20.88 323 ILE B N 1
ATOM 6356 C CA . ILE B 1 345 ? 9.256 -39.035 18.108 1.00 22.48 323 ILE B CA 1
ATOM 6357 C C . ILE B 1 345 ? 9.973 -37.748 18.598 1.00 22.16 323 ILE B C 1
ATOM 6358 O O . ILE B 1 345 ? 9.791 -36.655 18.041 1.00 23.50 323 ILE B O 1
ATOM 6363 N N . LEU B 1 346 ? 10.832 -37.900 19.604 1.00 21.47 324 LEU B N 1
ATOM 6364 C CA . LEU B 1 346 ? 11.515 -36.691 20.154 1.00 22.84 324 LEU B CA 1
ATOM 6365 C C . LEU B 1 346 ? 12.507 -36.131 19.135 1.00 22.84 324 LEU B C 1
ATOM 6366 O O . LEU B 1 346 ? 12.618 -34.914 18.965 1.00 24.65 324 LEU B O 1
ATOM 6371 N N . ASP B 1 347 ? 13.182 -37.019 18.411 1.00 22.21 325 ASP B N 1
ATOM 6372 C CA . ASP B 1 347 ? 14.089 -36.598 17.351 1.00 23.31 325 ASP B CA 1
ATOM 6373 C C . ASP B 1 347 ? 13.326 -35.812 16.249 1.00 22.03 325 ASP B C 1
ATOM 6374 O O . ASP B 1 347 ? 13.807 -34.745 15.796 1.00 22.25 325 ASP B O 1
ATOM 6379 N N . GLU B 1 348 ? 12.179 -36.331 15.816 1.00 20.89 326 GLU B N 1
ATOM 6380 C CA . GLU B 1 348 ? 11.440 -35.729 14.709 1.00 22.19 326 GLU B CA 1
ATOM 6381 C C . GLU B 1 348 ? 10.787 -34.416 15.106 1.00 21.31 326 GLU B C 1
ATOM 6382 O O . GLU B 1 348 ? 10.889 -33.394 14.357 1.00 23.43 326 GLU B O 1
ATOM 6388 N N . LEU B 1 349 ? 10.142 -34.427 16.270 1.00 19.84 327 LEU B N 1
ATOM 6389 C CA . LEU B 1 349 ? 9.253 -33.321 16.657 1.00 19.65 327 LEU B CA 1
ATOM 6390 C C . LEU B 1 349 ? 9.995 -32.259 17.475 1.00 20.82 327 LEU B C 1
ATOM 6391 O O . LEU B 1 349 ? 9.666 -31.057 17.442 1.00 21.51 327 LEU B O 1
ATOM 6396 N N . ASN B 1 350 ? 11.007 -32.700 18.201 1.00 19.78 328 ASN B N 1
ATOM 6397 C CA . ASN B 1 350 ? 11.932 -31.755 18.875 1.00 19.21 328 ASN B CA 1
ATOM 6398 C C . ASN B 1 350 ? 11.278 -30.796 19.894 1.00 21.06 328 ASN B C 1
ATOM 6399 O O . ASN B 1 350 ? 11.630 -29.594 19.953 1.00 21.40 328 ASN B O 1
ATOM 6404 N N . PHE B 1 351 ? 10.348 -31.299 20.721 1.00 20.29 329 PHE B N 1
ATOM 6405 C CA . PHE B 1 351 ? 9.890 -30.613 21.915 1.00 19.57 329 PHE B CA 1
ATOM 6406 C C . PHE B 1 351 ? 10.970 -30.969 22.992 1.00 19.97 329 PHE B C 1
ATOM 6407 O O . PHE B 1 351 ? 12.056 -31.403 22.625 1.00 22.34 329 PHE B O 1
ATOM 6415 N N . GLU B 1 352 ? 10.704 -30.807 24.277 1.00 20.28 330 GLU B N 1
ATOM 6416 C CA . GLU B 1 352 ? 11.785 -30.853 25.277 1.00 21.22 330 GLU B CA 1
ATOM 6417 C C . GLU B 1 352 ? 11.837 -32.237 25.945 1.00 21.09 330 GLU B C 1
ATOM 6418 O O . GLU B 1 352 ? 12.909 -32.783 26.228 1.00 21.49 330 GLU B O 1
ATOM 6424 N N . ILE B 1 353 ? 10.685 -32.777 26.219 1.00 18.67 331 ILE B N 1
ATOM 6425 C CA . ILE B 1 353 ? 10.666 -34.023 27.037 1.00 19.55 331 ILE B CA 1
ATOM 6426 C C . ILE B 1 353 ? 9.447 -34.871 26.749 1.00 20.43 331 ILE B C 1
ATOM 6427 O O . ILE B 1 353 ? 8.310 -34.366 26.714 1.00 19.75 331 ILE B O 1
ATOM 6432 N N . LEU B 1 354 ? 9.668 -36.190 26.609 1.00 21.38 332 LEU B N 1
ATOM 6433 C CA . LEU B 1 354 ? 8.549 -37.098 26.331 1.00 21.05 332 LEU B CA 1
ATOM 6434 C C . LEU B 1 354 ? 8.290 -37.980 27.526 1.00 21.88 332 LEU B C 1
ATOM 6435 O O . LEU B 1 354 ? 9.248 -38.552 28.055 1.00 21.99 332 LEU B O 1
ATOM 6440 N N . GLN B 1 355 ? 7.031 -38.055 27.980 1.00 20.72 333 GLN B N 1
ATOM 6441 C CA . GLN B 1 355 ? 6.679 -39.022 29.022 1.00 21.27 333 GLN B CA 1
ATOM 6442 C C . GLN B 1 355 ? 5.739 -40.077 28.448 1.00 21.13 333 GLN B C 1
ATOM 6443 O O . GLN B 1 355 ? 4.704 -39.729 27.857 1.00 22.11 333 GLN B O 1
ATOM 6449 N N . VAL B 1 356 ? 6.029 -41.342 28.730 1.00 22.30 334 VAL B N 1
ATOM 6450 C CA . VAL B 1 356 ? 5.202 -42.433 28.208 1.00 21.77 334 VAL B CA 1
ATOM 6451 C C . VAL B 1 356 ? 4.712 -43.242 29.382 1.00 21.42 334 VAL B C 1
ATOM 6452 O O . VAL B 1 356 ? 5.512 -43.586 30.268 1.00 19.83 334 VAL B O 1
ATOM 6456 N N . HIS B 1 357 ? 3.393 -43.447 29.454 1.00 22.69 335 HIS B N 1
ATOM 6457 C CA . HIS B 1 357 ? 2.838 -44.286 30.500 1.00 24.01 335 HIS B CA 1
ATOM 6458 C C . HIS B 1 357 ? 2.282 -45.593 29.900 1.00 24.42 335 HIS B C 1
ATOM 6459 O O . HIS B 1 357 ? 1.518 -45.569 28.943 1.00 24.24 335 HIS B O 1
ATOM 6466 N N . THR B 1 358 ? 2.620 -46.717 30.537 1.00 22.45 336 THR B N 1
ATOM 6467 C CA . THR B 1 358 ? 2.121 -48.015 30.110 1.00 24.59 336 THR B CA 1
ATOM 6468 C C . THR B 1 358 ? 1.737 -48.801 31.367 1.00 23.31 336 THR B C 1
ATOM 6469 O O . THR B 1 358 ? 2.062 -48.433 32.508 1.00 24.20 336 THR B O 1
ATOM 6473 N N . THR B 1 359 ? 1.078 -49.921 31.159 1.00 25.17 337 THR B N 1
ATOM 6474 C CA . THR B 1 359 ? 0.690 -50.756 32.308 1.00 23.89 337 THR B CA 1
ATOM 6475 C C . THR B 1 359 ? 1.778 -50.947 33.333 1.00 23.71 337 THR B C 1
ATOM 6476 O O . THR B 1 359 ? 1.559 -50.665 34.509 1.00 24.03 337 THR B O 1
ATOM 6480 N N . TYR B 1 360 ? 2.930 -51.490 32.918 1.00 23.82 338 TYR B N 1
ATOM 6481 C CA . TYR B 1 360 ? 3.961 -51.975 33.873 1.00 24.04 338 TYR B CA 1
ATOM 6482 C C . TYR B 1 360 ? 5.104 -51.011 34.087 1.00 21.91 338 TYR B C 1
ATOM 6483 O O . TYR B 1 360 ? 5.869 -51.125 35.043 1.00 22.01 338 TYR B O 1
ATOM 6492 N N . TYR B 1 361 ? 5.224 -49.987 33.241 1.00 21.83 339 TYR B N 1
ATOM 6493 C CA . TYR B 1 361 ? 6.307 -49.043 33.455 1.00 20.50 339 TYR B CA 1
ATOM 6494 C C . TYR B 1 361 ? 5.949 -47.631 32.898 1.00 20.94 339 TYR B C 1
ATOM 6495 O O . TYR B 1 361 ? 5.056 -47.483 32.061 1.00 21.23 339 TYR B O 1
ATOM 6504 N N . LEU B 1 362 ? 6.638 -46.632 33.432 1.00 20.43 340 LEU B N 1
ATOM 6505 C CA . LEU B 1 362 ? 6.598 -45.230 32.881 1.00 20.46 340 LEU B CA 1
ATOM 6506 C C . LEU B 1 362 ? 7.984 -44.910 32.354 1.00 18.47 340 LEU B C 1
ATOM 6507 O O . LEU B 1 362 ? 9.008 -45.402 32.870 1.00 19.27 340 LEU B O 1
ATOM 6512 N N . MET B 1 363 ? 8.071 -44.014 31.378 1.00 19.24 341 MET B N 1
ATOM 6513 C CA . MET B 1 363 ? 9.361 -43.686 30.840 1.00 20.34 341 MET B CA 1
ATOM 6514 C C . MET B 1 363 ? 9.407 -42.178 30.565 1.00 19.46 341 MET B C 1
ATOM 6515 O O . MET B 1 363 ? 8.375 -41.589 30.146 1.00 20.05 341 MET B O 1
ATOM 6520 N N . TYR B 1 364 ? 10.597 -41.611 30.721 1.00 19.03 342 TYR B N 1
ATOM 6521 C CA . TYR B 1 364 ? 10.921 -40.280 30.164 1.00 19.93 342 TYR B CA 1
ATOM 6522 C C . TYR B 1 364 ? 12.048 -40.452 29.145 1.00 20.78 342 TYR B C 1
ATOM 6523 O O . TYR B 1 364 ? 13.019 -41.226 29.338 1.00 21.52 342 TYR B O 1
ATOM 6532 N N . ILE B 1 365 ? 11.952 -39.677 28.071 1.00 22.03 343 ILE B N 1
ATOM 6533 C CA . ILE B 1 365 ? 13.032 -39.509 27.131 1.00 21.82 343 ILE B CA 1
ATOM 6534 C C . ILE B 1 365 ? 13.217 -38.000 26.951 1.00 22.37 343 ILE B C 1
ATOM 6535 O O . ILE B 1 365 ? 12.262 -37.257 26.696 1.00 20.63 343 ILE B O 1
ATOM 6540 N N A THR B 1 366 ? 14.461 -37.569 27.110 0.50 22.25 344 THR B N 1
ATOM 6541 N N B THR B 1 366 ? 14.451 -37.547 27.114 0.50 22.27 344 THR B N 1
ATOM 6542 C CA A THR B 1 366 ? 14.807 -36.161 26.968 0.50 22.58 344 THR B CA 1
ATOM 6543 C CA B THR B 1 366 ? 14.754 -36.124 26.951 0.50 22.58 344 THR B CA 1
ATOM 6544 C C A THR B 1 366 ? 16.018 -36.011 26.062 0.50 23.56 344 THR B C 1
ATOM 6545 C C B THR B 1 366 ? 16.161 -35.942 26.393 0.50 23.64 344 THR B C 1
ATOM 6546 O O A THR B 1 366 ? 16.601 -37.025 25.547 0.50 22.46 344 THR B O 1
ATOM 6547 O O B THR B 1 366 ? 16.990 -36.876 26.370 0.50 23.19 344 THR B O 1
ATOM 6554 N N . HIS B 1 367 ? 16.410 -34.738 25.890 1.00 24.21 345 HIS B N 1
ATOM 6555 C CA . HIS B 1 367 ? 17.688 -34.386 25.260 1.00 26.38 345 HIS B CA 1
ATOM 6556 C C . HIS B 1 367 ? 18.817 -34.473 26.242 1.00 27.37 345 HIS B C 1
ATOM 6557 O O . HIS B 1 367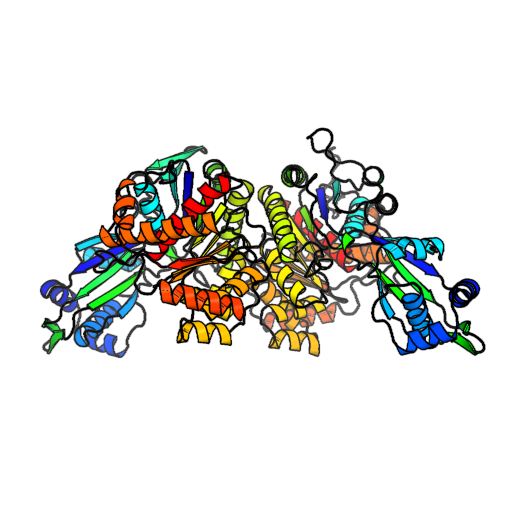 ? 18.632 -34.286 27.424 1.00 26.96 345 HIS B O 1
ATOM 6564 N N . ARG B 1 368 ? 20.018 -34.702 25.717 1.00 30.32 346 ARG B N 1
ATOM 6565 C CA . ARG B 1 368 ? 21.223 -34.777 26.518 1.00 32.36 346 ARG B CA 1
ATOM 6566 C C . ARG B 1 368 ? 21.412 -33.553 27.394 1.00 32.32 346 ARG B C 1
ATOM 6567 O O . ARG B 1 368 ? 21.961 -33.663 28.468 1.00 32.62 346 ARG B O 1
ATOM 6575 N N . ASP B 1 369 ? 20.908 -32.388 26.985 1.00 31.44 347 ASP B N 1
ATOM 6576 C CA . ASP B 1 369 ? 21.127 -31.210 27.818 1.00 31.08 347 ASP B CA 1
ATOM 6577 C C . ASP B 1 369 ? 19.965 -30.805 28.740 1.00 30.59 347 ASP B C 1
ATOM 6578 O O . ASP B 1 369 ? 19.906 -29.683 29.256 1.00 29.56 347 ASP B O 1
ATOM 6583 N N . ASN B 1 370 ? 19.014 -31.714 28.940 1.00 28.40 348 ASN B N 1
ATOM 6584 C CA . ASN B 1 370 ? 17.971 -31.440 29.899 1.00 29.48 348 ASN B CA 1
ATOM 6585 C C . ASN B 1 370 ? 18.595 -31.107 31.275 1.00 28.88 348 ASN B C 1
ATOM 6586 O O . ASN B 1 370 ? 19.541 -31.759 31.667 1.00 28.02 348 ASN B O 1
ATOM 6591 N N . PRO B 1 371 ? 18.061 -30.109 32.008 1.00 29.07 349 PRO B N 1
ATOM 6592 C CA . PRO B 1 371 ? 18.724 -29.790 33.291 1.00 29.95 349 PRO B CA 1
ATOM 6593 C C . PRO B 1 371 ? 18.610 -30.926 34.329 1.00 30.08 349 PRO B C 1
ATOM 6594 O O . PRO B 1 371 ? 19.517 -31.119 35.133 1.00 30.89 349 PRO B O 1
ATOM 6598 N N . LEU B 1 372 ? 17.520 -31.686 34.307 1.00 29.25 350 LEU B N 1
ATOM 6599 C CA . LEU B 1 372 ? 17.309 -32.699 35.363 1.00 28.28 350 LEU B CA 1
ATOM 6600 C C . LEU B 1 372 ? 18.296 -33.850 35.335 1.00 27.71 350 LEU B C 1
ATOM 6601 O O . LEU B 1 372 ? 18.728 -34.268 34.277 1.00 27.51 350 LEU B O 1
ATOM 6606 N N . SER B 1 373 ? 18.661 -34.358 36.514 1.00 28.45 351 SER B N 1
ATOM 6607 C CA . SER B 1 373 ? 19.456 -35.573 36.609 1.00 28.89 351 SER B CA 1
ATOM 6608 C C . SER B 1 373 ? 18.569 -36.786 36.330 1.00 29.52 351 SER B C 1
ATOM 6609 O O . SER B 1 373 ? 17.351 -36.699 36.449 1.00 29.35 351 SER B O 1
ATOM 6612 N N . GLU B 1 374 ? 19.151 -37.911 35.940 1.00 29.92 352 GLU B N 1
ATOM 6613 C CA . GLU B 1 374 ? 18.364 -39.150 35.852 1.00 31.02 352 GLU B CA 1
ATOM 6614 C C . GLU B 1 374 ? 17.629 -39.453 37.154 1.00 29.61 352 GLU B C 1
ATOM 6615 O O . GLU B 1 374 ? 16.532 -40.019 37.155 1.00 27.82 352 GLU B O 1
ATOM 6621 N N . GLU B 1 375 ? 18.258 -39.098 38.271 1.00 29.58 353 GLU B N 1
ATOM 6622 C CA . GLU B 1 375 ? 17.628 -39.267 39.574 1.00 29.66 353 GLU B CA 1
ATOM 6623 C C . GLU B 1 375 ? 16.341 -38.447 39.760 1.00 27.58 353 GLU B C 1
ATOM 6624 O O . GLU B 1 375 ? 15.345 -38.955 40.258 1.00 26.72 353 GLU B O 1
ATOM 6630 N N . GLU B 1 376 ? 16.374 -37.170 39.391 1.00 25.32 354 GLU B N 1
ATOM 6631 C CA . GLU B 1 376 ? 15.180 -36.331 39.451 1.00 24.90 354 GLU B CA 1
ATOM 6632 C C . GLU B 1 376 ? 14.139 -36.787 38.437 1.00 22.96 354 GLU B C 1
ATOM 6633 O O . GLU B 1 376 ? 12.954 -36.760 38.735 1.00 23.50 354 GLU B O 1
ATOM 6639 N N . LEU B 1 377 ? 14.570 -37.180 37.243 1.00 21.56 355 LEU B N 1
ATOM 6640 C CA . LEU B 1 377 ? 13.622 -37.706 36.231 1.00 21.05 355 LEU B CA 1
ATOM 6641 C C . LEU B 1 377 ? 12.851 -38.928 36.805 1.00 21.89 355 LEU B C 1
ATOM 6642 O O . LEU B 1 377 ? 11.615 -39.035 36.685 1.00 22.53 355 LEU B O 1
ATOM 6647 N N . ALA B 1 378 ? 13.602 -39.837 37.413 1.00 20.94 356 ALA B N 1
ATOM 6648 C CA . ALA B 1 378 ? 13.001 -41.022 38.039 1.00 21.21 356 ALA B CA 1
ATOM 6649 C C . ALA B 1 378 ? 12.060 -40.632 39.195 1.00 21.39 356 ALA B C 1
ATOM 6650 O O . ALA B 1 378 ? 10.970 -41.181 39.306 1.00 22.70 356 ALA B O 1
ATOM 6652 N N . LYS B 1 379 ? 12.422 -39.674 40.040 1.00 22.51 357 LYS B N 1
ATOM 6653 C CA . LYS B 1 379 ? 11.517 -39.233 41.131 1.00 23.78 357 LYS B CA 1
ATOM 6654 C C . LYS B 1 379 ? 10.243 -38.538 40.616 1.00 22.34 357 LYS B C 1
ATOM 6655 O O . LYS B 1 379 ? 9.200 -38.575 41.244 1.00 22.19 357 LYS B O 1
ATOM 6661 N N . SER B 1 380 ? 10.322 -37.937 39.450 1.00 22.50 358 SER B N 1
ATOM 6662 C CA . SER B 1 380 ? 9.149 -37.282 38.874 1.00 22.49 358 SER B CA 1
ATOM 6663 C C . SER B 1 380 ? 8.152 -38.333 38.369 1.00 21.79 358 SER B C 1
ATOM 6664 O O . SER B 1 380 ? 6.943 -38.268 38.613 1.00 21.68 358 SER B O 1
ATOM 6667 N N . LEU B 1 381 ? 8.658 -39.282 37.614 1.00 22.19 359 LEU B N 1
ATOM 6668 C CA . LEU B 1 381 ? 7.878 -40.458 37.245 1.00 22.50 359 LEU B CA 1
ATOM 6669 C C . LEU B 1 381 ? 7.334 -41.182 38.464 1.00 23.28 359 LEU B C 1
ATOM 6670 O O . LEU B 1 381 ? 6.189 -41.540 38.464 1.00 24.06 359 LEU B O 1
ATOM 6675 N N . GLU B 1 382 ? 8.121 -41.352 39.527 1.00 24.83 360 GLU B N 1
ATOM 6676 C CA . GLU B 1 382 ? 7.605 -42.107 40.719 1.00 24.80 360 GLU B CA 1
ATOM 6677 C C . GLU B 1 382 ? 6.412 -41.354 41.319 1.00 25.08 360 GLU B C 1
ATOM 6678 O O . GLU B 1 382 ? 5.376 -41.970 41.652 1.00 24.03 360 GLU B O 1
ATOM 6684 N N . PHE B 1 383 ? 6.492 -40.016 41.349 1.00 25.82 361 PHE B N 1
ATOM 6685 C CA . PHE B 1 383 ? 5.365 -39.200 41.842 1.00 25.09 361 PHE B CA 1
ATOM 6686 C C . PHE B 1 383 ? 4.110 -39.395 40.984 1.00 25.02 361 PHE B C 1
ATOM 6687 O O . PHE B 1 383 ? 3.008 -39.475 41.518 1.00 25.98 361 PHE B O 1
ATOM 6695 N N . GLY B 1 384 ? 4.283 -39.468 39.663 1.00 23.21 362 GLY B N 1
ATOM 6696 C CA . GLY B 1 384 ? 3.176 -39.713 38.725 1.00 24.25 362 GLY B CA 1
ATOM 6697 C C . GLY B 1 384 ? 2.468 -41.026 39.054 1.00 24.26 362 GLY B C 1
ATOM 6698 O O . GLY B 1 384 ? 1.232 -41.047 39.314 1.00 23.82 362 GLY B O 1
ATOM 6699 N N . THR B 1 385 ? 3.226 -42.116 39.051 1.00 24.55 363 THR B N 1
ATOM 6700 C CA . THR B 1 385 ? 2.600 -43.433 39.335 1.00 25.08 363 THR B CA 1
ATOM 6701 C C . THR B 1 385 ? 2.045 -43.571 40.765 1.00 26.61 363 THR B C 1
ATOM 6702 O O . THR B 1 385 ? 0.994 -44.195 40.988 1.00 26.93 363 THR B O 1
ATOM 6706 N N . THR B 1 386 ? 2.751 -43.021 41.740 1.00 27.00 364 THR B N 1
ATOM 6707 C CA . THR B 1 386 ? 2.257 -43.036 43.092 1.00 26.81 364 THR B CA 1
ATOM 6708 C C . THR B 1 386 ? 0.886 -42.322 43.170 1.00 26.89 364 THR B C 1
ATOM 6709 O O . THR B 1 386 ? -0.059 -42.842 43.745 1.00 26.48 364 THR B O 1
ATOM 6713 N N . LEU B 1 387 ? 0.792 -41.131 42.595 1.00 26.94 365 LEU B N 1
ATOM 6714 C CA . LEU B 1 387 ? -0.434 -40.338 42.583 1.00 26.21 365 LEU B CA 1
ATOM 6715 C C . LEU B 1 387 ? -1.570 -41.084 41.898 1.00 26.42 365 LEU B C 1
ATOM 6716 O O . LEU B 1 387 ? -2.733 -41.050 42.366 1.00 26.44 365 LEU B O 1
ATOM 6721 N N . ALA B 1 388 ? -1.252 -41.778 40.804 1.00 25.39 366 ALA B N 1
ATOM 6722 C CA . ALA B 1 388 ? -2.264 -42.599 40.127 1.00 26.10 366 ALA B CA 1
ATOM 6723 C C . ALA B 1 388 ? -2.720 -43.726 41.033 1.00 26.13 366 ALA B C 1
ATOM 6724 O O . ALA B 1 388 ? -3.922 -44.020 41.102 1.00 27.21 366 ALA B O 1
ATOM 6726 N N . ALA B 1 389 ? -1.768 -44.331 41.731 1.00 26.64 367 ALA B N 1
ATOM 6727 C CA . ALA B 1 389 ? -2.075 -45.443 42.661 1.00 28.39 367 ALA B CA 1
ATOM 6728 C C . ALA B 1 389 ? -3.019 -44.984 43.789 1.00 28.87 367 ALA B C 1
ATOM 6729 O O . ALA B 1 389 ? -3.963 -45.687 44.157 1.00 28.40 367 ALA B O 1
ATOM 6731 N N . ALA B 1 390 ? -2.730 -43.822 44.357 1.00 29.28 368 ALA B N 1
ATOM 6732 C CA . ALA B 1 390 ? -3.658 -43.168 45.278 1.00 29.83 368 ALA B CA 1
ATOM 6733 C C . ALA B 1 390 ? -5.073 -42.935 44.708 1.00 30.66 368 ALA B C 1
ATOM 6734 O O . ALA B 1 390 ? -6.068 -43.327 45.326 1.00 31.83 368 ALA B O 1
ATOM 6736 N N . ARG B 1 391 ? -5.172 -42.320 43.534 1.00 30.57 369 ARG B N 1
ATOM 6737 C CA . ARG B 1 391 ? -6.443 -42.123 42.845 1.00 31.11 369 ARG B CA 1
ATOM 6738 C C . ARG B 1 391 ? -7.179 -43.449 42.581 1.00 31.61 369 ARG B C 1
ATOM 6739 O O . ARG B 1 391 ? -8.384 -43.565 42.866 1.00 31.03 369 ARG B O 1
ATOM 6747 N N . ALA B 1 392 ? -6.454 -44.433 42.056 1.00 31.15 370 ALA B N 1
ATOM 6748 C CA . ALA B 1 392 ? -6.987 -45.780 41.851 1.00 31.99 370 ALA B CA 1
ATOM 6749 C C . ALA B 1 392 ? -7.486 -46.434 43.143 1.00 32.18 370 ALA B C 1
ATOM 6750 O O . ALA B 1 392 ? -8.477 -47.176 43.099 1.00 33.62 370 ALA B O 1
ATOM 6752 N N . SER B 1 393 ? -6.808 -46.188 44.266 1.00 31.98 371 SER B N 1
ATOM 6753 C CA . SER B 1 393 ? -7.184 -46.814 45.558 1.00 33.55 371 SER B CA 1
ATOM 6754 C C . SER B 1 393 ? -8.393 -46.135 46.187 1.00 33.95 371 SER B C 1
ATOM 6755 O O . SER B 1 393 ? -9.262 -46.811 46.766 1.00 34.18 371 SER B O 1
ATOM 6758 N N . LEU B 1 394 ? -8.422 -44.800 46.088 1.00 33.43 372 LEU B N 1
ATOM 6759 C CA . LEU B 1 394 ? -9.415 -43.960 46.783 1.00 34.03 372 LEU B CA 1
ATOM 6760 C C . LEU B 1 394 ? -10.613 -43.521 45.934 1.00 34.46 372 LEU B C 1
ATOM 6761 O O . LEU B 1 394 ? -11.674 -43.235 46.490 1.00 35.14 372 LEU B O 1
ATOM 6766 N N . GLY B 1 395 ? -10.462 -43.503 44.616 1.00 34.24 373 GLY B N 1
ATOM 6767 C CA . GLY B 1 395 ? -11.498 -42.999 43.728 1.00 34.86 373 GLY B CA 1
ATOM 6768 C C . GLY B 1 395 ? -11.312 -41.533 43.409 1.00 35.57 373 GLY B C 1
ATOM 6769 O O . GLY B 1 395 ? -11.989 -40.986 42.552 1.00 36.16 373 GLY B O 1
ATOM 6770 N N . ASP B 1 396 ? -10.396 -40.877 44.098 1.00 35.73 374 ASP B N 1
ATOM 6771 C CA . ASP B 1 396 ? -10.192 -39.447 43.885 1.00 36.82 374 ASP B CA 1
ATOM 6772 C C . ASP B 1 396 ? -8.966 -39.013 44.655 1.00 36.26 374 ASP B C 1
ATOM 6773 O O . ASP B 1 396 ? -8.532 -39.747 45.530 1.00 35.85 374 ASP B O 1
ATOM 6778 N N . ILE B 1 397 ? -8.428 -37.822 44.330 1.00 34.94 375 ILE B N 1
ATOM 6779 C CA . ILE B 1 397 ? -7.422 -37.159 45.158 1.00 33.62 375 ILE B CA 1
ATOM 6780 C C . ILE B 1 397 ? -8.137 -36.041 45.924 1.00 34.11 375 ILE B C 1
ATOM 6781 O O . ILE B 1 397 ? -8.569 -35.049 45.346 1.00 32.85 375 ILE B O 1
ATOM 6786 N N . ARG B 1 398 ? -8.308 -36.248 47.226 1.00 34.99 376 ARG B N 1
ATOM 6787 C CA . ARG B 1 398 ? -9.151 -35.379 48.048 1.00 35.62 376 ARG B CA 1
ATOM 6788 C C . ARG B 1 398 ? -8.337 -34.280 48.734 1.00 36.40 376 ARG B C 1
ATOM 6789 O O . ARG B 1 398 ? -8.812 -33.118 48.845 1.00 38.10 376 ARG B O 1
ATOM 6797 N N . GLY B 1 399 ? -7.123 -34.637 49.161 1.00 35.71 377 GLY B N 1
ATOM 6798 C CA . GLY B 1 399 ? -6.184 -33.714 49.786 1.00 35.37 377 GLY B CA 1
ATOM 6799 C C . GLY B 1 399 ? -4.770 -34.224 49.611 1.00 35.65 377 GLY B C 1
ATOM 6800 O O . GLY B 1 399 ? -4.566 -35.378 49.212 1.00 35.84 377 GLY B O 1
ATOM 6801 N N . PRO B 1 400 ? -3.768 -33.380 49.890 1.00 35.58 378 PRO B N 1
ATOM 6802 C CA . PRO B 1 400 ? -2.375 -33.776 49.685 1.00 36.24 378 PRO B CA 1
ATOM 6803 C C . PRO B 1 400 ? -1.958 -35.065 50.434 1.00 37.03 378 PRO B C 1
ATOM 6804 O O . PRO B 1 400 ? -1.056 -35.797 49.999 1.00 37.01 378 PRO B O 1
ATOM 6808 N N . ASP B 1 401 ? -2.615 -35.368 51.547 1.00 37.34 379 ASP B N 1
ATOM 6809 C CA . ASP B 1 401 ? -2.195 -36.556 52.293 1.00 37.87 379 ASP B CA 1
ATOM 6810 C C . ASP B 1 401 ? -2.613 -37.871 51.652 1.00 36.60 379 ASP B C 1
ATOM 6811 O O . ASP B 1 401 ? -2.080 -38.921 51.996 1.00 36.74 379 ASP B O 1
ATOM 6816 N N . ASP B 1 402 ? -3.544 -37.794 50.703 1.00 36.19 380 ASP B N 1
ATOM 6817 C CA . ASP B 1 402 ? -3.941 -38.946 49.898 1.00 35.74 380 ASP B CA 1
ATOM 6818 C C . ASP B 1 402 ? -2.748 -39.531 49.134 1.00 35.49 380 ASP B C 1
ATOM 6819 O O . ASP B 1 402 ? -2.687 -40.739 48.873 1.00 35.02 380 ASP B O 1
ATOM 6824 N N . TYR B 1 403 ? -1.766 -38.686 48.834 1.00 35.16 381 TYR B N 1
ATOM 6825 C CA . TYR B 1 403 ? -0.534 -39.162 48.215 1.00 34.97 381 TYR B CA 1
ATOM 6826 C C . TYR B 1 403 ? 0.083 -40.338 48.994 1.00 35.29 381 TYR B C 1
ATOM 6827 O O . TYR B 1 403 ? 0.598 -41.280 48.398 1.00 35.38 381 TYR B O 1
ATOM 6836 N N . LYS B 1 404 ? 0.045 -40.281 50.323 1.00 34.69 382 LYS B N 1
ATOM 6837 C CA . LYS B 1 404 ? 0.669 -41.326 51.136 1.00 35.73 382 LYS B CA 1
ATOM 6838 C C . LYS B 1 404 ? 0.067 -42.711 50.910 1.00 35.26 382 LYS B C 1
ATOM 6839 O O . LYS B 1 404 ? 0.731 -43.715 51.123 1.00 35.89 382 LYS B O 1
ATOM 6845 N N . VAL B 1 405 ? -1.202 -42.750 50.538 1.00 34.10 383 VAL B N 1
ATOM 6846 C CA . VAL B 1 405 ? -1.904 -44.001 50.277 1.00 33.92 383 VAL B CA 1
ATOM 6847 C C . VAL B 1 405 ? -1.264 -44.721 49.078 1.00 33.34 383 VAL B C 1
ATOM 6848 O O . VAL B 1 405 ? -1.125 -45.953 49.091 1.00 32.41 383 VAL B O 1
ATOM 6852 N N . GLY B 1 406 ? -0.879 -43.947 48.054 1.00 31.65 384 GLY B N 1
ATOM 6853 C CA . GLY B 1 406 ? -0.146 -44.487 46.904 1.00 30.30 384 GLY B CA 1
ATOM 6854 C C . GLY B 1 406 ? 1.203 -45.080 47.295 1.00 30.19 384 GLY B C 1
ATOM 6855 O O . GLY B 1 406 ? 1.628 -46.104 46.775 1.00 29.62 384 GLY B O 1
ATOM 6856 N N . LEU B 1 407 ? 1.865 -44.470 48.263 1.00 30.94 385 LEU B N 1
ATOM 6857 C CA . LEU B 1 407 ? 3.187 -44.946 48.672 1.00 31.50 385 LEU B CA 1
ATOM 6858 C C . LEU B 1 407 ? 3.214 -46.334 49.272 1.00 32.50 385 LEU B C 1
ATOM 6859 O O . LEU B 1 407 ? 4.292 -46.920 49.382 1.00 32.72 385 LEU B O 1
ATOM 6864 N N . LYS B 1 408 ? 2.043 -46.832 49.668 1.00 32.98 386 LYS B N 1
ATOM 6865 C CA . LYS B 1 408 ? 1.874 -48.171 50.277 1.00 33.57 386 LYS B CA 1
ATOM 6866 C C . LYS B 1 408 ? 1.484 -49.230 49.232 1.00 33.16 386 LYS B C 1
ATOM 6867 O O . LYS B 1 408 ? 1.310 -50.406 49.554 1.00 32.93 386 LYS B O 1
ATOM 6873 N N . VAL B 1 409 ? 1.318 -48.795 47.981 1.00 32.03 387 VAL B N 1
ATOM 6874 C CA . VAL B 1 409 ? 1.102 -49.713 46.871 1.00 31.49 387 VAL B CA 1
ATOM 6875 C C . VAL B 1 409 ? 2.493 -50.051 46.372 1.00 32.05 387 VAL B C 1
ATOM 6876 O O . VAL B 1 409 ? 3.269 -49.123 46.015 1.00 31.65 387 VAL B O 1
ATOM 6880 N N . PRO B 1 410 ? 2.843 -51.359 46.353 1.00 31.85 388 PRO B N 1
ATOM 6881 C CA . PRO B 1 410 ? 4.224 -51.635 45.988 1.00 31.78 388 PRO B CA 1
ATOM 6882 C C . PRO B 1 410 ? 4.419 -51.492 44.484 1.00 31.27 388 PRO B C 1
ATOM 6883 O O . PRO B 1 410 ? 3.447 -51.516 43.737 1.00 30.45 388 PRO B O 1
ATOM 6887 N N . PHE B 1 411 ? 5.665 -51.331 44.054 1.00 30.79 389 PHE B N 1
ATOM 6888 C CA . PHE B 1 411 ? 5.969 -51.425 42.639 1.00 30.92 389 PHE B CA 1
ATOM 6889 C C . PHE B 1 411 ? 5.579 -52.806 42.124 1.00 30.98 389 PHE B C 1
ATOM 6890 O O . PHE B 1 411 ? 5.596 -53.801 42.878 1.00 31.07 389 PHE B O 1
ATOM 6898 N N . ASN B 1 412 ? 5.145 -52.869 40.870 1.00 30.71 390 ASN B N 1
ATOM 6899 C CA . ASN B 1 412 ? 4.550 -54.097 40.371 1.00 30.99 390 ASN B CA 1
ATOM 6900 C C . ASN B 1 412 ? 5.521 -55.284 40.279 1.00 31.69 390 ASN B C 1
ATOM 6901 O O . ASN B 1 412 ? 6.746 -55.119 40.356 1.00 30.33 390 ASN B O 1
ATOM 6906 N N . GLU B 1 413 ? 4.943 -56.466 40.059 1.00 32.27 391 GLU B N 1
ATOM 6907 C CA . GLU B 1 413 ? 5.692 -57.725 40.108 1.00 34.88 391 GLU B CA 1
ATOM 6908 C C . GLU B 1 413 ? 6.663 -57.884 38.955 1.00 34.38 391 GLU B C 1
ATOM 6909 O O . GLU B 1 413 ? 7.518 -58.758 38.976 1.00 33.78 391 GLU B O 1
ATOM 6915 N N . ARG B 1 414 ? 6.533 -57.014 37.951 1.00 33.37 392 ARG B N 1
ATOM 6916 C CA . ARG B 1 414 ? 7.317 -57.146 36.739 1.00 33.44 392 ARG B CA 1
ATOM 6917 C C . ARG B 1 414 ? 8.508 -56.193 36.760 1.00 33.12 392 ARG B C 1
ATOM 6918 O O . ARG B 1 414 ? 9.164 -56.016 35.736 1.00 33.87 392 ARG B O 1
ATOM 6926 N N . SER B 1 415 ? 8.795 -55.593 37.921 1.00 31.66 393 SER B N 1
ATOM 6927 C CA . SER B 1 415 ? 9.822 -54.560 38.022 1.00 30.24 393 SER B CA 1
ATOM 6928 C C . SER B 1 415 ? 11.174 -55.091 37.587 1.00 29.07 393 SER B C 1
ATOM 6929 O O . SER B 1 415 ? 11.856 -54.459 36.812 1.00 27.60 393 SER B O 1
ATOM 6932 N N . GLU B 1 416 ? 11.542 -56.283 38.071 1.00 27.49 394 GLU B N 1
ATOM 6933 C CA . GLU B 1 416 ? 12.809 -56.925 37.692 1.00 27.68 394 GLU B CA 1
ATOM 6934 C C . GLU B 1 416 ? 12.906 -57.195 36.209 1.00 25.77 394 GLU B C 1
ATOM 6935 O O . GLU B 1 416 ? 13.948 -57.001 35.603 1.00 25.70 394 GLU B O 1
ATOM 6941 N N . TYR B 1 417 ? 11.811 -57.675 35.637 1.00 25.19 395 TYR B N 1
ATOM 6942 C CA . TYR B 1 417 ? 11.751 -58.007 34.244 1.00 25.63 395 TYR B CA 1
ATOM 6943 C C . TYR B 1 417 ? 11.900 -56.702 33.427 1.00 24.41 395 TYR B C 1
ATOM 6944 O O . TYR B 1 417 ? 12.635 -56.637 32.427 1.00 23.80 395 TYR B O 1
ATOM 6953 N N . VAL B 1 418 ? 11.212 -55.658 33.867 1.00 23.73 396 VAL B N 1
ATOM 6954 C CA . VAL B 1 418 ? 11.262 -54.372 33.123 1.00 22.68 396 VAL B CA 1
ATOM 6955 C C . VAL B 1 418 ? 12.692 -53.902 33.086 1.00 23.17 396 VAL B C 1
ATOM 6956 O O . VAL B 1 418 ? 13.223 -53.514 32.029 1.00 24.11 396 VAL B O 1
ATOM 6960 N N . LYS B 1 419 ? 13.345 -53.956 34.241 1.00 24.74 397 LYS B N 1
ATOM 6961 C CA . LYS B 1 419 ? 14.718 -53.511 34.405 1.00 24.68 397 LYS B CA 1
ATOM 6962 C C . LYS B 1 419 ? 15.659 -54.284 33.473 1.00 24.54 397 LYS B C 1
ATOM 6963 O O . LYS B 1 419 ? 16.479 -53.669 32.776 1.00 23.22 397 LYS B O 1
ATOM 6969 N N . LEU B 1 420 ? 15.544 -55.631 33.428 1.00 23.63 398 LEU B N 1
ATOM 6970 C CA . LEU B 1 420 ? 16.371 -56.408 32.506 1.00 24.72 398 LEU B CA 1
ATOM 6971 C C . LEU B 1 420 ? 16.132 -56.026 31.050 1.00 23.82 398 LEU B C 1
ATOM 6972 O O . LEU B 1 420 ? 17.076 -55.835 30.272 1.00 24.32 398 LEU B O 1
ATOM 6977 N N . ARG B 1 421 ? 14.870 -55.916 30.680 1.00 24.41 399 ARG B N 1
ATOM 6978 C CA . ARG B 1 421 ? 14.499 -55.600 29.325 1.00 23.66 399 ARG B CA 1
ATOM 6979 C C . ARG B 1 421 ? 15.047 -54.225 28.964 1.00 23.53 399 ARG B C 1
ATOM 6980 O O . ARG B 1 421 ? 15.376 -53.970 27.802 1.00 21.65 399 ARG B O 1
ATOM 6988 N N . PHE B 1 422 ? 15.101 -53.339 29.964 1.00 22.89 400 PHE B N 1
ATOM 6989 C CA . PHE B 1 422 ? 15.585 -51.977 29.751 1.00 22.71 400 PHE B CA 1
ATOM 6990 C C . PHE B 1 422 ? 17.097 -51.989 29.467 1.00 22.02 400 PHE B C 1
ATOM 6991 O O . PHE B 1 422 ? 17.572 -51.308 28.530 1.00 20.28 400 PHE B O 1
ATOM 6999 N N . GLU B 1 423 ? 17.846 -52.807 30.201 1.00 21.67 401 GLU B N 1
ATOM 7000 C CA . GLU B 1 423 ? 19.287 -52.850 29.999 1.00 22.37 401 GLU B CA 1
ATOM 7001 C C . GLU B 1 423 ? 19.608 -53.486 28.656 1.00 22.56 401 GLU B C 1
ATOM 7002 O O . GLU B 1 423 ? 20.555 -53.093 27.979 1.00 21.26 401 GLU B O 1
ATOM 7008 N N . GLU B 1 424 ? 18.863 -54.549 28.317 1.00 23.41 402 GLU B N 1
ATOM 7009 C CA . GLU B 1 424 ? 18.957 -55.219 27.005 1.00 23.57 402 GLU B CA 1
ATOM 7010 C C . GLU B 1 424 ? 18.656 -54.220 25.857 1.00 22.90 402 GLU B C 1
ATOM 7011 O O . GLU B 1 424 ? 19.413 -54.185 24.887 1.00 22.13 402 GLU B O 1
ATOM 7017 N N . ALA B 1 425 ? 17.591 -53.408 25.986 1.00 22.59 403 ALA B N 1
ATOM 7018 C CA . ALA B 1 425 ? 17.223 -52.401 24.975 1.00 22.44 403 ALA B CA 1
ATOM 7019 C C . ALA B 1 425 ? 18.344 -51.403 24.746 1.00 22.08 403 ALA B C 1
ATOM 7020 O O . ALA B 1 425 ? 18.652 -51.067 23.600 1.00 21.23 403 ALA B O 1
ATOM 7022 N N . LYS B 1 426 ? 18.973 -50.935 25.828 1.00 21.62 404 LYS B N 1
ATOM 7023 C CA . LYS B 1 426 ? 20.021 -49.918 25.690 1.00 21.03 404 LYS B CA 1
ATOM 7024 C C . LYS B 1 426 ? 21.250 -50.520 25.030 1.00 20.98 404 LYS B C 1
ATOM 7025 O O . LYS B 1 426 ? 21.977 -49.819 24.338 1.00 20.47 404 LYS B O 1
ATOM 7031 N N . SER B 1 427 ? 21.461 -51.826 25.241 1.00 19.79 405 SER B N 1
ATOM 7032 C CA . SER B 1 427 ? 22.547 -52.520 24.569 1.00 21.81 405 SER B CA 1
ATOM 7033 C C . SER B 1 427 ? 22.374 -52.629 23.037 1.00 21.22 405 SER B C 1
ATOM 7034 O O . SER B 1 427 ? 23.374 -52.663 22.304 1.00 20.05 405 SER B O 1
ATOM 7037 N N . ARG B 1 428 ? 21.129 -52.718 22.579 1.00 21.67 406 ARG B N 1
ATOM 7038 C CA . ARG B 1 428 ? 20.833 -52.927 21.153 1.00 22.63 406 ARG B CA 1
ATOM 7039 C C . ARG B 1 428 ? 20.588 -51.603 20.411 1.00 23.41 406 ARG B C 1
ATOM 7040 O O . ARG B 1 428 ? 20.758 -51.531 19.178 1.00 23.02 406 ARG B O 1
ATOM 7048 N N . LEU B 1 429 ? 20.191 -50.574 21.157 1.00 22.35 407 LEU B N 1
ATOM 7049 C CA . LEU B 1 429 ? 19.799 -49.300 20.560 1.00 23.60 407 LEU B CA 1
ATOM 7050 C C . LEU B 1 429 ? 20.864 -48.233 20.659 1.00 24.49 407 LEU B C 1
ATOM 7051 O O . LEU B 1 429 ? 21.617 -48.151 21.629 1.00 22.86 407 LEU B O 1
ATOM 7056 N N . ARG B 1 430 ? 20.874 -47.359 19.662 1.00 25.92 408 ARG B N 1
ATOM 7057 C CA . ARG B 1 430 ? 21.795 -46.225 19.722 1.00 27.71 408 ARG B CA 1
ATOM 7058 C C . ARG B 1 430 ? 21.211 -45.206 20.697 1.00 27.15 408 ARG B C 1
ATOM 7059 O O . ARG B 1 430 ? 20.230 -44.528 20.370 1.00 27.35 408 ARG B O 1
ATOM 7067 N N . MET B 1 431 ? 21.787 -45.118 21.891 1.00 26.46 409 MET B N 1
ATOM 7068 C CA . MET B 1 431 ? 21.225 -44.265 22.959 1.00 26.92 409 MET B CA 1
ATOM 7069 C C . MET B 1 431 ? 21.740 -42.838 22.903 1.00 29.26 409 MET B C 1
ATOM 7070 O O . MET B 1 431 ? 21.259 -41.968 23.643 1.00 28.73 409 MET B O 1
ATOM 7075 N N . ARG B 1 432 ? 22.727 -42.610 22.035 1.00 30.87 410 ARG B N 1
ATOM 7076 C CA . ARG B 1 432 ? 23.257 -41.268 21.760 1.00 34.84 410 ARG B CA 1
ATOM 7077 C C . ARG B 1 432 ? 23.504 -40.742 23.119 1.00 35.26 410 ARG B C 1
ATOM 7078 O O . ARG B 1 432 ? 23.934 -41.538 23.961 1.00 36.00 410 ARG B O 1
ATOM 7086 N N . GLU B 1 433 ? 23.204 -39.472 23.398 1.00 34.80 411 GLU B N 1
ATOM 7087 C CA . GLU B 1 433 ? 23.212 -39.114 24.814 1.00 37.36 411 GLU B CA 1
ATOM 7088 C C . GLU B 1 433 ? 21.841 -38.653 25.347 1.00 37.26 411 GLU B C 1
ATOM 7089 O O . GLU B 1 433 ? 21.801 -37.844 26.305 1.00 37.88 411 GLU B O 1
ATOM 7095 N N . TYR B 1 434 ? 20.743 -39.162 24.714 1.00 36.12 412 TYR B N 1
ATOM 7096 C CA . TYR B 1 434 ? 19.380 -38.984 25.216 1.00 35.21 412 TYR B CA 1
ATOM 7097 C C . TYR B 1 434 ? 19.403 -39.414 26.672 1.00 33.26 412 TYR B C 1
ATOM 7098 O O . TYR B 1 434 ? 20.207 -40.260 27.066 1.00 31.99 412 TYR B O 1
ATOM 7107 N N . LYS B 1 435 ? 18.595 -38.788 27.514 1.00 30.54 413 LYS B N 1
ATOM 7108 C CA . LYS B 1 435 ? 18.447 -39.322 28.871 1.00 29.20 413 LYS B CA 1
ATOM 7109 C C . LYS B 1 435 ? 17.172 -40.173 28.799 1.00 28.49 413 LYS B C 1
ATOM 7110 O O . LYS B 1 435 ? 16.143 -39.683 28.347 1.00 25.91 413 LYS B O 1
ATOM 7116 N N . VAL B 1 436 ? 17.244 -41.449 29.194 1.00 26.45 414 VAL B N 1
ATOM 7117 C CA . VAL B 1 436 ? 16.049 -42.316 29.141 1.00 25.00 414 VAL B CA 1
ATOM 7118 C C . VAL B 1 436 ? 16.031 -42.973 30.505 1.00 25.11 414 VAL B C 1
ATOM 7119 O O . VAL B 1 436 ? 17.081 -43.480 30.989 1.00 22.55 414 VAL B O 1
ATOM 7123 N N . VAL B 1 437 ? 14.873 -42.880 31.138 1.00 23.35 415 VAL B N 1
ATOM 7124 C CA . VAL B 1 437 ? 14.660 -43.340 32.504 1.00 23.31 415 VAL B CA 1
ATOM 7125 C C . VAL B 1 437 ? 13.371 -44.153 32.478 1.00 23.14 415 VAL B C 1
ATOM 7126 O O . VAL B 1 437 ? 12.353 -43.694 31.985 1.00 20.81 415 VAL B O 1
ATOM 7130 N N . VAL B 1 438 ? 13.425 -45.385 33.000 1.00 23.02 416 VAL B N 1
ATOM 7131 C CA . VAL B 1 438 ? 12.271 -46.255 32.934 1.00 23.73 416 VAL B CA 1
ATOM 7132 C C . VAL B 1 438 ? 12.042 -46.720 34.385 1.00 24.76 416 VAL B C 1
ATOM 7133 O O . VAL B 1 438 ? 12.979 -47.219 35.049 1.00 22.66 416 VAL B O 1
ATOM 7137 N N . ILE B 1 439 ? 10.829 -46.517 34.905 1.00 25.09 417 ILE B N 1
ATOM 7138 C CA . ILE B 1 439 ? 10.546 -47.036 36.260 1.00 25.47 417 ILE B CA 1
ATOM 7139 C C . ILE B 1 439 ? 9.310 -47.904 36.234 1.00 24.56 417 ILE B C 1
ATOM 7140 O O . ILE B 1 439 ? 8.411 -47.653 35.432 1.00 25.11 417 ILE B O 1
ATOM 7145 N N . PRO B 1 440 ? 9.200 -48.878 37.171 1.00 24.74 418 PRO B N 1
ATOM 7146 C CA . PRO B 1 440 ? 7.942 -49.629 37.204 1.00 24.30 418 PRO B CA 1
ATOM 7147 C C . PRO B 1 440 ? 6.768 -48.862 37.847 1.00 24.99 418 PRO B C 1
ATOM 7148 O O . PRO B 1 440 ? 6.980 -47.958 38.664 1.00 25.27 418 PRO B O 1
ATOM 7152 N N . THR B 1 441 ? 5.551 -49.230 37.467 1.00 25.09 419 THR B N 1
ATOM 7153 C CA . THR B 1 441 ? 4.312 -48.663 38.034 1.00 25.85 419 THR B CA 1
ATOM 7154 C C . THR B 1 441 ? 3.964 -49.300 39.384 1.00 26.66 419 THR B C 1
ATOM 7155 O O . THR B 1 441 ? 4.360 -50.422 39.648 1.00 25.17 419 THR B O 1
ATOM 7159 N N . ARG B 1 442 ? 3.257 -48.536 40.226 1.00 28.23 420 ARG B N 1
ATOM 7160 C CA . ARG B 1 442 ? 2.639 -49.062 41.458 1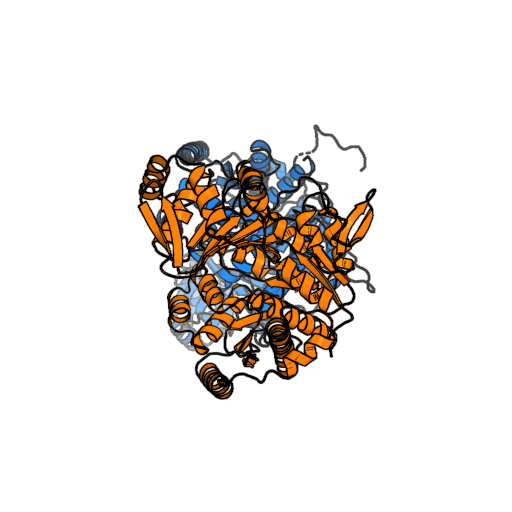.00 28.83 420 ARG B CA 1
ATOM 7161 C C . ARG B 1 442 ? 1.241 -49.439 41.045 1.00 29.09 420 ARG B C 1
ATOM 7162 O O . ARG B 1 442 ? 0.385 -48.577 40.897 1.00 29.16 420 ARG B O 1
ATOM 7170 N N . LEU B 1 443 ? 0.985 -50.726 40.866 1.00 29.80 421 LEU B N 1
ATOM 7171 C CA . LEU B 1 443 ? -0.290 -51.172 40.327 1.00 30.14 421 LEU B CA 1
ATOM 7172 C C . LEU B 1 443 ? -1.185 -51.592 41.481 1.00 31.48 421 LEU B C 1
ATOM 7173 O O . LEU B 1 443 ? -0.801 -52.448 42.284 1.00 30.61 421 LEU B O 1
ATOM 7178 N N . VAL B 1 444 ? -2.362 -50.983 41.568 1.00 33.23 422 VAL B N 1
ATOM 7179 C CA . VAL B 1 444 ? -3.327 -51.278 42.642 1.00 35.06 422 VAL B CA 1
ATOM 7180 C C . VAL B 1 444 ? -4.134 -52.534 42.270 1.00 36.12 422 VAL B C 1
ATOM 7181 O O . VAL B 1 444 ? -4.693 -52.612 41.178 1.00 35.56 422 VAL B O 1
ATOM 7185 N N . GLN B 1 445 ? -4.199 -53.504 43.181 1.00 38.10 423 GLN B N 1
ATOM 7186 C CA . GLN B 1 445 ? -4.840 -54.803 42.899 1.00 40.41 423 GLN B CA 1
ATOM 7187 C C . GLN B 1 445 ? -6.357 -54.801 42.639 1.00 41.47 423 GLN B C 1
ATOM 7188 O O . GLN B 1 445 ? -6.837 -55.367 41.626 1.00 41.75 423 GLN B O 1
ATOM 7194 N N . ASN B 1 446 ? -7.113 -54.182 43.543 1.00 42.76 424 ASN B N 1
ATOM 7195 C CA . ASN B 1 446 ? -8.546 -53.990 43.337 1.00 43.88 424 ASN B CA 1
ATOM 7196 C C . ASN B 1 446 ? -8.918 -52.520 43.296 1.00 44.11 424 ASN B C 1
ATOM 7197 O O . ASN B 1 446 ? -9.413 -51.983 44.280 1.00 44.11 424 ASN B O 1
ATOM 7202 N N . PRO B 1 447 ? -8.678 -51.860 42.149 1.00 44.01 425 PRO B N 1
ATOM 7203 C CA . PRO B 1 447 ? -8.886 -50.413 42.122 1.00 44.34 425 PRO B CA 1
ATOM 7204 C C . PRO B 1 447 ? -10.372 -50.066 42.173 1.00 44.42 425 PRO B C 1
ATOM 7205 O O . PRO B 1 447 ? -11.176 -50.725 41.510 1.00 44.25 425 PRO B O 1
ATOM 7209 N N . VAL B 1 448 ? -10.733 -49.058 42.968 1.00 44.52 426 VAL B N 1
ATOM 7210 C CA . VAL B 1 448 ? -12.117 -48.550 42.972 1.00 44.70 426 VAL B CA 1
ATOM 7211 C C . VAL B 1 448 ? -12.396 -47.752 41.696 1.00 44.74 426 VAL B C 1
ATOM 7212 O O . VAL B 1 448 ? -13.531 -47.672 41.243 1.00 45.03 426 VAL B O 1
ATOM 7216 N N . LEU B 1 449 ? -11.340 -47.192 41.108 1.00 44.50 427 LEU B N 1
ATOM 7217 C CA . LEU B 1 449 ? -11.444 -46.330 39.947 1.00 44.79 427 LEU B CA 1
ATOM 7218 C C . LEU B 1 449 ? -10.325 -46.661 38.986 1.00 44.77 427 LEU B C 1
ATOM 7219 O O . LEU B 1 449 ? -9.167 -46.839 39.404 1.00 44.50 427 LEU B O 1
ATOM 7224 N N . THR B 1 450 ? -10.660 -46.688 37.700 1.00 43.94 428 THR B N 1
ATOM 7225 C CA . THR B 1 450 ? -9.671 -46.885 36.655 1.00 43.95 428 THR B CA 1
ATOM 7226 C C . THR B 1 450 ? -9.778 -45.793 35.571 1.00 42.54 428 THR B C 1
ATOM 7227 O O . THR B 1 450 ? -9.064 -45.866 34.589 1.00 42.89 428 THR B O 1
ATOM 7231 N N . VAL B 1 451 ? -10.639 -44.777 35.772 1.00 41.75 429 VAL B N 1
ATOM 7232 C CA A VAL B 1 451 ? -10.747 -43.666 34.804 0.50 40.83 429 VAL B CA 1
ATOM 7233 C CA B VAL B 1 451 ? -10.784 -43.646 34.828 0.50 40.45 429 VAL B CA 1
ATOM 7234 C C . VAL B 1 451 ? -9.835 -42.488 35.180 1.00 39.73 429 VAL B C 1
ATOM 7235 O O . VAL B 1 451 ? -9.672 -42.144 36.366 1.00 39.57 429 VAL B O 1
ATOM 7242 N N . GLY B 1 452 ? -9.235 -41.874 34.167 1.00 37.86 430 GLY B N 1
ATOM 7243 C CA . GLY B 1 452 ? -8.316 -40.756 34.400 1.00 34.30 430 GLY B CA 1
ATOM 7244 C C . GLY B 1 452 ? -6.941 -41.069 34.977 1.00 33.81 430 GLY B C 1
ATOM 7245 O O . GLY B 1 452 ? -6.195 -40.121 35.354 1.00 32.33 430 GLY B O 1
ATOM 7246 N N . LEU B 1 453 ? -6.582 -42.365 35.094 1.00 29.81 431 LEU B N 1
ATOM 7247 C CA . LEU B 1 453 ? -5.268 -42.689 35.681 1.00 29.08 431 LEU B CA 1
ATOM 7248 C C . LEU B 1 453 ? -4.099 -42.126 34.871 1.00 27.69 431 LEU B C 1
ATOM 7249 O O . LEU B 1 453 ? -3.144 -41.625 35.467 1.00 26.58 431 LEU B O 1
ATOM 7254 N N . GLY B 1 454 ? -4.168 -42.231 33.542 1.00 25.96 432 GLY B N 1
ATOM 7255 C CA . GLY B 1 454 ? -3.095 -41.739 32.677 1.00 25.72 432 GLY B CA 1
ATOM 7256 C C . GLY B 1 454 ? -2.978 -40.217 32.790 1.00 25.79 432 GLY B C 1
ATOM 7257 O O . GLY B 1 454 ? -1.874 -39.666 32.833 1.00 23.43 432 GLY B O 1
ATOM 7258 N N . ASP B 1 455 ? -4.117 -39.541 32.860 1.00 25.35 433 ASP B N 1
ATOM 7259 C CA . ASP B 1 455 ? -4.130 -38.077 33.074 1.00 27.51 433 ASP B CA 1
ATOM 7260 C C . ASP B 1 455 ? -3.509 -37.743 34.404 1.00 27.41 433 ASP B C 1
ATOM 7261 O O . ASP B 1 455 ? -2.771 -36.750 34.513 1.00 26.26 433 ASP B O 1
ATOM 7266 N N . THR B 1 456 ? -3.774 -38.577 35.415 1.00 26.96 434 THR B N 1
ATOM 7267 C CA . THR B 1 456 ? -3.243 -38.331 36.746 1.00 26.31 434 THR B CA 1
ATOM 7268 C C . THR B 1 456 ? -1.733 -38.468 36.828 1.00 25.42 434 THR B C 1
ATOM 7269 O O . THR B 1 456 ? -1.091 -37.701 37.533 1.00 25.76 434 THR B O 1
ATOM 7273 N N . ILE B 1 457 ? -1.185 -39.474 36.156 1.00 23.56 435 ILE B N 1
ATOM 7274 C CA . ILE B 1 457 ? 0.274 -39.700 36.064 1.00 23.35 435 ILE B CA 1
ATOM 7275 C C . ILE B 1 457 ? 0.928 -38.483 35.441 1.00 23.73 435 ILE B C 1
ATOM 7276 O O . ILE B 1 457 ? 1.912 -37.955 35.984 1.00 24.24 435 ILE B O 1
ATOM 7281 N N . SER B 1 458 ? 0.362 -38.057 34.316 1.00 22.88 436 SER B N 1
ATOM 7282 C CA . SER B 1 458 ? 0.917 -36.937 33.543 1.00 24.45 436 SER B CA 1
ATOM 7283 C C . SER B 1 458 ? 0.898 -35.613 34.347 1.00 23.93 436 SER B C 1
ATOM 7284 O O . SER B 1 458 ? 1.901 -34.850 34.378 1.00 24.34 436 SER B O 1
ATOM 7287 N N . ALA B 1 459 ? -0.215 -35.366 35.030 1.00 23.34 437 ALA B N 1
ATOM 7288 C CA . ALA B 1 459 ? -0.305 -34.250 35.986 1.00 23.44 437 ALA B CA 1
ATOM 7289 C C . ALA B 1 459 ? 0.790 -34.330 37.055 1.00 23.54 437 ALA B C 1
ATOM 7290 O O . ALA B 1 459 ? 1.477 -33.356 37.309 1.00 23.67 437 ALA B O 1
ATOM 7292 N N . GLY B 1 460 ? 0.942 -35.472 37.703 1.00 22.81 438 GLY B N 1
ATOM 7293 C CA . GLY B 1 460 ? 1.942 -35.595 38.798 1.00 22.41 438 GLY B CA 1
ATOM 7294 C C . GLY B 1 460 ? 3.370 -35.516 38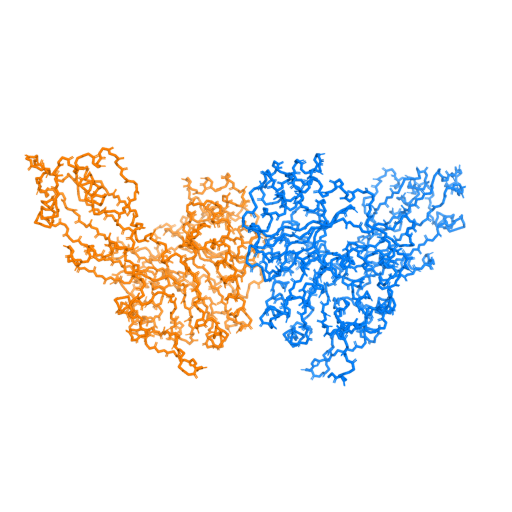.288 1.00 22.07 438 GLY B C 1
ATOM 7295 O O . GLY B 1 460 ? 4.235 -34.958 38.942 1.00 22.67 438 GLY B O 1
ATOM 7296 N N . ALA B 1 461 ? 3.632 -36.146 37.148 1.00 21.23 439 ALA B N 1
ATOM 7297 C CA . ALA B 1 461 ? 4.960 -36.143 36.565 1.00 20.00 439 ALA B CA 1
ATOM 7298 C C . ALA B 1 461 ? 5.302 -34.733 36.093 1.00 20.59 439 ALA B C 1
ATOM 7299 O O . ALA B 1 461 ? 6.415 -34.265 36.293 1.00 19.32 439 ALA B O 1
ATOM 7301 N N . PHE B 1 462 ? 4.337 -34.045 35.491 1.00 19.93 440 PHE B N 1
ATOM 7302 C CA . PHE B 1 462 ? 4.659 -32.685 35.033 1.00 20.45 440 PHE B CA 1
ATOM 7303 C C . PHE B 1 462 ? 4.858 -31.685 36.187 1.00 20.42 440 PHE B C 1
ATOM 7304 O O . PHE B 1 462 ? 5.783 -30.881 36.133 1.00 22.58 440 PHE B O 1
ATOM 7312 N N . LEU B 1 463 ? 3.992 -31.735 37.195 1.00 21.06 441 LEU B N 1
ATOM 7313 C CA . LEU B 1 463 ? 4.109 -30.911 38.418 1.00 21.73 441 LEU B CA 1
ATOM 7314 C C . LEU B 1 463 ? 5.510 -31.044 39.016 1.00 22.50 441 LEU B C 1
ATOM 7315 O O . LEU B 1 463 ? 6.181 -30.041 39.350 1.00 22.93 441 LEU B O 1
ATOM 7320 N N . THR B 1 464 ? 5.943 -32.284 39.216 1.00 22.94 442 THR B N 1
ATOM 7321 C CA . THR B 1 464 ? 7.276 -32.494 39.759 1.00 22.25 442 THR B CA 1
ATOM 7322 C C . THR B 1 464 ? 8.424 -32.113 38.841 1.00 22.52 442 THR B C 1
ATOM 7323 O O . THR B 1 464 ? 9.460 -31.642 39.325 1.00 23.13 442 THR B O 1
ATOM 7327 N N . TYR B 1 465 ? 8.259 -32.269 37.529 1.00 22.20 443 TYR B N 1
ATOM 7328 C CA . TYR B 1 465 ? 9.242 -31.805 36.582 1.00 22.28 443 TYR B CA 1
ATOM 7329 C C . TYR B 1 465 ? 9.463 -30.298 36.772 1.00 24.30 443 TYR B C 1
ATOM 7330 O O . TYR B 1 465 ? 10.626 -29.860 36.896 1.00 24.19 443 TYR B O 1
ATOM 7339 N N . LEU B 1 466 ? 8.371 -29.523 36.808 1.00 23.46 444 LEU B N 1
ATOM 7340 C CA . LEU B 1 466 ? 8.466 -28.063 37.068 1.00 25.37 444 LEU B CA 1
ATOM 7341 C C . LEU B 1 466 ? 9.152 -27.717 38.386 1.00 25.60 444 LEU B C 1
ATOM 7342 O O . LEU B 1 466 ? 9.892 -26.743 38.445 1.00 26.67 444 LEU B O 1
ATOM 7347 N N . GLU B 1 467 ? 8.828 -28.461 39.437 1.00 25.23 445 GLU B N 1
ATOM 7348 C CA . GLU B 1 467 ? 9.480 -28.287 40.730 1.00 27.22 445 GLU B CA 1
ATOM 7349 C C . GLU B 1 467 ? 10.989 -28.527 40.658 1.00 27.01 445 GLU B C 1
ATOM 7350 O O . GLU B 1 467 ? 11.787 -27.748 41.215 1.00 27.29 445 GLU B O 1
ATOM 7356 N N . PHE B 1 468 ? 11.390 -29.608 39.997 1.00 26.39 446 PHE B N 1
ATOM 7357 C CA . PHE B 1 468 ? 12.799 -29.925 39.860 1.00 27.28 446 PHE B CA 1
ATOM 7358 C C . PHE B 1 468 ? 13.534 -28.954 38.985 1.00 26.84 446 PHE B C 1
ATOM 7359 O O . PHE B 1 468 ? 14.703 -28.657 39.229 1.00 27.41 446 PHE B O 1
ATOM 7367 N N . LEU B 1 469 ? 12.871 -28.455 37.950 1.00 26.93 447 LEU B N 1
ATOM 7368 C CA . LEU B 1 469 ? 13.494 -27.425 37.104 1.00 27.90 447 LEU B CA 1
ATOM 7369 C C . LEU B 1 469 ? 13.924 -26.188 37.912 1.00 28.87 447 LEU B C 1
ATOM 7370 O O . LEU B 1 469 ? 14.900 -25.508 37.556 1.00 28.79 447 LEU B O 1
ATOM 7375 N N . LYS B 1 470 ? 13.235 -25.928 39.016 1.00 30.41 448 LYS B N 1
ATOM 7376 C CA . LYS B 1 470 ? 13.616 -24.791 39.887 1.00 32.29 448 LYS B CA 1
ATOM 7377 C C . LYS B 1 470 ? 14.957 -24.982 40.612 1.00 32.89 448 LYS B C 1
ATOM 7378 O O . LYS B 1 470 ? 15.577 -24.016 41.086 1.00 32.21 448 LYS B O 1
ATOM 7384 N N . ARG B 1 471 ? 15.432 -26.222 40.633 1.00 33.44 449 ARG B N 1
ATOM 7385 C CA . ARG B 1 471 ? 16.688 -26.540 41.333 1.00 35.02 449 ARG B CA 1
ATOM 7386 C C . ARG B 1 471 ? 17.929 -26.332 40.508 1.00 35.57 449 ARG B C 1
ATOM 7387 O O . ARG B 1 471 ? 19.054 -26.537 41.014 1.00 36.53 449 ARG B O 1
ATOM 7395 N N . HIS B 1 472 ? 17.737 -25.911 39.255 1.00 35.46 450 HIS B N 1
ATOM 7396 C CA . HIS B 1 472 ? 18.836 -25.709 38.331 1.00 35.53 450 HIS B CA 1
ATOM 7397 C C . HIS B 1 472 ? 18.894 -24.276 37.853 1.00 36.81 450 HIS B C 1
ATOM 7398 O O . HIS B 1 472 ? 18.214 -23.408 38.396 1.00 36.59 450 HIS B O 1
#

Secondary structure (DSSP, 8-state):
--S---TTT----TT-EEEEES--EEEEEEE--HHHHHHHHHTS-HHHHHHHHHH--SSBSSHHHHHHHHHHHHHHT--EEEEE--TTHHHHHHHH---SEEEEESHHHHHHHHHHHTT-SEEEE--S---HHHHTTSPTTEEEEEESSSSEEEEEGGG---TT----EEEEEEE-TT-EEESSS-EEE--S-EEEEEEE--SGGG--S--TTTGGGHHHHHHH-SEEEE--GGG--SB-TTS-BHHHHHHHHHHHHHHHHHTT-EEEEE----S-HHHHHHHHHHTGGGSSEEEEEHHHHHHHHHHHT-HHHHHHHHHH--HHHHHHHHHHHHHHH--SEEEEE-SSEEEEEEETT-SS-HHHHHHHHHHHHHHHHHHHHHSS--SGGGHHHHHTSPPPTTHHHHHHHHHHHHHHS--TTEEEEEEE----SS-S--TTHHHHHHHHHHHHHHHHHTT-/----S-EEEEES--EEEEEEE--HHHHHHHHHTS-HHHHHHHHHH--SSBSSHHHHHHHHHHHHHHT--EEEEE--TTHHHHHHHH---SEEEEESHHHHHHHHHHHTT-SEEEEE-S---HHHHTTSPTTEEEEEEETTEEEEEEGGG---TT----EEEEEEE-TT-EEEETTEEEE--S-EEEEEEE--SGGG--S--TTTGGGHHHHHHH-SEEEE--GGG--SB-TTS-BHHHHHHHHHHHHHHHHHTT-EEEEE----SSHHHHHHHHHHHGGGSSEEEEEHHHHHHHHHHHT-HHHHHHHHHH--HHHHHHHHHHHHHHH--SEEEEE-SSEEEEEE-TT-SS-HHHHHHHHHHHHHHHHHHHHHSS--SGGGHHHHTTSPBPTTHHHHHHHHHHHHHHS--TT-EEEEEE-B--SS-S--SSHHHHHHHHHHHHHHHHHTT-

Solvent-accessible surface area: 38712 Å² total; per-residue (Å²): 147,82,87,176,107,66,93,196,152,70,128,38,6,102,80,1,6,0,2,0,0,6,19,9,12,0,36,0,36,2,83,4,78,95,126,39,1,32,82,8,4,100,82,43,66,45,83,94,0,81,120,63,29,132,98,70,9,176,78,0,62,92,36,33,1,0,0,0,20,0,0,45,1,0,82,89,2,106,81,23,70,2,43,0,39,32,63,167,9,7,117,36,0,49,164,53,16,210,35,106,79,60,98,17,6,17,19,2,0,21,0,0,22,7,0,13,5,1,129,12,163,58,3,0,2,2,3,1,24,0,2,88,71,5,0,96,41,8,100,143,48,0,32,4,1,28,56,74,140,54,116,28,70,38,80,47,0,25,119,14,79,63,125,69,23,27,36,41,0,29,0,26,0,43,5,148,144,34,38,105,5,123,2,30,156,71,91,7,104,1,57,64,66,23,101,0,50,0,17,1,120,4,39,32,9,3,52,15,32,3,75,116,73,4,41,105,40,1,10,84,0,1,133,82,12,39,0,0,2,1,0,2,7,50,26,10,82,49,103,8,101,84,19,64,31,0,2,41,2,0,44,23,7,11,79,2,0,7,45,1,42,29,52,126,3,64,0,2,1,6,10,17,78,1,122,50,112,99,1,16,57,13,3,2,26,0,0,0,1,2,5,9,4,0,0,0,49,39,60,11,0,8,43,0,0,16,27,28,56,63,153,153,13,8,88,92,3,157,94,122,88,119,20,38,4,0,0,48,0,0,6,29,0,0,24,14,3,1,2,32,0,0,3,0,23,18,83,69,20,0,0,3,0,0,17,121,81,10,66,0,50,93,106,17,0,25,59,0,0,51,0,0,3,0,0,7,2,0,16,3,38,68,6,37,10,177,14,51,99,29,13,120,42,0,85,160,17,102,74,13,174,116,14,145,128,10,100,104,69,16,98,98,1,72,102,174,22,166,45,154,31,40,44,9,13,11,18,5,4,26,71,32,184,135,47,99,20,87,113,19,39,20,20,0,16,1,0,0,1,3,1,3,1,5,46,10,32,124,139,124,226,20,9,76,115,0,6,0,2,0,0,6,18,9,13,0,8,0,15,2,92,3,77,109,97,15,1,35,94,8,5,100,83,45,79,47,74,68,0,72,120,66,33,144,115,79,12,192,80,0,58,92,32,29,3,0,0,0,20,0,2,47,2,0,114,97,3,114,88,21,71,2,42,0,36,36,63,170,7,15,137,37,0,45,156,50,9,168,43,109,79,64,68,16,7,16,21,4,1,18,0,0,20,2,0,12,0,2,125,11,144,58,4,0,3,3,3,1,25,0,10,91,67,4,0,96,47,9,51,185,41,0,31,4,1,31,47,84,152,54,112,24,90,37,74,72,0,34,137,17,61,60,146,79,26,29,25,40,0,27,0,14,0,34,3,156,148,34,21,110,4,84,8,38,137,71,74,4,96,1,54,75,70,17,98,0,50,0,19,0,112,3,42,31,9,3,48,14,29,3,75,108,73,5,39,96,40,1,11,80,0,1,145,84,13,41,0,0,2,1,0,2,8,59,26,9,79,60,88,10,100,86,24,65,29,2,3,44,3,0,43,29,6,12,76,1,0,7,46,1,42,28,52,124,1,57,0,2,0,6,9,15,64,10,149,66,121,102,11,9,39,15,2,0,12,0,0,0,3,1,4,9,3,0,0,0,50,27,50,17,0,0,20,0,0,14,22,32,62,75,180,145,22,0,73,95,1,97,88,114,88,104,13,37,6,0,0,61,0,0,10,30,0,0,21,19,4,1,2,33,0,0,1,0,20,19,82,74,12,0,0,3,0,0,11,109,82,10,67,0,49,99,125,20,0,19,93,0,0,62,8,0,2,0,0,8,2,0,16,5,32,58,26,38,0,141,13,36,94,12,31,119,50,0,88,174,16,98,69,16,180,121,28,129,121,10,129,106,68,23,93,58,0,71,98,154,24,180,33,113,108,26,42,10,12,22,11,30,5,33,71,34,177,136,57,104,36,96,60,17,42,22,19,0,15,0,0,0,2,3,1,6,1,6,47,15,34,122,141,121

CATH classification: 3.40.1190.20 (+1 more: 3.30.1110.20)

Foldseek 3Di:
DPPPDDPVPHLPQQAFAEEEDADKAKEFEFEDAQVLLQVLLVVDQLVLLVVLLVVQDQADADSSNVNNVVVVCQQAVHEEEHEHAHLVCVVVVVVSTDTPDMAMDDLQQQLLQQVVLANHPAYEYYYPFFALVRLVRHDFRYWYWDQDPNDIDTHRSNPVHDHPGRHFYKYKYWYAFQHWYDSDPRIGGRHGTDIYIYGYQYQRRQLTAHDPVCVVCLLVVLLVGQAYEYEDLLNHAQAHPVGDGSVNRLVRVLSSLVSNVVSVHAYEYEYDDRPDLVSNLVCLVRPQLSGAEYEEEQLVLLSLCVSVPNPVLSVVCVPPVQPLSSVVSLVVSCVVSVHAKYWYDDQWKIKIKGFLPDPDDLVLLVSLLQLLLLQLQLCQAPVGRNYSVSSVVSVPQDFDPCFVVVVVSVVVSVVVDDPNGIDMHMGTHRDDPRGPDDPNSSSSSVSSSVSSSSVRVVVD/DQAAAFAEEEDADKAKEFEFEDALVLLAVLLVVDDLVVLVVLLVVQDQADADSSNVNNVVVVCQLVVHAEEGEHAHLVCVVVVVVSTDTPDMAMDDLRQQLLQFSVLANHVAGEYYYQFFALVRQQRHDPRYWYWDADPNRTDTHRSNPRHDHPGRHFYKYKYWDAFQHWYDSPNDIGTGHHTYIYIYGHQYQSRQLTANDPVCLVCLLVVLLVGQAYEYEDLLSHAQADPVGDGSVVRLVRVLSSLVSNVVSVHAYEYEYDDRPPLVSVVVCLVSPQLSGAEYEEEQLVLLSNCCSVPVPVLSVCSVPPVQVLSSVVSVVVSCVVSVHAKYWYDYQWKIKIKGDLPDPDDLVLLVVLLQQLQLQLQLCQAPVRSNYSCSSVVSVPQDFDPCQVVVVVSVVVSPVVDDPPNINMHMGTHRDHDRGPDDGCSSSSSSSSSVSSSSVVVVVD

Sequence (910 aa):
SGRENLYFQGMIPEHLSIYTAYNANIAAIVKLNQETIQNLINAFDPDEVKRRIEEYPREINEPIDFVARLVHTLKLGKPAAVPLVNEKMNEWFDKTFRYEEERLGGQAGIIANTLAGLKIRKVIAYTPFLPKRLAELFKKGVLYPVVVENGELQFKPIQEAYREGDPLKINRIFEFRKGLKFKLGDETIEIPNSGRFIVSARFESISRIETREDIKPFLGEIGKEVDGAIFSGYQGLRTKYSDGKDANYYLRRAKEDIIEFKEKDVKIHVEFASVQDRKLRKKIITNILPFVDSVGIDEAEIAQILSVLGYRELADRIFTYNRLEDSILGGMIILDELNFEILQVHTTYYLMYITHRDNPLSEEELAKSLEFGTTLAAARASLGDIRGPDDYKVGLKVPFNERSEYVKLRFEEAKSRLRMREYKVVVIPTRLVQNPVLTVGLGDTISAGAFLTYLEFLKRHMIPEHLSIYTAYNANIAAIVKLNQETIQNLINAFDPDEVKRRIEEYPREINEPIDFVARLVHTLKLGKPAAVPLVNEKMNEWFDKTFRYEEERLGGQAGIIANTLAGLKIRKVIAYTPFLPKRLAELFKKGVLYPVVENGELQFKPIQEAYREGDPLKINRIFEFRKGLKFKLGDETIEIPNSGRFIVSARFESISRIETREDIKPFLGEIGKEVDGAIFSGYQGLRTTKYSDGKDANYYLRRAKEDIIEFKEKDVKIHVEFASVQDRKLRKKIITNILPFVDSVGIDEAEIAQILSVLGYRELADRIFTYNRLEDSILGGMIILDELNFEILQVHTTYYLMYITTHRDNPLSEEELAKSLEFGTTLAAARASLGDIRGPDDYKVGLKVPFNERSEYVKLRFEEAKSRLRMREYKVVVIPTRLVQNPVLTVVGLGDTISAGAFLTYLEFLKRH

Nearest PDB structures (foldseek):
  1u2x-assembly2_B  TM=9.983E-01  e=1.065E-89  Pyrococcus horikoshii
  3drw-assembly1_B  TM=9.987E-01  e=5.934E-89  Pyrococcus horikoshii
  5kkg-assembly1_A  TM=9.185E-01  e=3.419E-63  synthetic construct
  5k27-assembly1_A  TM=9.179E-01  e=1.124E-61  synthetic construct
  5kkg-assembly2_B  TM=8.853E-01  e=2.686E-62  synthetic construct

B-factor: mean 29.52, std 9.08, range [15.32, 72.08]

Organism: Pyrococcus horikoshii (strain ATCC 700860 / DSM 12428 / JCM 9974 / NBRC 100139 / OT-3) (NCBI:txid70601)